Protein AF-A0A6P1T0D5-F1 (afdb_monomer_lite)

Secondary structure (DSSP, 8-state):
--HHHHH----PPPPGGG-STTEESS-SSTT--BTTS-TTEEEEEEETTTEEEEEEE--SSSEEEEE-S-EE--TT-EEEEEEEEEEEESS--EEEEEEEEE-TTS-B--SS---EEEEEE--SBT-EEEEEEEEESS--TT-SEE-TTS-SEEEEEEEEESSTT-EEEEE--EEEE-HHHHGGGT-SEEESGGGT---EEEEE-HHHHHHHHHHHTTSEEEE-SSEEE--S-EEE-S-EEESSEEE--TTS-EEESS--BHHHHHHHHS-HHHHHHHHHHHHHS--S-SEEE-TT-EEEESS-EEHHHHSTT-SEE-S-EEEEEEEEEE-S-GGGPPEEEEEEEEE-TTSTTEEES-TTGGGPPTTPEEESTTPPTT-BEEEEETTTTEEEESS--TT--SEEEEEEEE--EEEE-TT-SEE-SEEEEEEEEE-TTTSEEEE--SB-S--EEES-EEES-SSEEEE-SSSTTTT-EEES-EEE-S-TTS-GGG---EEEEE-SS--EEES-EEES-SEEEEE-SSS-EEES-EEE---SSTT----EEEEE-SSEEEEEEES-EEES-EEEEE-TT-SS-S--S--EEEEEEES-EEEE-S--TT--SEEEE-SEEEE-EEEEEEES-EEEE-TT--BS-SEEE--TTEEE-GGG-EEEEEES-EEESBSS---BSEEEEEEEEEEEEEEEEE-TTTSGGG----EEEEEEESS-EEETTSPEE-PPPEEEEEESTTS-EEEEEEEEEEEEEEEEEEESSPPP-

pLDDT: mean 93.32, std 7.65, range [52.97, 98.94]

Radius of gyration: 45.92 Å; chains: 1; bounding box: 101×70×139 Å

Structure (mmCIF, N/CA/C/O backbone):
data_AF-A0A6P1T0D5-F1
#
_entry.id   AF-A0A6P1T0D5-F1
#
loop_
_atom_site.group_PDB
_atom_site.id
_atom_site.type_symbol
_atom_site.label_atom_id
_atom_site.label_alt_id
_atom_site.label_comp_id
_atom_site.label_asym_id
_atom_site.label_entity_id
_atom_site.label_seq_id
_atom_site.pdbx_PDB_ins_code
_atom_site.Cartn_x
_atom_site.Cartn_y
_atom_site.Cartn_z
_atom_site.occupancy
_atom_site.B_iso_or_equiv
_atom_site.auth_seq_id
_atom_site.auth_comp_id
_atom_site.auth_asym_id
_atom_site.auth_atom_id
_atom_site.pdbx_PDB_model_num
ATOM 1 N N . MET A 1 1 ? -27.368 -17.313 44.054 1.00 53.31 1 MET A N 1
ATOM 2 C CA . MET A 1 1 ? -28.809 -17.516 44.321 1.00 53.31 1 MET A CA 1
ATOM 3 C C . MET A 1 1 ? -28.986 -18.006 45.764 1.00 53.31 1 MET A C 1
ATOM 5 O O . MET A 1 1 ? -27.997 -18.483 46.303 1.00 53.31 1 MET A O 1
ATOM 9 N N . ASN A 1 2 ? -30.169 -17.908 46.386 1.00 63.81 2 ASN A N 1
ATOM 10 C CA . ASN A 1 2 ? -30.419 -18.551 47.690 1.00 63.81 2 ASN A CA 1
ATOM 11 C C . ASN A 1 2 ? -30.360 -20.086 47.516 1.00 63.81 2 ASN A C 1
ATOM 13 O O . ASN A 1 2 ? -31.096 -20.653 46.703 1.00 63.81 2 ASN A O 1
ATOM 17 N N . LYS A 1 3 ? -29.437 -20.734 48.220 1.00 66.69 3 LYS A N 1
ATOM 18 C CA . LYS A 1 3 ? -29.120 -22.164 48.188 1.00 66.69 3 LYS A CA 1
ATOM 19 C C . LYS A 1 3 ? -30.249 -23.029 48.738 1.00 66.69 3 LYS A C 1
ATOM 21 O O . LYS A 1 3 ? -30.496 -24.090 48.176 1.00 66.69 3 LYS A O 1
ATOM 26 N N . ALA A 1 4 ? -31.004 -22.550 49.727 1.00 62.78 4 ALA A N 1
ATOM 27 C CA . ALA A 1 4 ? -32.185 -23.265 50.221 1.00 62.78 4 ALA A CA 1
ATOM 28 C C . ALA A 1 4 ? -33.231 -23.447 49.105 1.00 62.78 4 ALA A C 1
ATOM 30 O O . ALA A 1 4 ? -33.787 -24.525 48.923 1.00 62.78 4 ALA A O 1
ATOM 31 N N . ILE A 1 5 ? -33.434 -22.405 48.291 1.00 59.78 5 ILE A N 1
ATOM 32 C CA . ILE A 1 5 ? -34.401 -22.420 47.180 1.00 59.78 5 ILE A CA 1
ATOM 33 C C . ILE A 1 5 ? -33.863 -23.192 45.970 1.00 59.78 5 ILE A C 1
ATOM 35 O O . ILE A 1 5 ? -34.603 -23.922 45.318 1.00 59.78 5 ILE A O 1
ATOM 39 N N . THR A 1 6 ? -32.585 -23.014 45.640 1.00 53.12 6 THR A N 1
ATOM 40 C CA . THR A 1 6 ? -32.014 -23.571 44.402 1.00 53.12 6 THR A CA 1
ATOM 41 C C . THR A 1 6 ? -31.606 -25.028 44.486 1.00 53.12 6 THR A C 1
ATOM 43 O O . THR A 1 6 ? -31.612 -25.706 43.463 1.00 53.12 6 THR A O 1
ATOM 46 N N . GLU A 1 7 ? -31.258 -25.507 45.677 1.00 63.12 7 GLU A N 1
ATOM 47 C CA . GLU A 1 7 ? -30.756 -26.868 45.888 1.00 63.12 7 GLU A CA 1
ATOM 48 C C . GLU A 1 7 ? -31.688 -27.693 46.791 1.00 63.12 7 GLU A C 1
ATOM 50 O O . GLU A 1 7 ? -31.385 -28.840 47.107 1.00 63.12 7 GLU A O 1
ATOM 55 N N . GLY A 1 8 ? -32.849 -27.136 47.167 1.00 66.56 8 GLY A N 1
ATOM 56 C CA . GLY A 1 8 ? -33.886 -27.827 47.941 1.00 66.56 8 GLY A CA 1
ATOM 57 C C . GLY A 1 8 ? -33.462 -28.187 49.366 1.00 66.56 8 GLY A C 1
ATOM 58 O O . GLY A 1 8 ? -33.944 -29.176 49.913 1.00 66.56 8 GLY A O 1
ATOM 59 N N . LEU A 1 9 ? -32.532 -27.423 49.944 1.00 76.88 9 LEU A N 1
ATOM 60 C CA . LEU A 1 9 ? -31.959 -27.687 51.261 1.00 76.88 9 LEU A CA 1
ATOM 61 C C . LEU A 1 9 ? -32.784 -27.009 52.358 1.00 76.88 9 LEU A C 1
ATOM 63 O O . LEU A 1 9 ? -33.039 -25.806 52.293 1.00 76.88 9 LEU A O 1
ATOM 67 N N . ASP A 1 10 ? -33.150 -27.771 53.387 1.00 80.94 10 ASP A N 1
ATOM 68 C CA . ASP A 1 10 ? -33.751 -27.229 54.604 1.00 80.94 10 ASP A CA 1
ATOM 69 C C . ASP A 1 10 ? -32.665 -26.985 55.656 1.00 80.94 10 ASP A C 1
ATOM 71 O O . ASP A 1 10 ? -32.074 -27.918 56.205 1.00 80.94 10 ASP A O 1
ATOM 75 N N . PHE A 1 11 ? -32.370 -25.710 55.902 1.00 87.50 11 PHE A N 1
ATOM 76 C CA . PHE A 1 11 ? -31.402 -25.307 56.917 1.00 87.50 11 PHE A CA 1
ATOM 77 C C . PHE A 1 11 ? -32.047 -25.075 58.287 1.00 87.50 11 PHE A C 1
ATOM 79 O O . PHE A 1 11 ? -31.320 -25.012 59.278 1.00 87.50 11 PHE A O 1
ATOM 86 N N . MET A 1 12 ? -33.375 -24.936 58.362 1.00 90.56 12 MET A N 1
ATOM 87 C CA . MET A 1 12 ? -34.060 -24.475 59.565 1.00 90.56 12 MET A CA 1
ATOM 88 C C . MET A 1 12 ? -34.196 -25.608 60.598 1.00 90.56 12 MET A C 1
ATOM 90 O O . MET A 1 12 ? -34.760 -26.657 60.291 1.00 90.56 12 MET A O 1
ATOM 94 N N . PRO A 1 13 ? -33.720 -25.431 61.844 1.00 92.31 13 PRO A N 1
ATOM 95 C CA . PRO A 1 13 ? -33.982 -26.397 62.907 1.00 92.31 13 PRO A CA 1
ATOM 96 C C . PRO A 1 13 ? -35.478 -26.460 63.288 1.00 92.31 13 PRO A C 1
ATOM 98 O O . PRO A 1 13 ? -36.163 -25.436 63.216 1.00 92.31 13 PRO A O 1
ATOM 101 N N . PRO A 1 14 ? -35.987 -27.611 63.773 1.00 91.56 14 PRO A N 1
ATOM 102 C CA . PRO A 1 14 ? -37.337 -27.714 64.335 1.00 91.56 14 PRO A CA 1
ATOM 103 C C . PRO A 1 14 ? -37.545 -26.762 65.517 1.00 91.56 14 PRO A C 1
ATOM 105 O O . PRO A 1 14 ? -36.633 -26.564 66.321 1.00 91.56 14 PRO A O 1
ATOM 108 N N . ALA A 1 15 ? -38.745 -26.205 65.678 1.00 92.38 15 ALA A N 1
ATOM 109 C CA . ALA A 1 15 ? -39.022 -25.289 66.780 1.00 92.38 15 ALA A CA 1
ATOM 110 C C . ALA A 1 15 ? -39.015 -26.027 68.131 1.00 92.38 15 ALA A C 1
ATOM 112 O O . ALA A 1 15 ? -39.341 -27.210 68.214 1.00 92.38 15 ALA A O 1
ATOM 113 N N . PHE A 1 16 ? -38.700 -25.336 69.234 1.00 93.38 16 PHE A N 1
ATOM 114 C CA . PHE A 1 16 ? -38.669 -25.980 70.558 1.00 93.38 16 PHE A CA 1
ATOM 115 C C . PHE A 1 16 ? -40.023 -26.570 70.986 1.00 93.38 16 PHE A C 1
ATOM 117 O O . PHE A 1 16 ? -40.047 -27.542 71.741 1.00 93.38 16 PHE A O 1
ATOM 124 N N . ILE A 1 17 ? -41.140 -26.023 70.487 1.00 92.56 17 ILE A N 1
ATOM 125 C CA . ILE A 1 17 ? -42.492 -26.547 70.746 1.00 92.56 17 ILE A CA 1
ATOM 126 C C . ILE A 1 17 ? -42.689 -27.977 70.223 1.00 92.56 17 ILE A C 1
ATOM 128 O O . ILE A 1 17 ? -43.486 -28.721 70.790 1.00 92.56 17 ILE A O 1
ATOM 132 N N . ASP A 1 18 ? -41.915 -28.383 69.212 1.00 90.50 18 ASP A N 1
ATOM 133 C CA . ASP A 1 18 ? -41.948 -29.730 68.632 1.00 90.50 18 ASP A CA 1
ATOM 134 C C . ASP A 1 18 ? -41.186 -30.756 69.497 1.00 90.50 18 ASP A C 1
ATOM 136 O O . ASP A 1 18 ? -41.173 -31.955 69.211 1.00 90.50 18 ASP A O 1
ATOM 140 N N . GLY A 1 19 ? -40.570 -30.295 70.591 1.00 90.94 19 GLY A N 1
ATOM 141 C CA . GLY A 1 19 ? -39.890 -31.108 71.591 1.00 90.94 19 GLY A CA 1
ATOM 142 C C . GLY A 1 19 ? -38.371 -30.926 71.611 1.00 90.94 19 GLY A C 1
ATOM 143 O O . GLY A 1 19 ? -37.729 -30.511 70.649 1.00 90.94 19 GLY A O 1
ATOM 144 N N . LEU A 1 20 ? -37.761 -31.285 72.744 1.00 93.00 20 LEU A N 1
ATOM 145 C CA . LEU A 1 20 ? -36.327 -31.080 72.998 1.00 93.00 20 LEU A CA 1
ATOM 146 C C . LEU A 1 20 ? -35.432 -32.270 72.585 1.00 93.00 20 LEU A C 1
ATOM 148 O O . LEU A 1 20 ? -34.243 -32.290 72.895 1.00 93.00 20 LEU A O 1
ATOM 152 N N . GLY A 1 21 ? -35.974 -33.277 71.887 1.00 91.75 21 GLY A N 1
ATOM 153 C CA . GLY A 1 21 ? -35.251 -34.518 71.549 1.00 91.75 21 GLY A CA 1
ATOM 154 C C . GLY A 1 21 ? -34.101 -34.340 70.546 1.00 91.75 21 GLY A C 1
ATOM 155 O O . GLY A 1 21 ? -33.108 -35.072 70.584 1.00 91.75 21 GLY A O 1
ATOM 156 N N . VAL A 1 22 ? -34.189 -33.329 69.678 1.00 92.69 22 VAL A N 1
ATOM 157 C CA . VAL A 1 22 ? -33.157 -32.979 68.678 1.00 92.69 22 VAL A CA 1
ATOM 158 C C . VAL A 1 22 ? -32.208 -31.870 69.145 1.00 92.69 22 VAL A C 1
ATOM 160 O O . VAL A 1 22 ? -31.380 -31.389 68.372 1.00 92.69 22 VAL A O 1
ATOM 163 N N . TRP A 1 23 ? -32.308 -31.485 70.419 1.00 95.00 23 TRP A N 1
ATOM 164 C CA . TRP A 1 23 ? -31.522 -30.425 71.036 1.00 95.00 23 TRP A CA 1
ATOM 165 C C . TRP A 1 23 ? -30.587 -31.021 72.084 1.00 95.00 23 TRP A C 1
ATOM 167 O O . TRP A 1 23 ? -31.012 -31.756 72.973 1.00 95.00 23 TRP A O 1
ATOM 177 N N . SER A 1 24 ? -29.295 -30.744 71.955 1.00 94.56 24 SER A N 1
ATOM 178 C CA . SER A 1 24 ? -28.229 -31.404 72.707 1.00 94.56 24 SER A CA 1
ATOM 179 C C . SER A 1 24 ? -27.501 -30.437 73.635 1.00 94.56 24 SER A C 1
ATOM 181 O O . SER A 1 24 ? -27.147 -29.337 73.205 1.00 94.56 24 SER A O 1
ATOM 183 N N . SER A 1 25 ? -27.196 -30.895 74.856 1.00 92.69 25 SER A N 1
ATOM 184 C CA . SER A 1 25 ? -26.266 -30.231 75.784 1.00 92.69 25 SER A CA 1
ATOM 185 C C . SER A 1 25 ? -24.784 -30.516 75.466 1.00 92.69 25 SER A C 1
ATOM 187 O O . SER A 1 25 ? -23.884 -29.868 75.999 1.00 92.69 25 SER A O 1
ATOM 189 N N . GLY A 1 26 ? -24.515 -31.443 74.535 1.00 90.62 26 GLY A N 1
ATOM 190 C CA . GLY A 1 26 ? -23.202 -31.737 73.946 1.00 90.62 26 GLY A CA 1
ATOM 191 C C . GLY A 1 26 ? -22.956 -31.094 72.568 1.00 90.62 26 GLY A C 1
ATOM 192 O O . GLY A 1 26 ? -23.583 -30.104 72.194 1.00 90.62 26 GLY A O 1
ATOM 193 N N . ALA A 1 27 ? -22.038 -31.670 71.785 1.00 87.50 27 ALA A N 1
ATOM 194 C CA . ALA A 1 27 ? -21.625 -31.157 70.469 1.00 87.50 27 ALA A CA 1
ATOM 195 C C . ALA A 1 27 ? -22.630 -31.424 69.330 1.00 87.50 27 ALA A C 1
ATOM 197 O O . ALA A 1 27 ? -22.400 -30.991 68.204 1.00 87.50 27 ALA A O 1
ATOM 198 N N . GLY A 1 28 ? -23.752 -32.094 69.614 1.00 89.19 28 GLY A N 1
ATOM 199 C CA . GLY A 1 28 ? -24.804 -32.403 68.636 1.00 89.19 28 GLY A CA 1
ATOM 200 C C . GLY A 1 28 ? -24.546 -33.671 67.824 1.00 89.19 28 GLY A C 1
ATOM 201 O O . GLY A 1 28 ? -25.465 -34.168 67.182 1.00 89.19 28 GLY A O 1
ATOM 202 N N . THR A 1 29 ? -23.342 -34.233 67.935 1.00 91.06 29 THR A N 1
ATOM 203 C CA . THR A 1 29 ? -22.914 -35.477 67.289 1.00 91.06 29 THR A CA 1
ATOM 204 C C . THR A 1 29 ? -23.660 -36.706 67.831 1.00 91.06 29 THR A C 1
ATOM 206 O O . THR A 1 29 ? -24.220 -36.657 68.940 1.00 91.06 29 THR A O 1
ATOM 209 N N . PRO A 1 30 ? -23.659 -37.839 67.098 1.00 88.94 30 PRO A N 1
ATOM 210 C CA . PRO A 1 30 ? -24.220 -39.100 67.581 1.00 88.94 30 PRO A CA 1
ATOM 211 C C . PRO A 1 30 ? -23.720 -39.465 68.989 1.00 88.94 30 PRO A C 1
ATOM 213 O O . PRO A 1 30 ? -22.528 -39.404 69.275 1.00 88.94 30 PRO A O 1
ATOM 216 N N . GLY A 1 31 ? -24.645 -39.818 69.887 1.00 86.56 31 GLY A N 1
ATOM 217 C CA . GLY A 1 31 ? -24.343 -40.118 71.295 1.00 86.56 31 GLY A CA 1
ATOM 218 C C . GLY A 1 31 ? -24.294 -38.908 72.241 1.00 86.56 31 GLY A C 1
ATOM 219 O O . GLY A 1 31 ? -24.187 -39.106 73.448 1.00 86.56 31 GLY A O 1
ATOM 220 N N . SER A 1 32 ? -24.423 -37.670 71.741 1.00 89.88 32 SER A N 1
ATOM 221 C CA . SER A 1 32 ? -24.519 -36.478 72.600 1.00 89.88 32 SER A CA 1
ATOM 222 C C . SER A 1 32 ? -25.791 -36.485 73.476 1.00 89.88 32 SER A C 1
ATOM 224 O O . SER A 1 32 ? -26.856 -36.891 72.987 1.00 89.88 32 SER A O 1
ATOM 226 N N . PRO A 1 33 ? -25.718 -35.999 74.736 1.00 92.12 33 PRO A N 1
ATOM 227 C CA . PRO A 1 33 ? -26.870 -35.901 75.640 1.00 92.12 33 PRO A CA 1
ATOM 228 C C . PRO A 1 33 ? -27.951 -34.969 75.077 1.00 92.12 33 PRO A C 1
ATOM 230 O O . PRO A 1 33 ? -27.635 -33.984 74.407 1.00 92.12 33 PRO A O 1
ATOM 233 N N . ARG A 1 34 ? -29.228 -35.285 75.334 1.00 93.12 34 ARG A N 1
ATOM 234 C CA . ARG A 1 34 ? -30.399 -34.562 74.804 1.00 93.12 34 ARG A CA 1
ATOM 235 C C . ARG A 1 34 ? -31.169 -33.856 75.905 1.00 93.12 34 ARG A C 1
ATOM 237 O O . ARG A 1 34 ? -31.419 -34.451 76.950 1.00 93.12 34 ARG A O 1
ATOM 244 N N . TYR A 1 35 ? -31.647 -32.651 75.611 1.00 93.69 35 TYR A N 1
ATOM 245 C CA . TYR A 1 35 ? -32.443 -31.856 76.542 1.00 93.69 35 TYR A CA 1
ATOM 246 C C . TYR A 1 35 ? -33.816 -32.457 76.861 1.00 93.69 35 TYR A C 1
ATOM 248 O O . TYR A 1 35 ? -34.411 -32.094 77.865 1.00 93.69 35 TYR A O 1
ATOM 256 N N . SER A 1 36 ? -34.307 -33.430 76.085 1.00 89.81 36 SER A N 1
ATOM 257 C CA . SER A 1 36 ? -35.508 -34.193 76.456 1.00 89.81 36 SER A CA 1
ATOM 258 C C . SER A 1 36 ? -35.339 -35.029 77.731 1.00 89.81 36 SER A C 1
ATOM 260 O O . SER A 1 36 ? -36.337 -35.370 78.358 1.00 89.81 36 SER A O 1
ATOM 262 N N . ASN A 1 37 ? -34.096 -35.372 78.095 1.00 87.50 37 ASN A N 1
ATOM 263 C CA . ASN A 1 37 ? -33.762 -36.220 79.243 1.00 87.50 37 ASN A CA 1
ATOM 264 C C . ASN A 1 37 ? -32.776 -35.531 80.211 1.00 87.50 37 ASN A C 1
ATOM 266 O O . ASN A 1 37 ? -32.237 -36.188 81.100 1.00 87.50 37 ASN A O 1
ATOM 270 N N . ASP A 1 38 ? -32.506 -34.237 80.018 1.00 89.31 38 ASP A N 1
ATOM 271 C CA . ASP A 1 38 ? -31.575 -33.449 80.830 1.00 89.31 38 ASP A CA 1
ATOM 272 C C . ASP A 1 38 ? -32.383 -32.566 81.795 1.00 89.31 38 ASP A C 1
ATOM 274 O O . ASP A 1 38 ? -33.154 -31.724 81.331 1.00 89.31 38 ASP A O 1
ATOM 278 N N . PRO A 1 39 ? -32.232 -32.710 83.125 1.00 86.94 39 PRO A N 1
ATOM 279 C CA . PRO A 1 39 ? -32.977 -31.894 84.084 1.00 86.94 39 PRO A CA 1
ATOM 280 C C . PRO A 1 39 ? -32.630 -30.399 84.001 1.00 86.94 39 PRO A C 1
ATOM 282 O O . PRO A 1 39 ? -33.357 -29.576 84.551 1.00 86.94 39 PRO A O 1
ATOM 285 N N . ASN A 1 40 ? -31.538 -30.037 83.321 1.00 89.75 40 ASN A N 1
ATOM 286 C CA . ASN A 1 40 ? -31.092 -28.659 83.165 1.00 89.75 40 ASN A CA 1
ATOM 287 C C . ASN A 1 40 ? -31.721 -27.935 81.966 1.00 89.75 40 ASN A C 1
ATOM 289 O O . ASN A 1 40 ? -31.390 -26.774 81.743 1.00 89.75 40 ASN A O 1
ATOM 293 N N . GLY A 1 41 ? -32.596 -28.578 81.187 1.00 92.50 41 GLY A N 1
ATOM 294 C CA . GLY A 1 41 ? -33.355 -27.922 80.121 1.00 92.50 41 GLY A CA 1
ATOM 295 C C . GLY A 1 41 ? -34.835 -28.257 80.205 1.00 92.50 41 GLY A C 1
ATOM 296 O O . GLY A 1 41 ? -35.214 -29.421 80.228 1.00 92.50 41 GLY A O 1
ATOM 297 N N . THR A 1 42 ? -35.688 -27.239 80.240 1.00 94.19 42 THR A N 1
ATOM 298 C CA . THR A 1 42 ? -37.143 -27.416 80.292 1.00 94.19 42 THR A CA 1
ATOM 299 C C . THR A 1 42 ? -37.813 -26.606 79.194 1.00 94.19 42 THR A C 1
ATOM 301 O O . THR A 1 42 ? -37.458 -25.454 78.945 1.00 94.19 42 THR A O 1
ATOM 304 N N . LEU A 1 43 ? -38.805 -27.203 78.532 1.00 94.00 43 LEU A N 1
ATOM 305 C CA . LEU A 1 43 ? -39.649 -26.488 77.583 1.00 94.00 43 LEU A CA 1
ATOM 306 C C . LEU A 1 43 ? -40.621 -25.583 78.348 1.00 94.00 43 LEU A C 1
ATOM 308 O O . LEU A 1 43 ? -41.430 -26.052 79.148 1.00 94.00 43 LEU A O 1
ATOM 312 N N . VAL A 1 44 ? -40.572 -24.288 78.064 1.00 93.88 44 VAL A N 1
ATOM 313 C CA . VAL A 1 44 ? -41.512 -23.287 78.565 1.00 93.88 44 VAL A CA 1
ATOM 314 C C . VAL A 1 44 ? -42.499 -22.988 77.447 1.00 93.88 44 VAL A C 1
ATOM 316 O O . VAL A 1 44 ? -42.128 -22.421 76.426 1.00 93.88 44 VAL A O 1
ATOM 319 N N . ALA A 1 45 ? -43.760 -23.386 77.620 1.00 88.12 45 ALA A N 1
ATOM 320 C CA . ALA A 1 45 ? -44.758 -23.319 76.549 1.00 88.12 45 ALA A CA 1
ATOM 321 C C . ALA A 1 45 ? -45.274 -21.897 76.247 1.00 88.12 45 ALA A C 1
ATOM 323 O O . ALA A 1 45 ? -45.777 -21.649 75.155 1.00 88.12 45 ALA A O 1
ATOM 324 N N . SER A 1 46 ? -45.190 -20.972 77.207 1.00 89.00 46 SER A N 1
ATOM 325 C CA . SER A 1 46 ? -45.819 -19.649 77.106 1.00 89.00 46 SER A CA 1
ATOM 326 C C . SER A 1 46 ? -45.005 -18.566 77.817 1.00 89.00 46 SER A C 1
ATOM 328 O O . SER A 1 46 ? -45.473 -17.940 78.772 1.00 89.00 46 SER A O 1
ATOM 330 N N . ASP A 1 47 ? -43.762 -18.365 77.389 1.00 94.06 47 ASP A N 1
ATOM 331 C CA . ASP A 1 47 ? -42.990 -17.201 77.808 1.00 94.06 47 ASP A CA 1
ATOM 332 C C . ASP A 1 47 ? -43.585 -15.911 77.198 1.00 94.06 47 ASP A C 1
ATOM 334 O O . ASP A 1 47 ? -43.922 -15.913 76.013 1.00 94.06 47 ASP A O 1
ATOM 338 N N . PRO A 1 48 ? -43.714 -14.806 77.958 1.00 88.38 48 PRO A N 1
ATOM 339 C CA . PRO A 1 48 ? -44.301 -13.565 77.447 1.00 88.38 48 PRO A CA 1
ATOM 340 C C . PRO A 1 48 ? -43.587 -12.948 76.234 1.00 88.38 48 PRO A C 1
ATOM 342 O O . PRO A 1 48 ? -44.232 -12.251 75.456 1.00 88.38 48 PRO A O 1
ATOM 345 N N . ASP A 1 49 ? -42.285 -13.196 76.067 1.00 93.06 49 ASP A N 1
ATOM 346 C CA . ASP A 1 49 ? -41.466 -12.592 75.010 1.00 93.06 49 ASP A CA 1
ATOM 347 C C . ASP A 1 49 ? -41.221 -13.543 73.829 1.00 93.06 49 ASP A C 1
ATOM 349 O O . ASP A 1 49 ? -41.130 -13.107 72.675 1.00 93.06 49 ASP A O 1
ATOM 353 N N . PHE A 1 50 ? -41.075 -14.840 74.117 1.00 94.62 50 PHE A N 1
ATOM 354 C CA . PHE A 1 50 ? -40.679 -15.859 73.136 1.00 94.62 50 PHE A CA 1
ATOM 355 C C . PHE A 1 50 ? -41.796 -16.842 72.768 1.00 94.62 50 PHE A C 1
ATOM 357 O O . PHE A 1 50 ? -41.640 -17.605 71.819 1.00 94.62 50 PHE A O 1
ATOM 364 N N . GLY A 1 51 ? -42.915 -16.867 73.500 1.00 92.19 51 GLY A N 1
ATOM 365 C CA . GLY A 1 51 ? -43.878 -17.961 73.390 1.00 92.19 51 GLY A CA 1
ATOM 366 C C . GLY A 1 51 ? -43.222 -19.286 73.812 1.00 92.19 51 GLY A C 1
ATOM 367 O O . GLY A 1 51 ? -42.648 -19.344 74.902 1.00 92.19 51 GLY A O 1
ATOM 368 N N . PRO A 1 52 ? -43.283 -20.353 72.994 1.00 92.94 52 PRO A N 1
ATOM 369 C CA . PRO A 1 52 ? -42.532 -21.577 73.250 1.00 92.94 52 PRO A CA 1
ATOM 370 C C . PRO A 1 52 ? -41.010 -21.370 73.183 1.00 92.94 52 PRO A C 1
ATOM 372 O O . PRO A 1 52 ? -40.449 -21.095 72.122 1.00 92.94 52 PRO A O 1
ATOM 375 N N . CYS A 1 53 ? -40.319 -21.559 74.305 1.00 95.88 53 CYS A N 1
ATOM 376 C CA . CYS A 1 53 ? -38.866 -21.417 74.403 1.00 95.88 53 CYS A CA 1
ATOM 377 C C . CYS A 1 53 ? -38.253 -22.489 75.310 1.00 95.88 53 CYS A C 1
ATOM 379 O O . CYS A 1 53 ? -38.954 -23.090 76.122 1.00 95.88 53 CYS A O 1
ATOM 381 N N . ILE A 1 54 ? -36.942 -22.712 75.229 1.00 96.44 54 ILE A N 1
ATOM 382 C CA . ILE A 1 54 ? -36.238 -23.548 76.211 1.00 96.44 54 ILE A CA 1
ATOM 383 C C . ILE A 1 54 ? -35.697 -22.670 77.344 1.00 96.44 54 ILE A C 1
ATOM 385 O O . ILE A 1 54 ? -35.105 -21.623 77.093 1.00 96.44 54 ILE A O 1
ATOM 389 N N . GLU A 1 55 ? -35.896 -23.091 78.590 1.00 96.69 55 GLU A N 1
ATOM 390 C CA . GLU A 1 55 ? -35.197 -22.564 79.762 1.00 96.69 55 GLU A CA 1
ATOM 391 C C . GLU A 1 55 ? -34.062 -23.518 80.129 1.00 96.69 55 GLU A C 1
ATOM 393 O O . GLU A 1 55 ? -34.292 -24.710 80.326 1.00 96.69 55 GLU A O 1
ATOM 398 N N . ILE A 1 56 ? -32.840 -22.995 80.198 1.00 96.44 56 ILE A N 1
ATOM 399 C CA . ILE A 1 56 ? -31.627 -23.751 80.497 1.00 96.44 56 ILE A CA 1
ATOM 400 C C . ILE A 1 56 ? -31.040 -23.256 81.812 1.00 96.44 56 ILE A C 1
ATOM 402 O O . ILE A 1 56 ? -30.738 -22.070 81.956 1.00 96.44 56 ILE A O 1
ATOM 406 N N . VAL A 1 57 ? -30.810 -24.179 82.742 1.00 96.12 57 VAL A N 1
ATOM 407 C CA . VAL A 1 57 ? -29.999 -23.951 83.938 1.00 96.12 57 VAL A CA 1
ATOM 408 C C . VAL A 1 57 ? -28.559 -24.326 83.606 1.00 96.12 57 VAL A C 1
ATOM 410 O O . VAL A 1 57 ? -28.242 -25.480 83.344 1.00 96.12 57 VAL A O 1
ATOM 413 N N . LYS A 1 58 ? -27.657 -23.350 83.593 1.00 94.19 58 LYS A N 1
ATOM 414 C CA . LYS A 1 58 ? -26.253 -23.571 83.248 1.00 94.19 58 LYS A CA 1
ATOM 415 C C . LYS A 1 58 ? -25.559 -24.432 84.310 1.00 94.19 58 LYS A C 1
ATOM 417 O O . LYS A 1 58 ? -25.322 -23.955 85.424 1.00 94.19 58 LYS A O 1
ATOM 422 N N . ALA A 1 59 ? -25.170 -25.650 83.942 1.00 92.56 59 ALA A N 1
ATOM 423 C CA . ALA A 1 59 ? -24.462 -26.600 84.803 1.00 92.56 59 ALA A CA 1
ATOM 424 C C . ALA A 1 59 ? -23.037 -26.922 84.311 1.00 92.56 59 ALA A C 1
ATOM 426 O O . ALA A 1 59 ? -22.184 -27.286 85.120 1.00 92.56 59 ALA A O 1
ATOM 427 N N . ASP A 1 60 ? -22.752 -26.699 83.026 1.00 89.25 60 ASP A N 1
ATOM 428 C CA . ASP A 1 60 ? -21.451 -26.965 82.399 1.00 89.25 60 ASP A CA 1
ATOM 429 C C . ASP A 1 60 ? -20.794 -25.696 81.847 1.00 89.25 60 ASP A C 1
ATOM 431 O O . ASP A 1 60 ? -21.452 -24.675 81.640 1.00 89.25 60 ASP A O 1
ATOM 435 N N . SER A 1 61 ? -19.484 -25.735 81.585 1.00 86.38 61 SER A N 1
ATOM 436 C CA . SER A 1 61 ? -18.739 -24.612 80.998 1.00 86.38 61 SER A CA 1
ATOM 437 C C . SER A 1 61 ? -17.914 -25.053 79.775 1.00 86.38 61 SER A C 1
ATOM 439 O O . SER A 1 61 ? -16.878 -25.692 79.965 1.00 86.38 61 SER A O 1
ATOM 441 N N . PRO A 1 62 ? -18.309 -24.695 78.534 1.00 91.00 62 PRO A N 1
ATOM 442 C CA . PRO A 1 62 ? -19.558 -24.018 78.170 1.00 91.00 62 PRO A CA 1
ATOM 443 C C . PRO A 1 62 ? -20.776 -24.943 78.300 1.00 91.00 62 PRO A C 1
ATOM 445 O O . PRO A 1 62 ? -20.683 -26.142 78.042 1.00 91.00 62 PRO A O 1
ATOM 448 N N . GLN A 1 63 ? -21.935 -24.364 78.615 1.00 94.88 63 GLN A N 1
ATOM 449 C CA . GLN A 1 63 ? -23.222 -25.033 78.441 1.00 94.88 63 GLN A CA 1
ATOM 450 C C . GLN A 1 63 ? -23.642 -24.860 76.984 1.00 94.88 63 GLN A C 1
ATOM 452 O O . GLN A 1 63 ? -23.772 -23.730 76.514 1.00 94.88 63 GLN A O 1
ATOM 457 N N . ARG A 1 64 ? -23.833 -25.960 76.257 1.00 95.19 64 ARG A N 1
ATOM 458 C CA . ARG A 1 64 ? -24.165 -25.914 74.828 1.00 95.19 64 ARG A CA 1
ATOM 459 C C . ARG A 1 64 ? -25.655 -26.117 74.618 1.00 95.19 64 ARG A C 1
ATOM 461 O O . ARG A 1 64 ? -26.258 -26.929 75.302 1.00 95.19 64 ARG A O 1
ATOM 468 N N . LEU A 1 65 ? -26.220 -25.433 73.634 1.00 95.81 65 LEU A N 1
ATOM 469 C CA . LEU A 1 65 ? -27.534 -25.729 73.077 1.00 95.81 65 LEU A CA 1
ATOM 470 C C . LEU A 1 65 ? -27.365 -25.942 71.584 1.00 95.81 65 LEU A C 1
ATOM 472 O O . LEU A 1 65 ? -27.139 -24.990 70.841 1.00 95.81 65 LEU A O 1
ATOM 476 N N . ARG A 1 66 ? -27.423 -27.203 71.163 1.00 94.75 66 ARG A N 1
ATOM 477 C CA . ARG A 1 66 ? -26.988 -27.628 69.836 1.00 94.75 66 ARG A CA 1
ATOM 478 C C . ARG A 1 66 ? -28.085 -28.369 69.090 1.00 94.75 66 ARG A C 1
ATOM 480 O O . ARG A 1 66 ? -28.592 -29.362 69.610 1.00 94.75 66 ARG A O 1
ATOM 487 N N . TYR A 1 67 ? -28.400 -27.948 67.869 1.00 95.44 67 TYR A N 1
ATOM 488 C CA . TYR A 1 67 ? -29.225 -28.753 66.976 1.00 95.44 67 TYR A CA 1
ATOM 489 C C . TYR A 1 67 ? -28.420 -29.956 66.489 1.00 95.44 67 TYR A C 1
ATOM 491 O O . TYR A 1 67 ? -27.283 -29.805 66.051 1.00 95.44 67 TYR A O 1
ATOM 499 N N . THR A 1 68 ? -28.987 -31.155 66.583 1.00 93.31 68 THR A N 1
ATOM 500 C CA . THR A 1 68 ? -28.255 -32.385 66.244 1.00 93.31 68 THR A CA 1
ATOM 501 C C . THR A 1 68 ? -28.415 -32.825 64.800 1.00 93.31 68 THR A C 1
ATOM 503 O O . THR A 1 68 ? -27.833 -33.833 64.413 1.00 93.31 68 THR A O 1
ATOM 506 N N . GLY A 1 69 ? -29.250 -32.137 64.020 1.00 90.94 69 GLY A N 1
ATOM 507 C CA . GLY A 1 69 ? -29.287 -32.358 62.581 1.00 90.94 69 GLY A CA 1
ATOM 508 C C . GLY A 1 69 ? -27.972 -31.922 61.943 1.00 90.94 69 GLY A C 1
ATOM 509 O O . GLY A 1 69 ? -27.295 -31.017 62.437 1.00 90.94 69 GLY A O 1
ATOM 510 N N . GLU A 1 70 ? -27.600 -32.592 60.862 1.00 92.38 70 GLU A N 1
ATOM 511 C CA . GLU A 1 70 ? -26.470 -32.204 60.025 1.00 92.38 70 GLU A CA 1
ATOM 512 C C . GLU A 1 70 ? -26.947 -31.111 59.068 1.00 92.38 70 GLU A C 1
ATOM 514 O O . GLU A 1 70 ? -27.572 -31.398 58.051 1.00 92.38 70 GLU A O 1
ATOM 519 N N . THR A 1 71 ? -26.716 -29.843 59.414 1.00 92.62 71 THR A N 1
ATOM 520 C CA . THR A 1 71 ? -27.044 -28.723 58.526 1.00 92.62 71 THR A CA 1
ATOM 521 C C . THR A 1 71 ? -25.999 -28.675 57.405 1.00 92.62 71 THR A C 1
ATOM 523 O O . THR A 1 71 ? -24.830 -28.423 57.713 1.00 92.62 71 THR A O 1
ATOM 526 N N . PRO A 1 72 ? -26.358 -28.905 56.127 1.00 90.50 72 PRO A N 1
ATOM 527 C CA . PRO A 1 72 ? -25.376 -29.001 55.047 1.00 90.50 72 PRO A CA 1
ATOM 528 C C . PRO A 1 72 ? -24.585 -27.702 54.859 1.00 90.50 72 PRO A C 1
ATOM 530 O O . PRO A 1 72 ? -25.156 -26.612 54.896 1.00 90.50 72 PRO A O 1
ATOM 533 N N . LEU A 1 73 ? -23.277 -27.812 54.610 1.00 87.25 73 LEU A N 1
ATOM 534 C CA . LEU A 1 73 ? -22.402 -26.677 54.318 1.00 87.25 73 LEU A CA 1
ATOM 535 C C . LEU A 1 73 ? -21.653 -26.926 53.006 1.00 87.25 73 LEU A C 1
ATOM 537 O O . LEU A 1 73 ? -20.625 -27.593 52.962 1.00 87.25 73 LEU A O 1
ATOM 541 N N . LEU A 1 74 ? -22.190 -26.387 51.914 1.00 83.62 74 LEU A N 1
ATOM 542 C CA . LEU A 1 74 ? -21.607 -26.539 50.583 1.00 83.62 74 LEU A CA 1
ATOM 543 C C . LEU A 1 74 ? -20.585 -25.430 50.284 1.00 83.62 74 LEU A C 1
ATOM 545 O O . LEU A 1 74 ? -20.708 -24.319 50.812 1.00 83.62 74 LEU A O 1
ATOM 549 N N . PRO A 1 75 ? -19.605 -25.667 49.390 1.00 78.62 75 PRO A N 1
ATOM 550 C CA . PRO A 1 75 ? -18.709 -24.615 48.926 1.00 78.62 75 PRO A CA 1
ATOM 551 C C . PRO A 1 75 ? -19.477 -23.385 48.419 1.00 78.62 75 PRO A C 1
ATOM 553 O O . PRO A 1 75 ? -20.357 -23.482 47.561 1.00 78.62 75 PRO A O 1
ATOM 556 N N . GLY A 1 76 ? -19.138 -22.212 48.959 1.00 75.88 76 GLY A N 1
ATOM 557 C CA . GLY A 1 76 ? -19.801 -20.950 48.633 1.00 75.88 76 GLY A CA 1
ATOM 558 C C . GLY A 1 76 ? -21.089 -20.669 49.412 1.00 75.88 76 GLY A C 1
ATOM 559 O O . GLY A 1 76 ? -21.701 -19.640 49.143 1.00 75.88 76 GLY A O 1
ATOM 560 N N . CYS A 1 77 ? -21.482 -21.524 50.363 1.00 85.50 77 CYS A N 1
ATOM 561 C CA . CYS A 1 77 ? -22.617 -21.308 51.263 1.00 85.50 77 CYS A CA 1
ATOM 562 C C . CYS A 1 77 ? -22.228 -20.429 52.465 1.00 85.50 77 CYS A C 1
ATOM 564 O O . CYS A 1 77 ? -21.158 -20.606 53.056 1.00 85.50 77 CYS A O 1
ATOM 566 N N . TYR A 1 78 ? -23.112 -19.501 52.838 1.00 89.94 78 TYR A N 1
ATOM 567 C CA . TYR A 1 78 ? -22.981 -18.650 54.022 1.00 89.94 78 TYR A CA 1
ATOM 568 C C . TYR A 1 78 ? -24.270 -18.711 54.837 1.00 89.94 78 TYR A C 1
ATOM 570 O O . TYR A 1 78 ? -25.318 -18.311 54.340 1.00 89.94 78 TYR A O 1
ATOM 578 N N . LEU A 1 79 ? -24.201 -19.196 56.076 1.00 92.94 79 LEU A N 1
ATOM 579 C CA . LEU A 1 79 ? -25.366 -19.389 56.942 1.00 92.94 79 LEU A CA 1
ATOM 580 C C . LEU A 1 79 ? -25.297 -18.442 58.145 1.00 92.94 79 LEU A C 1
ATOM 582 O O . LEU A 1 79 ? -24.261 -18.347 58.798 1.00 92.94 79 LEU A O 1
ATOM 586 N N . GLU A 1 80 ? -26.390 -17.752 58.455 1.00 94.69 80 GLU A N 1
ATOM 587 C CA . GLU A 1 80 ? -26.553 -16.966 59.682 1.00 94.69 80 GLU A CA 1
ATOM 588 C C . GLU A 1 80 ? -27.260 -17.814 60.736 1.00 94.69 80 GLU A C 1
ATOM 590 O O . GLU A 1 80 ? -28.431 -18.152 60.578 1.00 94.69 80 GLU A O 1
ATOM 595 N N . ILE A 1 81 ? -26.551 -18.131 61.818 1.00 96.19 81 ILE A N 1
ATOM 596 C CA . ILE A 1 81 ? -27.109 -18.754 63.017 1.00 96.19 81 ILE A CA 1
ATOM 597 C C . ILE A 1 81 ? -27.583 -17.623 63.921 1.00 96.19 81 ILE A C 1
ATOM 599 O O . ILE A 1 81 ? -26.787 -16.735 64.225 1.00 96.19 81 ILE A O 1
ATOM 603 N N . SER A 1 82 ? -28.835 -17.648 64.379 1.00 95.75 82 SER A N 1
ATOM 604 C CA . SER A 1 82 ? -29.374 -16.615 65.269 1.00 95.75 82 SER A CA 1
ATOM 605 C C . SER A 1 82 ? -30.371 -17.144 66.299 1.00 95.75 82 SER A C 1
ATOM 607 O O . SER A 1 82 ? -31.072 -18.122 66.054 1.00 95.75 82 SER A O 1
ATOM 609 N N . ALA A 1 83 ? -30.427 -16.496 67.463 1.00 96.12 83 ALA A N 1
ATOM 610 C CA . ALA A 1 83 ? -31.414 -16.766 68.506 1.00 96.12 83 ALA A CA 1
ATOM 611 C C . ALA A 1 83 ? -31.645 -15.523 69.377 1.00 96.12 83 ALA A C 1
ATOM 613 O O . ALA A 1 83 ? -30.711 -14.752 69.632 1.00 96.12 83 ALA A O 1
ATOM 614 N N . ARG A 1 84 ? -32.872 -15.347 69.881 1.00 97.06 84 ARG A N 1
ATOM 615 C CA . ARG A 1 84 ? -33.162 -14.387 70.955 1.00 97.06 84 ARG A CA 1
ATOM 616 C C . ARG A 1 84 ? -33.027 -15.078 72.308 1.00 97.06 84 ARG A C 1
ATOM 618 O O . ARG A 1 84 ? -33.549 -16.172 72.505 1.00 97.06 84 ARG A O 1
ATOM 625 N N . VAL A 1 85 ? -32.315 -14.450 73.237 1.00 97.19 85 VAL A N 1
ATOM 626 C CA . VAL A 1 85 ? -32.032 -15.002 74.569 1.00 97.19 85 VAL A CA 1
ATOM 627 C C . VAL A 1 85 ? -32.290 -13.967 75.655 1.00 97.19 85 VAL A C 1
ATOM 629 O O . VAL A 1 85 ? -32.140 -12.769 75.415 1.00 97.19 85 VAL A O 1
ATOM 632 N N . LYS A 1 86 ? -32.656 -14.410 76.858 1.00 96.88 86 LYS A N 1
ATOM 633 C CA . LYS A 1 86 ? -32.742 -13.547 78.044 1.00 96.88 86 LYS A CA 1
ATOM 634 C C . LYS A 1 86 ? -32.285 -14.273 79.299 1.00 96.88 86 LYS A C 1
ATOM 636 O O . LYS A 1 86 ? -32.528 -15.471 79.458 1.00 96.88 86 LYS A O 1
ATOM 641 N N . LEU A 1 87 ? -31.650 -13.537 80.205 1.00 96.88 87 LEU A N 1
ATOM 642 C CA . LEU A 1 87 ? -31.292 -14.037 81.528 1.00 96.88 87 LEU A CA 1
ATOM 643 C C . LEU A 1 87 ? -32.505 -13.921 82.457 1.00 96.88 87 LEU A C 1
ATOM 645 O O . LEU A 1 87 ? -33.087 -12.849 82.585 1.00 96.88 87 LEU A O 1
ATOM 649 N N . VAL A 1 88 ? -32.887 -15.013 83.110 1.00 96.56 88 VAL A N 1
ATOM 650 C CA . VAL A 1 88 ? -34.028 -15.055 84.037 1.00 96.56 88 VAL A CA 1
ATOM 651 C C . VAL A 1 88 ? -33.561 -14.850 85.477 1.00 96.56 88 VAL A C 1
ATOM 653 O O . VAL A 1 88 ? -34.149 -14.060 86.210 1.00 96.56 88 VAL A O 1
ATOM 656 N N . SER A 1 89 ? -32.488 -15.535 85.880 1.00 95.12 89 SER A N 1
ATOM 657 C CA . SER A 1 89 ? -31.915 -15.462 87.231 1.00 95.12 89 SER A CA 1
ATOM 658 C C . SER A 1 89 ? -30.485 -16.018 87.271 1.00 95.12 89 SER A C 1
ATOM 660 O O . SER A 1 89 ? -30.075 -16.724 86.353 1.00 95.12 89 SER A O 1
ATOM 662 N N . GLY A 1 90 ? -29.743 -15.767 88.353 1.00 94.38 90 GLY A N 1
ATOM 663 C CA . GLY A 1 90 ? -28.396 -16.317 88.567 1.00 94.38 90 GLY A CA 1
ATOM 664 C C . GLY A 1 90 ? -27.262 -15.455 87.986 1.00 94.38 90 GLY A C 1
ATOM 665 O O . GLY A 1 90 ? -27.509 -14.339 87.542 1.00 94.38 90 GLY A O 1
ATOM 666 N N . PRO A 1 91 ? -26.002 -15.928 88.016 1.00 94.12 91 PRO A N 1
ATOM 667 C CA . PRO A 1 91 ? -24.847 -15.154 87.550 1.00 94.12 91 PRO A CA 1
ATOM 668 C C . PRO A 1 91 ? -24.972 -14.728 86.080 1.00 94.12 91 PRO A C 1
ATOM 670 O O . PRO A 1 91 ? -25.446 -15.513 85.269 1.00 94.12 91 PRO A O 1
ATOM 673 N N . PHE A 1 92 ? -24.497 -13.529 85.731 1.00 95.69 92 PHE A N 1
ATOM 674 C CA . PHE A 1 92 ? -24.530 -12.980 84.367 1.00 95.69 92 PHE A CA 1
ATOM 675 C C . PHE A 1 92 ? -23.586 -13.747 83.413 1.00 95.69 92 PHE A C 1
ATOM 677 O O . PHE A 1 92 ? -22.364 -13.673 83.593 1.00 95.69 92 PHE A O 1
ATOM 684 N N . PRO A 1 93 ? -24.103 -14.497 82.417 1.00 96.06 93 PRO A N 1
ATOM 685 C CA . PRO A 1 93 ? -23.286 -15.245 81.471 1.00 96.06 93 PRO A CA 1
ATOM 686 C C . PRO A 1 93 ? -22.973 -14.430 80.204 1.00 96.06 93 PRO A C 1
ATOM 688 O O . PRO A 1 93 ? -23.563 -13.383 79.934 1.00 96.06 93 PRO A O 1
ATOM 691 N N . THR A 1 94 ? -22.084 -14.970 79.372 1.00 96.56 94 THR A N 1
ATOM 692 C CA . THR A 1 94 ? -21.954 -14.572 77.963 1.00 96.56 94 THR A CA 1
ATOM 693 C C . THR A 1 94 ? -22.566 -15.640 77.067 1.00 96.56 94 THR A C 1
ATOM 695 O O . THR A 1 94 ? -22.494 -16.830 77.377 1.00 96.56 94 THR A O 1
ATOM 698 N N . VAL A 1 95 ? -23.183 -15.225 75.963 1.00 96.56 95 VAL A N 1
ATOM 699 C CA . VAL A 1 95 ? -23.799 -16.124 74.983 1.00 96.56 95 VAL A CA 1
ATOM 700 C C . VAL A 1 95 ? -23.273 -15.805 73.593 1.00 96.56 95 VAL A C 1
ATOM 702 O O . VAL A 1 95 ? -23.164 -14.639 73.216 1.00 96.56 95 VAL A O 1
ATOM 705 N N . ARG A 1 96 ? -22.954 -16.840 72.819 1.00 96.69 96 ARG A N 1
ATOM 706 C CA . ARG A 1 96 ? -22.471 -16.724 71.438 1.00 96.69 96 ARG A CA 1
ATOM 707 C C . ARG A 1 96 ? -23.119 -17.777 70.552 1.00 96.69 96 ARG A C 1
ATOM 709 O O . ARG A 1 96 ? -23.405 -18.874 71.023 1.00 96.69 96 ARG A O 1
ATOM 716 N N . ALA A 1 97 ? -23.297 -17.473 69.271 1.00 96.12 97 ALA A N 1
ATOM 717 C CA . ALA A 1 97 ? -23.579 -18.503 68.280 1.00 96.12 97 ALA A CA 1
ATOM 718 C C . ALA A 1 97 ? -22.303 -19.320 68.052 1.00 96.12 97 ALA A C 1
ATOM 720 O O . ALA A 1 97 ? -21.196 -18.783 68.066 1.00 96.12 97 ALA A O 1
ATOM 721 N N . SER A 1 98 ? -22.441 -20.624 67.884 1.00 94.06 98 SER A N 1
ATOM 722 C CA . SER A 1 98 ? -21.305 -21.538 67.767 1.00 94.06 98 SER A CA 1
ATOM 723 C C . SER A 1 98 ? -21.671 -22.712 66.865 1.00 94.06 98 SER A C 1
ATOM 725 O O . SER A 1 98 ? -22.841 -22.905 66.518 1.00 94.06 98 SER A O 1
ATOM 727 N N . GLY A 1 99 ? -20.695 -23.545 66.507 1.00 92.56 99 GLY A N 1
ATOM 728 C CA . GLY A 1 99 ? -20.849 -24.650 65.558 1.00 92.56 99 GLY A CA 1
ATOM 729 C C . GLY A 1 99 ? -19.918 -25.832 65.841 1.00 92.56 99 GLY A C 1
ATOM 730 O O . GLY A 1 99 ? -18.770 -25.625 66.225 1.00 92.56 99 GLY A O 1
ATOM 731 N N . PHE A 1 100 ? -20.395 -27.059 65.606 1.00 92.75 100 PHE A N 1
ATOM 732 C CA . PHE A 1 100 ? -19.545 -28.221 65.323 1.00 92.75 100 PHE A CA 1
ATOM 733 C C . PHE A 1 100 ? -19.394 -28.346 63.799 1.00 92.75 100 PHE A C 1
ATOM 735 O O . PHE A 1 100 ? -20.412 -28.343 63.118 1.00 92.75 100 PHE A O 1
ATOM 742 N N . ALA A 1 101 ? -18.178 -28.465 63.277 1.00 92.75 101 ALA A N 1
ATOM 743 C CA . ALA A 1 101 ? -17.834 -28.556 61.867 1.00 92.75 101 ALA A CA 1
ATOM 744 C C . ALA A 1 101 ? -17.451 -30.008 61.563 1.00 92.75 101 ALA A C 1
ATOM 746 O O . ALA A 1 101 ? -16.411 -30.476 62.033 1.00 92.75 101 ALA A O 1
ATOM 747 N N . GLY A 1 102 ? -18.322 -30.721 60.847 1.00 91.12 102 GLY A N 1
ATOM 748 C CA . GLY A 1 102 ? -18.147 -32.139 60.543 1.00 91.12 102 GLY A CA 1
ATOM 749 C C . GLY A 1 102 ? -17.519 -32.369 59.172 1.00 91.12 102 GLY A C 1
ATOM 750 O O . GLY A 1 102 ? -17.929 -31.749 58.187 1.00 91.12 102 GLY A O 1
ATOM 751 N N . ASP A 1 103 ? -16.537 -33.268 59.104 1.00 88.50 103 ASP A N 1
ATOM 752 C CA . ASP A 1 103 ? -16.067 -33.835 57.837 1.00 88.50 103 ASP A CA 1
ATOM 753 C C . ASP A 1 103 ? -17.011 -34.934 57.316 1.00 88.50 103 ASP A C 1
ATOM 755 O O . ASP A 1 103 ? -17.990 -35.319 57.956 1.00 88.50 103 ASP A O 1
ATOM 759 N N . VAL A 1 104 ? -16.688 -35.485 56.145 1.00 86.12 104 VAL A N 1
ATOM 760 C CA . VAL A 1 104 ? -17.432 -36.599 55.524 1.00 86.12 104 VAL A CA 1
ATOM 761 C C . VAL A 1 104 ? -17.477 -37.879 56.370 1.00 86.12 104 VAL A C 1
ATOM 763 O O . VAL A 1 104 ? -18.299 -38.751 56.104 1.00 86.12 104 VAL A O 1
ATOM 766 N N . ASN A 1 105 ? -16.594 -38.015 57.364 1.00 86.06 105 ASN A N 1
ATOM 767 C CA . ASN A 1 105 ? -16.516 -39.167 58.262 1.00 86.06 105 ASN A CA 1
ATOM 768 C C . ASN A 1 105 ? -17.187 -38.895 59.620 1.00 86.06 105 ASN A C 1
ATOM 770 O O . ASN A 1 105 ? -17.139 -39.747 60.508 1.00 86.06 105 ASN A O 1
ATOM 774 N N . GLY A 1 106 ? -17.789 -37.718 59.797 1.00 82.19 106 GLY A N 1
ATOM 775 C CA . GLY A 1 106 ? -18.440 -37.290 61.027 1.00 82.19 106 GLY A CA 1
ATOM 776 C C . GLY A 1 106 ? -17.495 -36.810 62.134 1.00 82.19 106 GLY A C 1
ATOM 777 O O . GLY A 1 106 ? -17.919 -36.633 63.279 1.00 82.19 106 GLY A O 1
ATOM 778 N N . ASN A 1 107 ? -16.213 -36.601 61.824 1.00 86.81 107 ASN A N 1
ATOM 779 C CA . ASN A 1 107 ? -15.228 -36.100 62.775 1.00 86.81 107 ASN A CA 1
ATOM 780 C C . ASN A 1 107 ? -15.231 -34.571 62.814 1.00 86.81 107 ASN A C 1
ATOM 782 O O . ASN A 1 107 ? -15.449 -33.903 61.803 1.00 86.81 107 ASN A O 1
ATOM 786 N N . TRP A 1 108 ? -14.925 -34.011 63.989 1.00 86.19 108 TRP A N 1
ATOM 787 C CA . TRP A 1 108 ? -14.632 -32.583 64.105 1.00 86.19 108 TRP A CA 1
ATOM 788 C C . TRP A 1 108 ? -13.369 -32.265 63.315 1.00 86.19 108 TRP A C 1
ATOM 790 O O . TRP A 1 108 ? -12.314 -32.860 63.560 1.00 86.19 108 TRP A O 1
ATOM 800 N N . ILE A 1 109 ? -13.456 -31.273 62.437 1.00 82.75 109 ILE A N 1
ATOM 801 C CA . ILE A 1 109 ? -12.285 -30.751 61.739 1.00 82.75 109 ILE A CA 1
ATOM 802 C C . ILE A 1 109 ? -11.488 -29.877 62.716 1.00 82.75 109 ILE A C 1
ATOM 804 O O . ILE A 1 109 ? -11.796 -28.710 62.956 1.00 82.75 109 ILE A O 1
ATOM 808 N N . GLY A 1 110 ? -10.495 -30.491 63.367 1.00 64.62 110 GLY A N 1
ATOM 809 C CA . GLY A 1 110 ? -9.618 -29.844 64.342 1.00 64.62 110 GLY A CA 1
ATOM 810 C C . GLY A 1 110 ? -8.629 -28.850 63.728 1.00 64.62 110 GLY A C 1
ATOM 811 O O . GLY A 1 110 ? -8.119 -29.067 62.639 1.00 64.62 110 GLY A O 1
ATOM 812 N N . GLY A 1 111 ? -8.288 -27.799 64.488 1.00 56.66 111 GLY A N 1
ATOM 813 C CA . GLY A 1 111 ? -7.231 -26.836 64.153 1.00 56.66 111 GLY A CA 1
ATOM 814 C C . GLY A 1 111 ? -7.722 -25.586 63.413 1.00 56.66 111 GLY A C 1
ATOM 815 O O . GLY A 1 111 ? -8.382 -25.672 62.391 1.00 56.66 111 GLY A O 1
ATOM 816 N N . SER A 1 112 ? -7.357 -24.401 63.918 1.00 57.16 112 SER A N 1
ATOM 817 C CA . SER A 1 112 ? -7.535 -23.054 63.322 1.00 57.16 112 SER A CA 1
ATOM 818 C C . SER A 1 112 ? -8.945 -22.580 62.921 1.00 57.16 112 SER A C 1
ATOM 820 O O . SER A 1 112 ? -9.132 -21.372 62.788 1.00 57.16 112 SER A O 1
ATOM 822 N N . LEU A 1 113 ? -9.939 -23.463 62.785 1.00 76.31 113 LEU A N 1
ATOM 823 C CA . LEU A 1 113 ? -11.317 -23.087 62.487 1.00 76.31 113 LEU A CA 1
ATOM 824 C C . LEU A 1 113 ? -11.993 -22.507 63.729 1.00 76.31 113 LEU A C 1
ATOM 826 O O . LEU A 1 113 ? -12.070 -23.129 64.793 1.00 76.31 113 LEU A O 1
ATOM 830 N N . THR A 1 114 ? -12.513 -21.295 63.588 1.00 78.62 114 THR A N 1
ATOM 831 C CA . THR A 1 114 ? -13.275 -20.627 64.637 1.00 78.62 114 THR A CA 1
ATOM 832 C C . THR A 1 114 ? -14.692 -21.203 64.677 1.00 78.62 114 THR A C 1
ATOM 834 O O . THR A 1 114 ? -15.554 -20.822 63.890 1.00 78.62 114 THR A O 1
ATOM 837 N N . GLY A 1 115 ? -14.948 -22.132 65.601 1.00 82.12 115 GLY A N 1
ATOM 838 C CA . GLY A 1 115 ? -16.285 -22.696 65.859 1.00 82.12 115 GLY A CA 1
ATOM 839 C C . GLY A 1 115 ? -17.201 -21.805 66.709 1.00 82.12 115 GLY A C 1
ATOM 840 O O . GLY A 1 115 ? -18.251 -22.258 67.158 1.00 82.12 115 GLY A O 1
ATOM 841 N N . GLN A 1 116 ? -16.793 -20.568 66.993 1.00 90.88 116 GLN A N 1
ATOM 842 C CA . GLN A 1 116 ? -17.462 -19.661 67.923 1.00 90.88 116 GLN A CA 1
ATOM 843 C C . GLN A 1 116 ? -17.550 -18.252 67.335 1.00 90.88 116 GLN A C 1
ATOM 845 O O . GLN A 1 116 ? -16.528 -17.635 67.056 1.00 90.88 116 GLN A O 1
ATOM 850 N N . GLY A 1 117 ? -18.761 -17.723 67.196 1.00 91.62 117 GLY A N 1
ATOM 851 C CA . GLY A 1 117 ? -18.990 -16.336 66.811 1.00 91.62 117 GLY A CA 1
ATOM 852 C C . GLY A 1 117 ? -18.757 -15.339 67.956 1.00 91.62 117 GLY A C 1
ATOM 853 O O . GLY A 1 117 ? -18.317 -15.722 69.050 1.00 91.62 117 GLY A O 1
ATOM 854 N N . PRO A 1 118 ? -19.078 -14.051 67.730 1.00 93.56 118 PRO A N 1
ATOM 855 C CA . PRO A 1 118 ? -18.976 -13.007 68.741 1.00 93.56 118 PRO A CA 1
ATOM 856 C C . PRO A 1 118 ? -19.830 -13.328 69.974 1.00 93.56 118 PRO A C 1
ATOM 858 O O . PRO A 1 118 ? -20.976 -13.766 69.855 1.00 93.56 118 PRO A O 1
ATOM 861 N N . ALA A 1 119 ? -19.275 -13.092 71.163 1.00 94.06 119 ALA A N 1
ATOM 862 C CA . ALA A 1 119 ? -19.981 -13.277 72.427 1.00 94.06 119 ALA A CA 1
ATOM 863 C C . ALA A 1 119 ? -20.669 -11.984 72.883 1.00 94.06 119 ALA A C 1
ATOM 865 O O . ALA A 1 119 ? -20.106 -10.895 72.772 1.00 94.06 119 ALA A O 1
ATOM 866 N N . ILE A 1 120 ? -21.877 -12.121 73.427 1.00 96.00 120 ILE A N 1
ATOM 867 C CA . ILE A 1 120 ? -22.686 -11.040 73.996 1.00 96.00 120 ILE A CA 1
ATOM 868 C C . ILE A 1 120 ? -22.872 -11.312 75.489 1.00 96.00 120 ILE A C 1
ATOM 870 O O . ILE A 1 120 ? -23.295 -12.402 75.871 1.00 96.00 120 ILE A O 1
ATOM 874 N N . SER A 1 121 ? -22.577 -10.328 76.337 1.00 95.88 121 SER A N 1
ATOM 875 C CA . SER A 1 121 ? -22.863 -10.404 77.774 1.00 95.88 121 SER A CA 1
ATOM 876 C C . SER A 1 121 ? -24.350 -10.175 78.031 1.00 95.88 121 SER A C 1
ATOM 878 O O . SER A 1 121 ? -24.894 -9.165 77.586 1.00 95.88 121 SER A O 1
ATOM 880 N N . LEU A 1 122 ? -24.998 -11.082 78.766 1.00 96.00 122 LEU A N 1
ATOM 881 C CA . LEU A 1 122 ? -26.331 -10.822 79.309 1.00 96.00 122 LEU A CA 1
ATOM 882 C C . LEU A 1 122 ? -26.124 -10.120 80.647 1.00 96.00 122 LEU A C 1
ATOM 884 O O . LEU A 1 122 ? -25.759 -10.776 81.614 1.00 96.00 122 LEU A O 1
ATOM 888 N N . ASP A 1 123 ? -26.273 -8.800 80.683 1.00 94.94 123 ASP A N 1
ATOM 889 C CA . ASP A 1 123 ? -25.954 -7.939 81.833 1.00 94.94 123 ASP A CA 1
ATOM 890 C C . ASP A 1 123 ? -27.187 -7.460 82.620 1.00 94.94 123 ASP A C 1
ATOM 892 O O . ASP A 1 123 ? -27.055 -6.786 83.640 1.00 94.94 123 ASP A O 1
ATOM 896 N N . GLU A 1 124 ? -28.386 -7.851 82.188 1.00 94.88 124 GLU A N 1
ATOM 897 C CA . GLU A 1 124 ? -29.651 -7.462 82.805 1.00 94.88 124 GLU A CA 1
ATOM 898 C C . GLU A 1 124 ? -30.669 -8.613 82.759 1.00 94.88 124 GLU A C 1
ATOM 900 O O . GLU A 1 124 ? -30.800 -9.319 81.754 1.00 94.88 124 GLU A O 1
ATOM 905 N N . TYR A 1 125 ? -31.409 -8.811 83.854 1.00 95.50 125 TYR A N 1
ATOM 906 C CA . TYR A 1 125 ? -32.477 -9.811 83.912 1.00 95.50 125 TYR A CA 1
ATOM 907 C C . TYR A 1 125 ? -33.685 -9.377 83.078 1.00 95.50 125 TYR A C 1
ATOM 909 O O . TYR A 1 125 ? -34.096 -8.222 83.111 1.00 95.50 125 TYR A O 1
ATOM 917 N N . GLY A 1 126 ? -34.285 -10.313 82.345 1.00 92.19 126 GLY A N 1
ATOM 918 C CA . GLY A 1 126 ? -35.479 -10.081 81.529 1.00 92.19 126 GLY A CA 1
ATOM 919 C C . GLY A 1 126 ? -35.233 -9.328 80.217 1.00 92.19 126 GLY A C 1
ATOM 920 O O . GLY A 1 126 ? -36.094 -9.370 79.342 1.00 92.19 126 GLY A O 1
ATOM 921 N N . ARG A 1 127 ? -34.065 -8.700 80.021 1.00 96.25 127 ARG A N 1
ATOM 922 C CA . ARG A 1 127 ? -33.708 -8.058 78.751 1.00 96.25 127 ARG A CA 1
ATOM 923 C C . ARG A 1 127 ? -33.477 -9.103 77.657 1.00 96.25 127 ARG A C 1
ATOM 925 O O . ARG A 1 127 ? -32.788 -10.100 77.866 1.00 96.25 127 ARG A O 1
ATOM 932 N N . ILE A 1 128 ? -34.037 -8.849 76.476 1.00 97.12 128 ILE A N 1
ATOM 933 C CA . ILE A 1 128 ? -33.873 -9.697 75.291 1.00 97.12 128 ILE A CA 1
ATOM 934 C C . ILE A 1 128 ? -32.616 -9.270 74.528 1.00 97.12 128 ILE A C 1
ATOM 936 O O . ILE A 1 128 ? -32.483 -8.113 74.125 1.00 97.12 128 ILE A O 1
ATOM 940 N N . TYR A 1 129 ? -31.731 -10.225 74.268 1.00 96.69 129 TYR A N 1
ATOM 941 C CA . TYR A 1 129 ? -30.538 -10.066 73.442 1.00 96.69 129 TYR A CA 1
ATOM 942 C C . TYR A 1 129 ? -30.679 -10.924 72.188 1.00 96.69 129 TYR A C 1
ATOM 944 O O . TYR A 1 129 ? -31.213 -12.029 72.243 1.00 96.69 129 TYR A O 1
ATOM 952 N N . THR A 1 130 ? -30.193 -10.429 71.050 1.00 96.25 130 THR A N 1
ATOM 953 C CA . THR A 1 130 ? -30.103 -11.221 69.815 1.00 96.25 130 THR A CA 1
ATOM 954 C C . THR A 1 130 ? -28.665 -11.658 69.620 1.00 96.25 130 THR A C 1
ATOM 956 O O . THR A 1 130 ? -27.785 -10.821 69.433 1.00 96.25 130 THR A O 1
ATOM 959 N N . VAL A 1 131 ? -28.437 -12.963 69.649 1.00 95.94 131 VAL A N 1
ATOM 960 C CA . VAL A 1 131 ? -27.141 -13.575 69.369 1.00 95.94 131 VAL A CA 1
ATOM 961 C C . VAL A 1 131 ? -27.152 -14.025 67.918 1.00 95.94 131 VAL A C 1
ATOM 963 O O . VAL A 1 131 ? -28.106 -14.676 67.496 1.00 95.94 131 VAL A O 1
ATOM 966 N N . ARG A 1 132 ? -26.115 -13.678 67.151 1.00 95.25 132 ARG A N 1
ATOM 967 C CA . ARG A 1 132 ? -25.967 -14.133 65.766 1.00 95.25 132 ARG A CA 1
ATOM 968 C C . ARG A 1 132 ? -24.511 -14.308 65.354 1.00 95.25 132 ARG A C 1
ATOM 970 O O . ARG A 1 132 ? -23.649 -13.608 65.881 1.00 95.25 132 ARG A O 1
ATOM 977 N N . ALA A 1 133 ? -24.266 -15.202 64.403 1.00 95.19 133 ALA A N 1
ATOM 978 C CA . ALA A 1 133 ? -22.990 -15.318 63.705 1.00 95.19 133 ALA A CA 1
ATOM 979 C C . ALA A 1 133 ? -23.189 -15.862 62.287 1.00 95.19 133 ALA A C 1
ATOM 981 O O . ALA A 1 133 ? -24.040 -16.728 62.073 1.00 95.19 133 ALA A O 1
ATOM 982 N N . ILE A 1 134 ? -22.378 -15.396 61.340 1.00 94.12 134 ILE A N 1
ATOM 983 C CA . ILE A 1 134 ? -22.326 -15.938 59.981 1.00 94.12 134 ILE A CA 1
ATOM 984 C C . ILE A 1 134 ? -21.169 -16.931 59.867 1.00 94.12 134 ILE A C 1
ATOM 986 O O . ILE A 1 134 ? -20.006 -16.573 60.059 1.00 94.12 134 ILE A O 1
ATOM 990 N N . VAL A 1 135 ? -21.488 -18.171 59.502 1.00 93.31 135 VAL A N 1
ATOM 991 C CA . VAL A 1 135 ? -20.518 -19.200 59.112 1.00 93.31 135 VAL A CA 1
ATOM 992 C C . VAL A 1 135 ? -20.428 -19.284 57.595 1.00 93.31 135 VAL A C 1
ATOM 994 O O . VAL A 1 135 ? -21.437 -19.148 56.904 1.00 93.31 135 VAL A O 1
ATOM 997 N N . GLY A 1 136 ? -19.237 -19.519 57.053 1.00 90.12 136 GLY A N 1
ATOM 998 C CA . GLY A 1 136 ? -19.102 -19.753 55.619 1.00 90.12 136 GLY A CA 1
ATOM 999 C C . GLY A 1 136 ? -17.714 -20.187 55.179 1.00 90.12 136 GLY A C 1
ATOM 1000 O O . GLY A 1 136 ? -16.747 -20.146 55.942 1.00 90.12 136 GLY A O 1
ATOM 1001 N N . SER A 1 137 ? -17.613 -20.589 53.913 1.00 84.81 137 SER A N 1
ATOM 1002 C CA . SER A 1 137 ? -16.405 -21.233 53.388 1.00 84.81 137 SER A CA 1
ATOM 1003 C C . SER A 1 137 ? -15.239 -20.283 53.092 1.00 84.81 137 SER A C 1
ATOM 1005 O O . SER A 1 137 ? -14.104 -20.726 52.961 1.00 84.81 137 SER A O 1
ATOM 1007 N N . GLY A 1 138 ? -15.482 -18.976 52.952 1.00 80.25 138 GLY A N 1
ATOM 1008 C CA . GLY A 1 138 ? -14.455 -17.996 52.572 1.00 80.25 138 GLY A CA 1
ATOM 1009 C C . GLY A 1 138 ? -14.320 -16.847 53.566 1.00 80.25 138 GLY A C 1
ATOM 1010 O O . GLY A 1 138 ? -15.331 -16.351 54.062 1.00 80.25 138 GLY A O 1
ATOM 1011 N N . ASN A 1 139 ? -13.086 -16.386 53.795 1.00 84.31 139 ASN A N 1
ATOM 1012 C CA . ASN A 1 139 ? -12.792 -15.215 54.623 1.00 84.31 139 ASN A CA 1
ATOM 1013 C C . ASN A 1 139 ? -13.301 -13.936 53.937 1.00 84.31 139 ASN A C 1
ATOM 1015 O O . ASN A 1 139 ? -12.688 -13.441 52.990 1.00 84.31 139 ASN A O 1
ATOM 1019 N N . ARG A 1 140 ? -14.452 -13.426 54.382 1.00 81.75 140 ARG A N 1
ATOM 1020 C CA . ARG A 1 140 ? -15.067 -12.198 53.863 1.00 81.75 140 ARG A CA 1
ATOM 1021 C C . ARG A 1 140 ? -15.461 -11.287 55.009 1.00 81.75 140 ARG A C 1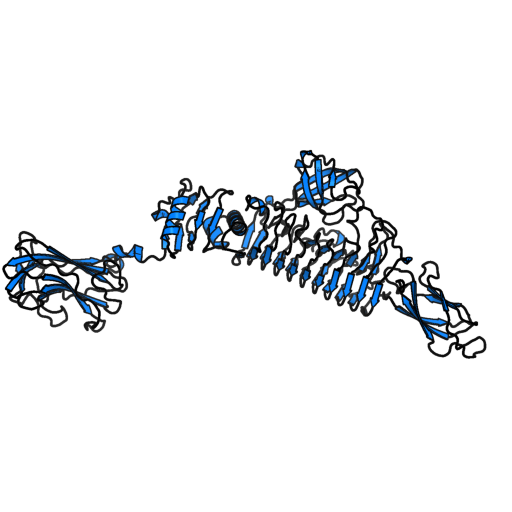
ATOM 1023 O O . ARG A 1 140 ? -15.858 -11.747 56.073 1.00 81.75 140 ARG A O 1
ATOM 1030 N N . THR A 1 141 ? -15.432 -9.981 54.759 1.00 81.12 141 THR A N 1
ATOM 1031 C CA . THR A 1 141 ? -15.961 -8.987 55.699 1.00 81.12 141 THR A CA 1
ATOM 1032 C C . THR A 1 141 ? -17.415 -9.314 56.047 1.00 81.12 141 THR A C 1
ATOM 1034 O O . THR A 1 141 ? -18.261 -9.319 55.150 1.00 81.12 141 THR A O 1
ATOM 1037 N N . GLY A 1 142 ? -17.685 -9.554 57.332 1.00 83.50 142 GLY A N 1
ATOM 1038 C CA . GLY A 1 142 ? -19.001 -9.939 57.852 1.00 83.50 142 GLY A CA 1
ATOM 1039 C C . GLY A 1 142 ? -19.193 -11.442 58.085 1.00 83.50 142 GLY A C 1
ATOM 1040 O O . GLY A 1 142 ? -20.268 -11.829 58.517 1.00 83.50 142 GLY A O 1
ATOM 1041 N N . VAL A 1 143 ? -18.192 -12.283 57.804 1.00 89.81 143 VAL A N 1
ATOM 1042 C CA . VAL A 1 143 ? -18.202 -13.710 58.164 1.00 89.81 143 VAL A CA 1
ATOM 1043 C C . VAL A 1 143 ? -17.478 -13.874 59.492 1.00 89.81 143 VAL A C 1
ATOM 1045 O O . VAL A 1 143 ? -16.297 -13.552 59.596 1.00 89.81 143 VAL A O 1
ATOM 1048 N N . ASP A 1 144 ? -18.190 -14.373 60.495 1.00 92.25 144 ASP A N 1
ATOM 1049 C CA . ASP A 1 144 ? -17.683 -14.527 61.858 1.00 92.25 144 ASP A CA 1
ATOM 1050 C C . ASP A 1 144 ? -16.912 -15.840 62.044 1.00 92.25 144 ASP A C 1
ATOM 1052 O O . ASP A 1 144 ? -15.903 -15.893 62.744 1.00 92.25 144 ASP A O 1
ATOM 1056 N N . MET A 1 145 ? -17.394 -16.910 61.408 1.00 92.19 145 MET A N 1
ATOM 1057 C CA . MET A 1 145 ? -16.860 -18.266 61.521 1.00 92.19 145 MET A CA 1
ATOM 1058 C C . MET A 1 145 ? -16.406 -18.750 60.138 1.00 92.19 145 MET A C 1
ATOM 1060 O O . MET A 1 145 ? -17.190 -19.282 59.352 1.00 92.19 145 MET A O 1
ATOM 1064 N N . VAL A 1 146 ? -15.130 -18.522 59.808 1.00 90.44 146 VAL A N 1
ATOM 1065 C CA . VAL A 1 146 ? -14.547 -18.913 58.512 1.00 90.44 146 VAL A CA 1
ATOM 1066 C C . VAL A 1 146 ? -14.124 -20.377 58.566 1.00 90.44 146 VAL A C 1
ATOM 1068 O O . VAL A 1 146 ? -13.180 -20.722 59.274 1.00 90.44 146 VAL A O 1
ATOM 1071 N N . TRP A 1 147 ? -14.839 -21.233 57.840 1.00 89.88 147 TRP A N 1
ATOM 1072 C CA . TRP A 1 147 ? -14.733 -22.693 57.958 1.00 89.88 147 TRP A CA 1
ATOM 1073 C C . TRP A 1 147 ? -14.051 -23.388 56.773 1.00 89.88 147 TRP A C 1
ATOM 1075 O O . TRP A 1 147 ? -13.735 -24.569 56.862 1.00 89.88 147 TRP A O 1
ATOM 1085 N N . GLY A 1 148 ? -13.764 -22.676 55.679 1.00 85.12 148 GLY A N 1
ATOM 1086 C CA . GLY A 1 148 ? -13.158 -23.297 54.498 1.00 85.12 148 GLY A CA 1
ATOM 1087 C C . GLY A 1 148 ? -14.125 -24.225 53.755 1.00 85.12 148 GLY A C 1
ATOM 1088 O O . GLY A 1 148 ? -15.341 -24.139 53.909 1.00 85.12 148 GLY A O 1
ATOM 1089 N N . THR A 1 149 ? -13.586 -25.104 52.914 1.00 85.44 149 THR A N 1
ATOM 1090 C CA . THR A 1 149 ? -14.371 -26.085 52.139 1.00 85.44 149 THR A CA 1
ATOM 1091 C C . THR A 1 149 ? -14.288 -27.503 52.696 1.00 85.44 149 THR A C 1
ATOM 1093 O O . THR A 1 149 ? -14.815 -28.417 52.072 1.00 85.44 149 THR A O 1
ATOM 1096 N N . GLU A 1 150 ? -13.584 -27.709 53.811 1.00 86.19 150 GLU A N 1
ATOM 1097 C CA . GLU A 1 150 ? -13.408 -29.041 54.400 1.00 86.19 150 GLU A CA 1
ATOM 1098 C C . GLU A 1 150 ? -14.656 -29.531 55.156 1.00 86.19 150 GLU A C 1
ATOM 1100 O O . GLU A 1 150 ? -15.021 -30.692 54.961 1.00 86.19 150 GLU A O 1
ATOM 1105 N N . PRO A 1 151 ? -15.354 -28.708 55.972 1.00 89.69 151 PRO A N 1
ATOM 1106 C CA . PRO A 1 151 ? -16.591 -29.148 56.610 1.00 89.69 151 PRO A CA 1
ATOM 1107 C C . PRO A 1 151 ? -17.712 -29.281 55.583 1.00 89.69 151 PRO A C 1
ATOM 1109 O O . PRO A 1 151 ? -17.968 -28.347 54.824 1.00 89.69 151 PRO A O 1
ATOM 1112 N N . VAL A 1 152 ? -18.407 -30.418 55.592 1.00 90.69 152 VAL A N 1
ATOM 1113 C CA . VAL A 1 152 ? -19.530 -30.692 54.673 1.00 90.69 152 VAL A CA 1
ATOM 1114 C C . VAL A 1 152 ? -20.893 -30.495 55.337 1.00 90.69 152 VAL A C 1
ATOM 1116 O O . VAL A 1 152 ? -21.912 -30.370 54.656 1.00 90.69 152 VAL A O 1
ATOM 1119 N N . TYR A 1 153 ? -20.918 -30.409 56.668 1.00 92.06 153 TYR A N 1
ATOM 1120 C CA . TYR A 1 153 ? -22.084 -30.032 57.458 1.00 92.06 153 TYR A CA 1
ATOM 1121 C C . TYR A 1 153 ? -21.661 -29.361 58.770 1.00 92.06 153 TYR A C 1
ATOM 1123 O O . TYR A 1 153 ? -20.495 -29.412 59.181 1.00 92.06 153 TYR A O 1
ATOM 1131 N N . GLY A 1 154 ? -22.626 -28.755 59.461 1.00 92.69 154 GLY A N 1
ATOM 1132 C CA . GLY A 1 154 ? -22.442 -28.310 60.831 1.00 92.69 154 GLY A CA 1
ATOM 1133 C C . GLY A 1 154 ? -23.602 -28.655 61.754 1.00 92.69 154 GLY A C 1
ATOM 1134 O O . GLY A 1 154 ? -24.759 -28.690 61.342 1.00 92.69 154 GLY A O 1
ATOM 1135 N N . HIS A 1 155 ? -23.284 -28.876 63.028 1.00 94.38 155 HIS A N 1
ATOM 1136 C CA . HIS A 1 155 ? -24.276 -28.824 64.099 1.00 94.38 155 HIS A CA 1
ATOM 1137 C C . HIS A 1 155 ? -24.237 -27.423 64.701 1.00 94.38 155 HIS A C 1
ATOM 1139 O O . HIS A 1 155 ? -23.249 -27.023 65.328 1.00 94.38 155 HIS A O 1
ATOM 1145 N N . PHE A 1 156 ? -25.298 -26.649 64.518 1.00 95.56 156 PHE A N 1
ATOM 1146 C CA . PHE A 1 156 ? -25.328 -25.236 64.894 1.00 95.56 156 PHE A CA 1
ATOM 1147 C C . PHE A 1 156 ? -26.169 -24.986 66.139 1.00 95.56 156 PHE A C 1
ATOM 1149 O O . PHE A 1 156 ? -27.033 -25.781 66.512 1.00 95.56 156 PHE A O 1
ATOM 1156 N N . GLY A 1 157 ? -25.851 -23.906 66.842 1.00 95.19 157 GLY A N 1
ATOM 1157 C CA . GLY A 1 157 ? -26.434 -23.640 68.140 1.00 95.19 157 GLY A CA 1
ATOM 1158 C C . GLY A 1 157 ? -25.826 -22.429 68.828 1.00 95.19 157 GLY A C 1
ATOM 1159 O O . GLY A 1 157 ? -25.223 -21.572 68.180 1.00 95.19 157 GLY A O 1
ATOM 1160 N N . ILE A 1 158 ? -25.954 -22.394 70.150 1.00 96.19 158 ILE A N 1
ATOM 1161 C CA . ILE A 1 158 ? -25.311 -21.390 70.997 1.00 96.19 158 ILE A CA 1
ATOM 1162 C C . ILE A 1 158 ? -24.494 -22.046 72.112 1.00 96.19 158 ILE A C 1
ATOM 1164 O O . ILE A 1 158 ? -24.818 -23.140 72.579 1.00 96.19 158 ILE A O 1
ATOM 1168 N N . ASP A 1 159 ? -23.463 -21.339 72.565 1.00 95.75 159 ASP A N 1
ATOM 1169 C CA . ASP A 1 159 ? -22.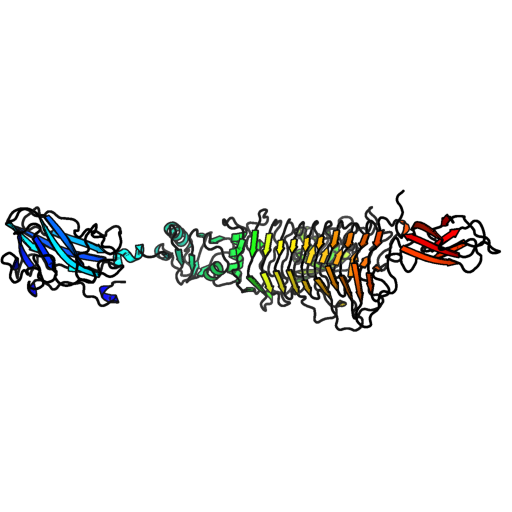729 -21.650 73.791 1.00 95.75 159 ASP A CA 1
ATOM 1170 C C . ASP A 1 159 ? -23.030 -20.568 74.837 1.00 95.75 159 ASP A C 1
ATOM 1172 O O . ASP A 1 159 ? -23.006 -19.373 74.529 1.00 95.75 159 ASP A O 1
ATOM 1176 N N . ILE A 1 160 ? -23.294 -20.993 76.074 1.00 95.75 160 ILE A N 1
ATOM 1177 C CA . ILE A 1 160 ? -23.475 -20.140 77.252 1.00 95.75 160 ILE A CA 1
ATOM 1178 C C . ILE A 1 160 ? -22.267 -20.347 78.173 1.00 95.75 160 ILE A C 1
ATOM 1180 O O . ILE A 1 160 ? -22.012 -21.448 78.671 1.00 95.75 160 ILE A O 1
ATOM 1184 N N . GLU A 1 161 ? -21.522 -19.278 78.429 1.00 94.19 161 GLU A N 1
ATOM 1185 C CA . GLU A 1 161 ? -20.286 -19.278 79.212 1.00 94.19 161 GLU A CA 1
ATOM 1186 C C . GLU A 1 161 ? -20.377 -18.365 80.437 1.00 94.19 161 GLU A C 1
ATOM 1188 O O . GLU A 1 161 ? -21.177 -17.436 80.485 1.00 94.19 161 GLU A O 1
ATOM 1193 N N . GLY A 1 162 ? -19.550 -18.636 81.449 1.00 90.75 162 GLY A N 1
ATOM 1194 C CA . GLY A 1 162 ? -19.570 -17.948 82.745 1.00 90.75 162 GLY A CA 1
ATOM 1195 C C . GLY A 1 162 ? -19.791 -18.911 83.913 1.00 90.75 162 GLY A C 1
ATOM 1196 O O . GLY A 1 162 ? -19.704 -20.131 83.751 1.00 90.75 162 GLY A O 1
ATOM 1197 N N . SER A 1 163 ? -20.072 -18.375 85.099 1.00 92.19 163 SER A N 1
ATOM 1198 C CA . SER A 1 163 ? -20.328 -19.176 86.303 1.00 92.19 163 SER A CA 1
ATOM 1199 C C . SER A 1 163 ? -21.608 -20.009 86.178 1.00 92.19 163 SER A C 1
ATOM 1201 O O . SER A 1 163 ? -22.596 -19.562 85.601 1.00 92.19 163 SER A O 1
ATOM 1203 N N . ASN A 1 164 ? -21.603 -21.218 86.740 1.00 93.31 164 ASN A N 1
ATOM 1204 C CA . ASN A 1 164 ? -22.787 -22.082 86.788 1.00 93.31 164 ASN A CA 1
ATOM 1205 C C . ASN A 1 164 ? -23.901 -21.490 87.668 1.00 93.31 164 ASN A C 1
ATOM 1207 O O . ASN A 1 164 ? -23.639 -20.681 88.557 1.00 93.31 164 ASN A O 1
ATOM 1211 N N . GLY A 1 165 ? -25.140 -21.919 87.421 1.00 91.56 165 GLY A N 1
ATOM 1212 C CA . GLY A 1 165 ? -26.342 -21.448 88.118 1.00 91.56 165 GLY A CA 1
ATOM 1213 C C . GLY A 1 165 ? -27.097 -20.318 87.409 1.00 91.56 165 GLY A C 1
ATOM 1214 O O . GLY A 1 165 ? -28.099 -19.844 87.936 1.00 91.56 165 GLY A O 1
ATOM 1215 N N . ALA A 1 166 ? -26.639 -19.880 86.231 1.00 94.88 166 ALA A N 1
ATOM 1216 C CA . ALA A 1 166 ? -27.380 -18.949 85.381 1.00 94.88 166 ALA A CA 1
ATOM 1217 C C . ALA A 1 166 ? -28.590 -19.656 84.751 1.00 94.88 166 ALA A C 1
ATOM 1219 O O . ALA A 1 166 ? -28.441 -20.750 84.213 1.00 94.88 166 ALA A O 1
ATOM 1220 N N . VAL A 1 167 ? -29.764 -19.031 84.783 1.00 96.50 167 VAL A N 1
ATOM 1221 C CA . VAL A 1 167 ? -30.988 -19.535 84.147 1.00 96.50 167 VAL A CA 1
ATOM 1222 C C . VAL A 1 167 ? -31.289 -18.669 82.933 1.00 96.50 167 VAL A C 1
ATOM 1224 O O . VAL A 1 167 ? -31.590 -17.485 83.081 1.00 96.50 167 VAL A O 1
ATOM 1227 N N . VAL A 1 168 ? -31.187 -19.236 81.734 1.00 96.69 168 VAL A N 1
ATOM 1228 C CA . VAL A 1 168 ? -31.317 -18.514 80.460 1.00 96.69 168 VAL A CA 1
ATOM 1229 C C . VAL A 1 168 ? -32.482 -19.088 79.669 1.00 96.69 168 VAL A C 1
ATOM 1231 O O . VAL A 1 168 ? -32.560 -20.298 79.475 1.00 96.69 168 VAL A O 1
ATOM 1234 N N . ARG A 1 169 ? -33.369 -18.224 79.170 1.00 97.62 169 ARG A N 1
ATOM 1235 C CA . ARG A 1 169 ? -34.384 -18.608 78.183 1.00 97.62 169 ARG A CA 1
ATOM 1236 C C . ARG A 1 169 ? -33.898 -18.292 76.781 1.00 97.62 169 ARG A C 1
ATOM 1238 O O . ARG A 1 169 ? -33.337 -17.220 76.558 1.00 97.62 169 ARG A O 1
ATOM 1245 N N . VAL A 1 170 ? -34.133 -19.213 75.856 1.00 97.25 170 VAL A N 1
ATOM 1246 C CA . VAL A 1 170 ? -33.699 -19.130 74.459 1.00 97.25 170 VAL A CA 1
ATOM 1247 C C . VAL A 1 170 ? -34.900 -19.412 73.566 1.00 97.25 170 VAL A C 1
ATOM 1249 O O . VAL A 1 170 ? -35.548 -20.451 73.700 1.00 97.25 170 VAL A O 1
ATOM 1252 N N . GLU A 1 171 ? -35.203 -18.494 72.658 1.00 96.31 171 GLU A N 1
ATOM 1253 C CA . GLU A 1 171 ? -36.123 -18.737 71.549 1.00 96.31 171 GLU A CA 1
ATOM 1254 C C . GLU A 1 171 ? -35.524 -19.736 70.546 1.00 96.31 171 GLU A C 1
ATOM 1256 O O . GLU A 1 171 ? -34.301 -19.860 70.443 1.00 96.31 171 GLU A O 1
ATOM 1261 N N . SER A 1 172 ? -36.385 -20.456 69.818 1.00 94.75 172 SER A N 1
ATOM 1262 C CA . SER A 1 172 ? -35.988 -21.408 68.769 1.00 94.75 172 SER A CA 1
ATOM 1263 C C . SER A 1 172 ? -34.897 -20.830 67.863 1.00 94.75 172 SER A C 1
ATOM 1265 O O . SER A 1 172 ? -35.042 -19.735 67.319 1.00 94.75 172 SER A O 1
ATOM 1267 N N . ILE A 1 173 ? -33.799 -21.574 67.717 1.00 95.69 173 ILE A N 1
ATOM 1268 C CA . ILE A 1 173 ? -32.644 -21.141 66.924 1.00 95.69 173 ILE A CA 1
ATOM 1269 C C . ILE A 1 173 ? -33.019 -21.156 65.446 1.00 95.69 173 ILE A C 1
ATOM 1271 O O . ILE A 1 173 ? -33.552 -22.144 64.946 1.00 95.69 173 ILE A O 1
ATOM 1275 N N . GLN A 1 174 ? -32.686 -20.076 64.751 1.00 94.94 174 GLN A N 1
ATOM 1276 C CA . GLN A 1 174 ? -32.914 -19.919 63.323 1.00 94.94 174 GLN A CA 1
ATOM 1277 C C . GLN A 1 174 ? -31.593 -19.995 62.564 1.00 94.94 174 GLN A C 1
ATOM 1279 O O . GLN A 1 174 ? -30.606 -19.373 62.968 1.00 94.94 174 GLN A O 1
ATOM 1284 N N . ILE A 1 175 ? -31.586 -20.729 61.451 1.00 94.19 175 ILE A N 1
ATOM 1285 C CA . ILE A 1 175 ? -30.457 -20.790 60.519 1.00 94.19 175 ILE A CA 1
ATOM 1286 C C . ILE A 1 175 ? -30.955 -20.337 59.151 1.00 94.19 175 ILE A C 1
ATOM 1288 O O . ILE A 1 175 ? -31.788 -20.997 58.531 1.00 94.19 175 ILE A O 1
ATOM 1292 N N . HIS A 1 176 ? -30.450 -19.198 58.687 1.00 90.44 176 HIS A N 1
ATOM 1293 C CA . HIS A 1 176 ? -30.833 -18.613 57.406 1.00 90.44 176 HIS A CA 1
ATOM 1294 C C . HIS A 1 176 ? -29.681 -18.659 56.411 1.00 90.44 176 HIS A C 1
ATOM 1296 O O . HIS A 1 176 ? -28.543 -18.350 56.758 1.00 90.44 176 HIS A O 1
ATOM 1302 N N . ASP A 1 177 ? -29.983 -18.950 55.149 1.00 87.88 177 ASP A N 1
ATOM 1303 C CA . ASP A 1 177 ? -29.029 -18.735 54.066 1.00 87.88 177 ASP A CA 1
ATOM 1304 C C . ASP A 1 177 ? -28.841 -17.230 53.803 1.00 87.88 177 ASP A C 1
ATOM 1306 O O . ASP A 1 177 ? -29.797 -16.514 53.499 1.00 87.88 177 ASP A O 1
ATOM 1310 N N . ARG A 1 178 ? -27.597 -16.762 53.936 1.00 86.94 178 ARG A N 1
ATOM 1311 C CA . ARG A 1 178 ? -27.126 -15.392 53.666 1.00 86.94 178 ARG A CA 1
ATOM 1312 C C . ARG A 1 178 ? -26.119 -15.333 52.522 1.00 86.94 178 ARG A C 1
ATOM 1314 O O . ARG A 1 178 ? -25.403 -14.342 52.367 1.00 86.94 178 ARG A O 1
ATOM 1321 N N . THR A 1 179 ? -26.039 -16.381 51.706 1.00 80.00 179 THR A N 1
ATOM 1322 C CA . THR A 1 179 ? -25.157 -16.426 50.531 1.00 80.00 179 THR A CA 1
ATOM 1323 C C . THR A 1 179 ? -25.440 -15.265 49.570 1.00 80.00 179 THR A C 1
ATOM 1325 O O . THR A 1 179 ? -24.521 -14.712 48.959 1.00 80.00 179 THR A O 1
ATOM 1328 N N . ASP A 1 180 ? -26.695 -14.817 49.512 1.00 75.25 180 ASP A N 1
ATOM 1329 C CA . ASP A 1 180 ? -27.159 -13.676 48.728 1.00 75.25 180 ASP A CA 1
ATOM 1330 C C . ASP A 1 180 ? -26.490 -12.345 49.049 1.00 75.25 180 ASP A C 1
ATOM 1332 O O . ASP A 1 180 ? -26.155 -11.594 48.128 1.00 75.25 180 ASP A O 1
ATOM 1336 N N . VAL A 1 181 ? -26.175 -12.115 50.319 1.00 73.75 181 VAL A N 1
ATOM 1337 C CA . VAL A 1 181 ? -25.482 -10.911 50.787 1.00 73.75 181 VAL A CA 1
ATOM 1338 C C . VAL A 1 181 ? -24.062 -10.808 50.212 1.00 73.75 181 VAL A C 1
ATOM 1340 O O . VAL A 1 181 ? -23.518 -9.711 50.065 1.00 73.75 181 VAL A O 1
ATOM 1343 N N . PHE A 1 182 ? -23.452 -11.934 49.830 1.00 71.69 182 PHE A N 1
ATOM 1344 C CA . PHE A 1 182 ? -22.080 -11.971 49.325 1.00 71.69 182 PHE A CA 1
ATOM 1345 C C . PHE A 1 182 ? -21.961 -12.095 47.798 1.00 71.69 182 PHE A C 1
ATOM 1347 O O . PHE A 1 182 ? -20.847 -11.974 47.285 1.00 71.69 182 PHE A O 1
ATOM 1354 N N . HIS A 1 183 ? -23.058 -12.282 47.050 1.00 68.94 183 HIS A N 1
ATOM 1355 C CA . HIS A 1 183 ? -23.002 -12.492 45.593 1.00 68.94 183 HIS A CA 1
ATOM 1356 C C . HIS A 1 183 ? -22.317 -11.353 44.831 1.00 68.94 183 HIS A C 1
ATOM 1358 O O . HIS A 1 183 ? -21.546 -11.605 43.914 1.00 68.94 183 HIS A O 1
ATOM 1364 N N . ARG A 1 184 ? -22.546 -10.093 45.211 1.00 58.97 184 ARG A N 1
ATOM 1365 C CA . ARG A 1 184 ? -21.978 -8.949 44.478 1.00 58.97 184 ARG A CA 1
ATOM 1366 C C . ARG A 1 184 ? -20.462 -8.808 44.656 1.00 58.97 184 ARG A C 1
ATOM 1368 O O . ARG A 1 184 ? -19.790 -8.275 43.786 1.00 58.97 184 ARG A O 1
ATOM 1375 N N . LYS A 1 185 ? -19.915 -9.323 45.763 1.00 60.47 185 LYS A N 1
ATOM 1376 C CA . LYS A 1 185 ? -18.461 -9.397 46.015 1.00 60.47 185 LYS A CA 1
ATOM 1377 C C . LYS A 1 185 ? -17.813 -10.639 45.392 1.00 60.47 185 LYS A C 1
ATOM 1379 O O . LYS A 1 185 ? -16.601 -10.794 45.471 1.00 60.47 185 LYS A O 1
ATOM 1384 N N . LEU A 1 186 ? -18.631 -11.533 44.843 1.00 62.88 186 LEU A N 1
ATOM 1385 C CA . LEU A 1 186 ? -18.220 -12.770 44.189 1.00 62.88 186 LEU A CA 1
ATOM 1386 C C . LEU A 1 186 ? -18.101 -12.632 42.671 1.00 62.88 186 LEU A C 1
ATOM 1388 O O . LEU A 1 186 ? -17.462 -13.476 42.054 1.00 62.88 186 LEU A O 1
ATOM 1392 N N . MET A 1 187 ? -18.721 -11.605 42.090 1.00 72.19 187 MET A N 1
ATOM 1393 C CA . MET A 1 187 ? -18.675 -11.361 40.654 1.00 72.19 187 MET A CA 1
ATOM 1394 C C . MET A 1 187 ? -17.378 -10.643 40.284 1.00 72.19 187 MET A C 1
ATOM 1396 O O . MET A 1 187 ? -17.018 -9.617 40.868 1.00 72.19 187 MET A O 1
ATOM 1400 N N . ASP A 1 188 ? -16.695 -11.185 39.288 1.00 82.94 188 ASP A N 1
ATOM 1401 C CA . ASP A 1 188 ? -15.478 -10.657 38.675 1.00 82.94 188 ASP A CA 1
ATOM 1402 C C . ASP A 1 188 ? -15.762 -9.566 37.631 1.00 82.94 188 ASP A C 1
ATOM 1404 O O . ASP A 1 188 ? -14.878 -9.202 36.858 1.00 82.94 188 ASP A O 1
ATOM 1408 N N . TRP A 1 189 ? -16.975 -9.004 37.647 1.00 87.31 189 TRP A N 1
ATOM 1409 C CA . TRP A 1 189 ? -17.428 -7.990 36.708 1.00 87.31 189 TRP A CA 1
ATOM 1410 C C . TRP A 1 189 ? -18.196 -6.835 37.366 1.00 87.31 189 TRP A C 1
ATOM 1412 O O . TRP A 1 189 ? -18.636 -6.918 38.518 1.00 87.31 189 TRP A O 1
ATOM 1422 N N . VAL A 1 190 ? -18.332 -5.737 36.622 1.00 91.00 190 VAL A N 1
ATOM 1423 C CA . VAL A 1 190 ? -19.069 -4.522 36.988 1.00 91.00 190 VAL A CA 1
ATOM 1424 C C . VAL A 1 190 ? -20.045 -4.152 35.875 1.00 91.00 190 VAL A C 1
ATOM 1426 O O . VAL A 1 190 ? -19.639 -4.021 34.727 1.00 91.00 190 VAL A O 1
ATOM 1429 N N . ASP A 1 191 ? -21.323 -3.978 36.212 1.00 92.56 191 ASP A N 1
ATOM 1430 C CA . ASP A 1 191 ? -22.365 -3.546 35.272 1.00 92.56 191 ASP A CA 1
ATOM 1431 C C . ASP A 1 191 ? -22.369 -2.023 35.111 1.00 92.56 191 ASP A C 1
ATOM 1433 O O . ASP A 1 191 ? -22.408 -1.311 36.111 1.00 92.56 191 ASP A O 1
ATOM 1437 N N . VAL A 1 192 ? -22.426 -1.490 33.890 1.00 94.81 192 VAL A N 1
ATOM 1438 C CA . VAL A 1 192 ? -22.622 -0.040 33.685 1.00 94.81 192 VAL A CA 1
ATOM 1439 C C . VAL A 1 192 ? -23.974 0.473 34.212 1.00 94.81 192 VAL A C 1
ATOM 1441 O O . VAL A 1 192 ? -24.071 1.625 34.641 1.00 94.81 192 VAL A O 1
ATOM 1444 N N . ARG A 1 193 ? -25.021 -0.364 34.249 1.00 91.56 193 ARG A N 1
ATOM 1445 C CA . ARG A 1 193 ? -26.357 0.002 34.766 1.00 91.56 193 ARG A CA 1
ATOM 1446 C C . ARG A 1 193 ? -26.367 0.236 36.265 1.00 91.56 193 ARG A C 1
ATOM 1448 O O . ARG A 1 193 ? -27.109 1.085 36.751 1.00 91.56 193 ARG A O 1
ATOM 1455 N N . ASP A 1 194 ? -25.500 -0.462 36.994 1.00 89.19 194 ASP A N 1
ATOM 1456 C CA . ASP A 1 194 ? -25.311 -0.242 38.428 1.00 89.19 194 ASP A CA 1
ATOM 1457 C C . ASP A 1 194 ? -24.814 1.180 38.746 1.00 89.19 194 ASP A C 1
ATOM 1459 O O . ASP A 1 194 ? -24.942 1.640 39.881 1.00 89.19 194 ASP A O 1
ATOM 1463 N N . TYR A 1 195 ? -24.273 1.875 37.740 1.00 93.00 195 TYR A N 1
ATOM 1464 C CA . TYR A 1 195 ? -23.751 3.238 37.821 1.00 93.00 195 TYR A CA 1
ATOM 1465 C C . TYR A 1 195 ? -24.632 4.250 37.078 1.00 93.00 195 TYR A C 1
ATOM 1467 O O . TYR A 1 195 ? -24.208 5.380 36.842 1.00 93.00 195 TYR A O 1
ATOM 1475 N N . GLY A 1 196 ? -25.871 3.868 36.753 1.00 89.25 196 GLY A N 1
ATOM 1476 C CA . GLY A 1 196 ? -26.885 4.768 36.210 1.00 89.25 196 GLY A CA 1
ATOM 1477 C C . GLY A 1 196 ? -27.011 4.772 34.690 1.00 89.25 196 GLY A C 1
ATOM 1478 O O . GLY A 1 196 ? -27.758 5.600 34.178 1.00 89.25 196 GLY A O 1
ATOM 1479 N N . ALA A 1 197 ? -26.330 3.868 33.975 1.00 94.69 197 ALA A N 1
ATOM 1480 C CA . ALA A 1 197 ? -26.548 3.721 32.539 1.00 94.69 197 ALA A CA 1
ATOM 1481 C C . ALA A 1 197 ? -27.963 3.181 32.261 1.00 94.69 197 ALA A C 1
ATOM 1483 O O . ALA A 1 197 ? -28.388 2.199 32.877 1.00 94.69 197 ALA A O 1
ATOM 1484 N N . ILE A 1 198 ? -28.679 3.794 31.322 1.00 94.88 198 ILE A N 1
ATOM 1485 C CA . ILE A 1 198 ? -30.053 3.437 30.956 1.00 94.88 198 ILE A CA 1
ATOM 1486 C C . ILE A 1 198 ? -30.043 2.468 29.771 1.00 94.88 198 ILE A C 1
ATOM 1488 O O . ILE A 1 198 ? -30.642 1.389 29.850 1.00 94.88 198 ILE A O 1
ATOM 1492 N N . GLY A 1 199 ? -29.312 2.801 28.703 1.00 95.19 199 GLY A N 1
ATOM 1493 C CA . GLY A 1 199 ? -29.252 1.982 27.492 1.00 95.19 199 GLY A CA 1
ATOM 1494 C C . GLY A 1 199 ? -30.501 2.080 26.605 1.00 95.19 199 GLY A C 1
ATOM 1495 O O . GLY A 1 199 ? -30.881 1.082 25.986 1.00 95.19 199 GLY A O 1
ATOM 1496 N N . ASP A 1 200 ? -31.150 3.250 26.557 1.00 95.81 200 ASP A N 1
ATOM 1497 C CA . ASP A 1 200 ? -32.324 3.548 25.715 1.00 95.81 200 ASP A CA 1
ATOM 1498 C C . ASP A 1 200 ? -31.987 4.233 24.372 1.00 95.81 200 ASP A C 1
ATOM 1500 O O . ASP A 1 200 ? -32.875 4.494 23.561 1.00 95.81 200 ASP A O 1
ATOM 1504 N N . GLY A 1 201 ? -30.707 4.520 24.132 1.00 95.12 201 GLY A N 1
ATOM 1505 C CA . GLY A 1 201 ? -30.175 5.188 22.945 1.00 95.12 201 GLY A CA 1
ATOM 1506 C C . GLY A 1 201 ? -30.371 6.704 22.932 1.00 95.12 201 GLY A C 1
ATOM 1507 O O . GLY A 1 201 ? -30.037 7.337 21.932 1.00 95.12 201 GLY A O 1
ATOM 1508 N N . ILE A 1 202 ? -30.917 7.289 24.003 1.00 95.44 202 ILE A N 1
ATOM 1509 C CA . ILE A 1 202 ? -31.272 8.711 24.091 1.00 95.44 202 ILE A CA 1
ATOM 1510 C C . ILE A 1 202 ? -30.539 9.378 25.256 1.00 95.44 202 ILE A C 1
ATOM 1512 O O . ILE A 1 202 ? -29.956 10.450 25.082 1.00 95.44 202 ILE A O 1
ATOM 1516 N N . ALA A 1 203 ? -30.578 8.775 26.443 1.00 94.62 203 ALA A N 1
ATOM 1517 C CA . ALA A 1 203 ? -29.873 9.289 27.606 1.00 94.62 203 ALA A CA 1
ATOM 1518 C C . ALA A 1 203 ? -28.352 9.169 27.424 1.00 94.62 203 ALA A C 1
ATOM 1520 O O . ALA A 1 203 ? -27.855 8.176 26.896 1.00 94.62 203 ALA A O 1
ATOM 1521 N N . ASP A 1 204 ? -27.605 10.190 27.857 1.00 97.38 204 ASP A N 1
ATOM 1522 C CA . ASP A 1 204 ? -26.142 10.148 27.810 1.00 97.38 204 ASP A CA 1
ATOM 1523 C C . ASP A 1 204 ? -25.593 9.268 28.940 1.00 97.38 204 ASP A C 1
ATOM 1525 O O . ASP A 1 204 ? -25.561 9.658 30.110 1.00 97.38 204 ASP A O 1
ATOM 1529 N N . ASP A 1 205 ? -25.135 8.079 28.562 1.00 97.81 205 ASP A N 1
ATOM 1530 C CA . ASP A 1 205 ? -24.622 7.045 29.454 1.00 97.81 205 ASP A CA 1
ATOM 1531 C C . ASP A 1 205 ? -23.103 7.170 29.696 1.00 97.81 205 ASP A C 1
ATOM 1533 O O . ASP A 1 205 ? -22.519 6.394 30.460 1.00 97.81 205 ASP A O 1
ATOM 1537 N N . ALA A 1 206 ? -22.428 8.161 29.096 1.00 97.50 206 ALA A N 1
ATOM 1538 C CA . ALA A 1 206 ? -20.969 8.274 29.143 1.00 97.50 206 ALA A CA 1
ATOM 1539 C C . ALA A 1 206 ? -20.399 8.411 30.563 1.00 97.50 206 ALA A C 1
ATOM 1541 O O . ALA A 1 206 ? -19.363 7.824 30.876 1.00 97.50 206 ALA A O 1
ATOM 1542 N N . ALA A 1 207 ? -21.067 9.166 31.440 1.00 96.00 207 ALA A N 1
ATOM 1543 C CA . ALA A 1 207 ? -20.629 9.318 32.829 1.00 96.00 207 ALA A CA 1
ATOM 1544 C C . ALA A 1 207 ? -20.772 8.014 33.635 1.00 96.00 207 ALA A C 1
ATOM 1546 O O . ALA A 1 207 ? -19.926 7.714 34.483 1.00 96.00 207 ALA A O 1
ATOM 1547 N N . ALA A 1 208 ? -21.812 7.222 33.354 1.00 94.88 208 ALA A N 1
ATOM 1548 C CA . ALA A 1 208 ? -22.019 5.931 33.999 1.00 94.88 208 ALA A CA 1
ATOM 1549 C C . ALA A 1 208 ? -20.928 4.930 33.592 1.00 94.88 208 ALA A C 1
ATOM 1551 O O . ALA A 1 208 ? -20.382 4.244 34.453 1.00 94.88 208 ALA A O 1
ATOM 1552 N N . PHE A 1 209 ? -20.538 4.919 32.313 1.00 97.81 209 PHE A N 1
ATOM 1553 C CA . PHE A 1 209 ? -19.436 4.096 31.802 1.00 97.81 209 PHE A CA 1
ATOM 1554 C C . PHE A 1 209 ? -18.104 4.410 32.494 1.00 97.81 209 PHE A C 1
ATOM 1556 O O . PHE A 1 209 ? -17.442 3.500 32.986 1.00 97.81 209 PHE A O 1
ATOM 1563 N N . GLU A 1 210 ? -17.723 5.687 32.581 1.00 95.75 210 GLU A N 1
ATOM 1564 C CA . GLU A 1 210 ? -16.472 6.098 33.240 1.00 95.75 210 GLU A CA 1
ATOM 1565 C C . GLU A 1 210 ? -16.472 5.772 34.741 1.00 95.75 210 GLU A C 1
ATOM 1567 O O . GLU A 1 210 ? -15.455 5.351 35.292 1.00 95.75 210 GLU A O 1
ATOM 1572 N N . THR A 1 211 ? -17.618 5.931 35.411 1.00 94.94 211 THR A N 1
ATOM 1573 C CA . THR A 1 211 ? -17.734 5.625 36.844 1.00 94.94 211 THR A CA 1
ATOM 1574 C C . THR A 1 211 ? -17.669 4.117 37.097 1.00 94.94 211 THR A C 1
ATOM 1576 O O . THR A 1 211 ? -17.004 3.679 38.039 1.00 94.94 211 THR A O 1
ATOM 1579 N N . ALA A 1 212 ? -18.313 3.316 36.244 1.00 94.38 212 ALA A N 1
ATOM 1580 C CA . ALA A 1 212 ? -18.258 1.862 36.310 1.00 94.38 212 ALA A CA 1
ATOM 1581 C C . ALA A 1 212 ? -16.840 1.335 36.026 1.00 94.38 212 ALA A C 1
ATOM 1583 O O . ALA A 1 212 ? -16.353 0.479 36.763 1.00 94.38 212 ALA A O 1
ATOM 1584 N N . ASP A 1 213 ? -16.138 1.895 35.035 1.00 96.00 213 ASP A N 1
ATOM 1585 C CA . ASP A 1 213 ? -14.741 1.558 34.736 1.00 96.00 213 ASP A CA 1
ATOM 1586 C C . ASP A 1 213 ? -13.803 1.893 35.904 1.00 96.00 213 ASP A C 1
ATOM 1588 O O . ASP A 1 213 ? -13.006 1.055 36.329 1.00 96.00 213 ASP A O 1
ATOM 1592 N N . ALA A 1 214 ? -13.952 3.078 36.505 1.00 93.81 214 ALA A N 1
ATOM 1593 C CA . ALA A 1 214 ? -13.188 3.454 37.693 1.00 93.81 214 ALA A CA 1
ATOM 1594 C C . ALA A 1 214 ? -13.441 2.494 38.871 1.00 93.81 214 ALA A C 1
ATOM 1596 O O . ALA A 1 214 ? -12.531 2.195 39.648 1.00 93.81 214 ALA A O 1
ATOM 1597 N N . ALA A 1 215 ? -14.668 1.983 39.000 1.00 91.00 215 ALA A N 1
ATOM 1598 C CA . ALA A 1 215 ? -15.037 1.041 40.047 1.00 91.00 215 ALA A CA 1
ATOM 1599 C C . ALA A 1 215 ? -14.662 -0.418 39.741 1.00 91.00 215 ALA A C 1
ATOM 1601 O O . ALA A 1 215 ? -14.594 -1.234 40.669 1.00 91.00 215 ALA A O 1
ATOM 1602 N N . ALA A 1 216 ? -14.404 -0.769 38.480 1.00 91.31 216 ALA A N 1
ATOM 1603 C CA . ALA A 1 216 ? -14.012 -2.115 38.083 1.00 91.31 216 ALA A CA 1
ATOM 1604 C C . ALA A 1 216 ? -12.744 -2.567 38.816 1.00 91.31 216 ALA A C 1
ATOM 1606 O O . ALA A 1 216 ? -12.711 -3.687 39.330 1.00 91.31 216 ALA A O 1
ATOM 1607 N N . ASN A 1 217 ? -11.760 -1.677 38.991 1.00 86.69 217 ASN A N 1
ATOM 1608 C CA . ASN A 1 217 ? -10.549 -1.922 39.788 1.00 86.69 217 ASN A CA 1
ATOM 1609 C C . ASN A 1 217 ? -9.873 -3.272 39.449 1.00 86.69 217 ASN A C 1
ATOM 1611 O O . ASN A 1 217 ? -9.530 -4.055 40.335 1.00 86.69 217 ASN A O 1
ATOM 1615 N N . GLY A 1 218 ? -9.744 -3.567 38.150 1.00 82.88 218 GLY A N 1
ATOM 1616 C CA . GLY A 1 218 ? -9.163 -4.811 37.626 1.00 82.88 218 GLY A CA 1
ATOM 1617 C C . GLY A 1 218 ? -10.165 -5.918 37.279 1.00 82.88 218 GLY A C 1
ATOM 1618 O O . GLY A 1 218 ? -9.748 -6.949 36.760 1.00 82.88 218 GLY A O 1
ATOM 1619 N N . ARG A 1 219 ? -11.459 -5.712 37.542 1.00 91.00 219 ARG A N 1
ATOM 1620 C CA . ARG A 1 219 ? -12.564 -6.565 37.071 1.00 91.00 219 ARG A CA 1
ATOM 1621 C C . ARG A 1 219 ? -12.965 -6.224 35.638 1.00 91.00 219 ARG A C 1
ATOM 1623 O O . ARG A 1 219 ? -12.609 -5.160 35.133 1.00 91.00 219 ARG A O 1
ATOM 1630 N N . ASP A 1 220 ? -13.738 -7.104 35.016 1.00 94.38 220 ASP A N 1
ATOM 1631 C CA . ASP A 1 220 ? -14.289 -6.856 33.686 1.00 94.38 220 ASP A CA 1
ATOM 1632 C C . ASP A 1 220 ? -15.497 -5.905 33.772 1.00 94.38 220 ASP A C 1
ATOM 1634 O O . ASP A 1 220 ? -16.302 -5.954 34.700 1.00 94.38 220 ASP A O 1
ATOM 1638 N N . LEU A 1 221 ? -15.645 -5.021 32.796 1.00 96.12 221 LEU A N 1
ATOM 1639 C CA . LEU A 1 221 ? -16.819 -4.180 32.619 1.00 96.12 221 LEU A CA 1
ATOM 1640 C C . LEU A 1 221 ? -17.832 -4.910 31.731 1.00 96.12 221 LEU A C 1
ATOM 1642 O O . LEU A 1 221 ? -17.485 -5.420 30.667 1.00 96.12 221 LEU A O 1
ATOM 1646 N N . ILE A 1 222 ? -19.091 -4.940 32.143 1.00 95.69 222 ILE A N 1
ATOM 1647 C CA . ILE A 1 222 ? -20.197 -5.513 31.377 1.00 95.69 222 ILE A CA 1
ATOM 1648 C C . ILE A 1 222 ? -21.081 -4.371 30.896 1.00 95.69 222 ILE A C 1
ATOM 1650 O O . ILE A 1 222 ? -21.500 -3.522 31.686 1.00 95.69 222 ILE A O 1
ATOM 1654 N N . VAL A 1 223 ? -21.390 -4.387 29.602 1.00 97.31 223 VAL A N 1
ATOM 1655 C CA . VAL A 1 223 ? -22.391 -3.520 28.977 1.00 97.31 223 VAL A CA 1
ATOM 1656 C C . VAL A 1 223 ? -23.581 -4.395 28.583 1.00 97.31 223 VAL A C 1
ATOM 1658 O O . VAL A 1 223 ? -23.510 -5.062 27.548 1.00 97.31 223 VAL A O 1
ATOM 1661 N N . PRO A 1 224 ? -24.646 -4.464 29.404 1.00 95.88 224 PRO A N 1
ATOM 1662 C CA . PRO A 1 224 ? -25.793 -5.336 29.147 1.00 95.88 224 PRO A CA 1
ATOM 1663 C C . PRO A 1 224 ? -26.538 -4.999 27.853 1.00 95.88 224 PRO A C 1
ATOM 1665 O O . PRO A 1 224 ? -26.326 -3.950 27.258 1.00 95.88 224 PRO A O 1
ATOM 1668 N N . ALA A 1 225 ? -27.478 -5.856 27.448 1.00 95.94 225 ALA A N 1
ATOM 1669 C CA . ALA A 1 225 ? -28.330 -5.612 26.281 1.00 95.94 225 ALA A CA 1
ATOM 1670 C C . ALA A 1 225 ? -29.059 -4.253 26.351 1.00 95.94 225 ALA A C 1
ATOM 1672 O O . ALA A 1 225 ? -29.801 -3.999 27.300 1.00 95.94 225 ALA A O 1
ATOM 1673 N N . GLY A 1 226 ? -28.889 -3.411 25.331 1.00 95.75 226 GLY A N 1
ATOM 1674 C CA . GLY A 1 226 ? -29.422 -2.048 25.226 1.00 95.75 226 GLY A CA 1
ATOM 1675 C C . GLY A 1 226 ? -28.668 -1.251 24.157 1.00 95.75 226 GLY A C 1
ATOM 1676 O O . GLY A 1 226 ? -27.758 -1.790 23.525 1.00 95.75 226 GLY A O 1
ATOM 1677 N N . THR A 1 227 ? -29.019 0.019 23.962 1.00 97.94 227 THR A N 1
ATOM 1678 C CA . THR A 1 227 ? -28.255 0.953 23.118 1.00 97.94 227 THR A CA 1
ATOM 1679 C C . THR A 1 227 ? -27.815 2.136 23.966 1.00 97.94 227 THR A C 1
ATOM 1681 O O . THR A 1 227 ? -28.648 2.822 24.534 1.00 97.94 227 THR A O 1
ATOM 1684 N N . TYR A 1 228 ? -26.518 2.384 24.079 1.00 98.25 228 TYR A N 1
ATOM 1685 C CA . TYR A 1 228 ? -25.958 3.372 24.998 1.00 98.25 228 TYR A CA 1
ATOM 1686 C C . TYR A 1 228 ? -25.427 4.563 24.206 1.00 98.25 228 TYR A C 1
ATOM 1688 O O . TYR A 1 228 ? -24.465 4.438 23.441 1.00 98.25 228 TYR A O 1
ATOM 1696 N N . TYR A 1 229 ? -26.063 5.723 24.356 1.00 98.25 229 TYR A N 1
ATOM 1697 C CA . TYR A 1 229 ? -25.575 6.951 23.737 1.00 98.25 229 TYR A CA 1
ATOM 1698 C C . TYR A 1 229 ? -24.443 7.536 24.581 1.00 98.25 229 TYR A C 1
ATOM 1700 O O . TYR A 1 229 ? -24.595 7.734 25.782 1.00 98.25 229 TYR A O 1
ATOM 1708 N N . LEU A 1 230 ? -23.294 7.802 23.955 1.00 98.12 230 LEU A N 1
ATOM 1709 C CA . LEU A 1 230 ? -22.143 8.419 24.614 1.00 98.12 230 LEU A CA 1
ATOM 1710 C C . LEU A 1 230 ? -21.921 9.816 24.027 1.00 98.12 230 LEU A C 1
ATOM 1712 O O . LEU A 1 230 ? -21.352 9.964 22.945 1.00 98.12 230 LEU A O 1
ATOM 1716 N N . GLY A 1 231 ? -22.341 10.853 24.749 1.00 97.25 231 GLY A N 1
ATOM 1717 C CA . GLY A 1 231 ? -22.311 12.248 24.290 1.00 97.25 231 GLY A CA 1
ATOM 1718 C C . GLY A 1 231 ? -20.949 12.942 24.392 1.00 97.25 231 GLY A C 1
ATOM 1719 O O . GLY A 1 231 ? -20.861 14.161 24.261 1.00 97.25 231 GLY A O 1
ATOM 1720 N N . LYS A 1 232 ? -19.879 12.193 24.680 1.00 96.50 232 LYS A N 1
ATOM 1721 C CA . LYS A 1 232 ? -18.512 12.707 24.846 1.00 96.50 232 LYS A CA 1
ATOM 1722 C C . LYS A 1 232 ? -17.464 11.630 24.566 1.00 96.50 232 LYS A C 1
ATOM 1724 O O . LYS A 1 232 ? -17.790 10.466 24.339 1.00 96.50 232 LYS A O 1
ATOM 1729 N N . ASN A 1 233 ? -16.186 12.019 24.609 1.00 95.44 233 ASN A N 1
ATOM 1730 C CA . ASN A 1 233 ? -15.069 11.069 24.628 1.00 95.44 233 ASN A CA 1
ATOM 1731 C C . ASN A 1 233 ? -15.212 10.114 25.823 1.00 95.44 233 ASN A C 1
ATOM 1733 O O . ASN A 1 233 ? -15.437 10.587 26.932 1.00 95.44 233 ASN A O 1
ATOM 1737 N N . VAL A 1 234 ? -15.000 8.817 25.609 1.00 96.31 234 VAL A N 1
ATOM 1738 C CA . VAL A 1 234 ? -14.985 7.797 26.667 1.00 96.31 234 VAL A CA 1
ATOM 1739 C C . VAL A 1 234 ? -13.726 6.951 26.516 1.00 96.31 234 VAL A C 1
ATOM 1741 O O . VAL A 1 234 ? -13.365 6.533 25.415 1.00 96.31 234 VAL A O 1
ATOM 1744 N N . THR A 1 235 ? -13.031 6.730 27.629 1.00 95.38 235 THR A N 1
ATOM 1745 C CA . THR A 1 235 ? -11.867 5.842 27.717 1.00 95.38 235 THR A CA 1
ATOM 1746 C C . THR A 1 235 ? -12.138 4.807 28.792 1.00 95.38 235 THR A C 1
ATOM 1748 O O . THR A 1 235 ? -12.375 5.179 29.935 1.00 95.38 235 THR A O 1
ATOM 1751 N N . LEU A 1 236 ? -12.093 3.531 28.419 1.00 95.31 236 LEU A N 1
ATOM 1752 C CA . LEU A 1 236 ? -12.257 2.406 29.330 1.00 95.31 236 LEU A CA 1
ATOM 1753 C C . LEU A 1 236 ? -10.894 1.759 29.561 1.00 95.31 236 LEU A C 1
ATOM 1755 O O . LEU A 1 236 ? -10.210 1.346 28.617 1.00 95.31 236 LEU A O 1
ATOM 1759 N N . LEU A 1 237 ? -10.474 1.718 30.820 1.00 94.75 237 LEU A N 1
ATOM 1760 C CA . LEU A 1 237 ? -9.195 1.160 31.238 1.00 94.75 237 LEU A CA 1
ATOM 1761 C C . LEU A 1 237 ? -9.280 -0.345 31.483 1.00 94.75 237 LEU A C 1
ATOM 1763 O O . LEU A 1 237 ? -8.266 -1.030 31.335 1.00 94.75 237 LEU A O 1
ATOM 1767 N N . SER A 1 238 ? -10.459 -0.826 31.863 1.00 95.00 238 SER A N 1
ATOM 1768 C CA . SER A 1 238 ? -10.759 -2.221 32.172 1.00 95.00 238 SER A CA 1
ATOM 1769 C C . SER A 1 238 ? -11.110 -3.002 30.910 1.00 95.00 238 SER A C 1
ATOM 1771 O O . SER A 1 238 ? -11.444 -2.428 29.870 1.00 95.00 238 SER A O 1
ATOM 1773 N N . ARG A 1 239 ? -11.014 -4.334 30.980 1.00 95.56 239 ARG A N 1
ATOM 1774 C CA . ARG A 1 239 ? -11.547 -5.189 29.911 1.00 95.56 239 ARG A CA 1
ATOM 1775 C C . ARG A 1 239 ? -13.052 -5.006 29.867 1.00 95.56 239 ARG A C 1
ATOM 1777 O O . ARG A 1 239 ? -13.663 -4.840 30.915 1.00 95.56 239 ARG A O 1
ATOM 1784 N N . VAL A 1 240 ? -13.640 -5.036 28.682 1.00 96.44 240 VAL A N 1
ATOM 1785 C CA . VAL A 1 240 ? -15.078 -4.828 28.513 1.00 96.44 240 VAL A CA 1
ATOM 1786 C C . VAL A 1 240 ? -15.695 -5.945 27.684 1.00 96.44 240 VAL A C 1
ATOM 1788 O O . VAL A 1 240 ? -15.078 -6.433 26.737 1.00 96.44 240 VAL A O 1
ATOM 1791 N N . ARG A 1 241 ? -16.917 -6.337 28.044 1.00 96.19 241 ARG A N 1
ATOM 1792 C CA . ARG A 1 241 ? -17.766 -7.255 27.289 1.00 96.19 241 ARG A CA 1
ATOM 1793 C C . ARG A 1 241 ? -19.099 -6.581 26.987 1.00 96.19 241 ARG A C 1
ATOM 1795 O O . ARG A 1 241 ? -19.789 -6.125 27.900 1.00 96.19 241 ARG A O 1
ATOM 1802 N N . PHE A 1 242 ? -19.460 -6.562 25.711 1.00 97.75 242 PHE A N 1
ATOM 1803 C CA . PHE A 1 242 ? -20.697 -5.971 25.219 1.00 97.75 242 PHE A CA 1
ATOM 1804 C C . PHE A 1 242 ? -21.743 -7.058 24.944 1.00 97.75 242 PHE A C 1
ATOM 1806 O O . PHE A 1 242 ? -21.496 -7.999 24.198 1.00 97.75 242 PHE A O 1
ATOM 1813 N N . GLU A 1 243 ? -22.910 -6.931 25.571 1.00 96.94 243 GLU A N 1
ATOM 1814 C CA . GLU A 1 243 ? -24.165 -7.576 25.158 1.00 96.94 243 GLU A CA 1
ATOM 1815 C C . GLU A 1 243 ? -25.102 -6.567 24.465 1.00 96.94 243 GLU A C 1
ATOM 1817 O O . GLU A 1 243 ? -25.955 -6.962 23.671 1.00 96.94 243 GLU A O 1
ATOM 1822 N N . GLY A 1 244 ? -24.960 -5.271 24.767 1.00 96.31 244 GLY A N 1
ATOM 1823 C CA . GLY A 1 244 ? -25.602 -4.156 24.064 1.00 96.31 244 GLY A CA 1
ATOM 1824 C C . GLY A 1 244 ? -24.642 -3.388 23.156 1.00 96.31 244 GLY A C 1
ATOM 1825 O O . GLY A 1 244 ? -23.459 -3.704 23.086 1.00 96.31 244 GLY A O 1
ATOM 1826 N N . THR A 1 245 ? -25.144 -2.350 22.488 1.00 98.12 245 THR A N 1
ATOM 1827 C CA . THR A 1 245 ? -24.367 -1.520 21.557 1.00 98.12 245 THR A CA 1
ATOM 1828 C C . THR A 1 245 ? -24.229 -0.078 22.029 1.00 98.12 245 THR A C 1
ATOM 1830 O O . THR A 1 245 ? -24.975 0.404 22.874 1.00 98.12 245 THR A O 1
ATOM 1833 N N . VAL A 1 246 ? -23.271 0.638 21.460 1.00 97.88 246 VAL A N 1
ATOM 1834 C CA . VAL A 1 246 ? -22.942 2.031 21.725 1.00 97.88 246 VAL A CA 1
ATOM 1835 C C . VAL A 1 246 ? -23.206 2.857 20.472 1.00 97.88 246 VAL A C 1
ATOM 1837 O O . VAL A 1 246 ? -22.848 2.469 19.361 1.00 97.88 246 VAL A O 1
ATOM 1840 N N . THR A 1 247 ? -23.759 4.051 20.660 1.00 97.38 247 THR A N 1
ATOM 1841 C CA . THR A 1 247 ? -23.833 5.086 19.624 1.00 97.38 247 THR A CA 1
ATOM 1842 C C . THR A 1 247 ? -23.054 6.309 20.075 1.00 97.38 247 THR A C 1
ATOM 1844 O O . THR A 1 247 ? -23.252 6.808 21.181 1.00 97.38 247 THR A O 1
ATOM 1847 N N . GLN A 1 248 ? -22.165 6.804 19.221 1.00 95.69 248 GLN A N 1
ATOM 1848 C CA . GLN A 1 248 ? -21.309 7.939 19.544 1.00 95.69 248 GLN A CA 1
ATOM 1849 C C . GLN A 1 248 ? -20.984 8.719 18.266 1.00 95.69 248 GLN A C 1
ATOM 1851 O O . GLN A 1 248 ? -20.624 8.121 17.251 1.00 95.69 248 GLN A O 1
ATOM 1856 N N . ALA A 1 249 ? -21.059 10.049 18.330 1.00 93.00 249 ALA A N 1
ATOM 1857 C CA . ALA A 1 249 ? -20.728 10.931 17.211 1.00 93.00 249 ALA A CA 1
ATOM 1858 C C . ALA A 1 249 ? -19.260 10.772 16.756 1.00 93.00 249 ALA A C 1
ATOM 1860 O O . ALA A 1 249 ? -18.401 10.321 17.524 1.00 93.00 249 ALA A O 1
ATOM 1861 N N . ALA A 1 250 ? -18.960 11.094 15.494 1.00 89.56 250 ALA A N 1
ATOM 1862 C CA . ALA A 1 250 ? -17.654 10.825 14.882 1.00 89.56 250 ALA A CA 1
ATOM 1863 C C . ALA A 1 250 ? -16.511 11.615 15.545 1.00 89.56 250 ALA A C 1
ATOM 1865 O O . ALA A 1 250 ? -15.400 11.110 15.662 1.00 89.56 250 ALA A O 1
ATOM 1866 N N . GLU A 1 251 ? -16.792 12.819 16.037 1.00 89.62 251 GLU A N 1
ATOM 1867 C CA . GLU A 1 251 ? -15.863 13.711 16.731 1.00 89.62 251 GLU A CA 1
ATOM 1868 C C . GLU A 1 251 ? -15.460 13.224 18.131 1.00 89.62 251 GLU A C 1
ATOM 1870 O O . GLU A 1 251 ? -14.436 13.652 18.670 1.00 89.62 251 GLU A O 1
ATOM 1875 N N . HIS A 1 252 ? -16.248 12.334 18.736 1.00 93.50 252 HIS A N 1
ATOM 1876 C CA . HIS A 1 252 ? -15.951 11.768 20.045 1.00 93.50 252 HIS A CA 1
ATOM 1877 C C . HIS A 1 252 ? -15.164 10.469 19.906 1.00 93.50 252 HIS A C 1
ATOM 1879 O O . HIS A 1 252 ? -15.428 9.649 19.034 1.00 93.50 252 HIS A O 1
ATOM 1885 N N . ARG A 1 253 ? -14.196 10.274 20.794 1.00 93.62 253 ARG A N 1
ATOM 1886 C CA . ARG A 1 253 ? -13.298 9.119 20.816 1.00 93.62 253 ARG A CA 1
ATOM 1887 C C . ARG A 1 253 ? -13.847 8.029 21.729 1.00 93.62 253 ARG A C 1
ATOM 1889 O O . ARG A 1 253 ? -14.369 8.329 22.805 1.00 93.62 253 ARG A O 1
ATOM 1896 N N . PHE A 1 254 ? -13.657 6.777 21.326 1.00 95.62 254 PHE A N 1
ATOM 1897 C CA . PHE A 1 254 ? -13.983 5.601 22.130 1.00 95.62 254 PHE A CA 1
ATOM 1898 C C . PHE A 1 254 ? -12.759 4.702 22.269 1.00 95.62 254 PHE A C 1
ATOM 1900 O O . PHE A 1 254 ? -12.424 3.954 21.352 1.00 95.62 254 PHE A O 1
ATOM 1907 N N . ILE A 1 255 ? -12.061 4.820 23.397 1.00 95.62 255 ILE A N 1
ATOM 1908 C CA . ILE A 1 255 ? -10.767 4.170 23.618 1.00 95.62 255 ILE A CA 1
ATOM 1909 C C . ILE A 1 255 ? -10.956 2.971 24.548 1.00 95.62 255 ILE A C 1
ATOM 1911 O O . ILE A 1 255 ? -11.284 3.146 25.720 1.00 95.62 255 ILE A O 1
ATOM 1915 N N . LEU A 1 256 ? -10.707 1.763 24.041 1.00 95.69 256 LEU A N 1
ATOM 1916 C CA . LEU A 1 256 ? -10.756 0.514 24.807 1.00 95.69 256 LEU A CA 1
ATOM 1917 C C . LEU A 1 256 ? -9.339 0.055 25.160 1.00 95.69 256 LEU A C 1
ATOM 1919 O O . LEU A 1 256 ? -8.732 -0.715 24.421 1.00 95.69 256 LEU A O 1
ATOM 1923 N N . ARG A 1 257 ? -8.766 0.529 26.271 1.00 93.62 257 ARG A N 1
ATOM 1924 C CA . ARG A 1 257 ? -7.336 0.314 26.547 1.00 93.62 257 ARG A CA 1
ATOM 1925 C C . ARG A 1 257 ? -6.993 -1.150 26.829 1.00 93.62 257 ARG A C 1
ATOM 1927 O O . ARG A 1 257 ? -5.980 -1.628 26.336 1.00 93.62 257 ARG A O 1
ATOM 1934 N N . ALA A 1 258 ? -7.787 -1.886 27.601 1.00 93.31 258 ALA A N 1
ATOM 1935 C CA . ALA A 1 258 ? -7.486 -3.298 27.880 1.00 93.31 258 ALA A CA 1
ATOM 1936 C C . ALA A 1 258 ? -8.037 -4.280 26.827 1.00 93.31 258 ALA A C 1
ATOM 1938 O O . ALA A 1 258 ? -7.653 -5.449 26.849 1.00 93.31 258 ALA A O 1
ATOM 1939 N N . SER A 1 259 ? -8.881 -3.800 25.905 1.00 94.00 259 SER A N 1
ATOM 1940 C CA . SER A 1 259 ? -9.549 -4.589 24.857 1.00 94.00 259 SER A CA 1
ATOM 1941 C C . SER A 1 259 ? -9.416 -3.922 23.478 1.00 94.00 259 SER A C 1
ATOM 1943 O O . SER A 1 259 ? -10.398 -3.743 22.757 1.00 94.00 259 SER A O 1
ATOM 1945 N N . PHE A 1 260 ? -8.206 -3.472 23.123 1.00 96.56 260 PHE A N 1
ATOM 1946 C CA . PHE A 1 260 ? -7.957 -2.829 21.830 1.00 96.56 260 PHE A CA 1
ATOM 1947 C C . PHE A 1 260 ? -7.776 -3.871 20.716 1.00 96.56 260 PHE A C 1
ATOM 1949 O O . PHE A 1 260 ? -6.661 -4.219 20.324 1.00 96.56 260 PHE A O 1
ATOM 1956 N N . ASP A 1 261 ? -8.895 -4.377 20.207 1.00 97.06 261 ASP A N 1
ATOM 1957 C CA . ASP A 1 261 ? -8.968 -5.278 19.058 1.00 97.06 261 ASP A CA 1
ATOM 1958 C C . ASP A 1 261 ? -10.267 -5.068 18.276 1.00 97.06 261 ASP A C 1
ATOM 1960 O O . ASP A 1 261 ? -11.261 -4.579 18.809 1.00 97.06 261 ASP A O 1
ATOM 1964 N N . PHE A 1 262 ? -10.258 -5.413 16.987 1.00 98.12 262 PHE A N 1
ATOM 1965 C CA . PHE A 1 262 ? -11.417 -5.174 16.127 1.00 98.12 262 PHE A CA 1
ATOM 1966 C C . PHE A 1 262 ? -12.707 -5.883 16.589 1.00 98.12 262 PHE A C 1
ATOM 1968 O O . PHE A 1 262 ? -13.734 -5.203 16.605 1.00 98.12 262 PHE A O 1
ATOM 1975 N N . PRO A 1 263 ? -12.708 -7.176 16.991 1.00 98.25 263 PRO A N 1
ATOM 1976 C CA . PRO A 1 263 ? -13.917 -7.833 17.494 1.00 98.25 263 PRO A CA 1
ATOM 1977 C C . PRO A 1 263 ? -14.609 -7.062 18.618 1.00 98.25 263 PRO A C 1
ATOM 1979 O O . PRO A 1 263 ? -15.813 -6.852 18.537 1.00 98.25 263 PRO A O 1
ATOM 1982 N N . THR A 1 264 ? -13.859 -6.544 19.596 1.00 97.94 264 THR A N 1
ATOM 1983 C CA . THR A 1 264 ? -14.460 -5.785 20.702 1.00 97.94 264 THR A CA 1
ATOM 1984 C C . THR A 1 264 ? -15.141 -4.497 20.214 1.00 97.94 264 THR A C 1
ATOM 1986 O O . THR A 1 264 ? -16.200 -4.126 20.716 1.00 97.94 264 THR A O 1
ATOM 1989 N N . TYR A 1 265 ? -14.586 -3.816 19.202 1.00 98.12 265 TYR A N 1
ATOM 1990 C CA . TYR A 1 265 ? -15.257 -2.663 18.582 1.00 98.12 265 TYR A CA 1
ATOM 1991 C C . TYR A 1 265 ? -16.510 -3.071 17.797 1.00 98.12 265 TYR A C 1
ATOM 1993 O O . TYR A 1 265 ? -17.479 -2.314 17.777 1.00 98.12 265 TYR A O 1
ATOM 2001 N N . VAL A 1 266 ? -16.517 -4.241 17.153 1.00 98.06 266 VAL A N 1
ATOM 2002 C CA . VAL A 1 266 ? -17.720 -4.762 16.482 1.00 98.06 266 VAL A CA 1
ATOM 2003 C C . VAL A 1 266 ? -18.805 -5.068 17.502 1.00 98.06 266 VAL A C 1
ATOM 2005 O O . VAL A 1 266 ? -19.935 -4.636 17.300 1.00 98.06 266 VAL A O 1
ATOM 2008 N N . ASP A 1 267 ? -18.467 -5.725 18.610 1.00 98.06 267 ASP A N 1
ATOM 2009 C CA . ASP A 1 267 ? -19.422 -6.001 19.686 1.00 98.06 267 ASP A CA 1
ATOM 2010 C C . ASP A 1 267 ? -19.968 -4.692 20.283 1.00 98.06 267 ASP A C 1
ATOM 2012 O O . ASP A 1 267 ? -21.158 -4.584 20.566 1.00 98.06 267 ASP A O 1
ATOM 2016 N N . ALA A 1 268 ? -19.122 -3.661 20.396 1.00 98.12 268 ALA A N 1
ATOM 2017 C CA . ALA A 1 268 ? -19.531 -2.348 20.880 1.00 98.12 268 ALA A CA 1
ATOM 2018 C C . ALA A 1 268 ? -20.485 -1.616 19.925 1.00 98.12 268 ALA A C 1
ATOM 2020 O O . ALA A 1 268 ? -21.433 -1.002 20.392 1.00 98.12 268 ALA A O 1
ATOM 2021 N N . PHE A 1 269 ? -20.253 -1.617 18.610 1.00 97.88 269 PHE A N 1
ATOM 2022 C CA . PHE A 1 269 ? -21.017 -0.769 17.677 1.00 97.88 269 PHE A CA 1
ATOM 2023 C C . PHE A 1 269 ? -22.074 -1.519 16.856 1.00 97.88 269 PHE A C 1
ATOM 2025 O O . PHE A 1 269 ? -22.980 -0.890 16.317 1.00 97.88 269 PHE A O 1
ATOM 2032 N N . GLY A 1 270 ? -21.965 -2.840 16.714 1.00 96.19 270 GLY A N 1
ATOM 2033 C CA . GLY A 1 270 ? -22.843 -3.671 15.882 1.00 96.19 270 GLY A CA 1
ATOM 2034 C C . GLY A 1 270 ? -22.685 -3.487 14.363 1.00 96.19 270 GLY A C 1
ATOM 2035 O O . GLY A 1 270 ? -23.253 -4.265 13.601 1.00 96.19 270 GLY A O 1
ATOM 2036 N N . ASP A 1 271 ? -21.907 -2.498 13.912 1.00 95.69 271 ASP A N 1
ATOM 2037 C CA . ASP A 1 271 ? -21.620 -2.211 12.502 1.00 95.69 271 ASP A CA 1
ATOM 2038 C C . ASP A 1 271 ? -20.108 -2.249 12.235 1.00 95.69 271 ASP A C 1
ATOM 2040 O O . ASP A 1 271 ? -19.333 -1.511 12.846 1.00 95.69 271 ASP A O 1
ATOM 2044 N N . GLU A 1 272 ? -19.678 -3.096 11.296 1.00 96.19 272 GLU A N 1
ATOM 2045 C CA . GLU A 1 272 ? -18.256 -3.354 11.031 1.00 96.19 272 GLU A CA 1
ATOM 2046 C C . GLU A 1 272 ? -17.511 -2.117 10.509 1.00 96.19 272 GLU A C 1
ATOM 2048 O O . GLU A 1 272 ? -16.356 -1.881 10.878 1.00 96.19 272 GLU A O 1
ATOM 2053 N N . ARG A 1 273 ? -18.169 -1.291 9.686 1.00 95.69 273 ARG A N 1
ATOM 2054 C CA . ARG A 1 273 ? -17.576 -0.061 9.146 1.00 95.69 273 ARG A CA 1
ATOM 2055 C C . ARG A 1 273 ? -17.350 0.967 10.253 1.00 95.69 273 ARG A C 1
ATOM 2057 O O . ARG A 1 273 ? -16.264 1.546 10.343 1.00 95.69 273 ARG A O 1
ATOM 2064 N N . THR A 1 274 ? -18.353 1.193 11.094 1.00 96.12 274 THR A N 1
ATOM 2065 C CA . THR A 1 274 ? -18.280 2.109 12.238 1.00 96.12 274 THR A CA 1
ATOM 2066 C C . THR A 1 274 ? -17.246 1.623 13.249 1.00 96.12 274 THR A C 1
ATOM 2068 O O . THR A 1 274 ? -16.396 2.406 13.675 1.00 96.12 274 THR A O 1
ATOM 2071 N N . ALA A 1 275 ? -17.241 0.323 13.555 1.00 97.12 275 ALA A N 1
ATOM 2072 C CA . ALA A 1 275 ? -16.262 -0.314 14.429 1.00 97.12 275 ALA A CA 1
ATOM 2073 C C . ALA A 1 275 ? -14.824 -0.107 13.933 1.00 97.12 275 ALA A C 1
ATOM 2075 O O . ALA A 1 275 ? -13.977 0.372 14.689 1.00 97.12 275 ALA A O 1
ATOM 2076 N N . LEU A 1 276 ? -14.546 -0.386 12.653 1.00 97.88 276 LEU A N 1
ATOM 2077 C CA . LEU A 1 276 ? -13.215 -0.179 12.075 1.00 97.88 276 LEU A CA 1
ATOM 2078 C C . LEU A 1 276 ? -12.819 1.304 12.094 1.00 97.88 276 LEU A C 1
ATOM 2080 O O . LEU A 1 276 ? -11.686 1.634 12.439 1.00 97.88 276 LEU A O 1
ATOM 2084 N N . THR A 1 277 ? -13.758 2.202 11.786 1.00 96.88 277 THR A N 1
ATOM 2085 C CA . THR A 1 277 ? -13.538 3.657 11.829 1.00 96.88 277 THR A CA 1
ATOM 2086 C C . THR A 1 277 ? -13.147 4.114 13.240 1.00 96.88 277 THR A C 1
ATOM 2088 O O . THR A 1 277 ? -12.158 4.825 13.408 1.00 96.88 277 THR A O 1
ATOM 2091 N N . LYS A 1 278 ? -13.859 3.654 14.276 1.00 96.44 278 LYS A N 1
ATOM 2092 C CA . LYS A 1 278 ? -13.584 3.983 15.687 1.00 96.44 278 LYS A CA 1
ATOM 2093 C C . LYS A 1 278 ? -12.299 3.336 16.216 1.00 96.44 278 LYS A C 1
ATOM 2095 O O . LYS A 1 278 ? -11.559 3.963 16.981 1.00 96.44 278 LYS A O 1
ATOM 2100 N N . ALA A 1 279 ? -11.981 2.123 15.771 1.00 96.94 279 ALA A N 1
ATOM 2101 C CA . ALA A 1 279 ? -10.720 1.464 16.095 1.00 96.94 279 ALA A CA 1
ATOM 2102 C C . ALA A 1 279 ? -9.523 2.213 15.476 1.00 96.94 279 ALA A C 1
ATOM 2104 O O . ALA A 1 279 ? -8.522 2.453 16.153 1.00 96.94 279 ALA A O 1
ATOM 2105 N N . LEU A 1 280 ? -9.639 2.666 14.222 1.00 96.00 280 LEU A N 1
ATOM 2106 C CA . LEU A 1 280 ? -8.623 3.496 13.564 1.00 96.00 280 LEU A CA 1
ATOM 2107 C C . LEU A 1 280 ? -8.495 4.875 14.216 1.00 96.00 280 LEU A C 1
ATOM 2109 O O . LEU A 1 280 ? -7.377 5.329 14.458 1.00 96.00 280 LEU A O 1
ATOM 2113 N N . GLN A 1 281 ? -9.613 5.510 14.576 1.00 95.31 281 GLN A N 1
ATOM 2114 C CA . GLN A 1 281 ? -9.602 6.751 15.352 1.00 95.31 281 GLN A CA 1
ATOM 2115 C C . GLN A 1 281 ? -8.759 6.598 16.624 1.00 95.31 281 GLN A C 1
ATOM 2117 O O . GLN A 1 281 ? -7.934 7.459 16.938 1.00 95.31 281 GLN A O 1
ATOM 2122 N N . THR A 1 282 ? -8.929 5.480 17.329 1.00 94.81 282 THR A N 1
ATOM 2123 C CA . THR A 1 282 ? -8.175 5.147 18.542 1.00 94.81 282 THR A CA 1
ATOM 2124 C C . THR A 1 282 ? -6.703 4.849 18.257 1.00 94.81 282 THR A C 1
ATOM 2126 O O . THR A 1 282 ? -5.849 5.256 19.039 1.00 94.81 282 THR A O 1
ATOM 2129 N N . LEU A 1 283 ? -6.378 4.205 17.131 1.00 94.88 283 LEU A N 1
ATOM 2130 C CA . LEU A 1 283 ? -4.995 3.928 16.723 1.00 94.88 283 LEU A CA 1
ATOM 2131 C C . LEU A 1 283 ? -4.176 5.215 16.516 1.00 94.88 283 LEU A C 1
ATOM 2133 O O . LEU A 1 283 ? -3.015 5.285 16.926 1.00 94.88 283 LEU A O 1
ATOM 2137 N N . PHE A 1 284 ? -4.766 6.227 15.872 1.00 91.38 284 PHE A N 1
ATOM 2138 C CA . PHE A 1 284 ? -4.093 7.505 15.595 1.00 91.38 284 PHE A CA 1
ATOM 2139 C C . PHE A 1 284 ? -4.102 8.469 16.781 1.00 91.38 284 PHE A C 1
ATOM 2141 O O . PHE A 1 284 ? -3.224 9.325 16.887 1.00 91.38 284 PHE A O 1
ATOM 2148 N N . ASN A 1 285 ? -5.059 8.316 17.692 1.00 87.06 285 ASN A N 1
ATOM 2149 C CA . ASN A 1 285 ? -5.060 9.025 18.963 1.00 87.06 285 ASN A CA 1
ATOM 2150 C C . ASN A 1 285 ? -4.209 8.287 20.015 1.00 87.06 285 ASN A C 1
ATOM 2152 O O . ASN A 1 285 ? -3.783 7.148 19.836 1.00 87.06 285 ASN A O 1
ATOM 2156 N N . PHE A 1 286 ? -3.898 8.959 21.123 1.00 77.56 286 PHE A N 1
ATOM 2157 C CA . PHE A 1 286 ? -3.128 8.350 22.207 1.00 77.56 286 PHE A CA 1
ATOM 2158 C C . PHE A 1 286 ? -3.971 7.277 22.921 1.00 77.56 286 PHE A C 1
ATOM 2160 O O . PHE A 1 286 ? -4.923 7.616 23.619 1.00 77.56 286 PHE A O 1
ATOM 2167 N N . SER A 1 287 ? -3.636 5.999 22.723 1.00 74.19 287 SER A N 1
ATOM 2168 C CA . SER A 1 287 ? -4.391 4.838 23.226 1.00 74.19 287 SER A CA 1
ATOM 2169 C C . SER A 1 287 ? -3.533 3.804 23.968 1.00 74.19 287 SER A C 1
ATOM 2171 O O . SER A 1 287 ? -3.991 2.693 24.199 1.00 74.19 287 SER A O 1
ATOM 2173 N N . ASP A 1 288 ? -2.287 4.145 24.327 1.00 84.69 288 ASP A N 1
ATOM 2174 C CA . ASP A 1 288 ? -1.241 3.230 24.838 1.00 84.69 288 ASP A CA 1
ATOM 2175 C C . ASP A 1 288 ? -0.901 2.038 23.909 1.00 84.69 288 ASP A C 1
ATOM 2177 O O . ASP A 1 288 ? -0.004 1.251 24.212 1.00 84.69 288 ASP A O 1
ATOM 2181 N N . HIS A 1 289 ? -1.538 1.942 22.735 1.00 92.06 289 HIS A N 1
ATOM 2182 C CA . HIS A 1 289 ? -1.313 0.896 21.738 1.00 92.06 289 HIS A CA 1
ATOM 2183 C C . HIS A 1 289 ? -0.599 1.419 20.498 1.00 92.06 289 HIS A C 1
ATOM 2185 O O . HIS A 1 289 ? -0.831 2.531 20.020 1.00 92.06 289 HIS A O 1
ATOM 2191 N N . GLU A 1 290 ? 0.273 0.581 19.940 1.00 93.56 290 GLU A N 1
ATOM 2192 C CA . GLU A 1 290 ? 0.917 0.847 18.652 1.00 93.56 290 GLU A CA 1
ATOM 2193 C C . GLU A 1 290 ? 0.218 0.147 17.481 1.00 93.56 290 GLU A C 1
ATOM 2195 O O . GLU A 1 290 ? 0.304 0.634 16.354 1.00 93.56 290 GLU A O 1
ATOM 2200 N N . SER A 1 291 ? -0.483 -0.968 17.723 1.00 96.31 291 SER A N 1
ATOM 2201 C CA . SER A 1 291 ? -1.097 -1.767 16.663 1.00 96.31 291 SER A CA 1
ATOM 2202 C C . SER A 1 291 ? -2.547 -2.132 16.929 1.00 96.31 291 SER A C 1
ATOM 2204 O O . SER A 1 291 ? -2.909 -2.505 18.039 1.00 96.31 291 SER A O 1
ATOM 2206 N N . LEU A 1 292 ? -3.348 -2.075 15.865 1.00 97.81 292 LEU A N 1
ATOM 2207 C CA . LEU A 1 292 ? -4.692 -2.629 15.787 1.00 97.81 292 LEU A CA 1
ATOM 2208 C C . LEU A 1 292 ? -4.620 -4.051 15.214 1.00 97.81 292 LEU A C 1
ATOM 2210 O O . LEU A 1 292 ? -4.144 -4.261 14.096 1.00 97.81 292 LEU A O 1
ATOM 2214 N N . ASP A 1 293 ? -5.098 -5.028 15.981 1.00 98.25 293 ASP A N 1
ATOM 2215 C CA . ASP A 1 293 ? -5.219 -6.428 15.565 1.00 98.25 293 ASP A CA 1
ATOM 2216 C C . ASP A 1 293 ? -6.661 -6.713 15.124 1.00 98.25 293 ASP A C 1
ATOM 2218 O O . ASP A 1 293 ? -7.601 -6.529 15.902 1.00 98.25 293 ASP A O 1
ATOM 2222 N N . LEU A 1 294 ? -6.836 -7.166 13.880 1.00 98.69 294 LEU A N 1
ATOM 2223 C CA . LEU A 1 294 ? -8.143 -7.531 13.335 1.00 98.69 294 LEU A CA 1
ATOM 2224 C C . LEU A 1 294 ? -8.582 -8.952 13.744 1.00 98.69 294 LEU A C 1
ATOM 2226 O O . LEU A 1 294 ? -9.711 -9.347 13.461 1.00 98.69 294 LEU A O 1
ATOM 2230 N N . LYS A 1 295 ? -7.724 -9.719 14.438 1.00 98.06 295 LYS A N 1
ATOM 2231 C CA . LYS A 1 295 ? -8.020 -11.049 15.013 1.00 98.06 295 LYS A CA 1
ATOM 2232 C C . LYS A 1 295 ? -8.557 -12.076 14.006 1.00 98.06 295 LYS A C 1
ATOM 2234 O O . LYS A 1 295 ? -9.380 -12.920 14.350 1.00 98.06 295 LYS A O 1
ATOM 2239 N N . GLY A 1 296 ? -8.090 -12.019 12.763 1.00 97.81 296 GLY A N 1
ATOM 2240 C CA . GLY A 1 296 ? -8.501 -12.916 11.682 1.00 97.81 296 GLY A CA 1
ATOM 2241 C C . GLY A 1 296 ? -9.914 -12.651 11.155 1.00 97.81 296 GLY A C 1
ATOM 2242 O O . GLY A 1 296 ? -10.443 -13.467 10.402 1.00 97.81 296 GLY A O 1
ATOM 2243 N N . ARG A 1 297 ? -10.549 -11.537 11.543 1.00 98.12 297 ARG A N 1
ATOM 2244 C CA . ARG A 1 297 ? -11.888 -11.179 11.068 1.00 98.12 297 ARG A CA 1
ATOM 2245 C C . ARG A 1 297 ? -11.868 -10.820 9.586 1.00 98.12 297 ARG A C 1
ATOM 2247 O O . ARG A 1 297 ? -10.972 -10.121 9.111 1.00 98.12 297 ARG A O 1
ATOM 2254 N N . ARG A 1 298 ? -12.919 -11.253 8.893 1.00 98.12 298 ARG A N 1
ATOM 2255 C CA . ARG A 1 298 ? -13.346 -10.713 7.601 1.00 98.12 298 ARG A CA 1
ATOM 2256 C C . ARG A 1 298 ? -14.273 -9.533 7.862 1.00 98.12 298 ARG A C 1
ATOM 2258 O O . ARG A 1 298 ? -15.214 -9.686 8.632 1.00 98.12 298 ARG A O 1
ATOM 2265 N N . ILE A 1 299 ? -13.973 -8.398 7.242 1.00 98.44 299 ILE A N 1
ATOM 2266 C CA . ILE A 1 299 ? -14.647 -7.114 7.440 1.00 98.44 299 ILE A CA 1
ATOM 2267 C C . ILE A 1 299 ? -15.273 -6.698 6.118 1.00 98.44 299 ILE A C 1
ATOM 2269 O O . ILE A 1 299 ? -14.559 -6.485 5.135 1.00 98.44 299 ILE A O 1
ATOM 2273 N N . GLN A 1 300 ? -16.593 -6.576 6.092 1.00 97.88 300 GLN A N 1
ATOM 2274 C CA . GLN A 1 300 ? -17.354 -6.251 4.896 1.00 97.88 300 GLN A CA 1
ATOM 2275 C C . GLN A 1 300 ? -17.588 -4.747 4.791 1.00 97.88 300 GLN A C 1
ATOM 2277 O O . GLN A 1 300 ? -18.243 -4.130 5.627 1.00 97.88 300 GLN A O 1
ATOM 2282 N N . LEU A 1 301 ? -17.056 -4.143 3.732 1.00 98.44 301 LEU A N 1
ATOM 2283 C CA . LEU A 1 301 ? -17.130 -2.709 3.489 1.00 98.44 301 LEU A CA 1
ATOM 2284 C C . LEU A 1 301 ? -17.941 -2.433 2.222 1.00 98.44 301 LEU A C 1
ATOM 2286 O O . LEU A 1 301 ? -17.684 -3.004 1.163 1.00 98.44 301 LEU A O 1
ATOM 2290 N N . SER A 1 302 ? -18.894 -1.510 2.319 1.00 97.88 302 SER A N 1
ATOM 2291 C CA . SER A 1 302 ? -19.711 -1.029 1.194 1.00 97.88 302 SER A CA 1
ATOM 2292 C C . SER A 1 302 ? -19.173 0.257 0.550 1.00 97.88 302 SER A C 1
ATOM 2294 O O . SER A 1 302 ? -19.727 0.726 -0.442 1.00 97.88 302 SER A O 1
ATOM 2296 N N . ALA A 1 303 ? -18.121 0.850 1.118 1.00 97.75 303 ALA A N 1
ATOM 2297 C CA . ALA A 1 303 ? -17.468 2.073 0.652 1.00 97.75 303 ALA A CA 1
ATOM 2298 C C . ALA A 1 303 ? -16.068 2.208 1.297 1.00 97.75 303 ALA A C 1
ATOM 2300 O O . ALA A 1 303 ? -15.787 1.515 2.283 1.00 97.75 303 ALA A O 1
ATOM 2301 N N . PRO A 1 304 ? -15.199 3.124 0.824 1.00 98.12 304 PRO A N 1
ATOM 2302 C CA . PRO A 1 304 ? -13.878 3.380 1.410 1.00 98.12 304 PRO A CA 1
ATOM 2303 C C . PRO A 1 304 ? -13.880 3.712 2.897 1.00 98.12 304 PRO A C 1
ATOM 2305 O O . PRO A 1 304 ? -14.794 4.391 3.369 1.00 98.12 304 PRO A O 1
ATOM 2308 N N . ILE A 1 305 ? -12.832 3.318 3.623 1.00 98.00 305 ILE A N 1
ATOM 2309 C CA . ILE A 1 305 ? -12.506 3.918 4.922 1.00 98.00 305 ILE A CA 1
ATOM 2310 C C . ILE A 1 305 ? -11.603 5.127 4.676 1.00 98.00 305 ILE A C 1
ATOM 2312 O O . ILE A 1 305 ? -10.429 4.969 4.345 1.00 98.00 305 ILE A O 1
ATOM 2316 N N . ASP A 1 306 ? -12.157 6.327 4.847 1.00 96.88 306 ASP A N 1
ATOM 2317 C CA . ASP A 1 306 ? -11.383 7.568 4.885 1.00 96.88 306 ASP A CA 1
ATOM 2318 C C . ASP A 1 306 ? -10.722 7.697 6.263 1.00 96.88 306 ASP A C 1
ATOM 2320 O O . ASP A 1 306 ? -11.385 7.910 7.282 1.00 96.88 306 ASP A O 1
ATOM 2324 N N . VAL A 1 307 ? -9.401 7.528 6.298 1.00 95.69 307 VAL A N 1
ATOM 2325 C CA . VAL A 1 307 ? -8.628 7.535 7.545 1.00 95.69 307 VAL A CA 1
ATOM 2326 C C . VAL A 1 307 ? -8.548 8.938 8.152 1.00 95.69 307 VAL A C 1
ATOM 2328 O O . VAL A 1 307 ? -8.544 9.067 9.377 1.00 95.69 307 VAL A O 1
ATOM 2331 N N . ALA A 1 308 ? -8.543 9.989 7.327 1.00 93.69 308 ALA A N 1
ATOM 2332 C CA . ALA A 1 308 ? -8.554 11.365 7.817 1.00 93.69 308 ALA A CA 1
ATOM 2333 C C . ALA A 1 308 ? -9.905 11.701 8.459 1.00 93.69 308 ALA A C 1
ATOM 2335 O O . ALA A 1 308 ? -9.945 12.299 9.533 1.00 93.69 308 ALA A O 1
ATOM 2336 N N . ALA A 1 309 ? -11.010 11.240 7.866 1.00 93.38 309 ALA A N 1
ATOM 2337 C CA . ALA A 1 309 ? -12.338 11.370 8.465 1.00 93.38 309 ALA A CA 1
ATOM 2338 C C . ALA A 1 309 ? -12.503 10.518 9.737 1.00 93.38 309 ALA A C 1
ATOM 2340 O O . ALA A 1 309 ? -13.227 10.915 10.649 1.00 93.38 309 ALA A O 1
ATOM 2341 N N . ALA A 1 310 ? -11.821 9.370 9.832 1.00 92.62 310 ALA A N 1
ATOM 2342 C CA . ALA A 1 310 ? -11.801 8.558 11.048 1.00 92.62 310 ALA A CA 1
ATOM 2343 C C . ALA A 1 310 ? -11.081 9.272 12.210 1.00 92.62 310 ALA A C 1
ATOM 2345 O O . ALA A 1 310 ? -11.508 9.180 13.361 1.00 92.62 310 ALA A O 1
ATOM 2346 N N . ALA A 1 311 ? -10.006 10.013 11.925 1.00 89.19 311 ALA A N 1
ATOM 2347 C CA . ALA A 1 311 ? -9.207 10.732 12.918 1.00 89.19 311 ALA A CA 1
ATOM 2348 C C . ALA A 1 311 ? -9.090 12.238 12.594 1.00 89.19 311 ALA A C 1
ATOM 2350 O O . ALA A 1 311 ? -7.983 12.733 12.389 1.00 89.19 311 ALA A O 1
ATOM 2351 N N . PRO A 1 312 ? -10.196 13.009 12.621 1.00 87.25 312 PRO A N 1
ATOM 2352 C CA . PRO A 1 312 ? -10.231 14.379 12.091 1.00 87.25 312 PRO A CA 1
ATOM 2353 C C . PRO A 1 312 ? -9.330 15.365 12.850 1.00 87.25 312 PRO A C 1
ATOM 2355 O O . PRO A 1 312 ? -8.976 16.418 12.331 1.00 87.25 312 PRO A O 1
ATOM 2358 N N . SER A 1 313 ? -8.933 15.034 14.082 1.00 84.94 313 SER A N 1
ATOM 2359 C CA . SER A 1 313 ? -8.006 15.832 14.888 1.00 84.94 313 SER A CA 1
ATOM 2360 C C . SER A 1 313 ? -6.526 15.595 14.562 1.00 84.94 313 SER A C 1
ATOM 2362 O O . SER A 1 313 ? -5.674 16.248 15.161 1.00 84.94 313 SER A O 1
ATOM 2364 N N . ILE A 1 314 ? -6.198 14.640 13.682 1.00 88.75 314 ILE A N 1
ATOM 2365 C CA . ILE A 1 314 ? -4.829 14.210 13.380 1.00 88.75 314 ILE A CA 1
ATOM 2366 C C . ILE A 1 314 ? -4.651 14.114 11.863 1.00 88.75 314 ILE A C 1
ATOM 2368 O O . ILE A 1 314 ? -5.091 13.158 11.239 1.00 88.75 314 ILE A O 1
ATOM 2372 N N . THR A 1 315 ? -3.931 15.064 11.271 1.00 89.88 315 THR A N 1
ATOM 2373 C CA . THR A 1 315 ? -3.522 15.007 9.853 1.00 89.88 315 THR A CA 1
ATOM 2374 C C . THR A 1 315 ? -2.064 14.581 9.678 1.00 89.88 315 THR A C 1
ATOM 2376 O O . THR A 1 315 ? -1.651 14.213 8.577 1.00 89.88 315 THR A O 1
ATOM 2379 N N . THR A 1 316 ? -1.288 14.605 10.768 1.00 93.69 316 THR A N 1
ATOM 2380 C CA . THR A 1 316 ? 0.134 14.257 10.799 1.00 93.69 316 THR A CA 1
ATOM 2381 C C . THR A 1 316 ? 0.449 13.266 11.919 1.00 93.69 316 THR A C 1
ATOM 2383 O O . THR A 1 316 ? 0.042 13.465 13.062 1.00 93.69 316 THR A O 1
ATOM 2386 N N . PHE A 1 317 ? 1.230 12.224 11.619 1.00 90.31 317 PHE A N 1
ATOM 2387 C CA . PHE A 1 317 ? 1.683 11.231 12.592 1.00 90.31 317 PHE A CA 1
ATOM 2388 C C . PHE A 1 317 ? 3.128 10.778 12.331 1.00 90.31 317 PHE A C 1
ATOM 2390 O O . PHE A 1 317 ? 3.493 10.449 11.203 1.00 90.31 317 PHE A O 1
ATOM 2397 N N . GLY A 1 318 ? 3.963 10.763 13.377 1.00 91.12 318 GLY A N 1
ATOM 2398 C CA . GLY A 1 318 ? 5.402 10.476 13.261 1.00 91.12 318 GLY A CA 1
ATOM 2399 C C . GLY A 1 318 ? 5.859 9.121 13.811 1.00 91.12 318 GLY A C 1
ATOM 2400 O O . GLY A 1 318 ? 6.855 8.578 13.339 1.00 91.12 318 GLY A O 1
ATOM 2401 N N . ASN A 1 319 ? 5.156 8.582 14.810 1.00 91.19 319 ASN A N 1
ATOM 2402 C CA . ASN A 1 319 ? 5.540 7.334 15.469 1.00 91.19 319 ASN A CA 1
ATOM 2403 C C . ASN A 1 319 ? 5.070 6.112 14.673 1.00 91.19 319 ASN A C 1
ATOM 2405 O O . ASN A 1 319 ? 4.176 6.194 13.835 1.00 91.19 319 ASN A O 1
ATOM 2409 N N . ARG A 1 320 ? 5.629 4.942 14.982 1.00 94.00 320 ARG A N 1
ATOM 2410 C CA . ARG A 1 320 ? 5.177 3.691 14.372 1.00 94.00 320 ARG A CA 1
ATOM 2411 C C . ARG A 1 320 ? 3.726 3.374 14.772 1.00 94.00 320 ARG A C 1
ATOM 2413 O O . ARG A 1 320 ? 3.386 3.419 15.961 1.00 94.00 320 ARG A O 1
ATOM 2420 N N . ARG A 1 321 ? 2.905 3.006 13.784 1.00 95.25 321 ARG A N 1
ATOM 2421 C CA . ARG A 1 321 ? 1.588 2.371 13.969 1.00 95.25 321 ARG A CA 1
ATOM 2422 C C . ARG A 1 321 ? 1.438 1.149 13.079 1.00 95.25 321 ARG A C 1
ATOM 2424 O O . ARG A 1 321 ? 2.158 1.026 12.085 1.00 95.25 321 ARG A O 1
ATOM 2431 N N . ALA A 1 322 ? 0.532 0.242 13.429 1.00 97.50 322 ALA A N 1
ATOM 2432 C CA . ALA A 1 322 ? 0.217 -0.889 12.568 1.00 97.50 322 ALA A CA 1
ATOM 2433 C C . ALA A 1 322 ? -1.260 -1.296 12.576 1.00 97.50 322 ALA A C 1
ATOM 2435 O O . ALA A 1 322 ? -1.944 -1.168 13.587 1.00 97.50 322 ALA A O 1
ATOM 2436 N N . ILE A 1 323 ? -1.711 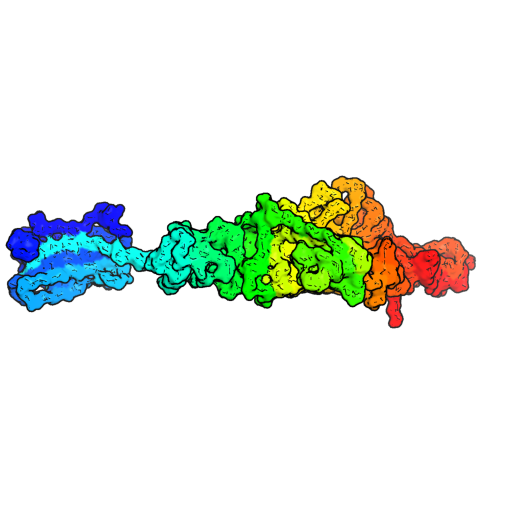-1.858 11.460 1.00 98.50 323 ILE A N 1
ATOM 2437 C CA . ILE A 1 323 ? -2.938 -2.653 11.346 1.00 98.50 323 ILE A CA 1
ATOM 2438 C C . ILE A 1 323 ? -2.555 -4.045 10.836 1.00 98.50 323 ILE A C 1
ATOM 2440 O O . ILE A 1 323 ? -1.697 -4.160 9.953 1.00 98.50 323 ILE A O 1
ATOM 2444 N N . ARG A 1 324 ? -3.127 -5.107 11.417 1.00 98.62 324 ARG A N 1
ATOM 2445 C CA . ARG A 1 324 ? -2.714 -6.476 11.080 1.00 98.62 324 ARG A CA 1
ATOM 2446 C C . ARG A 1 324 ? -3.781 -7.553 11.227 1.00 98.62 324 ARG A C 1
ATOM 2448 O O . ARG A 1 324 ? -4.735 -7.363 11.974 1.00 98.62 324 ARG A O 1
ATOM 2455 N N . ASN A 1 325 ? -3.523 -8.709 10.610 1.00 98.44 325 ASN A N 1
ATOM 2456 C CA . ASN A 1 325 ? -4.181 -9.995 10.877 1.00 98.44 325 ASN A CA 1
ATOM 2457 C C . ASN A 1 325 ? -5.696 -10.002 10.598 1.00 98.44 325 ASN A C 1
ATOM 2459 O O . ASN A 1 325 ? -6.494 -10.123 11.525 1.00 98.44 325 ASN A O 1
ATOM 2463 N N . GLY A 1 326 ? -6.107 -9.874 9.335 1.00 98.38 326 GLY A N 1
ATOM 2464 C CA . GLY A 1 326 ? -7.526 -9.904 8.954 1.00 98.38 326 GLY A CA 1
ATOM 2465 C C . GLY A 1 326 ? -7.775 -9.844 7.448 1.00 98.38 326 GLY A C 1
ATOM 2466 O O . GLY A 1 326 ? -6.857 -9.976 6.645 1.00 98.38 326 GLY A O 1
ATOM 2467 N N . GLN A 1 327 ? -9.026 -9.632 7.055 1.00 98.75 327 GLN A N 1
ATOM 2468 C CA . GLN A 1 327 ? -9.422 -9.464 5.657 1.00 98.75 327 GLN A CA 1
ATOM 2469 C C . GLN A 1 327 ? -10.371 -8.270 5.530 1.00 98.75 327 GLN A C 1
ATOM 2471 O O . GLN A 1 327 ? -11.352 -8.179 6.263 1.00 98.75 327 GLN A O 1
ATOM 2476 N N . LEU A 1 328 ? -10.093 -7.371 4.588 1.00 98.81 328 LEU A N 1
ATOM 2477 C CA . LEU A 1 328 ? -10.971 -6.268 4.203 1.00 98.81 328 LEU A CA 1
ATOM 2478 C C . LEU A 1 328 ? -11.617 -6.611 2.862 1.00 98.81 328 LEU A C 1
ATOM 2480 O O . LEU A 1 328 ? -10.918 -6.753 1.861 1.00 98.81 328 LEU A O 1
ATOM 2484 N N . GLU A 1 329 ? -12.937 -6.743 2.835 1.00 98.69 329 GLU A N 1
ATOM 2485 C CA . GLU A 1 329 ? -13.696 -7.122 1.648 1.00 98.69 329 GLU A CA 1
ATOM 2486 C C . GLU A 1 329 ? -14.531 -5.958 1.114 1.00 98.69 329 GLU A C 1
ATOM 2488 O O . GLU A 1 329 ? -15.324 -5.361 1.839 1.00 98.69 329 GLU A O 1
ATOM 2493 N N . ALA A 1 330 ? -14.433 -5.709 -0.192 1.00 98.69 330 ALA A N 1
ATOM 2494 C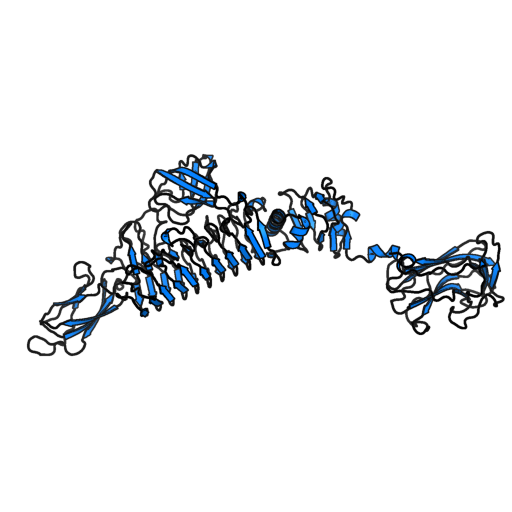 CA . ALA A 1 330 ? -15.359 -4.832 -0.900 1.00 98.69 330 ALA A CA 1
ATOM 2495 C C . ALA A 1 330 ? -16.644 -5.587 -1.289 1.00 98.69 330 ALA A C 1
ATOM 2497 O O . ALA A 1 330 ? -16.637 -6.433 -2.199 1.00 98.69 330 ALA A O 1
ATOM 2498 N N . THR A 1 331 ? -17.753 -5.261 -0.624 1.00 98.25 331 THR A N 1
ATOM 2499 C CA . THR A 1 331 ? -19.089 -5.769 -0.966 1.00 98.25 331 THR A CA 1
ATOM 2500 C C . THR A 1 331 ? -19.664 -5.066 -2.193 1.00 98.25 331 THR A C 1
ATOM 2502 O O . THR A 1 331 ? -19.112 -4.082 -2.687 1.00 98.25 331 THR A O 1
ATOM 2505 N N . ASP A 1 332 ? -20.757 -5.600 -2.731 1.00 97.75 332 ASP A N 1
ATOM 2506 C CA . ASP A 1 332 ? -21.438 -5.000 -3.873 1.00 97.75 332 ASP A CA 1
ATOM 2507 C C . ASP A 1 332 ? -22.194 -3.733 -3.456 1.00 97.75 332 ASP A C 1
ATOM 2509 O O . ASP A 1 332 ? -23.113 -3.787 -2.642 1.00 97.75 332 ASP A O 1
ATOM 2513 N N . SER A 1 333 ? -21.749 -2.579 -3.954 1.00 97.69 333 SER A N 1
ATOM 2514 C CA . SER A 1 333 ? -22.253 -1.265 -3.551 1.00 97.69 333 SER A CA 1
ATOM 2515 C C . SER A 1 333 ? -21.790 -0.185 -4.529 1.00 97.69 333 SER A C 1
ATOM 2517 O O . SER A 1 333 ? -20.634 -0.190 -4.954 1.00 97.69 333 SER A O 1
ATOM 2519 N N . ALA A 1 334 ? -22.660 0.792 -4.803 1.00 97.56 334 ALA A N 1
ATOM 2520 C CA . ALA A 1 334 ? -22.326 1.989 -5.583 1.00 97.56 334 ALA A CA 1
ATOM 2521 C C . ALA A 1 334 ? -21.286 2.892 -4.885 1.00 97.56 334 ALA A C 1
ATOM 2523 O O . ALA A 1 334 ? -20.648 3.721 -5.524 1.00 97.56 334 ALA A O 1
ATOM 2524 N N . GLY A 1 335 ? -21.047 2.707 -3.579 1.00 97.75 335 GLY A N 1
ATOM 2525 C CA . GLY A 1 335 ? -19.992 3.418 -2.841 1.00 97.75 335 GLY A CA 1
ATOM 2526 C C . GLY A 1 335 ? -18.565 3.133 -3.340 1.00 97.75 335 GLY A C 1
ATOM 2527 O O . GLY A 1 335 ? -17.624 3.811 -2.924 1.00 97.75 335 GLY A O 1
ATOM 2528 N N . TRP A 1 336 ? -18.397 2.144 -4.222 1.00 98.44 336 TRP A N 1
ATOM 2529 C CA . TRP A 1 336 ? -17.131 1.805 -4.872 1.00 98.44 336 TRP A CA 1
ATOM 2530 C C . TRP A 1 336 ? -16.950 2.423 -6.261 1.00 98.44 336 TRP A C 1
ATOM 2532 O O . TRP A 1 336 ? -15.853 2.319 -6.821 1.00 98.44 336 TRP A O 1
ATOM 2542 N N . ASP A 1 337 ? -17.982 3.062 -6.814 1.00 98.12 337 ASP A N 1
ATOM 2543 C CA . ASP A 1 337 ? -17.900 3.674 -8.135 1.00 98.12 337 ASP A CA 1
ATOM 2544 C C . ASP A 1 337 ? -16.894 4.840 -8.127 1.00 98.12 337 ASP A C 1
ATOM 2546 O O . ASP A 1 337 ? -16.852 5.631 -7.178 1.00 98.12 337 ASP A O 1
ATOM 2550 N N . PRO A 1 338 ? -16.017 4.935 -9.144 1.00 97.94 338 PRO A N 1
ATOM 2551 C CA . PRO A 1 338 ? -15.071 6.033 -9.236 1.00 97.94 338 PRO A CA 1
ATOM 2552 C C . PRO A 1 338 ? -15.775 7.322 -9.664 1.00 97.94 338 PRO A C 1
ATOM 2554 O O . PRO A 1 338 ? -16.585 7.310 -10.591 1.00 97.94 338 PRO A O 1
ATOM 2557 N N . ASP A 1 339 ? -15.380 8.449 -9.075 1.00 98.12 339 ASP A N 1
ATOM 2558 C CA . ASP A 1 339 ? -15.817 9.760 -9.560 1.00 98.12 339 ASP A CA 1
ATOM 2559 C C . ASP A 1 339 ? -14.930 10.201 -10.720 1.00 98.12 339 ASP A C 1
ATOM 2561 O O . ASP A 1 339 ? -13.705 10.053 -10.671 1.00 98.12 339 ASP A O 1
ATOM 2565 N N . MET A 1 340 ? -15.535 10.749 -11.771 1.00 98.25 340 MET A N 1
ATOM 2566 C CA . MET A 1 340 ? -14.820 11.170 -12.971 1.00 98.25 340 MET A CA 1
ATOM 2567 C C . MET A 1 340 ? -15.192 12.597 -13.354 1.00 98.25 340 MET A C 1
ATOM 2569 O O . MET A 1 340 ? -16.367 12.934 -13.484 1.00 98.25 340 MET A O 1
ATOM 2573 N N . VAL A 1 341 ? -14.174 13.424 -13.583 1.00 98.50 341 VAL A N 1
ATOM 2574 C CA . VAL A 1 341 ? -14.329 14.795 -14.073 1.00 98.50 341 VAL A CA 1
ATOM 2575 C C . VAL A 1 341 ? -13.422 14.995 -15.274 1.00 98.50 341 VAL A C 1
ATOM 2577 O O . VAL A 1 341 ? -12.221 14.751 -15.195 1.00 98.50 341 VAL A O 1
ATOM 2580 N N . THR A 1 342 ? -13.980 15.490 -16.374 1.00 98.50 342 THR A N 1
ATOM 2581 C CA . THR A 1 342 ? -13.213 15.911 -17.550 1.00 98.50 342 THR A CA 1
ATOM 2582 C C . THR A 1 342 ? -13.335 17.419 -17.699 1.00 98.50 342 THR A C 1
ATOM 2584 O O . THR A 1 342 ? -14.439 17.958 -17.760 1.00 98.50 342 THR A O 1
ATOM 2587 N N . THR A 1 343 ? -12.206 18.122 -17.725 1.00 98.00 343 THR A N 1
ATOM 2588 C CA . THR A 1 343 ? -12.193 19.588 -17.806 1.00 98.00 343 THR A CA 1
ATOM 2589 C C . THR A 1 343 ? -10.932 20.103 -18.494 1.00 98.00 343 THR A C 1
ATOM 2591 O O . THR A 1 343 ? -9.963 19.361 -18.660 1.00 98.00 343 THR A O 1
ATOM 2594 N N . GLN A 1 344 ? -10.949 21.360 -18.940 1.00 97.75 344 GLN A N 1
ATOM 2595 C CA . GLN A 1 344 ? -9.754 22.019 -19.462 1.00 97.75 344 GLN A CA 1
ATOM 2596 C C . GLN A 1 344 ? -8.828 22.466 -18.330 1.00 97.75 344 GLN A C 1
ATOM 2598 O O . GLN A 1 344 ? -9.294 22.866 -17.262 1.00 97.75 344 GLN A O 1
ATOM 2603 N N . GLY A 1 345 ? -7.527 22.434 -18.604 1.00 97.56 345 GLY A N 1
ATOM 2604 C CA . GLY A 1 345 ? -6.485 23.019 -17.768 1.00 97.56 345 GLY A CA 1
ATOM 2605 C C . GLY A 1 345 ? -5.290 23.460 -18.608 1.00 97.56 345 GLY A C 1
ATOM 2606 O O . GLY A 1 345 ? -5.125 23.034 -19.757 1.00 97.56 345 GLY A O 1
ATOM 2607 N N . SER A 1 346 ? -4.457 24.309 -18.020 1.00 97.88 346 SER A N 1
ATOM 2608 C CA . SER A 1 346 ? -3.221 24.816 -18.605 1.00 97.88 346 SER A CA 1
ATOM 2609 C C . SER A 1 346 ? -2.000 24.221 -17.912 1.00 97.88 346 SER A C 1
ATOM 2611 O O . SER A 1 346 ? -1.979 24.108 -16.687 1.00 97.88 346 SER A O 1
ATOM 2613 N N . TYR A 1 347 ? -0.985 23.866 -18.697 1.00 97.12 347 TYR A N 1
ATOM 2614 C CA . TYR A 1 347 ? 0.287 23.317 -18.227 1.00 97.12 347 TYR A CA 1
ATOM 2615 C C . TYR A 1 347 ? 1.459 24.176 -18.708 1.00 97.12 347 TYR A C 1
ATOM 2617 O O . TYR A 1 347 ? 1.395 24.771 -19.784 1.00 97.12 347 TYR A O 1
ATOM 2625 N N . SER A 1 348 ? 2.521 24.249 -17.908 1.00 94.50 348 SER A N 1
ATOM 2626 C CA . SER A 1 348 ? 3.760 24.942 -18.257 1.00 94.50 348 SER A CA 1
ATOM 2627 C C . SER A 1 348 ? 4.952 24.234 -17.628 1.00 94.50 348 SER A C 1
ATOM 2629 O O . SER A 1 348 ? 4.976 24.039 -16.413 1.00 94.50 348 SER A O 1
ATOM 2631 N N . ASP A 1 349 ? 5.977 23.946 -18.429 1.00 90.88 349 ASP A N 1
ATOM 2632 C CA . ASP A 1 349 ? 7.218 23.311 -17.962 1.00 90.88 349 ASP A CA 1
ATOM 2633 C C . ASP A 1 349 ? 7.973 24.190 -16.946 1.00 90.88 349 ASP A C 1
ATOM 2635 O O . ASP A 1 349 ? 8.752 23.692 -16.137 1.00 90.88 349 ASP A O 1
ATOM 2639 N N . ALA A 1 350 ? 7.695 25.503 -16.923 1.00 91.62 350 ALA A N 1
ATOM 2640 C CA . ALA A 1 350 ? 8.241 26.437 -15.937 1.00 91.62 350 ALA A CA 1
ATOM 2641 C C . ALA A 1 350 ? 7.649 26.255 -14.525 1.00 91.62 350 ALA A C 1
ATOM 2643 O O . ALA A 1 350 ? 8.284 26.647 -13.545 1.00 91.62 350 ALA A O 1
ATOM 2644 N N . ASN A 1 351 ? 6.451 25.670 -14.410 1.00 93.81 351 ASN A N 1
ATOM 2645 C CA . ASN A 1 351 ? 5.868 25.228 -13.141 1.00 93.81 351 ASN A CA 1
ATOM 2646 C C . ASN A 1 351 ? 5.357 23.784 -13.290 1.00 93.81 351 ASN A C 1
ATOM 2648 O O . ASN A 1 351 ? 4.150 23.536 -13.349 1.00 93.81 351 ASN A O 1
ATOM 2652 N N . PRO A 1 352 ? 6.276 22.811 -13.383 1.00 94.88 352 PRO A N 1
ATOM 2653 C CA . PRO A 1 352 ? 5.977 21.508 -13.960 1.00 94.88 352 PRO A CA 1
ATOM 2654 C C . PRO A 1 352 ? 5.101 20.619 -13.071 1.00 94.88 352 PRO A C 1
ATOM 2656 O O . PRO A 1 352 ? 4.656 19.573 -13.530 1.00 94.88 352 PRO A O 1
ATOM 2659 N N . LEU A 1 353 ? 4.852 21.006 -11.817 1.00 97.12 353 LEU A N 1
ATOM 2660 C CA . LEU A 1 353 ? 4.006 20.283 -10.862 1.00 97.12 353 LEU A CA 1
ATOM 2661 C C . LEU A 1 353 ? 2.636 20.941 -10.657 1.00 97.12 353 LEU A C 1
ATOM 2663 O O . LEU A 1 353 ? 1.938 20.582 -9.712 1.00 97.12 353 LEU A O 1
ATOM 2667 N N . GLU A 1 354 ? 2.242 21.891 -11.503 1.00 98.00 354 GLU A N 1
ATOM 2668 C CA . GLU A 1 354 ? 0.972 22.600 -11.366 1.00 98.00 354 GLU A CA 1
ATOM 2669 C C . GLU A 1 354 ? 0.169 22.582 -12.672 1.00 98.00 354 GLU A C 1
ATOM 2671 O O . GLU A 1 354 ? 0.698 22.821 -13.758 1.00 98.00 354 GLU A O 1
ATOM 2676 N N . LEU A 1 355 ? -1.138 22.336 -12.558 1.00 98.31 355 LEU A N 1
ATOM 2677 C CA . LEU A 1 355 ? -2.107 22.725 -13.580 1.00 98.31 355 LEU A CA 1
ATOM 2678 C C . LEU A 1 355 ? -2.811 24.003 -13.134 1.00 98.31 355 LEU A C 1
ATOM 2680 O O . LEU A 1 355 ? -3.270 24.097 -11.998 1.00 98.31 355 LEU A O 1
ATOM 2684 N N . THR A 1 356 ? -2.943 24.958 -14.048 1.00 98.44 356 THR A N 1
ATOM 2685 C CA . THR A 1 356 ? -3.608 26.251 -13.825 1.00 98.44 356 THR A CA 1
ATOM 2686 C C . THR A 1 356 ? -4.842 26.389 -14.711 1.00 98.44 356 THR A C 1
ATOM 2688 O O . THR A 1 356 ? -5.059 25.571 -15.607 1.00 98.44 356 THR A O 1
ATOM 2691 N N . ASN A 1 357 ? -5.669 27.412 -14.473 1.00 97.62 357 ASN A N 1
ATOM 2692 C CA . ASN A 1 357 ? -6.899 27.666 -15.238 1.00 97.62 357 ASN A CA 1
ATOM 2693 C C . ASN A 1 357 ? -7.808 26.429 -15.339 1.00 97.62 357 ASN A C 1
ATOM 2695 O O . ASN A 1 357 ? -8.445 26.183 -16.366 1.00 97.62 357 ASN A O 1
ATOM 2699 N N . VAL A 1 358 ? -7.840 25.612 -14.284 1.00 97.81 358 VAL A N 1
ATOM 2700 C CA . VAL A 1 358 ? -8.630 24.385 -14.262 1.00 97.81 358 VAL A CA 1
ATOM 2701 C C . VAL A 1 358 ? -10.080 24.760 -13.956 1.00 97.81 358 VAL A C 1
ATOM 2703 O O . VAL A 1 358 ? -10.441 25.099 -12.831 1.00 97.81 358 VAL A O 1
ATOM 2706 N N . SER A 1 359 ? -10.938 24.734 -14.975 1.00 91.06 359 SER A N 1
ATOM 2707 C CA . SER A 1 359 ? -12.266 25.363 -14.868 1.00 91.06 359 SER A CA 1
ATOM 2708 C C . SER A 1 359 ? -13.201 24.710 -13.835 1.00 91.06 359 SER A C 1
ATOM 2710 O O . SER A 1 359 ? -14.051 25.390 -13.265 1.00 91.06 359 SER A O 1
ATOM 2712 N N . ALA A 1 360 ? -13.015 23.417 -13.540 1.00 94.31 360 ALA A N 1
ATOM 2713 C CA . ALA A 1 360 ? -13.853 22.640 -12.621 1.00 94.31 360 ALA A CA 1
ATOM 2714 C C . ALA A 1 360 ? -13.105 22.128 -11.368 1.00 94.31 360 ALA A C 1
ATOM 2716 O O . ALA A 1 360 ? -13.417 21.044 -10.876 1.00 94.31 360 ALA A O 1
ATOM 2717 N N . VAL A 1 361 ? -12.128 22.881 -10.829 1.00 96.88 361 VAL A N 1
ATOM 2718 C CA . VAL A 1 361 ? -11.325 22.448 -9.654 1.00 96.88 361 VAL A CA 1
ATOM 2719 C C . VAL A 1 361 ? -12.168 21.947 -8.480 1.00 96.88 361 VAL A C 1
ATOM 2721 O O . VAL A 1 361 ? -11.807 20.952 -7.856 1.00 96.88 361 VAL A O 1
ATOM 2724 N N . ALA A 1 362 ? -13.292 22.601 -8.171 1.00 96.94 362 ALA A N 1
ATOM 2725 C CA . ALA A 1 362 ? -14.128 22.233 -7.025 1.00 96.94 362 ALA A CA 1
ATOM 2726 C C . ALA A 1 362 ? -14.668 20.789 -7.101 1.00 96.94 362 ALA A C 1
ATOM 2728 O O . ALA A 1 362 ? -14.853 20.150 -6.064 1.00 96.94 362 ALA A O 1
ATOM 2729 N N . SER A 1 363 ? -14.870 20.266 -8.314 1.00 97.38 363 SER A N 1
ATOM 2730 C CA . SER A 1 363 ? -15.367 18.908 -8.564 1.00 97.38 363 SER A CA 1
ATOM 2731 C C . SER A 1 363 ? -14.259 17.850 -8.598 1.00 97.38 363 SER A C 1
ATOM 2733 O O . SER A 1 363 ? -14.563 16.664 -8.602 1.00 97.38 363 SER A O 1
ATOM 2735 N N . ILE A 1 364 ? -12.983 18.246 -8.629 1.00 98.25 364 ILE A N 1
ATOM 2736 C CA . ILE A 1 364 ? -11.847 17.320 -8.730 1.00 98.25 364 ILE A CA 1
ATOM 2737 C C . ILE A 1 364 ? -11.339 16.986 -7.332 1.00 98.25 364 ILE A C 1
ATOM 2739 O O . ILE A 1 364 ? -10.885 17.870 -6.606 1.00 98.25 364 ILE A O 1
ATOM 2743 N N . GLU A 1 365 ? -11.387 15.714 -6.949 1.00 97.56 365 GLU A N 1
ATOM 2744 C CA . GLU A 1 365 ? -10.930 15.263 -5.633 1.00 97.56 365 GLU A CA 1
ATOM 2745 C C . GLU A 1 365 ? -9.408 15.062 -5.572 1.00 97.56 365 GLU A C 1
ATOM 2747 O O . GLU A 1 365 ? -8.773 14.622 -6.536 1.00 97.56 365 GLU A O 1
ATOM 2752 N N . VAL A 1 366 ? -8.817 15.326 -4.403 1.00 97.94 366 VAL A N 1
ATOM 2753 C CA . VAL A 1 366 ? -7.427 14.949 -4.108 1.00 97.94 366 VAL A CA 1
ATOM 2754 C C . VAL A 1 366 ? -7.285 13.425 -4.177 1.00 97.94 366 VAL A C 1
ATOM 2756 O O . VAL A 1 366 ? -8.158 12.680 -3.731 1.00 97.94 366 VAL A O 1
ATOM 2759 N N . GLY A 1 367 ? -6.178 12.954 -4.754 1.00 98.12 367 GLY A N 1
ATOM 2760 C CA . GLY A 1 367 ? -5.942 11.538 -5.031 1.00 98.12 367 GLY A CA 1
ATOM 2761 C C . GLY A 1 367 ? -6.536 11.048 -6.355 1.00 98.12 367 GLY A C 1
ATOM 2762 O O . GLY A 1 367 ? -6.426 9.862 -6.661 1.00 98.12 367 GLY A O 1
ATOM 2763 N N . SER A 1 368 ? -7.147 11.927 -7.158 1.00 98.69 368 SER A N 1
ATOM 2764 C CA . SER A 1 368 ? -7.598 11.570 -8.509 1.00 98.69 368 SER A CA 1
ATOM 2765 C C . SER A 1 368 ? -6.411 11.257 -9.421 1.00 98.69 368 SER A C 1
ATOM 2767 O O . SER A 1 368 ? -5.462 12.039 -9.478 1.00 98.69 368 SER A O 1
ATOM 2769 N N . LEU A 1 369 ? -6.482 10.144 -10.155 1.00 98.69 369 LEU A N 1
ATOM 2770 C CA . LEU A 1 369 ? -5.562 9.828 -11.249 1.00 98.69 369 LEU A CA 1
ATOM 2771 C C . LEU A 1 369 ? -5.833 10.774 -12.422 1.00 98.69 369 LEU A C 1
ATOM 2773 O O . LEU A 1 369 ? -6.991 10.989 -12.781 1.00 98.69 369 LEU A O 1
ATOM 2777 N N . ILE A 1 370 ? -4.777 11.294 -13.036 1.00 98.56 370 ILE A N 1
ATOM 2778 C CA . ILE A 1 370 ? -4.841 12.204 -14.176 1.00 98.56 370 ILE A CA 1
ATOM 2779 C C . ILE A 1 370 ? -4.522 11.426 -15.449 1.00 98.56 370 ILE A C 1
ATOM 2781 O O . ILE A 1 370 ? -3.553 10.674 -15.509 1.00 98.56 370 ILE A O 1
ATOM 2785 N N . THR A 1 371 ? -5.329 11.626 -16.486 1.00 98.19 371 THR A N 1
ATOM 2786 C CA . THR A 1 371 ? -5.084 11.094 -17.830 1.00 98.19 371 THR A CA 1
ATOM 2787 C C . THR A 1 371 ? -5.300 12.184 -18.876 1.00 98.19 371 THR A C 1
ATOM 2789 O O . THR A 1 371 ? -6.121 13.088 -18.700 1.00 98.19 371 THR A O 1
ATOM 2792 N N . GLY A 1 372 ? -4.532 12.122 -19.960 1.00 96.88 372 GLY A N 1
ATOM 2793 C CA . GLY A 1 372 ? -4.532 13.114 -21.031 1.00 96.88 372 GLY A CA 1
ATOM 2794 C C . GLY A 1 372 ? -3.280 12.985 -21.891 1.00 96.88 372 GLY A C 1
ATOM 2795 O O . GLY A 1 372 ? -2.358 12.238 -21.555 1.00 96.88 372 GLY A O 1
ATOM 2796 N N . PHE A 1 373 ? -3.230 13.710 -23.007 1.00 95.56 373 PHE A N 1
ATOM 2797 C CA . PHE A 1 373 ? -2.040 13.709 -23.852 1.00 95.56 373 PHE A CA 1
ATOM 2798 C C . PHE A 1 373 ? -0.838 14.290 -23.088 1.00 95.56 373 PHE A C 1
ATOM 2800 O O . PHE A 1 373 ? -0.947 15.299 -22.391 1.00 95.56 373 PHE A O 1
ATOM 2807 N N . GLY A 1 374 ? 0.313 13.623 -23.184 1.00 92.81 374 GLY A N 1
ATOM 2808 C CA . GLY A 1 374 ? 1.538 14.032 -22.491 1.00 92.81 374 GLY A CA 1
ATOM 2809 C C . GLY A 1 374 ? 1.589 13.724 -20.990 1.00 92.81 374 GLY A C 1
ATOM 2810 O O . GLY A 1 374 ? 2.633 13.951 -20.381 1.00 92.81 374 GLY A O 1
ATOM 2811 N N . VAL A 1 375 ? 0.522 13.176 -20.399 1.00 96.69 375 VAL A N 1
ATOM 2812 C CA . VAL A 1 375 ? 0.512 12.720 -19.001 1.00 96.69 375 VAL A CA 1
ATOM 2813 C C . VAL A 1 375 ? 1.228 11.369 -18.906 1.00 96.69 375 VAL A C 1
ATOM 2815 O O . VAL A 1 375 ? 0.920 10.446 -19.660 1.00 96.69 375 VAL A O 1
ATOM 2818 N N . GLY A 1 376 ? 2.222 11.263 -18.019 1.00 95.44 376 GLY A N 1
ATOM 2819 C CA . GLY A 1 376 ? 2.901 9.995 -17.721 1.00 95.44 376 GLY A CA 1
ATOM 2820 C C . GLY A 1 376 ? 1.994 9.013 -16.971 1.00 95.44 376 GLY A C 1
ATOM 2821 O O . GLY A 1 376 ? 0.878 9.357 -16.579 1.00 95.44 376 GLY A O 1
ATOM 2822 N N . ARG A 1 377 ? 2.452 7.779 -16.755 1.00 96.75 377 ARG A N 1
ATOM 2823 C CA . ARG A 1 377 ? 1.675 6.806 -15.981 1.00 96.75 377 ARG A CA 1
ATOM 2824 C C . ARG A 1 377 ? 1.615 7.234 -14.510 1.00 96.75 377 ARG A C 1
ATOM 2826 O O . ARG A 1 377 ? 2.558 7.811 -13.988 1.00 96.75 377 ARG A O 1
ATOM 2833 N N . ASP A 1 378 ? 0.497 6.943 -13.846 1.00 96.88 378 ASP A N 1
ATOM 2834 C CA . ASP A 1 378 ? 0.306 7.137 -12.400 1.00 96.88 378 ASP A CA 1
ATOM 2835 C C . ASP A 1 378 ? 0.673 8.544 -11.869 1.00 96.88 378 ASP A C 1
ATOM 2837 O O . ASP A 1 378 ? 1.309 8.707 -10.824 1.00 96.88 378 ASP A O 1
ATOM 2841 N N . VAL A 1 379 ? 0.197 9.577 -12.580 1.00 98.50 379 VAL A N 1
ATOM 2842 C CA . VAL A 1 379 ? 0.190 10.974 -12.114 1.00 98.50 379 VAL A CA 1
ATOM 2843 C C . VAL A 1 379 ? -1.120 11.279 -11.388 1.00 98.50 379 VAL A C 1
ATOM 2845 O O . VAL A 1 379 ? -2.202 11.030 -11.916 1.00 98.50 379 VAL A O 1
ATOM 2848 N N . TYR A 1 380 ? -1.038 11.854 -10.191 1.00 98.69 380 TYR A N 1
ATOM 2849 C CA . TYR A 1 380 ? -2.182 12.105 -9.316 1.00 98.69 380 TYR A CA 1
ATOM 2850 C C . TYR A 1 380 ? -2.306 13.576 -8.921 1.00 98.69 380 TYR A C 1
ATOM 2852 O O . TYR A 1 380 ? -1.317 14.306 -8.847 1.00 98.69 380 TYR A O 1
ATOM 2860 N N . VAL A 1 381 ? -3.529 13.986 -8.585 1.00 98.62 381 VAL A N 1
ATOM 2861 C CA . VAL A 1 381 ? -3.804 15.255 -7.899 1.00 98.62 381 VAL A CA 1
ATOM 2862 C C . VAL A 1 381 ? -3.357 15.139 -6.443 1.00 98.62 381 VAL A C 1
ATOM 2864 O O . VAL A 1 381 ? -3.905 14.345 -5.674 1.00 98.62 381 VAL A O 1
ATOM 2867 N N . ARG A 1 382 ? -2.371 15.941 -6.046 1.00 98.12 382 ARG A N 1
ATOM 2868 C CA . ARG A 1 382 ? -1.865 16.007 -4.670 1.00 98.12 382 ARG A CA 1
ATOM 2869 C C . ARG A 1 382 ? -2.632 16.977 -3.797 1.00 98.12 382 ARG A C 1
ATOM 2871 O O . ARG A 1 382 ? -2.895 16.639 -2.645 1.00 98.12 382 ARG A O 1
ATOM 2878 N N . ASP A 1 383 ? -2.977 18.127 -4.361 1.00 97.50 383 ASP A N 1
ATOM 2879 C CA . ASP A 1 383 ? -3.677 19.217 -3.688 1.00 97.50 383 ASP A CA 1
ATOM 2880 C C . ASP A 1 383 ? -4.458 20.067 -4.706 1.00 97.50 383 ASP A C 1
ATOM 2882 O O . ASP A 1 383 ? -4.227 19.960 -5.916 1.00 97.50 383 ASP A O 1
ATOM 2886 N N . ARG A 1 384 ? -5.392 20.895 -4.230 1.00 97.19 384 ARG A N 1
ATOM 2887 C CA . ARG A 1 384 ? -6.232 21.762 -5.064 1.00 97.19 384 ARG A CA 1
ATOM 2888 C C . ARG A 1 384 ? -6.475 23.124 -4.420 1.00 97.19 384 ARG A C 1
ATOM 2890 O O . ARG A 1 384 ? -6.793 23.213 -3.238 1.00 97.19 384 ARG A O 1
ATOM 2897 N N . ASN A 1 385 ? -6.460 24.180 -5.228 1.00 97.94 385 ASN A N 1
ATOM 2898 C CA . ASN A 1 385 ? -6.855 25.520 -4.808 1.00 97.94 385 ASN A CA 1
ATOM 2899 C C . ASN A 1 385 ? -8.051 26.005 -5.634 1.00 97.94 385 ASN A C 1
ATOM 2901 O O . ASN A 1 385 ? -7.921 26.361 -6.805 1.00 97.94 385 ASN A O 1
ATOM 2905 N N . ILE A 1 386 ? -9.228 26.036 -5.001 1.00 97.75 386 ILE A N 1
ATOM 2906 C CA . ILE A 1 386 ? -10.485 26.415 -5.661 1.00 97.75 386 ILE A CA 1
ATOM 2907 C C . ILE A 1 386 ? -10.459 27.886 -6.097 1.00 97.75 386 ILE A C 1
ATOM 2909 O O . ILE A 1 386 ? -10.873 28.194 -7.211 1.00 97.75 386 ILE A O 1
ATOM 2913 N N . GLY A 1 387 ? -9.952 28.786 -5.248 1.00 97.25 387 GLY A N 1
ATOM 2914 C CA . GLY A 1 387 ? -9.924 30.224 -5.534 1.00 97.25 387 GLY A CA 1
ATOM 2915 C C . GLY A 1 387 ? -8.947 30.597 -6.649 1.00 97.25 387 GLY A C 1
ATOM 2916 O O . GLY A 1 387 ? -9.237 31.490 -7.438 1.00 97.25 387 GLY A O 1
ATOM 2917 N N . ALA A 1 388 ? -7.817 29.891 -6.736 1.00 97.44 388 ALA A N 1
ATOM 2918 C CA . ALA A 1 388 ? -6.802 30.107 -7.768 1.00 97.44 388 ALA A CA 1
ATOM 2919 C C . ALA A 1 388 ? -7.024 29.271 -9.043 1.00 97.44 388 ALA A C 1
ATOM 2921 O O . ALA A 1 388 ? -6.311 29.467 -10.023 1.00 97.44 388 ALA A O 1
ATOM 2922 N N . GLN A 1 389 ? -7.990 28.344 -9.042 1.00 98.19 389 GLN A N 1
ATOM 2923 C CA . GLN A 1 389 ? -8.212 27.374 -10.123 1.00 98.19 389 GLN A CA 1
ATOM 2924 C C . GLN A 1 389 ? -6.955 26.555 -10.468 1.00 98.19 389 GLN A C 1
ATOM 2926 O O . GLN A 1 389 ? -6.657 26.321 -11.644 1.00 98.19 389 GLN A O 1
ATOM 2931 N N . THR A 1 390 ? -6.222 26.110 -9.441 1.00 98.56 390 THR A N 1
ATOM 2932 C CA . THR A 1 390 ? -4.996 25.316 -9.611 1.00 98.56 390 THR A CA 1
ATOM 2933 C C . THR A 1 390 ? -5.077 23.932 -8.970 1.00 98.56 390 THR A C 1
ATOM 2935 O O . THR A 1 390 ? -5.818 23.708 -8.006 1.00 98.56 390 THR A O 1
ATOM 2938 N N . LEU A 1 391 ? -4.303 22.995 -9.522 1.00 98.62 391 LEU A N 1
ATOM 2939 C CA . LEU A 1 391 ? -4.066 21.658 -8.978 1.00 98.62 391 LEU A CA 1
ATOM 2940 C C . LEU A 1 391 ? -2.564 21.407 -8.858 1.00 98.62 391 LEU A C 1
ATOM 2942 O O . LEU A 1 391 ? -1.826 21.648 -9.811 1.00 98.62 391 LEU A O 1
ATOM 2946 N N . THR A 1 392 ? -2.144 20.829 -7.737 1.00 98.56 392 THR A N 1
ATOM 2947 C CA . THR A 1 392 ? -0.776 20.332 -7.539 1.00 98.56 392 THR A CA 1
ATOM 2948 C C . THR A 1 392 ? -0.693 18.874 -7.986 1.00 98.56 392 THR A C 1
ATOM 2950 O O . THR A 1 392 ? -1.556 18.066 -7.633 1.00 98.56 392 THR A O 1
ATOM 2953 N N . LEU A 1 393 ? 0.350 18.512 -8.731 1.00 98.56 393 LEU A N 1
ATOM 2954 C CA . LEU A 1 393 ? 0.544 17.196 -9.346 1.00 98.56 393 LEU A CA 1
ATOM 2955 C C . LEU A 1 393 ? 1.581 16.353 -8.598 1.00 98.56 393 LEU A C 1
ATOM 2957 O O . LEU A 1 393 ? 2.488 16.871 -7.944 1.00 98.56 393 LEU A O 1
ATOM 2961 N N . SER A 1 394 ? 1.473 15.031 -8.724 1.00 97.81 394 SER A N 1
ATOM 2962 C CA . SER A 1 394 ? 2.448 14.090 -8.163 1.00 97.81 394 SER A CA 1
ATOM 2963 C C . SER A 1 394 ? 3.765 14.034 -8.922 1.00 97.81 394 SER A C 1
ATOM 2965 O O . SER A 1 394 ? 4.793 13.747 -8.312 1.00 97.81 394 SER A O 1
ATOM 2967 N N . GLN A 1 395 ? 3.721 14.298 -10.227 1.00 96.88 395 GLN A N 1
ATOM 2968 C CA . GLN A 1 395 ? 4.855 14.281 -11.140 1.00 96.88 395 GLN A CA 1
ATOM 2969 C C . GLN A 1 395 ? 4.636 15.286 -12.276 1.00 96.88 395 GLN A C 1
ATOM 2971 O O . GLN A 1 395 ? 3.480 15.605 -12.582 1.00 96.88 395 GLN A O 1
ATOM 2976 N N . PRO A 1 396 ? 5.714 15.744 -12.935 1.00 95.69 396 PRO A N 1
ATOM 2977 C CA . PRO A 1 396 ? 5.607 16.503 -14.170 1.00 95.69 396 PRO A CA 1
ATOM 2978 C C . PRO A 1 396 ? 4.977 15.733 -15.332 1.00 95.69 396 PRO A C 1
ATOM 2980 O O . PRO A 1 396 ? 4.923 14.498 -15.341 1.00 95.69 396 PRO A O 1
ATOM 2983 N N . LEU A 1 397 ? 4.524 16.481 -16.340 1.00 94.31 397 LEU A N 1
ATOM 2984 C CA . LEU A 1 397 ? 3.932 15.956 -17.566 1.00 94.31 397 LEU A CA 1
ATOM 2985 C C . LEU A 1 397 ? 4.945 16.111 -18.701 1.00 94.31 397 LEU A C 1
ATOM 2987 O O . LEU A 1 397 ? 5.331 17.225 -19.026 1.00 94.31 397 LEU A O 1
ATOM 2991 N N . GLY A 1 398 ? 5.374 15.014 -19.324 1.00 86.38 398 GLY A N 1
ATOM 2992 C CA . GLY A 1 398 ? 6.524 15.088 -20.230 1.00 86.38 398 GLY A CA 1
ATOM 2993 C C . GLY A 1 398 ? 6.275 15.716 -21.605 1.00 86.38 398 GLY A C 1
ATOM 2994 O O . GLY A 1 398 ? 7.232 16.043 -22.293 1.00 86.38 398 GLY A O 1
ATOM 2995 N N . ARG A 1 399 ? 5.020 15.821 -22.071 1.00 85.50 399 ARG A N 1
ATOM 2996 C CA . ARG A 1 399 ? 4.679 16.401 -23.396 1.00 85.50 399 ARG A CA 1
ATOM 2997 C C . ARG A 1 399 ? 3.289 17.044 -23.432 1.00 85.50 399 ARG A C 1
ATOM 2999 O O . ARG A 1 399 ? 2.588 16.952 -24.438 1.00 85.50 399 ARG A O 1
ATOM 3006 N N . ALA A 1 400 ? 2.818 17.573 -22.310 1.00 91.38 400 ALA A N 1
ATOM 3007 C CA . ALA A 1 400 ? 1.474 18.135 -22.257 1.00 91.38 400 ALA A CA 1
ATOM 3008 C C . ALA A 1 400 ? 1.378 19.414 -23.105 1.00 91.38 400 ALA A C 1
ATOM 3010 O O . ALA A 1 400 ? 2.295 20.229 -23.133 1.00 91.38 400 ALA A O 1
ATOM 3011 N N . ASN A 1 401 ? 0.249 19.601 -23.792 1.00 93.31 401 ASN A N 1
ATOM 3012 C CA . ASN A 1 401 ? -0.016 20.866 -24.474 1.00 93.31 401 ASN A CA 1
ATOM 3013 C C . ASN A 1 401 ? -0.222 21.973 -23.432 1.00 93.31 401 ASN A C 1
ATOM 3015 O O . ASN A 1 401 ? -0.766 21.720 -22.354 1.00 93.31 401 ASN A O 1
ATOM 3019 N N . SER A 1 402 ? 0.127 23.213 -23.789 1.00 94.25 402 SER A N 1
ATOM 3020 C CA . SER A 1 402 ? -0.038 24.378 -22.906 1.00 94.25 402 SER A CA 1
ATOM 3021 C C . SER A 1 402 ? -1.476 24.564 -22.413 1.00 94.25 402 SER A C 1
ATOM 3023 O O . SER A 1 402 ? -1.697 25.075 -21.318 1.00 94.25 402 SER A O 1
ATOM 3025 N N . GLN A 1 403 ? -2.458 24.112 -23.196 1.00 96.62 403 GLN A N 1
ATOM 3026 C CA . GLN A 1 403 ? -3.853 23.983 -22.801 1.00 96.62 403 GLN A CA 1
ATOM 3027 C C . GLN A 1 403 ? -4.464 22.741 -23.454 1.00 96.62 403 GLN A C 1
ATOM 3029 O O . GLN A 1 403 ? -4.307 22.522 -24.656 1.00 96.62 403 GLN A O 1
ATOM 3034 N N . GLN A 1 404 ? -5.173 21.928 -22.672 1.00 97.31 404 GLN A N 1
ATOM 3035 C CA . GLN A 1 404 ? -5.898 20.756 -23.170 1.00 97.31 404 GLN A CA 1
ATOM 3036 C C . GLN A 1 404 ? -6.956 20.278 -22.173 1.00 97.31 404 GLN A C 1
ATOM 3038 O O . GLN A 1 404 ? -7.069 20.796 -21.061 1.00 97.31 404 GLN A O 1
ATOM 3043 N N . SER A 1 405 ? -7.739 19.280 -22.582 1.00 97.75 405 SER A N 1
ATOM 3044 C CA . SER A 1 405 ? -8.647 18.574 -21.685 1.00 97.75 405 SER A CA 1
ATOM 3045 C C . SER A 1 405 ? -7.924 17.436 -20.965 1.00 97.75 405 SER A C 1
ATOM 3047 O O . SER A 1 405 ? -7.209 16.654 -21.590 1.00 97.75 405 SER A O 1
ATOM 3049 N N . TYR A 1 406 ? -8.153 17.340 -19.659 1.00 98.44 406 TYR A N 1
ATOM 3050 C CA . TYR A 1 406 ? -7.687 16.257 -18.802 1.00 98.44 406 TYR A CA 1
ATOM 3051 C C . TYR A 1 406 ? -8.885 15.528 -18.203 1.00 98.44 406 TYR A C 1
ATOM 3053 O O . TYR A 1 406 ? -9.920 16.144 -17.936 1.00 98.44 406 TYR A O 1
ATOM 3061 N N . THR A 1 407 ? -8.723 14.230 -17.959 1.00 98.69 407 THR A N 1
ATOM 3062 C CA . THR A 1 407 ? -9.689 13.427 -17.204 1.00 98.69 407 THR A CA 1
ATOM 3063 C C . THR A 1 407 ? -9.090 13.037 -15.862 1.00 98.69 407 THR A C 1
ATOM 3065 O O . THR A 1 407 ? -8.005 12.457 -15.796 1.00 98.69 407 THR A O 1
ATOM 3068 N N . PHE A 1 408 ? -9.822 13.354 -14.800 1.00 98.75 408 PHE A N 1
ATOM 3069 C CA . PHE A 1 408 ? -9.487 13.104 -13.406 1.00 98.75 408 PHE A CA 1
ATOM 3070 C C . PHE A 1 408 ? -10.399 11.997 -12.890 1.00 98.75 408 PHE A C 1
ATOM 3072 O O . PHE A 1 408 ? -11.616 12.150 -12.922 1.00 98.75 408 PHE A O 1
ATOM 3079 N N . THR A 1 409 ? -9.826 10.879 -12.446 1.00 98.75 409 THR A N 1
ATOM 3080 C CA . THR A 1 409 ? -10.590 9.730 -11.938 1.00 98.75 409 THR A CA 1
ATOM 3081 C C . THR A 1 409 ? -10.238 9.455 -10.483 1.00 98.75 409 THR A C 1
ATOM 3083 O O . THR A 1 409 ? -9.114 9.041 -10.180 1.00 98.75 409 THR A O 1
ATOM 3086 N N . ARG A 1 410 ? -11.196 9.637 -9.572 1.00 98.44 410 ARG A N 1
ATOM 3087 C CA . ARG A 1 410 ? -11.045 9.284 -8.164 1.00 98.44 410 ARG A CA 1
ATOM 3088 C C . ARG A 1 410 ? -11.485 7.854 -7.915 1.00 98.44 410 ARG A C 1
ATOM 3090 O O . ARG A 1 410 ? -12.639 7.555 -7.621 1.00 98.44 410 ARG A O 1
ATOM 3097 N N . TYR A 1 411 ? -10.513 6.960 -7.982 1.00 98.44 411 TYR A N 1
ATOM 3098 C CA . TYR A 1 411 ? -10.690 5.582 -7.552 1.00 98.44 411 TYR A CA 1
ATOM 3099 C C . TYR A 1 411 ? -10.940 5.477 -6.044 1.00 98.44 411 TYR A C 1
ATOM 3101 O O . TYR A 1 411 ? -10.420 6.275 -5.264 1.00 98.44 411 TYR A O 1
ATOM 3109 N N . LYS A 1 412 ? -11.711 4.466 -5.639 1.00 98.62 412 LYS A N 1
ATOM 3110 C CA . LYS A 1 412 ? -12.105 4.193 -4.250 1.00 98.62 412 LYS A CA 1
ATOM 3111 C C . LYS A 1 412 ? -11.227 3.081 -3.657 1.00 98.62 412 LYS A C 1
ATOM 3113 O O . LYS A 1 412 ? -10.980 2.087 -4.341 1.00 98.62 412 LYS A O 1
ATOM 3118 N N . TYR A 1 413 ? -10.732 3.250 -2.427 1.00 98.75 413 TYR A N 1
ATOM 3119 C CA . TYR A 1 413 ? -9.764 2.349 -1.773 1.00 98.75 413 TYR A CA 1
ATOM 3120 C C . TYR A 1 413 ? -10.340 1.767 -0.480 1.00 98.75 413 TYR A C 1
ATOM 3122 O O . TYR A 1 413 ? -11.077 2.457 0.214 1.00 98.75 413 TYR A O 1
ATOM 3130 N N . LEU A 1 414 ? -10.004 0.521 -0.136 1.00 98.81 414 LEU A N 1
ATOM 3131 C CA . LEU A 1 414 ? -10.418 -0.087 1.137 1.00 98.81 414 LEU A CA 1
ATOM 3132 C C . LEU A 1 414 ? -9.876 0.717 2.326 1.00 98.81 414 LEU A C 1
ATOM 3134 O O . LEU A 1 414 ? -10.630 1.006 3.253 1.00 98.81 414 LEU A O 1
ATOM 3138 N N . LEU A 1 415 ? -8.605 1.132 2.257 1.00 98.69 415 LEU A N 1
ATOM 3139 C CA . LEU A 1 415 ? -8.004 2.100 3.177 1.00 98.69 415 LEU A CA 1
ATOM 3140 C C . LEU A 1 415 ? -7.527 3.331 2.405 1.00 98.69 415 LEU A C 1
ATOM 3142 O O . LEU A 1 415 ? -6.622 3.241 1.571 1.00 98.69 415 LEU A O 1
ATOM 3146 N N . ASP A 1 416 ? -8.119 4.484 2.699 1.00 98.50 416 ASP A N 1
ATOM 3147 C CA . ASP A 1 416 ? -7.820 5.736 2.019 1.00 98.50 416 ASP A CA 1
ATOM 3148 C C . ASP A 1 416 ? -7.168 6.742 2.971 1.00 98.50 416 ASP A C 1
ATOM 3150 O O . ASP A 1 416 ? -7.824 7.346 3.820 1.00 98.50 416 ASP A O 1
ATOM 3154 N N . PHE A 1 417 ? -5.853 6.920 2.832 1.00 98.12 417 PHE A N 1
ATOM 3155 C CA . PHE A 1 417 ? -5.097 7.935 3.565 1.00 98.12 417 PHE A CA 1
ATOM 3156 C C . PHE A 1 417 ? -4.968 9.243 2.779 1.00 98.12 417 PHE A C 1
ATOM 3158 O O . PHE A 1 417 ? -4.235 10.130 3.207 1.00 98.12 417 PHE A O 1
ATOM 3165 N N . GLY A 1 418 ? -5.647 9.399 1.636 1.00 96.31 418 GLY A N 1
ATOM 3166 C CA . GLY A 1 418 ? -5.460 10.539 0.738 1.00 96.31 418 GLY A CA 1
ATOM 3167 C C . GLY A 1 418 ? -5.743 11.905 1.376 1.00 96.31 418 GLY A C 1
ATOM 3168 O O . GLY A 1 418 ? -5.170 12.899 0.935 1.00 96.31 418 GLY A O 1
ATOM 3169 N N . GLY A 1 419 ? -6.573 11.958 2.424 1.00 95.00 419 GLY A N 1
ATOM 3170 C CA . GLY A 1 419 ? -6.839 13.172 3.207 1.00 95.00 419 GLY A CA 1
ATOM 3171 C C . GLY A 1 419 ? -5.792 13.501 4.282 1.00 95.00 419 GLY A C 1
ATOM 3172 O O . GLY A 1 419 ? -5.855 14.569 4.883 1.00 95.00 419 GLY A O 1
ATOM 3173 N N . MET A 1 420 ? -4.833 12.608 4.544 1.00 95.81 420 MET A N 1
ATOM 3174 C CA . MET A 1 420 ? -3.785 12.805 5.550 1.00 95.81 420 MET A CA 1
ATOM 3175 C C . MET A 1 420 ? -2.586 13.550 4.945 1.00 95.81 420 MET A C 1
ATOM 3177 O O . MET A 1 420 ? -2.109 13.220 3.854 1.00 95.81 420 MET A O 1
ATOM 3181 N N . GLU A 1 421 ? -2.054 14.522 5.685 1.00 96.25 421 GLU A N 1
ATOM 3182 C CA . GLU A 1 421 ? -0.922 15.346 5.252 1.00 96.25 421 GLU A CA 1
ATOM 3183 C C . GLU A 1 421 ? 0.396 14.569 5.336 1.00 96.25 421 GLU A C 1
ATOM 3185 O O . GLU A 1 421 ? 1.135 14.491 4.354 1.00 96.25 421 GLU A O 1
ATOM 3190 N N . ASN A 1 422 ? 0.691 13.967 6.494 1.00 97.00 422 ASN A N 1
ATOM 3191 C CA . ASN A 1 422 ? 1.948 13.252 6.699 1.00 97.00 422 ASN A CA 1
ATOM 3192 C C . ASN A 1 422 ? 1.817 12.056 7.649 1.00 97.00 422 ASN A C 1
ATOM 3194 O O . ASN A 1 422 ? 1.602 12.242 8.842 1.00 97.00 422 ASN A O 1
ATOM 3198 N N . VAL A 1 423 ? 2.071 10.830 7.188 1.00 97.12 423 VAL A N 1
ATOM 3199 C CA . VAL A 1 423 ? 2.138 9.655 8.082 1.00 97.12 423 VAL A CA 1
ATOM 3200 C C . VAL A 1 423 ? 3.451 8.916 7.881 1.00 97.12 423 VAL A C 1
ATOM 3202 O O . VAL A 1 423 ? 3.743 8.437 6.786 1.00 97.12 423 VAL A O 1
ATOM 3205 N N . ASN A 1 424 ? 4.228 8.788 8.952 1.00 96.94 424 ASN A N 1
ATOM 3206 C CA . ASN A 1 424 ? 5.480 8.039 8.969 1.00 96.94 424 ASN A CA 1
ATOM 3207 C C . ASN A 1 424 ? 5.278 6.656 9.599 1.00 96.94 424 ASN A C 1
ATOM 3209 O O . ASN A 1 424 ? 4.413 6.477 10.454 1.00 96.94 424 ASN A O 1
ATOM 3213 N N . ALA A 1 425 ? 6.125 5.695 9.226 1.00 96.06 425 ALA A N 1
ATOM 3214 C CA . ALA A 1 425 ? 6.275 4.407 9.906 1.00 96.06 425 ALA A CA 1
ATOM 3215 C C . ALA A 1 425 ? 4.966 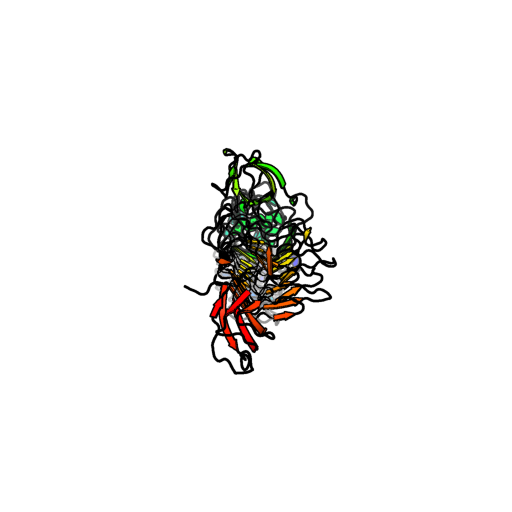3.609 10.105 1.00 96.06 425 ALA A C 1
ATOM 3217 O O . ALA A 1 425 ? 4.817 2.887 11.098 1.00 96.06 425 ALA A O 1
ATOM 3218 N N . PHE A 1 426 ? 4.012 3.717 9.173 1.00 98.06 426 PHE A N 1
ATOM 3219 C CA . PHE A 1 426 ? 2.785 2.924 9.214 1.00 98.06 426 PHE A CA 1
ATOM 3220 C C . PHE A 1 426 ? 3.024 1.528 8.636 1.00 98.06 426 PHE A C 1
ATOM 3222 O O . PHE A 1 426 ? 3.649 1.380 7.582 1.00 98.06 426 PHE A O 1
ATOM 3229 N N . ASN A 1 427 ? 2.534 0.501 9.331 1.00 98.44 427 ASN A N 1
ATOM 3230 C CA . ASN A 1 427 ? 2.693 -0.888 8.918 1.00 98.44 427 ASN A CA 1
ATOM 3231 C C . ASN A 1 427 ? 1.346 -1.548 8.643 1.00 98.44 427 ASN A C 1
ATOM 3233 O O . ASN A 1 427 ? 0.424 -1.465 9.451 1.00 98.44 427 ASN A O 1
ATOM 3237 N N . ILE A 1 428 ? 1.278 -2.271 7.537 1.00 98.81 428 ILE A N 1
ATOM 3238 C CA . ILE A 1 428 ? 0.163 -3.138 7.178 1.00 98.81 428 ILE A CA 1
ATOM 3239 C C . ILE A 1 428 ? 0.743 -4.541 7.064 1.00 98.81 428 ILE A C 1
ATOM 3241 O O . ILE A 1 428 ? 1.684 -4.750 6.292 1.00 98.81 428 ILE A O 1
ATOM 3245 N N . SER A 1 429 ? 0.242 -5.484 7.864 1.00 98.81 429 SER A N 1
ATOM 3246 C CA . SER A 1 429 ? 0.730 -6.861 7.790 1.00 98.81 429 SER A CA 1
ATOM 3247 C C . SER A 1 429 ? -0.336 -7.923 7.935 1.00 98.81 429 SER A C 1
ATOM 3249 O O . SER A 1 429 ? -1.260 -7.766 8.722 1.00 98.81 429 SER A O 1
ATOM 3251 N N . ASP A 1 430 ? -0.172 -9.044 7.235 1.00 98.75 430 ASP A N 1
ATOM 3252 C CA . ASP A 1 430 ? -1.046 -10.207 7.409 1.00 98.75 430 ASP A CA 1
ATOM 3253 C C . ASP A 1 430 ? -2.525 -9.856 7.117 1.00 98.75 430 ASP A C 1
ATOM 3255 O O . ASP A 1 430 ? -3.437 -10.285 7.825 1.00 98.75 430 ASP A O 1
ATOM 3259 N N . ILE A 1 431 ? -2.756 -8.996 6.112 1.00 98.88 431 ILE A N 1
ATOM 3260 C CA . ILE A 1 431 ? -4.092 -8.577 5.669 1.00 98.88 431 ILE A CA 1
ATOM 3261 C C . ILE A 1 431 ? -4.343 -9.023 4.233 1.00 98.88 431 ILE A C 1
ATOM 3263 O O . ILE A 1 431 ? -3.524 -8.782 3.345 1.00 98.88 431 ILE A O 1
ATOM 3267 N N . GLU A 1 432 ? -5.514 -9.602 3.982 1.00 98.88 432 GLU A N 1
ATOM 3268 C CA . GLU A 1 432 ? -6.053 -9.700 2.629 1.00 98.88 432 GLU A CA 1
ATOM 3269 C C . GLU A 1 432 ? -6.969 -8.510 2.316 1.00 98.88 432 GLU A C 1
ATOM 3271 O O . GLU A 1 432 ? -7.991 -8.290 2.960 1.00 98.88 432 GLU A O 1
ATOM 3276 N N . PHE A 1 433 ? -6.616 -7.760 1.281 1.00 98.88 433 PHE A N 1
ATOM 3277 C CA . PHE A 1 433 ? -7.465 -6.791 0.606 1.00 98.88 433 PHE A CA 1
ATOM 3278 C C . PHE A 1 433 ? -8.242 -7.521 -0.494 1.00 98.88 433 PHE A C 1
ATOM 3280 O O . PHE A 1 433 ? -7.769 -7.660 -1.626 1.00 98.88 433 PHE A O 1
ATOM 3287 N N . LEU A 1 434 ? -9.435 -8.011 -0.153 1.00 98.75 434 LEU A N 1
ATOM 3288 C CA . LEU A 1 434 ? -10.346 -8.687 -1.071 1.00 98.75 434 LEU A CA 1
ATOM 3289 C C . LEU A 1 434 ? -11.188 -7.645 -1.818 1.00 98.75 434 LEU A C 1
ATOM 3291 O O . LEU A 1 434 ? -12.315 -7.308 -1.453 1.00 98.75 434 LEU A O 1
ATOM 3295 N N . CYS A 1 435 ? -10.602 -7.088 -2.872 1.00 98.69 435 CYS A N 1
ATOM 3296 C CA . CYS A 1 435 ? -11.146 -5.933 -3.574 1.00 98.69 435 CYS A CA 1
ATOM 3297 C C . CYS A 1 435 ? -12.256 -6.261 -4.588 1.00 98.69 435 CYS A C 1
ATOM 3299 O O . CYS A 1 435 ? -12.970 -5.351 -5.016 1.00 98.69 435 CYS A O 1
ATOM 3301 N N . ASN A 1 436 ? -12.398 -7.530 -4.992 1.00 97.94 436 ASN A N 1
ATOM 3302 C CA . ASN A 1 436 ? -13.478 -8.038 -5.852 1.00 97.94 436 ASN A CA 1
ATOM 3303 C C . ASN A 1 436 ? -13.679 -7.286 -7.187 1.00 97.94 436 ASN A C 1
ATOM 3305 O O . ASN A 1 436 ? -14.797 -7.192 -7.683 1.00 97.94 436 ASN A O 1
ATOM 3309 N N . ARG A 1 437 ? -12.619 -6.717 -7.771 1.00 97.62 437 ARG A N 1
ATOM 3310 C CA . ARG A 1 437 ? -12.650 -5.818 -8.944 1.00 97.62 437 ARG A CA 1
ATOM 3311 C C . ARG A 1 437 ? -13.512 -4.552 -8.736 1.00 97.62 437 ARG A C 1
ATOM 3313 O O . ARG A 1 437 ? -13.800 -3.842 -9.695 1.00 97.62 437 ARG A O 1
ATOM 3320 N N . ARG A 1 438 ? -13.908 -4.241 -7.495 1.00 97.81 438 ARG A N 1
ATOM 3321 C CA . ARG A 1 438 ? -14.746 -3.085 -7.121 1.00 97.81 438 ARG A CA 1
ATOM 3322 C C . ARG A 1 438 ? -13.912 -1.959 -6.526 1.00 97.81 438 ARG A C 1
ATOM 3324 O O . ARG A 1 438 ? -13.904 -0.854 -7.058 1.00 97.81 438 ARG A O 1
ATOM 3331 N N . ALA A 1 439 ? -13.170 -2.268 -5.465 1.00 98.50 439 ALA A N 1
ATOM 3332 C CA . ALA A 1 439 ? -12.322 -1.326 -4.743 1.00 98.50 439 ALA A CA 1
ATOM 3333 C C . ALA A 1 439 ? -10.851 -1.445 -5.156 1.00 98.50 439 ALA A C 1
ATOM 3335 O O . ALA A 1 439 ? -10.447 -2.386 -5.828 1.00 98.50 439 ALA A O 1
ATOM 3336 N N . ASN A 1 440 ? -10.026 -0.513 -4.707 1.00 98.81 440 ASN A N 1
ATOM 3337 C CA . ASN A 1 440 ? -8.567 -0.596 -4.739 1.00 98.81 440 ASN A CA 1
ATOM 3338 C C . ASN A 1 440 ? -8.054 -0.889 -3.320 1.00 98.81 440 ASN A C 1
ATOM 3340 O O . ASN A 1 440 ? -8.827 -0.826 -2.363 1.00 98.81 440 ASN A O 1
ATOM 3344 N N . GLY A 1 441 ? -6.780 -1.246 -3.162 1.00 98.75 441 GLY A N 1
ATOM 3345 C CA . GLY A 1 441 ? -6.251 -1.647 -1.851 1.00 98.75 441 GLY A CA 1
ATOM 3346 C C . GLY A 1 441 ? -6.036 -0.454 -0.916 1.00 98.75 441 GLY A C 1
ATOM 3347 O O . GLY A 1 441 ? -6.877 -0.160 -0.065 1.00 98.75 441 GLY A O 1
ATOM 3348 N N . VAL A 1 442 ? -4.908 0.238 -1.086 1.00 98.88 442 VAL A N 1
ATOM 3349 C CA . VAL A 1 442 ? -4.466 1.329 -0.203 1.00 98.88 442 VAL A CA 1
ATOM 3350 C C . VAL A 1 442 ? -4.087 2.575 -1.004 1.00 98.88 442 VAL A C 1
ATOM 3352 O O . VAL A 1 442 ? -3.276 2.497 -1.922 1.00 98.88 442 VAL A O 1
ATOM 3355 N N . MET A 1 443 ? -4.627 3.734 -0.627 1.00 98.75 443 MET A N 1
ATOM 3356 C CA . MET A 1 443 ? -4.093 5.042 -1.031 1.00 98.75 443 MET A CA 1
ATOM 3357 C C . MET A 1 443 ? -3.188 5.553 0.089 1.00 98.75 443 MET A C 1
ATOM 3359 O O . MET A 1 443 ? -3.639 5.648 1.227 1.00 98.75 443 MET A O 1
ATOM 3363 N N . LEU A 1 444 ? -1.935 5.887 -0.222 1.00 98.75 444 LEU A N 1
ATOM 3364 C CA . LEU A 1 444 ? -0.984 6.479 0.722 1.00 98.75 444 LEU A CA 1
ATOM 3365 C C . LEU A 1 444 ? -1.282 7.978 0.970 1.00 98.75 444 LEU A C 1
ATOM 3367 O O . LEU A 1 444 ? -1.894 8.629 0.117 1.00 98.75 444 LEU A O 1
ATOM 3371 N N . PRO A 1 445 ? -0.834 8.550 2.106 1.00 97.88 445 PRO A N 1
ATOM 3372 C CA . PRO A 1 445 ? -0.973 9.983 2.391 1.00 97.88 445 PRO A CA 1
ATOM 3373 C C . PRO A 1 445 ? -0.138 10.858 1.446 1.00 97.88 445 PRO A C 1
ATOM 3375 O O . PRO A 1 445 ? 0.630 10.351 0.623 1.00 97.88 445 PRO A O 1
ATOM 3378 N N . ASP A 1 446 ? -0.260 12.188 1.551 1.00 97.88 446 ASP A N 1
ATOM 3379 C CA . ASP A 1 446 ? 0.545 13.082 0.704 1.00 97.88 446 ASP A CA 1
ATOM 3380 C C . ASP A 1 446 ? 2.048 12.934 0.969 1.00 97.88 446 ASP A C 1
ATOM 3382 O O . ASP A 1 446 ? 2.848 12.794 0.039 1.00 97.88 446 ASP A O 1
ATOM 3386 N N . ARG A 1 447 ? 2.432 12.927 2.246 1.00 98.06 447 ARG A N 1
ATOM 3387 C CA . ARG A 1 447 ? 3.817 12.797 2.700 1.00 98.06 447 ARG A CA 1
ATOM 3388 C C . ARG A 1 447 ? 3.941 11.704 3.753 1.00 98.06 447 ARG A C 1
ATOM 3390 O O . ARG A 1 447 ? 2.965 11.236 4.338 1.00 98.06 447 ARG A O 1
ATOM 3397 N N . GLY A 1 448 ? 5.167 11.259 3.963 1.00 96.56 448 GLY A N 1
ATOM 3398 C CA . GLY A 1 448 ? 5.462 10.158 4.860 1.00 96.56 448 GLY A CA 1
ATOM 3399 C C . GLY A 1 448 ? 6.828 9.567 4.575 1.00 96.56 448 GLY A C 1
ATOM 3400 O O . GLY A 1 448 ? 7.447 9.868 3.554 1.00 96.56 448 GLY A O 1
ATOM 3401 N N . ILE A 1 449 ? 7.289 8.714 5.479 1.00 97.31 449 ILE A N 1
ATOM 3402 C CA . ILE A 1 449 ? 8.516 7.942 5.299 1.00 97.31 449 ILE A CA 1
ATOM 3403 C C . ILE A 1 449 ? 8.402 6.584 5.988 1.00 97.31 449 ILE A C 1
ATOM 3405 O O . ILE A 1 449 ? 7.725 6.455 7.011 1.00 97.31 449 ILE A O 1
ATOM 3409 N N . ALA A 1 450 ? 9.105 5.586 5.455 1.00 96.19 450 ALA A N 1
ATOM 3410 C CA . ALA A 1 450 ? 9.309 4.277 6.078 1.00 96.19 450 ALA A CA 1
ATOM 3411 C C . ALA A 1 450 ? 8.017 3.471 6.317 1.00 96.19 450 ALA A C 1
ATOM 3413 O O . ALA A 1 450 ? 7.880 2.783 7.329 1.00 96.19 450 ALA A O 1
ATOM 3414 N N . TRP A 1 451 ? 7.069 3.540 5.382 1.00 98.44 451 TRP A N 1
ATOM 3415 C CA . TRP A 1 451 ? 5.927 2.624 5.357 1.00 98.44 451 TRP A CA 1
ATOM 3416 C C . TRP A 1 451 ? 6.390 1.170 5.176 1.00 98.44 451 TRP A C 1
ATOM 3418 O O . TRP A 1 451 ? 7.369 0.903 4.478 1.00 98.44 451 TRP A O 1
ATOM 3428 N N . SER A 1 452 ? 5.675 0.213 5.766 1.00 98.56 452 SER A N 1
ATOM 3429 C CA . SER A 1 452 ? 5.906 -1.216 5.526 1.00 98.56 452 SER A CA 1
ATOM 3430 C C . SER A 1 452 ? 4.598 -1.923 5.210 1.00 98.56 452 SER A C 1
ATOM 3432 O O . SER A 1 452 ? 3.664 -1.904 6.006 1.00 98.56 452 SER A O 1
ATOM 3434 N N . ILE A 1 453 ? 4.537 -2.569 4.054 1.00 98.88 453 ILE A N 1
ATOM 3435 C CA . ILE A 1 453 ? 3.411 -3.400 3.637 1.00 98.88 453 ILE A CA 1
ATOM 3436 C C . ILE A 1 453 ? 3.973 -4.791 3.393 1.00 98.88 453 ILE A C 1
ATOM 3438 O O . ILE A 1 453 ? 4.778 -4.988 2.475 1.00 98.88 453 ILE A O 1
ATOM 3442 N N . ARG A 1 454 ? 3.610 -5.741 4.254 1.00 98.81 454 ARG A N 1
ATOM 3443 C CA . ARG A 1 454 ? 4.214 -7.072 4.230 1.00 98.81 454 ARG A CA 1
ATOM 3444 C C . ARG A 1 454 ? 3.228 -8.196 4.452 1.00 98.81 454 ARG A C 1
ATOM 3446 O O . ARG A 1 454 ? 2.273 -8.031 5.198 1.00 98.81 454 ARG A O 1
ATOM 3453 N N . ASP A 1 455 ? 3.508 -9.356 3.872 1.00 98.88 455 ASP A N 1
ATOM 3454 C CA . ASP A 1 455 ? 2.722 -10.573 4.110 1.00 98.88 455 ASP A CA 1
ATOM 3455 C C . ASP A 1 455 ? 1.213 -10.371 3.812 1.00 98.88 455 ASP A C 1
ATOM 3457 O O . ASP A 1 455 ? 0.352 -11.000 4.421 1.00 98.88 455 ASP A O 1
ATOM 3461 N N . CYS A 1 456 ? 0.878 -9.447 2.901 1.00 98.94 456 CYS A N 1
ATOM 3462 C CA . CYS A 1 456 ? -0.495 -9.108 2.528 1.00 98.94 456 CYS A CA 1
ATOM 3463 C C . CYS A 1 456 ? -0.892 -9.727 1.184 1.00 98.94 456 CYS A C 1
ATOM 3465 O O . CYS A 1 456 ? -0.050 -10.035 0.336 1.00 98.94 456 CYS A O 1
ATOM 3467 N N . TRP A 1 457 ? -2.198 -9.847 0.967 1.00 98.88 457 TRP A N 1
ATOM 3468 C CA . TRP A 1 457 ? -2.789 -10.241 -0.310 1.00 98.88 457 TRP A CA 1
ATOM 3469 C C . TRP A 1 457 ? -3.594 -9.081 -0.879 1.00 98.88 457 TRP A C 1
ATOM 3471 O O . TRP A 1 457 ? -4.450 -8.530 -0.201 1.00 98.88 457 TRP A O 1
ATOM 3481 N N . PHE A 1 458 ? -3.339 -8.714 -2.127 1.00 98.88 458 PHE A N 1
ATOM 3482 C CA . PHE A 1 458 ? -4.132 -7.752 -2.882 1.00 98.88 458 PHE A CA 1
ATOM 3483 C C . PHE A 1 458 ? -4.874 -8.508 -3.977 1.00 98.88 458 PHE A C 1
ATOM 3485 O O . PHE A 1 458 ? -4.366 -8.709 -5.086 1.00 98.88 458 PHE A O 1
ATOM 3492 N N . SER A 1 459 ? -6.067 -8.974 -3.624 1.00 98.56 459 SER A N 1
ATOM 3493 C CA . SER A 1 459 ? -6.873 -9.879 -4.432 1.00 98.56 459 SER A CA 1
ATOM 3494 C C . SER A 1 459 ? -7.823 -9.078 -5.316 1.00 98.56 459 SER A C 1
ATOM 3496 O O . SER A 1 459 ? -8.809 -8.514 -4.837 1.00 98.56 459 SER A O 1
ATOM 3498 N N . ARG A 1 460 ? -7.548 -9.059 -6.627 1.00 98.25 460 ARG A N 1
ATOM 3499 C CA . ARG A 1 460 ? -8.417 -8.459 -7.650 1.00 98.25 460 ARG A CA 1
ATOM 3500 C C . ARG A 1 460 ? -8.751 -6.977 -7.364 1.00 98.25 460 ARG A C 1
ATOM 3502 O O . ARG A 1 460 ? -9.935 -6.646 -7.310 1.00 98.25 460 ARG A O 1
ATOM 3509 N N . PRO A 1 461 ? -7.783 -6.064 -7.144 1.00 98.62 461 PRO A N 1
ATOM 3510 C CA . PRO A 1 461 ? -8.094 -4.632 -7.053 1.00 98.62 461 PRO A CA 1
ATOM 3511 C C . PRO A 1 461 ? -8.744 -4.157 -8.346 1.00 98.62 461 PRO A C 1
ATOM 3513 O O . PRO A 1 461 ? -8.358 -4.642 -9.390 1.00 98.62 461 PRO A O 1
ATOM 3516 N N . ARG A 1 462 ? -9.667 -3.191 -8.322 1.00 97.69 462 ARG A N 1
ATOM 3517 C CA . ARG A 1 462 ? -10.304 -2.643 -9.533 1.00 97.69 462 ARG A CA 1
ATOM 3518 C C . ARG A 1 462 ? -9.263 -2.230 -10.563 1.00 97.69 462 ARG A C 1
ATOM 3520 O O . ARG A 1 462 ? -9.403 -2.543 -11.735 1.00 97.69 462 ARG A O 1
ATOM 3527 N N . THR A 1 463 ? -8.241 -1.511 -10.103 1.00 97.06 463 THR A N 1
ATOM 3528 C CA . THR A 1 463 ? -7.217 -0.940 -10.977 1.00 97.06 463 THR A CA 1
ATOM 3529 C C . THR A 1 463 ? -5.836 -0.837 -10.311 1.00 97.06 463 THR A C 1
ATOM 3531 O O . THR A 1 463 ? -4.832 -0.930 -11.013 1.00 97.06 463 THR A O 1
ATOM 3534 N N . ARG A 1 464 ? -5.745 -0.610 -8.990 1.00 97.75 464 ARG A N 1
ATOM 3535 C CA . ARG A 1 464 ? -4.490 -0.433 -8.240 1.00 97.75 464 ARG A CA 1
ATOM 3536 C C . ARG A 1 464 ? -4.509 -1.145 -6.892 1.00 97.75 464 ARG A C 1
ATOM 3538 O O . ARG A 1 464 ? -5.504 -1.081 -6.168 1.00 97.75 464 ARG A O 1
ATOM 3545 N N . ALA A 1 465 ? -3.408 -1.803 -6.530 1.00 98.69 465 ALA A N 1
ATOM 3546 C CA . ALA A 1 465 ? -3.269 -2.381 -5.195 1.00 98.69 465 ALA A CA 1
ATOM 3547 C C . ALA A 1 465 ? -2.815 -1.320 -4.182 1.00 98.69 465 ALA A C 1
ATOM 3549 O O . ALA A 1 465 ? -3.484 -1.127 -3.170 1.00 98.69 465 ALA A O 1
ATOM 3550 N N . ILE A 1 466 ? -1.729 -0.596 -4.470 1.00 98.88 466 ILE A N 1
ATOM 3551 C CA . ILE A 1 466 ? -1.221 0.491 -3.621 1.00 98.88 466 ILE A CA 1
ATOM 3552 C C . ILE A 1 466 ? -0.945 1.715 -4.492 1.00 98.88 466 ILE A C 1
ATOM 3554 O O . ILE A 1 466 ? -0.192 1.624 -5.456 1.00 98.88 466 ILE A O 1
ATOM 3558 N N . SER A 1 467 ? -1.501 2.866 -4.129 1.00 98.81 467 SER A N 1
ATOM 3559 C CA . SER A 1 467 ? -1.291 4.115 -4.862 1.00 98.81 467 SER A CA 1
ATOM 3560 C C . SER A 1 467 ? -0.575 5.141 -3.998 1.00 98.81 467 SER A C 1
ATOM 3562 O O . SER A 1 467 ? -1.022 5.474 -2.901 1.00 98.81 467 SER A O 1
ATOM 3564 N N . SER A 1 468 ? 0.523 5.682 -4.516 1.00 98.38 468 SER A N 1
ATOM 3565 C CA . SER A 1 468 ? 1.211 6.839 -3.956 1.00 98.38 468 SER A CA 1
ATOM 3566 C C . SER A 1 468 ? 0.812 8.085 -4.739 1.00 98.38 468 SER A C 1
ATOM 3568 O O . SER A 1 468 ? 1.308 8.310 -5.843 1.00 98.38 468 SER A O 1
ATOM 3570 N N . LYS A 1 469 ? -0.064 8.928 -4.175 1.00 97.81 469 LYS A N 1
ATOM 3571 C CA . LYS A 1 469 ? -0.383 10.229 -4.793 1.00 97.81 469 LYS A CA 1
ATOM 3572 C C . LYS A 1 469 ? 0.725 11.261 -4.590 1.00 97.81 469 LYS A C 1
ATOM 3574 O O . LYS A 1 469 ? 0.831 12.203 -5.356 1.00 97.81 469 LYS A O 1
ATOM 3579 N N . GLY A 1 470 ? 1.532 11.099 -3.546 1.00 97.38 470 GLY A N 1
ATOM 3580 C CA . GLY A 1 470 ? 2.599 12.020 -3.164 1.00 97.38 470 GLY A CA 1
ATOM 3581 C C . GLY A 1 470 ? 3.884 11.261 -2.864 1.00 97.38 470 GLY A C 1
ATOM 3582 O O . GLY A 1 470 ? 4.183 10.277 -3.540 1.00 97.38 470 GLY A O 1
ATOM 3583 N N . THR A 1 471 ? 4.642 11.698 -1.862 1.00 97.38 471 THR A N 1
ATOM 3584 C CA . THR A 1 471 ? 5.973 11.158 -1.534 1.00 97.38 471 THR A CA 1
ATOM 3585 C C . THR A 1 471 ? 5.981 10.241 -0.313 1.00 97.38 471 THR A C 1
ATOM 3587 O O . THR A 1 471 ? 7.051 9.845 0.135 1.00 97.38 471 THR A O 1
ATOM 3590 N N . ALA A 1 472 ? 4.817 9.864 0.224 1.00 97.69 472 ALA A N 1
ATOM 3591 C CA . ALA A 1 472 ? 4.719 8.976 1.385 1.00 97.69 472 ALA A CA 1
ATOM 3592 C C . ALA A 1 472 ? 5.361 7.592 1.200 1.00 97.69 472 ALA A C 1
ATOM 3594 O O . ALA A 1 472 ? 5.729 6.940 2.176 1.00 97.69 472 ALA A O 1
ATOM 3595 N N . CYS A 1 473 ? 5.538 7.158 -0.049 1.00 98.25 473 CYS A N 1
ATOM 3596 C CA . CYS A 1 473 ? 6.273 5.946 -0.388 1.00 98.25 473 CYS A CA 1
ATOM 3597 C C . CYS A 1 473 ? 7.802 6.072 -0.218 1.00 98.25 473 CYS A C 1
ATOM 3599 O O . CYS A 1 473 ? 8.519 5.126 -0.530 1.00 98.25 473 CYS A O 1
ATOM 3601 N N . GLN A 1 474 ? 8.335 7.207 0.244 1.00 98.00 474 GLN A N 1
ATOM 3602 C CA . GLN A 1 474 ? 9.766 7.349 0.505 1.00 98.00 474 GLN A CA 1
ATOM 3603 C C . GLN A 1 474 ? 10.231 6.334 1.562 1.00 98.00 474 GLN A C 1
ATOM 3605 O O . GLN A 1 474 ? 9.665 6.230 2.654 1.00 98.00 474 GLN A O 1
ATOM 3610 N N . GLY A 1 475 ? 11.264 5.556 1.241 1.00 97.94 475 GLY A N 1
ATOM 3611 C CA . GLY A 1 475 ? 11.777 4.494 2.104 1.00 97.94 475 GLY A CA 1
ATOM 3612 C C . GLY A 1 475 ? 10.796 3.339 2.346 1.00 97.94 475 GLY A C 1
ATOM 3613 O O . GLY A 1 475 ? 10.980 2.591 3.311 1.00 97.94 475 GLY A O 1
ATOM 3614 N N . ILE A 1 476 ? 9.730 3.204 1.541 1.00 98.75 476 ILE A N 1
ATOM 3615 C CA . ILE A 1 476 ? 8.717 2.157 1.731 1.00 98.75 476 ILE A CA 1
ATOM 3616 C C . ILE A 1 476 ? 9.314 0.761 1.545 1.00 98.75 476 ILE A C 1
ATOM 3618 O O . ILE A 1 476 ? 10.152 0.540 0.674 1.00 98.75 476 ILE A O 1
ATOM 3622 N N . SER A 1 477 ? 8.857 -0.203 2.341 1.00 98.81 477 SER A N 1
ATOM 3623 C CA . SER A 1 477 ? 9.137 -1.627 2.141 1.00 98.81 477 SER A CA 1
ATOM 3624 C C . SER A 1 477 ? 7.862 -2.369 1.741 1.00 98.81 477 SER A C 1
ATOM 3626 O O . SER A 1 477 ? 6.904 -2.397 2.510 1.00 98.81 477 SER A O 1
ATOM 3628 N N . ILE A 1 478 ? 7.860 -2.971 0.554 1.00 98.88 478 ILE A N 1
ATOM 3629 C CA . ILE A 1 478 ? 6.798 -3.824 0.012 1.00 98.88 478 ILE A CA 1
ATOM 3630 C C . ILE A 1 478 ? 7.369 -5.241 -0.058 1.00 98.88 478 ILE A C 1
ATOM 3632 O O . ILE A 1 478 ? 8.114 -5.567 -0.985 1.00 98.88 478 ILE A O 1
ATOM 3636 N N . ASP A 1 479 ? 7.061 -6.064 0.946 1.00 98.75 479 ASP A N 1
ATOM 3637 C CA . ASP A 1 479 ? 7.739 -7.344 1.171 1.00 98.75 479 ASP A CA 1
ATOM 3638 C C . ASP A 1 479 ? 6.792 -8.547 1.250 1.00 98.75 479 ASP A C 1
ATOM 3640 O O . ASP A 1 479 ? 5.873 -8.559 2.061 1.00 98.75 479 ASP A O 1
ATOM 3644 N N . ARG A 1 480 ? 7.084 -9.633 0.526 1.00 98.81 480 ARG A N 1
ATOM 3645 C CA . ARG A 1 480 ? 6.365 -10.923 0.665 1.00 98.81 480 ARG A CA 1
ATOM 3646 C C . ARG A 1 480 ? 4.849 -10.833 0.437 1.00 98.81 480 ARG A C 1
ATOM 3648 O O . ARG A 1 480 ? 4.087 -11.609 1.006 1.00 98.81 480 ARG A O 1
ATOM 3655 N N . ASN A 1 481 ? 4.403 -9.899 -0.397 1.00 98.94 481 ASN A N 1
ATOM 3656 C CA . ASN A 1 481 ? 2.990 -9.745 -0.724 1.00 98.94 481 ASN A CA 1
ATOM 3657 C C . ASN A 1 481 ? 2.595 -10.580 -1.949 1.00 98.94 481 ASN A C 1
ATOM 3659 O O . ASN A 1 481 ? 3.425 -10.892 -2.810 1.00 98.94 481 ASN A O 1
ATOM 3663 N N . GLN A 1 482 ? 1.304 -10.891 -2.042 1.00 98.81 482 GLN A N 1
ATOM 3664 C CA . GLN A 1 482 ? 0.664 -11.445 -3.232 1.00 98.81 482 GLN A CA 1
ATOM 3665 C C . GLN A 1 482 ? -0.161 -10.357 -3.917 1.00 98.81 482 GLN A C 1
ATOM 3667 O O . GLN A 1 482 ? -1.021 -9.744 -3.290 1.00 98.81 482 GLN A O 1
ATOM 3672 N N . PHE A 1 483 ? 0.064 -10.142 -5.208 1.00 98.88 483 PHE A N 1
ATOM 3673 C CA . PHE A 1 483 ? -0.737 -9.248 -6.042 1.00 98.88 483 PHE A CA 1
ATOM 3674 C C . PHE A 1 483 ? -1.429 -10.072 -7.125 1.00 98.88 483 PHE A C 1
ATOM 3676 O O . PHE A 1 483 ? -0.754 -10.752 -7.896 1.00 98.88 483 PHE A O 1
ATOM 3683 N N . ILE A 1 484 ? -2.760 -10.011 -7.200 1.00 98.50 484 ILE A N 1
ATOM 3684 C CA . ILE A 1 484 ? -3.556 -10.753 -8.189 1.00 98.50 484 ILE A CA 1
ATOM 3685 C C . ILE A 1 484 ? -4.361 -9.771 -9.037 1.00 98.50 484 ILE A C 1
ATOM 3687 O O . ILE A 1 484 ? -5.243 -9.093 -8.507 1.00 98.50 484 ILE A O 1
ATOM 3691 N N . ALA A 1 485 ? -4.064 -9.694 -10.336 1.00 97.50 485 ALA A N 1
ATOM 3692 C CA . ALA A 1 485 ? -4.670 -8.715 -11.232 1.00 97.50 485 ALA A CA 1
ATOM 3693 C C . ALA A 1 485 ? -6.197 -8.871 -11.361 1.00 97.50 485 ALA A C 1
ATOM 3695 O O . ALA A 1 485 ? -6.726 -9.990 -11.330 1.00 97.50 485 ALA A O 1
ATOM 3696 N N . PRO A 1 486 ? -6.941 -7.762 -11.519 1.00 96.94 486 PRO A N 1
ATOM 3697 C CA . PRO A 1 486 ? -8.356 -7.830 -11.860 1.00 96.94 486 PRO A CA 1
ATOM 3698 C C . PRO A 1 486 ? -8.595 -8.345 -13.271 1.00 96.94 486 PRO A C 1
ATOM 3700 O O . PRO A 1 486 ? -9.569 -9.045 -13.468 1.00 96.94 486 PRO A O 1
ATOM 3703 N N . ASP A 1 487 ? -7.733 -8.000 -14.214 1.00 93.94 487 ASP A N 1
ATOM 3704 C CA . ASP A 1 487 ? -7.963 -8.000 -15.657 1.00 93.94 487 ASP A CA 1
ATOM 3705 C C . ASP A 1 487 ? -7.121 -9.075 -16.367 1.00 93.94 487 ASP A C 1
ATOM 3707 O O . ASP A 1 487 ? -6.664 -8.897 -17.492 1.00 93.94 487 ASP A O 1
ATOM 3711 N N . ASP A 1 488 ? -6.908 -10.210 -15.695 1.00 90.75 488 ASP A N 1
ATOM 3712 C CA . ASP A 1 488 ? -6.244 -11.403 -16.249 1.00 90.75 488 ASP A CA 1
ATOM 3713 C C . ASP A 1 488 ? -7.084 -12.133 -17.314 1.00 90.75 488 ASP A C 1
ATOM 3715 O O . ASP A 1 488 ? -6.602 -13.068 -17.942 1.00 90.75 488 ASP A O 1
ATOM 3719 N N . ASP A 1 489 ? -8.327 -11.700 -17.515 1.00 91.75 489 ASP A N 1
ATOM 3720 C CA . ASP A 1 489 ? -9.288 -12.205 -18.493 1.00 91.75 489 ASP A CA 1
ATOM 3721 C C . ASP A 1 489 ? -9.309 -11.405 -19.804 1.00 91.75 489 ASP A C 1
ATOM 3723 O O . ASP A 1 489 ? -10.065 -11.750 -20.713 1.00 91.75 489 ASP A O 1
ATOM 3727 N N . VAL A 1 490 ? -8.486 -10.357 -19.925 1.00 91.38 490 VAL A N 1
ATOM 3728 C CA . VAL A 1 490 ? -8.303 -9.598 -21.171 1.00 91.38 490 VAL A CA 1
ATOM 3729 C C . VAL A 1 490 ? -6.836 -9.595 -21.623 1.00 91.38 490 VAL A C 1
ATOM 3731 O O . VAL A 1 490 ? -5.935 -9.731 -20.778 1.00 91.38 490 VAL A O 1
ATOM 3734 N N . PRO A 1 491 ? -6.579 -9.389 -22.932 1.00 90.62 491 PRO A N 1
ATOM 3735 C CA . PRO A 1 491 ? -5.225 -9.280 -23.461 1.00 90.62 491 PRO A CA 1
ATOM 3736 C C . PRO A 1 491 ? -4.427 -8.155 -22.805 1.00 90.62 491 PRO A C 1
ATOM 3738 O O . PRO A 1 491 ? -4.970 -7.099 -22.453 1.00 90.62 491 PRO A O 1
ATOM 3741 N N . VAL A 1 492 ? -3.116 -8.351 -22.685 1.00 92.06 492 VAL A N 1
ATOM 3742 C CA . VAL A 1 492 ? -2.204 -7.444 -21.971 1.00 92.06 492 VAL A CA 1
ATOM 3743 C C . VAL A 1 492 ? -2.323 -5.972 -22.413 1.00 92.06 492 VAL A C 1
ATOM 3745 O O . VAL A 1 492 ? -2.387 -5.105 -21.531 1.00 92.06 492 VAL A O 1
ATOM 3748 N N . PRO A 1 493 ? -2.426 -5.626 -23.714 1.00 89.19 493 PRO A N 1
ATOM 3749 C CA . PRO A 1 493 ? -2.564 -4.229 -24.138 1.00 89.19 493 PRO A CA 1
ATOM 3750 C C . PRO A 1 493 ? -3.813 -3.535 -23.583 1.00 89.19 493 PRO A C 1
ATOM 3752 O O . PRO A 1 493 ? -3.777 -2.332 -23.295 1.00 89.19 493 PRO A O 1
ATOM 3755 N N . GLN A 1 494 ? -4.898 -4.296 -23.400 1.00 92.00 494 GLN A N 1
ATOM 3756 C CA . GLN A 1 494 ? -6.205 -3.812 -22.945 1.00 92.00 494 GLN A CA 1
ATOM 3757 C C . GLN A 1 494 ? -6.307 -3.712 -21.421 1.00 92.00 494 GLN A C 1
ATOM 3759 O O . GLN A 1 494 ? -7.178 -3.001 -20.915 1.00 92.00 494 GLN A O 1
ATOM 3764 N N . ARG A 1 495 ? -5.404 -4.372 -20.683 1.00 94.12 495 ARG A N 1
ATOM 3765 C CA . ARG A 1 495 ? -5.316 -4.240 -19.225 1.00 94.12 495 ARG A CA 1
ATOM 3766 C C . ARG A 1 495 ? -5.100 -2.785 -18.839 1.00 94.12 495 ARG A C 1
ATOM 3768 O O . ARG A 1 495 ? -4.488 -2.005 -19.575 1.00 94.12 495 ARG A O 1
ATOM 3775 N N . ASN A 1 496 ? -5.573 -2.407 -17.664 1.00 95.19 496 ASN A N 1
ATOM 3776 C CA . ASN A 1 496 ? -5.336 -1.086 -17.090 1.00 95.19 496 ASN A CA 1
ATOM 3777 C C . ASN A 1 496 ? -4.735 -1.163 -15.684 1.00 95.19 496 ASN A C 1
ATOM 3779 O O . ASN A 1 496 ? -4.470 -0.112 -15.099 1.00 95.19 496 ASN A O 1
ATOM 3783 N N . SER A 1 497 ? -4.509 -2.368 -15.155 1.00 97.19 497 SER A N 1
ATOM 3784 C CA . SER A 1 497 ? -4.078 -2.594 -13.781 1.00 97.19 497 SER A CA 1
ATOM 3785 C C . SER A 1 497 ? -2.593 -2.309 -13.523 1.00 97.19 497 SER A C 1
ATOM 3787 O O . SER A 1 497 ? -1.703 -2.756 -14.245 1.00 97.19 497 SER A O 1
ATOM 3789 N N . THR A 1 498 ? -2.310 -1.634 -12.412 1.00 98.31 498 THR A N 1
ATOM 3790 C CA . THR A 1 498 ? -0.951 -1.447 -11.879 1.00 98.31 498 THR A CA 1
ATOM 3791 C C . THR A 1 498 ? -0.923 -1.983 -10.455 1.00 98.31 498 THR A C 1
ATOM 3793 O O . THR A 1 498 ? -1.819 -1.653 -9.683 1.00 98.31 498 THR A O 1
ATOM 3796 N N . ALA A 1 499 ? 0.066 -2.788 -10.058 1.00 98.69 499 ALA A N 1
ATOM 3797 C CA . ALA A 1 499 ? 0.118 -3.223 -8.663 1.00 98.69 499 ALA A CA 1
ATOM 3798 C C . ALA A 1 499 ? 0.403 -2.011 -7.762 1.00 98.69 499 ALA A C 1
ATOM 3800 O O . ALA A 1 499 ? -0.409 -1.704 -6.887 1.00 98.69 499 ALA A O 1
ATOM 3801 N N . PHE A 1 500 ? 1.482 -1.265 -8.019 1.00 98.81 500 PHE A N 1
ATOM 3802 C CA . PHE A 1 500 ? 1.749 -0.019 -7.295 1.00 98.81 500 PHE A CA 1
ATOM 3803 C C . PHE A 1 500 ? 2.657 0.980 -8.020 1.00 98.81 500 PHE A C 1
ATOM 3805 O O . PHE A 1 500 ? 3.402 0.620 -8.931 1.00 98.81 500 PHE A O 1
ATOM 3812 N N . ASN A 1 501 ? 2.641 2.237 -7.563 1.00 98.75 501 ASN A N 1
ATOM 3813 C CA . ASN A 1 501 ? 3.584 3.274 -7.986 1.00 98.75 501 ASN A CA 1
ATOM 3814 C C . ASN A 1 501 ? 4.418 3.836 -6.822 1.00 98.75 501 ASN A C 1
ATOM 3816 O O . ASN A 1 501 ? 3.982 3.859 -5.670 1.00 98.75 501 ASN A O 1
ATOM 3820 N N . ILE A 1 502 ? 5.619 4.321 -7.145 1.00 98.38 502 ILE A N 1
ATOM 3821 C CA . ILE A 1 502 ? 6.614 4.857 -6.210 1.00 98.38 502 ILE A CA 1
ATOM 3822 C C . ILE A 1 502 ? 7.117 6.211 -6.723 1.00 98.38 502 ILE A C 1
ATOM 3824 O O . ILE A 1 502 ? 7.879 6.278 -7.685 1.00 98.38 502 ILE A O 1
ATOM 3828 N N . ASN A 1 503 ? 6.738 7.300 -6.056 1.00 97.12 503 ASN A N 1
ATOM 3829 C CA . ASN A 1 503 ? 7.197 8.653 -6.401 1.00 97.12 503 ASN A CA 1
ATOM 3830 C C . ASN A 1 503 ? 8.467 9.086 -5.652 1.00 97.12 503 ASN A C 1
ATOM 3832 O O . ASN A 1 503 ? 9.261 9.847 -6.200 1.00 97.12 503 ASN A O 1
ATOM 3836 N N . GLY A 1 504 ? 8.612 8.652 -4.397 1.00 95.50 504 GLY A N 1
ATOM 3837 C CA . GLY A 1 504 ? 9.707 8.994 -3.486 1.00 95.50 504 GLY A CA 1
ATOM 3838 C C . GLY A 1 504 ? 10.827 7.954 -3.471 1.00 95.50 504 GLY A C 1
ATOM 3839 O O . GLY A 1 504 ? 10.622 6.810 -3.868 1.00 95.50 504 GLY A O 1
ATOM 3840 N N . ASP A 1 505 ? 12.002 8.365 -3.001 1.00 96.69 505 ASP A N 1
ATOM 3841 C CA . ASP A 1 505 ? 13.244 7.590 -3.084 1.00 96.69 505 ASP A CA 1
ATOM 3842 C C . ASP A 1 505 ? 13.304 6.387 -2.118 1.00 96.69 505 ASP A C 1
ATOM 3844 O O . ASP A 1 505 ? 12.554 6.290 -1.145 1.00 96.69 505 ASP A O 1
ATOM 3848 N N . ASP A 1 506 ? 14.267 5.497 -2.366 1.00 97.06 506 ASP A N 1
ATOM 3849 C CA . ASP A 1 506 ? 14.735 4.431 -1.471 1.00 97.06 506 ASP A CA 1
ATOM 3850 C C . ASP A 1 506 ? 13.708 3.319 -1.158 1.00 97.06 506 ASP A C 1
ATOM 3852 O O . ASP A 1 506 ? 13.720 2.719 -0.076 1.00 97.06 506 ASP A O 1
ATOM 3856 N N . ALA A 1 507 ? 12.823 3.003 -2.108 1.00 98.31 507 ALA A N 1
ATOM 3857 C CA . ALA A 1 507 ? 11.871 1.904 -1.960 1.00 98.31 507 ALA A CA 1
ATOM 3858 C C . ALA A 1 507 ? 12.559 0.525 -1.958 1.00 98.31 507 ALA A C 1
ATOM 3860 O O . ALA A 1 507 ? 13.497 0.257 -2.710 1.00 98.31 507 ALA A O 1
ATOM 3861 N N . LYS A 1 508 ? 12.048 -0.397 -1.140 1.00 98.81 508 LYS A N 1
ATOM 3862 C CA . LYS A 1 508 ? 12.456 -1.806 -1.087 1.00 98.81 508 LYS A CA 1
ATOM 3863 C C . LYS A 1 508 ? 11.283 -2.675 -1.515 1.00 98.81 508 LYS A C 1
ATOM 3865 O O . LYS A 1 508 ? 10.284 -2.750 -0.812 1.00 98.81 508 LYS A O 1
ATOM 3870 N N . ILE A 1 509 ? 11.413 -3.344 -2.651 1.00 98.88 509 ILE A N 1
ATOM 3871 C CA . ILE A 1 509 ? 10.380 -4.186 -3.259 1.00 98.88 509 ILE A CA 1
ATOM 3872 C C . ILE A 1 509 ? 10.925 -5.611 -3.296 1.00 98.88 509 ILE A C 1
ATOM 3874 O O . ILE A 1 509 ? 11.768 -5.926 -4.142 1.00 98.88 509 ILE A O 1
ATOM 3878 N N . ARG A 1 510 ? 10.523 -6.463 -2.343 1.00 98.81 510 ARG A N 1
ATOM 3879 C CA . ARG A 1 510 ? 11.213 -7.742 -2.118 1.00 98.81 510 ARG A CA 1
ATOM 3880 C C . ARG A 1 510 ? 10.297 -8.944 -1.968 1.00 98.81 510 ARG A C 1
ATOM 3882 O O . ARG A 1 510 ? 9.331 -8.914 -1.213 1.00 98.81 510 ARG A O 1
ATOM 3889 N N . ASN A 1 511 ? 10.688 -10.058 -2.580 1.00 98.81 511 ASN A N 1
ATOM 3890 C CA . ASN A 1 511 ? 10.067 -11.370 -2.375 1.00 98.81 511 ASN A CA 1
ATOM 3891 C C . ASN A 1 511 ? 8.547 -11.392 -2.623 1.00 98.81 511 ASN A C 1
ATOM 3893 O O . ASN A 1 511 ? 7.840 -12.204 -2.032 1.00 98.81 511 ASN A O 1
ATOM 3897 N N . ASN A 1 512 ? 8.027 -10.482 -3.448 1.00 98.94 512 ASN A N 1
ATOM 3898 C CA . ASN A 1 512 ? 6.609 -10.439 -3.787 1.00 98.94 512 ASN A CA 1
ATOM 3899 C C . ASN A 1 512 ? 6.312 -11.378 -4.955 1.00 98.94 512 ASN A C 1
ATOM 3901 O O . ASN A 1 512 ? 7.181 -11.643 -5.789 1.00 98.94 512 ASN A O 1
ATOM 3905 N N . ARG A 1 513 ? 5.055 -11.807 -5.061 1.00 98.75 513 ARG A N 1
ATOM 3906 C CA . ARG A 1 513 ? 4.534 -12.476 -6.253 1.00 98.75 513 ARG A CA 1
ATOM 3907 C C . ARG A 1 513 ? 3.439 -11.623 -6.884 1.00 98.75 513 ARG A C 1
ATOM 3909 O O . ARG A 1 513 ? 2.477 -11.271 -6.207 1.00 98.75 513 ARG A O 1
ATOM 3916 N N . CYS A 1 514 ? 3.582 -11.291 -8.163 1.00 98.50 514 CYS A N 1
ATOM 3917 C CA . CYS A 1 514 ? 2.628 -10.466 -8.900 1.00 98.50 514 CYS A CA 1
ATOM 3918 C C . CYS A 1 514 ? 2.106 -11.206 -10.129 1.00 98.50 514 CYS A C 1
ATOM 3920 O O . CYS A 1 514 ? 2.860 -11.544 -11.039 1.00 98.50 514 CYS A O 1
ATOM 3922 N N . VAL A 1 515 ? 0.803 -11.460 -10.130 1.00 97.12 515 VAL A N 1
ATOM 3923 C CA . VAL A 1 515 ? 0.114 -12.278 -11.119 1.00 97.12 515 VAL A CA 1
ATOM 3924 C C . VAL A 1 515 ? -0.581 -11.366 -12.117 1.00 97.12 515 VAL A C 1
ATOM 3926 O O . VAL A 1 515 ? -1.599 -10.761 -11.782 1.00 97.12 515 VAL A O 1
ATOM 3929 N N . GLN A 1 516 ? -0.060 -11.315 -13.342 1.00 95.00 516 GLN A N 1
ATOM 3930 C CA . GLN A 1 516 ? -0.767 -10.840 -14.534 1.00 95.00 516 GLN A CA 1
ATOM 3931 C C . GLN A 1 516 ? -1.202 -9.362 -14.558 1.00 95.00 516 GLN A C 1
ATOM 3933 O O . GLN A 1 516 ? -2.034 -8.982 -15.379 1.00 95.00 516 GLN A O 1
ATOM 3938 N N . PHE A 1 517 ? -0.624 -8.493 -13.729 1.00 97.12 517 PHE A N 1
ATOM 3939 C CA . PHE A 1 517 ? -0.872 -7.049 -13.845 1.00 97.12 517 PHE A CA 1
ATOM 3940 C C . PHE A 1 517 ? -0.311 -6.481 -15.159 1.00 97.12 517 PHE A C 1
ATOM 3942 O O . PHE A 1 517 ? 0.704 -6.973 -15.663 1.00 97.12 517 PHE A O 1
ATOM 3949 N N . LYS A 1 518 ? -0.900 -5.389 -15.678 1.00 96.56 518 LYS A N 1
ATOM 3950 C CA . LYS A 1 518 ? -0.272 -4.634 -16.784 1.00 96.56 518 LYS A CA 1
ATOM 3951 C C . LYS A 1 518 ? 1.098 -4.111 -16.369 1.00 96.56 518 LYS A C 1
ATOM 3953 O O . LYS A 1 518 ? 2.063 -4.222 -17.117 1.00 96.56 518 LYS A O 1
ATOM 3958 N N . HIS A 1 519 ? 1.183 -3.566 -15.161 1.00 98.12 519 HIS A N 1
ATOM 3959 C CA . HIS A 1 519 ? 2.428 -3.094 -14.572 1.00 98.12 519 HIS A CA 1
ATOM 3960 C C . HIS A 1 519 ? 2.558 -3.645 -13.153 1.00 98.12 519 HIS A C 1
ATOM 3962 O O . HIS A 1 519 ? 1.662 -3.474 -12.327 1.00 98.12 519 HIS A O 1
ATOM 3968 N N . PHE A 1 520 ? 3.681 -4.291 -12.842 1.00 98.56 520 PHE A N 1
ATOM 3969 C CA . PHE A 1 520 ? 4.008 -4.622 -11.459 1.00 98.56 520 PHE A CA 1
ATOM 3970 C C . PHE A 1 520 ? 4.361 -3.348 -10.686 1.00 98.56 520 PHE A C 1
ATOM 3972 O O . PHE A 1 520 ? 3.784 -3.106 -9.631 1.00 98.56 520 PHE A O 1
ATOM 3979 N N . ALA A 1 521 ? 5.246 -2.505 -11.223 1.00 98.56 521 ALA A N 1
ATOM 3980 C CA . ALA A 1 521 ? 5.602 -1.253 -10.568 1.00 98.56 521 ALA A CA 1
ATOM 3981 C C . ALA A 1 521 ? 5.939 -0.129 -11.551 1.00 98.56 521 ALA A C 1
ATOM 3983 O O . ALA A 1 521 ? 6.630 -0.353 -12.547 1.00 98.56 521 ALA A O 1
ATOM 3984 N N . ILE A 1 522 ? 5.516 1.090 -11.206 1.00 98.62 522 ILE A N 1
ATOM 3985 C CA . ILE A 1 522 ? 5.980 2.340 -11.824 1.00 98.62 522 ILE A CA 1
ATOM 3986 C C . ILE A 1 522 ? 6.812 3.102 -10.789 1.00 98.62 522 ILE A C 1
ATOM 3988 O O . ILE A 1 522 ? 6.321 3.430 -9.710 1.00 98.62 522 ILE A O 1
ATOM 3992 N N . ILE A 1 523 ? 8.086 3.345 -11.085 1.00 98.38 523 ILE A N 1
ATOM 3993 C CA . ILE A 1 523 ? 9.097 3.800 -10.131 1.00 98.38 523 ILE A CA 1
ATOM 3994 C C . ILE A 1 523 ? 9.758 5.075 -10.656 1.00 98.38 523 ILE A C 1
ATOM 3996 O O . ILE A 1 523 ? 10.562 5.050 -11.585 1.00 98.38 523 ILE A O 1
ATOM 4000 N N . ASN A 1 524 ? 9.453 6.192 -10.008 1.00 95.25 524 ASN A N 1
ATOM 4001 C CA . ASN A 1 524 ? 10.117 7.471 -10.234 1.00 95.25 524 ASN A CA 1
ATOM 4002 C C . ASN A 1 524 ? 11.217 7.750 -9.202 1.00 95.25 524 ASN A C 1
ATOM 4004 O O . ASN A 1 524 ? 12.246 8.344 -9.522 1.00 95.25 524 ASN A O 1
ATOM 4008 N N . GLY A 1 525 ? 10.997 7.338 -7.952 1.00 90.94 525 GLY A N 1
ATOM 4009 C CA . GLY A 1 525 ? 11.975 7.503 -6.881 1.00 90.94 525 GLY A CA 1
ATOM 4010 C C . GLY A 1 525 ? 13.295 6.793 -7.184 1.00 90.94 525 GLY A C 1
ATOM 4011 O O . GLY A 1 525 ? 13.309 5.623 -7.575 1.00 90.94 525 GLY A O 1
ATOM 4012 N N . GLY A 1 526 ? 14.414 7.486 -6.983 1.00 92.88 526 GLY A N 1
ATOM 4013 C CA . GLY A 1 526 ? 15.743 6.897 -7.119 1.00 92.88 526 GLY A CA 1
ATOM 4014 C C . GLY A 1 526 ? 16.113 6.045 -5.902 1.00 92.88 526 GLY A C 1
ATOM 4015 O O . GLY A 1 526 ? 15.492 6.151 -4.851 1.00 92.88 526 GLY A O 1
ATOM 4016 N N . GLY A 1 527 ? 17.150 5.210 -5.996 1.00 95.44 527 GLY A N 1
ATOM 4017 C CA . GLY A 1 527 ? 17.596 4.412 -4.839 1.00 95.44 527 GLY A CA 1
ATOM 4018 C C . GLY A 1 527 ? 16.814 3.119 -4.597 1.00 95.44 527 GLY A C 1
ATOM 4019 O O . GLY A 1 527 ? 16.962 2.516 -3.536 1.00 95.44 527 GLY A O 1
ATOM 4020 N N . SER A 1 528 ? 15.970 2.691 -5.537 1.00 96.88 528 SER A N 1
ATOM 4021 C CA . SER A 1 528 ? 15.058 1.567 -5.320 1.00 96.88 528 SER A CA 1
ATOM 4022 C C . SER A 1 528 ? 15.754 0.205 -5.449 1.00 96.88 528 SER A C 1
ATOM 4024 O O . SER A 1 528 ? 16.598 -0.016 -6.323 1.00 96.88 528 SER A O 1
ATOM 4026 N N . LEU A 1 529 ? 15.366 -0.744 -4.595 1.00 98.50 529 LEU A N 1
ATOM 4027 C CA . LEU A 1 529 ? 15.822 -2.135 -4.618 1.00 98.50 529 LEU A CA 1
ATOM 4028 C C . LEU A 1 529 ? 14.664 -3.066 -4.989 1.00 98.50 529 LEU A C 1
ATOM 4030 O O . LEU A 1 529 ? 13.722 -3.212 -4.212 1.00 98.50 529 LEU A O 1
ATOM 4034 N N . VAL A 1 530 ? 14.764 -3.742 -6.132 1.00 98.81 530 VAL A N 1
ATOM 4035 C CA . VAL A 1 530 ? 13.805 -4.748 -6.612 1.00 98.81 530 VAL A CA 1
ATOM 4036 C C . VAL A 1 530 ? 14.458 -6.127 -6.528 1.00 98.81 530 VAL A C 1
ATOM 4038 O O . VAL A 1 530 ? 15.295 -6.472 -7.361 1.00 98.81 530 VAL A O 1
ATOM 4041 N N . LEU A 1 531 ? 14.127 -6.903 -5.492 1.00 98.69 531 LEU A N 1
ATOM 4042 C CA . LEU A 1 531 ? 14.886 -8.101 -5.108 1.00 98.69 531 LEU A CA 1
ATOM 4043 C C . LEU A 1 531 ? 14.005 -9.349 -4.965 1.00 98.69 531 LEU A C 1
ATOM 4045 O O . LEU A 1 531 ? 13.052 -9.341 -4.189 1.00 98.69 531 LEU A O 1
ATOM 4049 N N . GLY A 1 532 ? 14.356 -10.456 -5.621 1.00 98.75 532 GLY A N 1
ATOM 4050 C CA . GLY A 1 532 ? 13.743 -11.763 -5.332 1.00 98.75 532 GLY A CA 1
ATOM 4051 C C . GLY A 1 532 ? 12.243 -11.875 -5.635 1.00 98.75 532 GLY A C 1
ATOM 4052 O O . GLY A 1 532 ? 11.575 -12.748 -5.087 1.00 98.75 532 GLY A O 1
ATOM 4053 N N . ASN A 1 533 ? 11.679 -10.977 -6.445 1.00 98.94 533 ASN A N 1
ATOM 4054 C CA . ASN A 1 533 ? 10.260 -11.000 -6.798 1.00 98.94 533 ASN A CA 1
ATOM 4055 C C . ASN A 1 533 ? 9.990 -12.001 -7.928 1.00 98.94 533 ASN A C 1
ATOM 4057 O O . ASN A 1 533 ? 10.870 -12.288 -8.736 1.00 98.94 533 ASN A O 1
ATOM 4061 N N . HIS A 1 534 ? 8.751 -12.474 -8.019 1.00 98.75 534 HIS A N 1
ATOM 4062 C CA . HIS A 1 534 ? 8.250 -13.281 -9.129 1.00 98.75 534 HIS A CA 1
ATOM 4063 C C . HIS A 1 534 ? 7.043 -12.577 -9.742 1.00 98.75 534 HIS A C 1
ATOM 4065 O O . HIS A 1 534 ? 5.973 -12.531 -9.136 1.00 98.75 534 HIS A O 1
ATOM 4071 N N . PHE A 1 535 ? 7.202 -12.016 -10.934 1.00 98.19 535 PHE A N 1
ATOM 4072 C CA . PHE A 1 535 ? 6.149 -11.240 -11.571 1.00 98.19 535 PHE A CA 1
ATOM 4073 C C . PHE A 1 535 ? 6.090 -11.514 -13.070 1.00 98.19 535 PHE A C 1
ATOM 4075 O O . PHE A 1 535 ? 7.121 -11.673 -13.722 1.00 98.19 535 PHE A O 1
ATOM 4082 N N . TRP A 1 536 ? 4.868 -11.632 -13.590 1.00 96.38 536 TRP A N 1
ATOM 4083 C CA . TRP A 1 536 ? 4.659 -12.036 -14.973 1.00 96.38 536 TRP A CA 1
ATOM 4084 C C . TRP A 1 536 ? 3.360 -11.515 -15.563 1.00 96.38 536 TRP A C 1
ATOM 4086 O O . TRP A 1 536 ? 2.408 -11.178 -14.854 1.00 96.38 536 TRP A O 1
ATOM 4096 N N . GLN A 1 537 ? 3.348 -11.486 -16.886 1.00 92.88 537 GLN A N 1
ATOM 4097 C CA . GLN A 1 537 ? 2.171 -11.363 -17.718 1.00 92.88 537 GLN A CA 1
ATOM 4098 C C . GLN A 1 537 ? 1.970 -12.702 -18.396 1.00 92.88 537 GLN A C 1
ATOM 4100 O O . GLN A 1 537 ? 2.896 -13.487 -18.561 1.00 92.88 537 GLN A O 1
ATOM 4105 N N . LEU A 1 538 ? 0.739 -12.984 -18.774 1.00 83.19 538 LEU A N 1
ATOM 4106 C CA . LEU A 1 538 ? 0.462 -14.096 -19.651 1.00 83.19 538 LEU A CA 1
ATOM 4107 C C . LEU A 1 538 ? -0.697 -13.678 -20.528 1.00 83.19 538 LEU A C 1
ATOM 4109 O O . LEU A 1 538 ? -1.631 -13.035 -20.041 1.00 83.19 538 LEU A O 1
ATOM 4113 N N . ASP A 1 539 ? -0.586 -14.032 -21.797 1.00 73.25 539 ASP A N 1
ATOM 4114 C CA . ASP A 1 539 ? -1.654 -13.873 -22.760 1.00 73.25 539 ASP A CA 1
ATOM 4115 C C . ASP A 1 539 ? -1.966 -15.228 -23.398 1.00 73.25 539 ASP A C 1
ATOM 4117 O O . ASP A 1 539 ? -1.099 -16.110 -23.525 1.00 73.25 539 ASP A O 1
ATOM 4121 N N . ASP A 1 540 ? -3.228 -15.406 -23.763 1.00 72.75 540 ASP A N 1
ATOM 4122 C CA . ASP A 1 540 ? -3.661 -16.596 -24.484 1.00 72.75 540 ASP A CA 1
ATOM 4123 C C . ASP A 1 540 ? -3.389 -16.470 -25.986 1.00 72.75 540 ASP A C 1
ATOM 4125 O O . ASP A 1 540 ? -3.185 -17.503 -26.640 1.00 72.75 540 ASP A O 1
ATOM 4129 N N . ASP A 1 541 ? -3.264 -15.233 -26.479 1.00 69.69 541 ASP A N 1
ATOM 4130 C CA . ASP A 1 541 ? -2.968 -14.891 -27.867 1.00 69.69 541 ASP A CA 1
ATOM 4131 C C . ASP A 1 541 ? -1.620 -15.453 -28.351 1.00 69.69 541 ASP A C 1
ATOM 4133 O O . ASP A 1 541 ? -0.628 -15.560 -27.621 1.00 69.69 541 ASP A O 1
ATOM 4137 N N . ILE A 1 542 ? -1.597 -15.848 -29.625 1.00 61.25 542 ILE A N 1
ATOM 4138 C CA . ILE A 1 542 ? -0.381 -16.250 -30.333 1.00 61.25 542 ILE A CA 1
ATOM 4139 C C . ILE A 1 542 ? 0.318 -14.949 -30.741 1.00 61.25 542 ILE A C 1
ATOM 4141 O O . ILE A 1 542 ? -0.211 -14.223 -31.574 1.00 61.25 542 ILE A O 1
ATOM 4145 N N . ASP A 1 543 ? 1.472 -14.672 -30.129 1.00 64.88 543 ASP A N 1
ATOM 4146 C CA . ASP A 1 543 ? 2.263 -13.436 -30.264 1.00 64.88 543 ASP A CA 1
ATOM 4147 C C . ASP A 1 543 ? 1.656 -12.216 -29.551 1.00 64.88 543 ASP A C 1
ATOM 4149 O O . ASP A 1 543 ? 1.539 -11.129 -30.116 1.00 64.88 543 ASP A O 1
ATOM 4153 N N . GLY A 1 544 ? 1.287 -12.394 -28.279 1.00 64.00 544 GLY A N 1
ATOM 4154 C CA . GLY A 1 544 ? 0.731 -11.326 -27.448 1.00 64.00 544 GLY A CA 1
ATOM 4155 C C . GLY A 1 544 ? 1.657 -10.106 -27.334 1.00 64.00 544 GLY A C 1
ATOM 4156 O O . GLY A 1 544 ? 2.863 -10.224 -27.100 1.00 64.00 544 GLY A O 1
ATOM 4157 N N . GLU A 1 545 ? 1.085 -8.908 -27.465 1.00 79.31 545 GLU A N 1
ATOM 4158 C CA . GLU A 1 545 ? 1.790 -7.645 -27.235 1.00 79.31 545 GLU A CA 1
ATOM 4159 C C . GLU A 1 545 ? 1.971 -7.406 -25.726 1.00 79.31 545 GLU A C 1
ATOM 4161 O O . GLU A 1 545 ? 1.107 -6.860 -25.035 1.00 79.31 545 GLU A O 1
ATOM 4166 N N . ASN A 1 546 ? 3.115 -7.829 -25.191 1.00 84.94 546 ASN A N 1
ATOM 4167 C CA . ASN A 1 546 ? 3.457 -7.606 -23.789 1.00 84.94 546 ASN A CA 1
ATOM 4168 C C . ASN A 1 546 ? 3.851 -6.150 -23.498 1.00 84.94 546 ASN A C 1
ATOM 4170 O O . ASN A 1 546 ? 4.372 -5.430 -24.351 1.00 84.94 546 ASN A O 1
ATOM 4174 N N . THR A 1 547 ? 3.650 -5.723 -22.249 1.00 92.69 547 THR A N 1
ATOM 4175 C CA . THR A 1 547 ? 4.036 -4.384 -21.779 1.00 92.69 547 THR A CA 1
ATOM 4176 C C . THR A 1 547 ? 5.166 -4.458 -20.757 1.00 92.69 547 THR A C 1
ATOM 4178 O O . THR A 1 547 ? 5.605 -5.527 -20.331 1.00 92.69 547 THR A O 1
ATOM 4181 N N . ALA A 1 548 ? 5.664 -3.296 -20.337 1.00 95.62 548 ALA A N 1
ATOM 4182 C CA . ALA A 1 548 ? 6.640 -3.225 -19.261 1.00 95.62 548 ALA A CA 1
ATOM 4183 C C . ALA A 1 548 ? 6.026 -3.683 -17.929 1.00 95.62 548 ALA A C 1
ATOM 4185 O O . ALA A 1 548 ? 5.016 -3.139 -17.495 1.00 95.62 548 ALA A O 1
ATOM 4186 N N . GLY A 1 549 ? 6.642 -4.644 -17.247 1.00 96.62 549 GLY A N 1
ATOM 4187 C CA . GLY A 1 549 ? 6.270 -5.012 -15.881 1.00 96.62 549 GLY A CA 1
ATOM 4188 C C . GLY A 1 549 ? 6.860 -4.051 -14.853 1.00 96.62 549 GLY A C 1
ATOM 4189 O O . GLY A 1 549 ? 6.186 -3.676 -13.894 1.00 96.62 549 GLY A O 1
ATOM 4190 N N . LEU A 1 550 ? 8.103 -3.620 -15.077 1.00 98.19 550 LEU A N 1
ATOM 4191 C CA . LEU A 1 550 ? 8.781 -2.595 -14.288 1.00 98.19 550 LEU A CA 1
ATOM 4192 C C . LEU A 1 550 ? 9.040 -1.380 -15.163 1.00 98.19 550 LEU A C 1
ATOM 4194 O O . LEU A 1 550 ? 9.648 -1.503 -16.224 1.00 98.19 550 LEU A O 1
ATOM 4198 N N . VAL A 1 551 ? 8.621 -0.216 -14.691 1.00 98.31 551 VAL A N 1
ATOM 4199 C CA . VAL A 1 551 ? 8.836 1.056 -15.373 1.00 98.31 551 VAL A CA 1
ATOM 4200 C C . VAL A 1 551 ? 9.645 1.952 -14.458 1.00 98.31 551 VAL A C 1
ATOM 4202 O O . VAL A 1 551 ? 9.185 2.304 -13.378 1.00 98.31 551 VAL A O 1
ATOM 4205 N N . PHE A 1 552 ? 10.827 2.350 -14.901 1.00 97.94 552 PHE A N 1
ATOM 4206 C CA . PHE A 1 552 ? 11.613 3.401 -14.279 1.00 97.94 552 PHE A CA 1
ATOM 4207 C C . PHE A 1 552 ? 11.403 4.687 -15.066 1.00 97.94 552 PHE A C 1
ATOM 4209 O O . PHE A 1 552 ? 11.673 4.720 -16.261 1.00 97.94 552 PHE A O 1
ATOM 4216 N N . THR A 1 553 ? 10.906 5.738 -14.422 1.00 94.81 553 THR A N 1
ATOM 4217 C CA . THR A 1 553 ? 10.552 7.001 -15.097 1.00 94.81 553 THR A CA 1
ATOM 4218 C C . THR A 1 553 ? 11.567 8.117 -14.861 1.00 94.81 553 THR A C 1
ATOM 4220 O O . THR A 1 553 ? 11.398 9.222 -15.374 1.00 94.81 553 THR A O 1
ATOM 4223 N N . ARG A 1 554 ? 12.613 7.843 -14.074 1.00 90.56 554 ARG A N 1
ATOM 4224 C CA . ARG A 1 554 ? 13.744 8.739 -13.829 1.00 90.56 554 ARG A CA 1
ATOM 4225 C C . ARG A 1 554 ? 14.951 8.243 -14.619 1.00 90.56 554 ARG A C 1
ATOM 4227 O O . ARG A 1 554 ? 15.227 7.049 -14.654 1.00 90.56 554 ARG A O 1
ATOM 4234 N N . THR A 1 555 ? 15.708 9.145 -15.237 1.00 89.38 555 THR A N 1
ATOM 4235 C CA . THR A 1 555 ? 16.857 8.759 -16.077 1.00 89.38 555 THR A CA 1
ATOM 4236 C C . THR A 1 555 ? 18.026 8.233 -15.242 1.00 89.38 555 THR A C 1
ATOM 4238 O O . THR A 1 555 ? 18.515 7.132 -15.486 1.00 89.38 555 THR A O 1
ATOM 4241 N N . SER A 1 556 ? 18.420 8.959 -14.192 1.00 89.00 556 SER A N 1
ATOM 4242 C CA . SER A 1 556 ? 19.421 8.517 -13.210 1.00 89.00 556 SER A CA 1
ATOM 4243 C C . SER A 1 556 ? 18.742 7.823 -12.026 1.00 89.00 556 SER A C 1
ATOM 4245 O O . SER A 1 556 ? 18.242 8.472 -11.105 1.00 89.00 556 SER A O 1
ATOM 4247 N N . ASN A 1 557 ? 18.696 6.491 -12.069 1.00 87.31 557 ASN A N 1
ATOM 4248 C CA . ASN A 1 557 ? 17.866 5.686 -11.172 1.00 87.31 557 ASN A CA 1
ATOM 4249 C C . ASN A 1 557 ? 18.517 5.373 -9.829 1.00 87.31 557 ASN A C 1
ATOM 4251 O O . ASN A 1 557 ? 17.813 5.232 -8.829 1.00 87.31 557 ASN A O 1
ATOM 4255 N N . LYS A 1 558 ? 19.842 5.193 -9.790 1.00 91.94 558 LYS A N 1
ATOM 4256 C CA . LYS A 1 558 ? 20.563 4.693 -8.602 1.00 91.94 558 LYS A CA 1
ATOM 4257 C C . LYS A 1 558 ? 19.878 3.434 -8.025 1.00 91.94 558 LYS A C 1
ATOM 4259 O O . LYS A 1 558 ? 19.657 3.355 -6.826 1.00 91.94 558 LYS A O 1
ATOM 4264 N N . SER A 1 559 ? 19.449 2.501 -8.877 1.00 96.81 559 SER A N 1
ATOM 4265 C CA . SER A 1 559 ? 18.557 1.389 -8.495 1.00 96.81 559 SER A CA 1
ATOM 4266 C C . SER A 1 559 ? 19.132 0.018 -8.859 1.00 96.81 559 SER A C 1
ATOM 4268 O O . SER A 1 559 ? 20.019 -0.092 -9.707 1.00 96.81 559 SER A O 1
ATOM 4270 N N . ALA A 1 560 ? 18.629 -1.041 -8.225 1.00 98.31 560 ALA A N 1
ATOM 4271 C CA . ALA A 1 560 ? 19.063 -2.412 -8.490 1.00 98.31 560 ALA A CA 1
ATOM 4272 C C . ALA A 1 560 ? 17.877 -3.369 -8.671 1.00 98.31 560 ALA A C 1
ATOM 4274 O O . ALA A 1 560 ? 16.952 -3.378 -7.861 1.00 98.31 560 ALA A O 1
ATOM 4275 N N . VAL A 1 561 ? 17.944 -4.205 -9.707 1.00 98.81 561 VAL A N 1
ATOM 4276 C CA . VAL A 1 561 ? 17.003 -5.285 -10.022 1.00 98.81 561 VAL A CA 1
ATOM 4277 C C . VAL A 1 561 ? 17.766 -6.604 -9.929 1.00 98.81 561 VAL A C 1
ATOM 4279 O O . VAL A 1 561 ? 18.559 -6.934 -10.815 1.00 98.81 561 VAL A O 1
ATOM 4282 N N . VAL A 1 562 ? 17.586 -7.330 -8.825 1.00 98.81 562 VAL A N 1
ATOM 4283 C CA . VAL A 1 562 ? 18.443 -8.469 -8.465 1.00 98.81 562 VAL A CA 1
ATOM 4284 C C . VAL A 1 562 ? 17.647 -9.732 -8.157 1.00 98.81 562 VAL A C 1
ATOM 4286 O O . VAL A 1 562 ? 16.774 -9.724 -7.290 1.00 98.81 562 VAL A O 1
ATOM 4289 N N . GLY A 1 563 ? 18.004 -10.847 -8.795 1.00 98.69 563 GLY A N 1
ATOM 4290 C CA . GLY A 1 563 ? 17.498 -12.164 -8.395 1.00 98.69 563 GLY A CA 1
ATOM 4291 C C . GLY A 1 563 ? 15.997 -12.374 -8.606 1.00 98.69 563 GLY A C 1
ATOM 4292 O O . GLY A 1 563 ? 15.399 -13.161 -7.880 1.00 98.69 563 GLY A O 1
ATOM 4293 N N . ASN A 1 564 ? 15.364 -11.644 -9.525 1.00 98.88 564 ASN A N 1
ATOM 4294 C CA . ASN A 1 564 ? 13.929 -11.749 -9.789 1.00 98.88 564 ASN A CA 1
ATOM 4295 C C . ASN A 1 564 ? 13.624 -12.805 -10.863 1.00 98.88 564 ASN A C 1
ATOM 4297 O O . ASN A 1 564 ? 14.464 -13.090 -11.714 1.00 98.88 564 ASN A O 1
ATOM 4301 N N . TYR A 1 565 ? 12.398 -13.327 -10.851 1.00 98.69 565 TYR A N 1
ATOM 4302 C CA . TYR A 1 565 ? 11.799 -14.087 -11.947 1.00 98.69 565 TYR A CA 1
ATOM 4303 C C . TYR A 1 565 ? 10.839 -13.172 -12.716 1.00 98.69 565 TYR A C 1
ATOM 4305 O O . TYR A 1 565 ? 9.849 -12.702 -12.147 1.00 98.69 565 TYR A O 1
ATOM 4313 N N . ILE A 1 566 ? 11.167 -12.899 -13.978 1.00 98.50 566 ILE A N 1
ATOM 4314 C CA . ILE A 1 566 ? 10.509 -11.915 -14.844 1.00 98.50 566 ILE A CA 1
ATOM 4315 C C . ILE A 1 566 ? 10.026 -12.642 -16.091 1.00 98.50 566 ILE A C 1
ATOM 4317 O O . ILE A 1 566 ? 10.847 -13.144 -16.861 1.00 98.50 566 ILE A O 1
ATOM 4321 N N . ASP A 1 567 ? 8.713 -12.711 -16.281 1.00 95.69 567 ASP A N 1
ATOM 4322 C CA . ASP A 1 567 ? 8.126 -13.534 -17.338 1.00 95.69 567 ASP A CA 1
ATOM 4323 C C . ASP A 1 567 ? 7.135 -12.759 -18.217 1.00 95.69 567 ASP A C 1
ATOM 4325 O O . ASP A 1 567 ? 6.223 -12.091 -17.721 1.00 95.69 567 ASP A O 1
ATOM 4329 N N . ASN A 1 568 ? 7.355 -12.832 -19.534 1.00 94.75 568 ASN A N 1
ATOM 4330 C CA . ASN A 1 568 ? 6.512 -12.227 -20.564 1.00 94.75 568 ASN A CA 1
ATOM 4331 C C . ASN A 1 568 ? 6.333 -10.706 -20.391 1.00 94.75 568 ASN A C 1
ATOM 4333 O O . ASN A 1 568 ? 5.257 -10.164 -20.591 1.00 94.75 568 ASN A O 1
ATOM 4337 N N . MET A 1 569 ? 7.377 -9.981 -19.993 1.00 95.06 569 MET A N 1
ATOM 4338 C CA . MET A 1 569 ? 7.306 -8.528 -19.798 1.00 95.06 569 MET A CA 1
ATOM 4339 C C . MET A 1 569 ? 8.683 -7.878 -19.830 1.00 95.06 569 MET A C 1
ATOM 4341 O O . MET A 1 569 ? 9.698 -8.527 -19.566 1.00 95.06 569 MET A O 1
ATOM 4345 N N . SER A 1 570 ? 8.703 -6.575 -20.095 1.00 96.94 570 SER A N 1
ATOM 4346 C CA . SER A 1 570 ? 9.940 -5.794 -20.149 1.00 96.94 570 SER A CA 1
ATOM 4347 C C . SER A 1 570 ? 10.219 -5.032 -18.847 1.00 96.94 570 SER A C 1
ATOM 4349 O O . SER A 1 570 ? 9.312 -4.686 -18.087 1.00 96.94 570 SER A O 1
ATOM 4351 N N . ILE A 1 571 ? 11.489 -4.712 -18.619 1.00 98.38 571 ILE A N 1
ATOM 4352 C CA . ILE A 1 571 ? 11.932 -3.593 -17.787 1.00 98.38 571 ILE A CA 1
ATOM 4353 C C . ILE A 1 571 ? 12.089 -2.391 -18.716 1.00 98.38 571 ILE A C 1
ATOM 4355 O O . ILE A 1 571 ? 12.852 -2.454 -19.674 1.00 98.38 571 ILE A O 1
ATOM 4359 N N . GLU A 1 572 ? 11.393 -1.297 -18.440 1.00 97.88 572 GLU A N 1
ATOM 4360 C CA . GLU A 1 572 ? 11.440 -0.081 -19.250 1.00 97.88 572 GLU A CA 1
ATOM 4361 C C . GLU A 1 572 ? 12.131 1.050 -18.488 1.00 97.88 572 GLU A C 1
ATOM 4363 O O . GLU A 1 572 ? 11.749 1.380 -17.366 1.00 97.88 572 GLU A O 1
ATOM 4368 N N . LEU A 1 573 ? 13.144 1.649 -19.110 1.00 97.12 573 LEU A N 1
ATOM 4369 C CA . LEU A 1 573 ? 13.785 2.886 -18.684 1.00 97.12 573 LEU A CA 1
ATOM 4370 C C . LEU A 1 573 ? 13.229 4.022 -19.547 1.00 97.12 573 LEU A C 1
ATOM 4372 O O . LEU A 1 573 ? 13.558 4.144 -20.726 1.00 97.12 573 LEU A O 1
ATOM 4376 N N . ALA A 1 574 ? 12.376 4.846 -18.957 1.00 93.94 574 ALA A N 1
ATOM 4377 C CA . ALA A 1 574 ? 11.715 5.978 -19.588 1.00 93.94 574 ALA A CA 1
ATOM 4378 C C . ALA A 1 574 ? 11.988 7.272 -18.806 1.00 93.94 574 ALA A C 1
ATOM 4380 O O . ALA A 1 574 ? 12.553 7.269 -17.713 1.00 93.94 574 ALA A O 1
ATOM 4381 N N . ASN A 1 575 ? 11.581 8.397 -19.378 1.00 92.81 575 ASN A N 1
ATOM 4382 C CA . ASN A 1 575 ? 11.647 9.724 -18.763 1.00 92.81 575 ASN A CA 1
ATOM 4383 C C . ASN A 1 575 ? 10.311 10.462 -18.927 1.00 92.81 575 ASN A C 1
ATOM 4385 O O . ASN A 1 575 ? 10.251 11.653 -19.205 1.00 92.81 575 ASN A O 1
ATOM 4389 N N . GLU A 1 576 ? 9.198 9.740 -18.799 1.00 92.69 576 GLU A N 1
ATOM 4390 C CA . GLU A 1 576 ? 7.864 10.293 -19.066 1.00 92.69 576 GLU A CA 1
ATOM 4391 C C . GLU A 1 576 ? 7.387 11.373 -18.087 1.00 92.69 576 GLU A C 1
ATOM 4393 O O . GLU A 1 576 ? 6.384 12.035 -18.366 1.00 92.69 576 GLU A O 1
ATOM 4398 N N . HIS A 1 577 ? 8.115 11.553 -16.984 1.00 93.44 577 HIS A N 1
ATOM 4399 C CA . HIS A 1 577 ? 7.933 12.613 -15.993 1.00 93.44 577 HIS A CA 1
ATOM 4400 C C . HIS A 1 577 ? 9.018 13.698 -16.077 1.00 93.44 577 HIS A C 1
ATOM 4402 O O . HIS A 1 577 ? 9.160 14.490 -15.149 1.00 93.44 577 HIS A O 1
ATOM 4408 N N . ASP A 1 578 ? 9.804 13.734 -17.155 1.00 89.12 578 ASP A N 1
ATOM 4409 C CA . ASP A 1 578 ? 10.717 14.840 -17.436 1.00 89.12 578 ASP A CA 1
ATOM 4410 C C . ASP A 1 578 ? 9.980 15.920 -18.248 1.00 89.12 578 ASP A C 1
ATOM 4412 O O . ASP A 1 578 ? 9.594 15.635 -19.384 1.00 89.12 578 ASP A O 1
ATOM 4416 N N . PRO A 1 579 ? 9.751 17.128 -17.696 1.00 84.50 579 PRO A N 1
ATOM 4417 C CA . PRO A 1 579 ? 9.011 18.185 -18.385 1.00 84.50 579 PRO A CA 1
ATOM 4418 C C . PRO A 1 579 ? 9.812 18.852 -19.506 1.00 84.50 579 PRO A C 1
ATOM 4420 O O . PRO A 1 579 ? 9.225 19.411 -20.422 1.00 84.50 579 PRO A O 1
ATOM 4423 N N . ASN A 1 580 ? 11.146 18.814 -19.450 1.00 73.81 580 ASN A N 1
ATOM 4424 C CA . ASN A 1 580 ? 11.974 19.608 -20.353 1.00 73.81 580 ASN A CA 1
ATOM 4425 C C . ASN A 1 580 ? 12.379 18.829 -21.605 1.00 73.81 580 ASN A C 1
ATOM 4427 O O . ASN A 1 580 ? 12.782 19.442 -22.587 1.00 73.81 580 ASN A O 1
ATOM 4431 N N . GLY A 1 581 ? 12.340 17.491 -21.572 1.00 62.09 581 GLY A N 1
ATOM 4432 C CA . GLY A 1 581 ? 12.760 16.628 -22.687 1.00 62.09 581 GLY A CA 1
ATOM 4433 C C . GLY A 1 581 ? 14.241 16.756 -23.091 1.00 62.09 581 GLY A C 1
ATOM 4434 O O . GLY A 1 581 ? 14.713 15.973 -23.914 1.00 62.09 581 GLY A O 1
ATOM 4435 N N . ASP A 1 582 ? 14.969 17.701 -22.497 1.00 58.16 582 ASP A N 1
ATOM 4436 C CA . ASP A 1 582 ? 16.339 18.083 -22.809 1.00 58.16 582 ASP A CA 1
ATOM 4437 C C . ASP A 1 582 ? 17.329 17.596 -21.741 1.00 58.16 582 ASP A C 1
ATOM 4439 O O . ASP A 1 582 ? 17.024 17.432 -20.556 1.00 58.16 582 ASP A O 1
ATOM 4443 N N . VAL A 1 583 ? 18.569 17.389 -22.179 1.00 57.09 583 VAL A N 1
ATOM 4444 C CA . VAL A 1 583 ? 19.650 16.808 -21.382 1.00 57.09 583 VAL A CA 1
ATOM 4445 C C . VAL A 1 583 ? 20.119 17.761 -20.276 1.00 57.09 583 VAL A C 1
ATOM 4447 O O . VAL A 1 583 ? 20.890 18.687 -20.522 1.00 57.09 583 VAL A O 1
ATOM 4450 N N . TYR A 1 584 ? 19.783 17.461 -19.019 1.00 54.50 584 TYR A N 1
ATOM 4451 C CA . TYR A 1 584 ? 20.444 18.052 -17.846 1.00 54.50 584 TYR A CA 1
ATOM 4452 C C . TYR A 1 584 ? 21.382 17.044 -17.176 1.00 54.50 584 TYR A C 1
ATOM 4454 O O . TYR A 1 584 ? 21.044 16.452 -16.152 1.00 54.50 584 TYR A O 1
ATOM 4462 N N . GLY A 1 585 ? 22.561 16.819 -17.770 1.00 62.09 585 GLY A N 1
ATOM 4463 C CA . GLY A 1 585 ? 23.718 16.131 -17.160 1.00 62.09 585 GLY A CA 1
ATOM 4464 C C . GLY A 1 585 ? 23.534 14.668 -16.711 1.00 62.09 585 GLY A C 1
ATOM 4465 O O . GLY A 1 585 ? 24.512 14.009 -16.362 1.00 62.09 585 GLY A O 1
ATOM 4466 N N . ASN A 1 586 ? 22.315 14.130 -16.749 1.00 77.50 586 ASN A N 1
ATOM 4467 C CA . ASN A 1 586 ? 21.938 12.826 -16.220 1.00 77.50 586 ASN A CA 1
ATOM 4468 C C . ASN A 1 586 ? 21.439 11.932 -17.354 1.00 77.50 586 ASN A C 1
ATOM 4470 O O . ASN A 1 586 ? 20.326 12.092 -17.838 1.00 77.50 586 ASN A O 1
ATOM 4474 N N . GLY A 1 587 ? 22.271 10.985 -17.778 1.00 88.31 587 GLY A N 1
ATOM 4475 C CA . GLY A 1 587 ? 21.871 9.973 -18.752 1.00 88.31 587 GLY A CA 1
ATOM 4476 C C . GLY A 1 587 ? 20.978 8.885 -18.154 1.00 88.31 587 GLY A C 1
ATOM 4477 O O . GLY A 1 587 ? 20.899 8.738 -16.933 1.00 88.31 587 GLY A O 1
ATOM 4478 N N . PHE A 1 588 ? 20.360 8.082 -19.020 1.00 94.12 588 PHE A N 1
ATOM 4479 C CA . PHE A 1 588 ? 19.689 6.846 -18.625 1.00 94.12 588 PHE A CA 1
ATOM 4480 C C . PHE A 1 588 ? 20.686 5.884 -17.979 1.00 94.12 588 PHE A C 1
ATOM 4482 O O . PHE A 1 588 ? 21.666 5.488 -18.607 1.00 94.12 588 PHE A O 1
ATOM 4489 N N . GLY A 1 589 ? 20.433 5.489 -16.736 1.00 93.44 589 GLY A N 1
ATOM 4490 C CA . GLY A 1 589 ? 21.181 4.441 -16.059 1.00 93.44 589 GLY A CA 1
ATOM 4491 C C . GLY A 1 589 ? 21.335 4.676 -14.564 1.00 93.44 589 GLY A C 1
ATOM 4492 O O . GLY A 1 589 ? 20.351 4.909 -13.858 1.00 93.44 589 GLY A O 1
ATOM 4493 N N . LYS A 1 590 ? 22.562 4.499 -14.064 1.00 94.00 590 LYS A N 1
ATOM 4494 C CA . LYS A 1 590 ? 22.865 4.185 -12.658 1.00 94.00 590 LYS A CA 1
ATOM 4495 C C . LYS A 1 590 ? 21.973 3.043 -12.165 1.00 94.00 590 LYS A C 1
ATOM 4497 O O . LYS A 1 590 ? 21.352 3.130 -11.107 1.00 94.00 590 LYS A O 1
ATOM 4502 N N . ILE A 1 591 ? 21.881 1.989 -12.974 1.00 97.25 591 ILE A N 1
ATOM 4503 C CA . ILE A 1 591 ? 21.038 0.824 -12.718 1.00 97.25 591 ILE A CA 1
ATOM 4504 C C . ILE A 1 591 ? 21.830 -0.469 -12.893 1.00 97.25 591 ILE A C 1
ATOM 4506 O O . ILE A 1 591 ? 22.611 -0.621 -13.832 1.00 97.25 591 ILE A O 1
ATOM 4510 N N . THR A 1 592 ? 21.623 -1.406 -11.971 1.00 98.56 592 THR A N 1
ATOM 4511 C CA . THR A 1 592 ? 22.178 -2.763 -12.048 1.00 98.56 592 THR A CA 1
ATOM 4512 C C . THR A 1 592 ? 21.049 -3.776 -12.177 1.00 98.56 592 THR A C 1
ATOM 4514 O O . THR A 1 592 ? 20.190 -3.848 -11.306 1.00 98.56 592 THR A O 1
ATOM 4517 N N . ILE A 1 593 ? 21.066 -4.577 -13.237 1.00 98.81 593 ILE A N 1
ATOM 4518 C CA . ILE A 1 593 ? 20.131 -5.670 -13.512 1.00 98.81 593 ILE A CA 1
ATOM 4519 C C . ILE A 1 593 ? 20.946 -6.963 -13.497 1.00 98.81 593 ILE A C 1
ATOM 4521 O O . ILE A 1 593 ? 21.680 -7.251 -14.446 1.00 98.81 593 ILE A O 1
ATOM 4525 N N . THR A 1 594 ? 20.889 -7.717 -12.396 1.00 98.81 594 THR A N 1
ATOM 4526 C CA . THR A 1 594 ? 21.795 -8.858 -12.196 1.00 98.81 594 THR A CA 1
ATOM 4527 C C . THR A 1 594 ? 21.171 -10.082 -11.544 1.00 98.81 594 THR A C 1
ATOM 4529 O O . THR A 1 594 ? 20.329 -9.973 -10.655 1.00 98.81 594 THR A O 1
ATOM 4532 N N . GLY A 1 595 ? 21.595 -11.271 -11.973 1.00 98.62 595 GLY A N 1
ATOM 4533 C CA . GLY A 1 595 ? 21.153 -12.534 -11.378 1.00 98.62 595 GLY A CA 1
ATOM 4534 C C . GLY A 1 595 ? 19.670 -12.852 -11.584 1.00 98.62 595 GLY A C 1
ATOM 4535 O O . GLY A 1 595 ? 19.132 -13.671 -10.846 1.00 98.62 595 GLY A O 1
ATOM 4536 N N . ASN A 1 596 ? 18.985 -12.189 -12.519 1.00 98.88 596 ASN A N 1
ATOM 4537 C CA . ASN A 1 596 ? 17.564 -12.417 -12.777 1.00 98.88 596 ASN A CA 1
ATOM 4538 C C . ASN A 1 596 ? 17.354 -13.592 -13.741 1.00 98.88 596 ASN A C 1
ATOM 4540 O O . ASN A 1 596 ? 18.201 -13.898 -14.587 1.00 98.88 596 ASN A O 1
ATOM 4544 N N . ILE A 1 597 ? 16.181 -14.208 -13.631 1.00 98.75 597 ILE A N 1
ATOM 4545 C CA . ILE A 1 597 ? 15.647 -15.180 -14.579 1.00 98.75 597 ILE A CA 1
ATOM 4546 C C . ILE A 1 597 ? 14.627 -14.445 -15.443 1.00 98.75 597 ILE A C 1
ATOM 4548 O O . ILE A 1 597 ? 13.603 -13.989 -14.942 1.00 98.75 597 ILE A O 1
ATOM 4552 N N . PHE A 1 598 ? 14.911 -14.350 -16.735 1.00 98.62 598 PHE A N 1
ATOM 4553 C CA . PHE A 1 598 ? 14.018 -13.807 -17.745 1.00 98.62 598 PHE A CA 1
ATOM 4554 C C . PHE A 1 598 ? 13.439 -14.944 -18.575 1.00 98.62 598 PHE A C 1
ATOM 4556 O O . PHE A 1 598 ? 14.172 -15.775 -19.121 1.00 98.62 598 PHE A O 1
ATOM 4563 N N . THR A 1 599 ? 12.117 -14.988 -18.658 1.00 96.50 599 THR A N 1
ATOM 4564 C CA . THR A 1 599 ? 11.374 -15.988 -19.419 1.00 96.50 599 THR A CA 1
ATOM 4565 C C . THR A 1 599 ? 10.373 -15.316 -20.348 1.00 96.50 599 THR A C 1
ATOM 4567 O O . THR A 1 599 ? 9.829 -14.266 -20.031 1.00 96.50 599 THR A O 1
ATOM 4570 N N . ALA A 1 600 ? 10.177 -15.881 -21.534 1.00 94.31 600 ALA A N 1
ATOM 4571 C CA . ALA A 1 600 ? 9.084 -15.478 -22.408 1.00 94.31 600 ALA A CA 1
ATOM 4572 C C . ALA A 1 600 ? 8.560 -16.674 -23.205 1.00 94.31 600 ALA A C 1
ATOM 4574 O O . ALA A 1 600 ? 9.301 -17.610 -23.515 1.00 94.31 600 ALA A O 1
ATOM 4575 N N . GLN A 1 601 ? 7.288 -16.631 -23.571 1.00 91.94 601 GLN A N 1
ATOM 4576 C CA . GLN A 1 601 ? 6.632 -17.579 -24.468 1.00 91.94 601 GLN A CA 1
ATOM 4577 C C . GLN A 1 601 ? 5.486 -16.896 -25.209 1.00 91.94 601 GLN A C 1
ATOM 4579 O O . GLN A 1 601 ? 4.911 -15.946 -24.689 1.00 91.94 601 GLN A O 1
ATOM 4584 N N . LYS A 1 602 ? 5.124 -17.399 -26.396 1.00 90.62 602 LYS A N 1
ATOM 4585 C CA . LYS A 1 602 ? 4.075 -16.795 -27.241 1.00 90.62 602 LYS A CA 1
ATOM 4586 C C . LYS A 1 602 ? 4.304 -15.292 -27.479 1.00 90.62 602 LYS A C 1
ATOM 4588 O O . LYS A 1 602 ? 3.369 -14.502 -27.421 1.00 90.62 602 LYS A O 1
ATOM 4593 N N . VAL A 1 603 ? 5.561 -14.917 -27.691 1.00 91.19 603 VAL A N 1
ATOM 4594 C CA . VAL A 1 603 ? 5.970 -13.543 -27.993 1.00 91.19 603 VAL A CA 1
ATOM 4595 C C . VAL A 1 603 ? 6.454 -13.444 -29.439 1.00 91.19 603 VAL A C 1
ATOM 4597 O O . VAL A 1 603 ? 7.058 -14.417 -29.921 1.00 91.19 603 VAL A O 1
ATOM 4600 N N . PRO A 1 604 ? 6.245 -12.289 -30.100 1.00 91.75 604 PRO A N 1
ATOM 4601 C CA . PRO A 1 604 ? 6.815 -12.030 -31.416 1.00 91.75 604 PRO A CA 1
ATOM 4602 C C . PRO A 1 604 ? 8.345 -11.944 -31.346 1.00 91.75 604 PRO A C 1
ATOM 4604 O O . PRO A 1 604 ? 8.930 -11.790 -30.270 1.00 91.75 604 PRO A O 1
ATOM 4607 N N . ASP A 1 605 ? 9.016 -12.015 -32.496 1.00 93.75 605 ASP A N 1
ATOM 4608 C CA . ASP A 1 605 ? 10.480 -11.989 -32.533 1.00 93.75 605 ASP A CA 1
ATOM 4609 C C . ASP A 1 605 ? 11.087 -10.631 -32.152 1.00 93.75 605 ASP A C 1
ATOM 4611 O O . ASP A 1 605 ? 12.187 -10.594 -31.604 1.00 93.75 605 ASP A O 1
ATOM 4615 N N . TRP A 1 606 ? 10.342 -9.536 -32.305 1.00 92.62 606 TRP A N 1
ATOM 4616 C CA . TRP A 1 606 ? 10.734 -8.205 -31.829 1.00 92.62 606 TRP A CA 1
ATOM 4617 C C . TRP A 1 606 ? 10.504 -7.967 -30.323 1.00 92.62 606 TRP A C 1
ATOM 4619 O O . TRP A 1 606 ? 10.721 -6.856 -29.838 1.00 92.62 606 TRP A O 1
ATOM 4629 N N . PHE A 1 607 ? 10.047 -8.961 -29.550 1.00 94.38 607 PHE A N 1
ATOM 4630 C CA . PHE A 1 607 ? 9.935 -8.811 -28.096 1.00 94.38 607 PHE A CA 1
ATOM 4631 C C . PHE A 1 607 ? 11.312 -8.651 -27.439 1.00 94.38 607 PHE A C 1
ATOM 4633 O O . PHE A 1 607 ? 12.249 -9.391 -27.733 1.00 94.38 607 PHE A O 1
ATOM 4640 N N . THR A 1 608 ? 11.405 -7.738 -26.469 1.00 95.94 608 THR A N 1
ATOM 4641 C CA . THR A 1 608 ? 12.628 -7.461 -25.710 1.00 95.94 608 THR A CA 1
ATOM 4642 C C . THR A 1 608 ? 12.348 -7.365 -24.210 1.00 95.94 608 THR A C 1
ATOM 4644 O O . THR A 1 608 ? 11.289 -6.916 -23.762 1.00 95.94 608 THR A O 1
ATOM 4647 N N . PHE A 1 609 ? 13.317 -7.785 -23.399 1.00 97.69 609 PHE A N 1
ATOM 4648 C CA . PHE A 1 609 ? 13.223 -7.775 -21.938 1.00 97.69 609 PHE A CA 1
ATOM 4649 C C . PHE A 1 609 ? 13.628 -6.442 -21.315 1.00 97.69 609 PHE A C 1
ATOM 4651 O O . PHE A 1 609 ? 13.242 -6.168 -20.181 1.00 97.69 609 PHE A O 1
ATOM 4658 N N . ILE A 1 610 ? 14.420 -5.623 -22.006 1.00 98.12 610 ILE A N 1
ATOM 4659 C CA . ILE A 1 610 ? 14.941 -4.358 -21.482 1.00 98.12 610 ILE A CA 1
ATOM 4660 C C . ILE A 1 610 ? 14.749 -3.274 -22.538 1.00 98.12 610 ILE A C 1
ATOM 4662 O O . ILE A 1 610 ? 15.277 -3.384 -23.635 1.00 98.12 610 ILE A O 1
ATOM 4666 N N . LYS A 1 611 ? 14.030 -2.204 -22.214 1.00 97.44 611 LYS A N 1
ATOM 4667 C CA . LYS A 1 611 ? 13.737 -1.120 -23.157 1.00 97.44 611 LYS A CA 1
ATOM 4668 C C . LYS A 1 611 ? 14.263 0.205 -22.635 1.00 97.44 611 LYS A C 1
ATOM 4670 O O . LYS A 1 611 ? 14.083 0.507 -21.457 1.00 97.44 611 LYS A O 1
ATOM 4675 N N . ILE A 1 612 ? 14.863 1.009 -23.503 1.00 96.62 612 ILE A N 1
ATOM 4676 C CA . ILE A 1 612 ? 15.114 2.431 -23.259 1.00 96.62 612 ILE A CA 1
ATOM 4677 C C . ILE A 1 612 ? 14.191 3.219 -24.179 1.00 96.62 612 ILE A C 1
ATOM 4679 O O . ILE A 1 612 ? 14.231 3.044 -25.395 1.00 96.62 612 ILE A O 1
ATOM 4683 N N . ARG A 1 613 ? 13.364 4.083 -23.591 1.00 94.25 613 ARG A N 1
ATOM 4684 C CA . ARG A 1 613 ? 12.346 4.856 -24.303 1.00 94.25 613 ARG A CA 1
ATOM 4685 C C . ARG A 1 613 ? 12.484 6.347 -23.986 1.00 94.25 613 ARG A C 1
ATOM 4687 O O . ARG A 1 613 ? 11.781 6.849 -23.101 1.00 94.25 613 ARG A O 1
ATOM 4694 N N . PRO A 1 614 ? 13.410 7.060 -24.649 1.00 92.56 614 PRO A N 1
ATOM 4695 C CA . PRO A 1 614 ? 13.579 8.488 -24.449 1.00 92.56 614 PRO A CA 1
ATOM 4696 C C . PRO A 1 614 ? 12.373 9.281 -24.954 1.00 92.56 614 PRO A C 1
ATOM 4698 O O . PRO A 1 614 ? 11.754 8.975 -25.973 1.00 92.56 614 PRO A O 1
ATOM 4701 N N . ARG A 1 615 ? 12.088 10.367 -24.247 1.00 89.56 615 ARG A N 1
ATOM 4702 C CA . ARG A 1 615 ? 11.253 11.478 -24.686 1.00 89.56 615 ARG A CA 1
ATOM 4703 C C . ARG A 1 615 ? 12.122 12.720 -24.772 1.00 89.56 615 ARG A C 1
ATOM 4705 O O . ARG A 1 615 ? 12.743 13.102 -23.782 1.00 89.56 615 ARG A O 1
ATOM 4712 N N . GLY A 1 616 ? 12.155 13.327 -25.951 1.00 87.38 616 GLY A N 1
ATOM 4713 C CA . GLY A 1 616 ? 13.104 14.390 -26.276 1.00 87.38 616 GLY A CA 1
ATOM 4714 C C . GLY A 1 616 ? 14.450 13.850 -26.768 1.00 87.38 616 GLY A C 1
ATOM 4715 O O . GLY A 1 616 ? 14.637 12.640 -26.903 1.00 87.38 616 GLY A O 1
ATOM 4716 N N . ASN A 1 617 ? 15.361 14.743 -27.145 1.00 88.75 617 ASN A N 1
ATOM 4717 C CA . ASN A 1 617 ? 16.489 14.400 -28.014 1.00 88.75 617 ASN A CA 1
ATOM 4718 C C . ASN A 1 617 ? 17.842 14.404 -27.300 1.00 88.75 617 ASN A C 1
ATOM 4720 O O . ASN A 1 617 ? 18.041 15.112 -26.319 1.00 88.75 617 ASN A O 1
ATOM 4724 N N . ASN A 1 618 ? 18.793 13.656 -27.867 1.00 88.75 618 ASN A N 1
ATOM 4725 C CA . ASN A 1 618 ? 20.190 13.573 -27.424 1.00 88.75 618 ASN A CA 1
ATOM 4726 C C . ASN A 1 618 ? 20.389 12.992 -26.011 1.00 88.75 618 ASN A C 1
ATOM 4728 O O . ASN A 1 618 ? 21.399 13.255 -25.360 1.00 88.75 618 ASN A O 1
ATOM 4732 N N . TRP A 1 619 ? 19.456 12.169 -25.527 1.00 92.06 619 TRP A N 1
ATOM 4733 C CA . TRP A 1 619 ? 19.656 11.402 -24.296 1.00 92.06 619 TRP A CA 1
ATOM 4734 C C . TRP A 1 619 ? 20.804 10.406 -24.450 1.00 92.06 619 TRP A C 1
ATOM 4736 O O . TRP A 1 619 ? 21.218 10.073 -25.542 1.00 92.06 619 TRP A O 1
ATOM 4746 N N . PHE A 1 620 ? 21.360 9.898 -23.362 1.00 93.19 620 PHE A N 1
ATOM 4747 C CA . PHE A 1 620 ? 22.626 9.171 -23.424 1.00 93.19 620 PHE A CA 1
ATOM 4748 C C . PHE A 1 620 ? 22.707 8.163 -22.278 1.00 93.19 620 PHE A C 1
ATOM 4750 O O . PHE A 1 620 ? 22.126 8.391 -21.218 1.00 93.19 620 PHE A O 1
ATOM 4757 N N . MET A 1 621 ? 23.404 7.036 -22.453 1.00 94.62 621 MET A N 1
ATOM 4758 C CA . MET A 1 621 ? 23.419 5.941 -21.462 1.00 94.62 621 MET A CA 1
ATOM 4759 C C . MET A 1 621 ? 24.577 6.070 -20.464 1.00 94.62 621 MET A C 1
ATOM 4761 O O . MET A 1 621 ? 25.727 6.100 -20.893 1.00 94.62 621 MET A O 1
ATOM 4765 N N . ASN A 1 622 ? 24.302 6.176 -19.158 1.00 93.50 622 ASN A N 1
ATOM 4766 C CA . ASN A 1 622 ? 25.296 6.308 -18.081 1.00 93.50 622 ASN A CA 1
ATOM 4767 C C . ASN A 1 622 ? 25.163 5.218 -17.016 1.00 93.50 622 ASN A C 1
ATOM 4769 O O . ASN A 1 622 ? 24.278 5.296 -16.163 1.00 93.50 622 ASN A O 1
ATOM 4773 N N . GLY A 1 623 ? 26.084 4.267 -16.938 1.00 93.94 623 GLY A N 1
ATOM 4774 C CA . GLY A 1 623 ? 26.103 3.347 -15.797 1.00 93.94 623 GLY A CA 1
ATOM 4775 C C . GLY A 1 623 ? 24.949 2.350 -15.838 1.00 93.94 623 GLY A C 1
ATOM 4776 O O . GLY A 1 623 ? 24.164 2.276 -14.889 1.00 93.94 623 GLY A O 1
ATOM 4777 N N . ILE A 1 624 ? 24.819 1.621 -16.945 1.00 97.31 624 ILE A N 1
ATOM 4778 C CA . ILE A 1 624 ? 23.874 0.510 -17.086 1.00 97.31 624 ILE A CA 1
ATOM 4779 C C . ILE A 1 624 ? 24.673 -0.783 -16.988 1.00 97.31 624 ILE A C 1
ATOM 4781 O O . ILE A 1 624 ? 25.556 -1.036 -17.801 1.00 97.31 624 ILE A O 1
ATOM 4785 N N . THR A 1 625 ? 24.365 -1.617 -16.000 1.00 98.44 625 THR A N 1
ATOM 4786 C CA . THR A 1 625 ? 24.961 -2.951 -15.870 1.00 98.44 625 THR A CA 1
ATOM 4787 C C . THR A 1 625 ? 23.883 -4.014 -16.011 1.00 98.44 625 THR A C 1
ATOM 4789 O O . THR A 1 625 ? 22.989 -4.088 -15.172 1.00 98.44 625 THR A O 1
ATOM 4792 N N . VAL A 1 626 ? 23.987 -4.859 -17.035 1.00 98.75 626 VAL A N 1
ATOM 4793 C CA . VAL A 1 626 ? 23.150 -6.049 -17.238 1.00 98.75 626 VAL A CA 1
ATOM 4794 C C . VAL A 1 626 ? 24.056 -7.271 -17.181 1.00 98.75 626 VAL A C 1
ATOM 4796 O O . VAL A 1 626 ? 24.751 -7.586 -18.149 1.00 98.75 626 VAL A O 1
ATOM 4799 N N . ALA A 1 627 ? 24.091 -7.946 -16.033 1.00 98.50 627 ALA A N 1
ATOM 4800 C CA . ALA A 1 627 ? 25.081 -8.990 -15.795 1.00 98.50 627 ALA A CA 1
ATOM 4801 C C . ALA A 1 627 ? 24.523 -10.265 -15.166 1.00 98.50 627 ALA A C 1
ATOM 4803 O O . ALA A 1 627 ? 23.638 -10.212 -14.324 1.00 98.50 627 ALA A O 1
ATOM 4804 N N . ASN A 1 628 ? 25.095 -11.419 -15.508 1.00 98.56 628 ASN A N 1
ATOM 4805 C CA . ASN A 1 628 ? 24.788 -12.698 -14.852 1.00 98.56 628 ASN A CA 1
ATOM 4806 C C . ASN A 1 628 ? 23.292 -13.076 -14.862 1.00 98.56 628 ASN A C 1
ATOM 4808 O O . ASN A 1 628 ? 22.810 -13.700 -13.918 1.00 98.56 628 ASN A O 1
ATOM 4812 N N . ASN A 1 629 ? 22.539 -12.675 -15.890 1.00 98.81 629 ASN A N 1
ATOM 4813 C CA . ASN A 1 629 ? 21.130 -13.042 -16.037 1.00 98.81 629 ASN A CA 1
ATOM 4814 C C . ASN A 1 629 ? 20.972 -14.286 -16.928 1.00 98.81 629 ASN A C 1
ATOM 4816 O O . ASN A 1 629 ? 21.813 -14.576 -17.786 1.00 98.81 629 ASN A O 1
ATOM 4820 N N . ALA A 1 630 ? 19.866 -15.005 -16.751 1.00 98.69 630 ALA A N 1
ATOM 4821 C CA . ALA A 1 630 ? 19.468 -16.103 -17.625 1.00 98.69 630 ALA A CA 1
ATOM 4822 C C . ALA A 1 630 ? 18.259 -15.692 -18.470 1.00 98.69 630 ALA A C 1
ATOM 4824 O O . ALA A 1 630 ? 17.196 -15.433 -17.916 1.00 98.69 630 ALA A O 1
ATOM 4825 N N . PHE A 1 631 ? 18.418 -15.652 -19.793 1.00 98.50 631 PHE A N 1
ATOM 4826 C CA . PHE A 1 631 ? 17.351 -15.359 -20.750 1.00 98.50 631 PHE A CA 1
ATOM 4827 C C . PHE A 1 631 ? 16.943 -16.637 -21.476 1.00 98.50 631 PHE A C 1
ATOM 4829 O O . PHE A 1 631 ? 17.749 -17.236 -22.195 1.00 98.50 631 PHE A O 1
ATOM 4836 N N . LYS A 1 632 ? 15.688 -17.052 -21.305 1.00 97.44 632 LYS A N 1
ATOM 4837 C CA . LYS A 1 632 ? 15.159 -18.268 -21.924 1.00 97.44 632 LYS A CA 1
ATOM 4838 C C . LYS A 1 632 ? 13.786 -18.030 -22.534 1.00 97.44 632 LYS A C 1
ATOM 4840 O O . LYS A 1 632 ? 12.831 -17.733 -21.826 1.00 97.44 632 LYS A O 1
ATOM 4845 N N . VAL A 1 633 ? 13.675 -18.241 -23.842 1.00 95.69 633 VAL A N 1
ATOM 4846 C CA . VAL A 1 633 ? 12.384 -18.226 -24.540 1.00 95.69 633 VAL A CA 1
ATOM 4847 C C . VAL A 1 633 ? 11.885 -19.662 -24.750 1.00 95.69 633 VAL A C 1
ATOM 4849 O O . VAL A 1 633 ? 12.643 -20.554 -25.142 1.00 95.69 633 VAL A O 1
ATOM 4852 N N . PHE A 1 634 ? 10.609 -19.917 -24.463 1.00 91.44 634 PHE A N 1
ATOM 4853 C CA . PHE A 1 634 ? 9.963 -21.230 -24.568 1.00 91.44 634 PHE A CA 1
ATOM 4854 C C . PHE A 1 634 ? 9.068 -21.343 -25.812 1.00 91.44 634 PHE A C 1
ATOM 4856 O O . PHE A 1 634 ? 8.804 -20.376 -26.521 1.00 91.44 634 PHE A O 1
ATOM 4863 N N . GLY A 1 635 ? 8.596 -22.563 -26.092 1.00 88.12 635 GLY A N 1
ATOM 4864 C CA . GLY A 1 635 ? 7.674 -22.823 -27.201 1.00 88.12 635 GLY A CA 1
ATOM 4865 C C . GLY A 1 635 ? 8.318 -22.647 -28.580 1.00 88.12 635 GLY A C 1
ATOM 4866 O O . GLY A 1 635 ? 9.489 -22.978 -28.765 1.00 88.12 635 GLY A O 1
ATOM 4867 N N . ALA A 1 636 ? 7.551 -22.165 -29.556 1.00 87.94 636 ALA A N 1
ATOM 4868 C CA . ALA A 1 636 ? 8.046 -21.895 -30.909 1.00 87.94 636 ALA A CA 1
ATOM 4869 C C . ALA A 1 636 ? 8.710 -20.510 -31.055 1.00 87.94 636 ALA A C 1
ATOM 4871 O O . ALA A 1 636 ? 9.419 -20.293 -32.035 1.00 87.94 636 ALA A O 1
ATOM 4872 N N . SER A 1 637 ? 8.517 -19.604 -30.088 1.00 90.88 637 SER A N 1
ATOM 4873 C CA . SER A 1 637 ? 9.052 -18.240 -30.128 1.00 90.88 637 SER A CA 1
ATOM 4874 C C . SER A 1 637 ? 10.584 -18.226 -30.096 1.00 90.88 637 SER A C 1
ATOM 4876 O O . SER A 1 637 ? 11.225 -18.990 -29.367 1.00 90.88 637 SER A O 1
ATOM 4878 N N . ILE A 1 638 ? 11.165 -17.333 -30.894 1.00 95.31 638 ILE A N 1
ATOM 4879 C CA . ILE A 1 638 ? 12.589 -16.992 -30.916 1.00 95.31 638 ILE A CA 1
ATOM 4880 C C . ILE A 1 638 ? 12.646 -15.478 -31.068 1.00 95.31 638 ILE A C 1
ATOM 4882 O O . ILE A 1 638 ? 12.110 -14.969 -32.048 1.00 95.31 638 ILE A O 1
ATOM 4886 N N . ILE A 1 639 ? 13.294 -14.790 -30.132 1.00 95.88 639 ILE A N 1
ATOM 4887 C CA . ILE A 1 639 ? 13.424 -13.331 -30.182 1.00 95.88 639 ILE A CA 1
ATOM 4888 C C . ILE A 1 639 ? 14.727 -12.921 -30.860 1.00 95.88 639 ILE A C 1
ATOM 4890 O O . ILE A 1 639 ? 15.723 -13.655 -30.821 1.00 95.88 639 ILE A O 1
ATOM 4894 N N . ASP A 1 640 ? 14.724 -11.742 -31.468 1.00 95.81 640 ASP A N 1
ATOM 4895 C CA . ASP A 1 640 ? 15.901 -11.163 -32.096 1.00 95.81 640 ASP A CA 1
ATOM 4896 C C . ASP A 1 640 ? 16.958 -10.854 -31.047 1.00 95.81 640 ASP A C 1
ATOM 4898 O O . ASP A 1 640 ? 18.063 -11.380 -31.123 1.00 95.81 640 ASP A O 1
ATOM 4902 N N . ARG A 1 641 ? 16.605 -10.082 -30.021 1.00 96.19 641 ARG A N 1
ATOM 4903 C CA . ARG A 1 641 ? 17.528 -9.584 -28.995 1.00 96.19 641 ARG A CA 1
ATOM 4904 C C . ARG A 1 641 ? 16.813 -9.395 -27.659 1.00 96.19 641 ARG A C 1
ATOM 4906 O O . ARG A 1 641 ? 15.596 -9.493 -27.579 1.00 96.19 641 ARG A O 1
ATOM 4913 N N . ILE A 1 642 ? 17.564 -9.134 -26.591 1.00 97.44 642 ILE A N 1
ATOM 4914 C CA . ILE A 1 642 ? 16.985 -8.933 -25.248 1.00 97.44 642 ILE A CA 1
ATOM 4915 C C . ILE A 1 642 ? 16.652 -7.476 -24.931 1.00 97.44 642 ILE A C 1
ATOM 4917 O O . ILE A 1 642 ? 16.037 -7.201 -23.904 1.00 97.44 642 ILE A O 1
ATOM 4921 N N . ASP A 1 643 ? 17.090 -6.549 -25.767 1.00 97.50 643 ASP A N 1
ATOM 4922 C CA . ASP A 1 643 ? 17.167 -5.135 -25.451 1.00 97.50 643 ASP A CA 1
ATOM 4923 C C . ASP A 1 643 ? 16.716 -4.263 -26.627 1.00 97.50 643 ASP A C 1
ATOM 4925 O O . ASP A 1 643 ? 16.944 -4.611 -27.779 1.00 97.50 643 ASP A O 1
ATOM 4929 N N . GLU A 1 644 ? 16.080 -3.131 -26.353 1.00 95.56 644 GLU A N 1
ATOM 4930 C CA . GLU A 1 644 ? 15.499 -2.255 -27.373 1.00 95.56 644 GLU A CA 1
ATOM 4931 C C . GLU A 1 644 ? 15.726 -0.788 -27.033 1.00 95.56 644 GLU A C 1
ATOM 4933 O O . GLU A 1 644 ? 15.571 -0.366 -25.884 1.00 95.56 644 GLU A O 1
ATOM 4938 N N . TYR A 1 645 ? 16.066 -0.011 -28.053 1.00 94.25 645 TYR A N 1
ATOM 4939 C CA . TYR A 1 645 ? 15.965 1.436 -28.026 1.00 94.25 645 TYR A CA 1
ATOM 4940 C C . TYR A 1 645 ? 14.740 1.832 -28.861 1.00 94.25 645 TYR A C 1
ATOM 4942 O O . TYR A 1 645 ? 14.726 1.627 -30.071 1.00 94.25 645 TYR A O 1
ATOM 4950 N N . ASP A 1 646 ? 13.712 2.353 -28.190 1.00 94.44 646 ASP A N 1
ATOM 4951 C CA . ASP A 1 646 ? 12.475 2.844 -28.806 1.00 94.44 646 ASP A CA 1
ATOM 4952 C C . ASP A 1 646 ? 12.611 4.348 -29.078 1.00 94.44 646 ASP A C 1
ATOM 4954 O O . ASP A 1 646 ? 12.556 5.171 -28.158 1.00 94.44 646 ASP A O 1
ATOM 4958 N N . ASP A 1 647 ? 12.799 4.706 -30.347 1.00 92.81 647 ASP A N 1
ATOM 4959 C CA . ASP A 1 647 ? 13.030 6.073 -30.814 1.00 92.81 647 ASP A CA 1
ATOM 4960 C C . ASP A 1 647 ? 11.746 6.862 -31.121 1.00 92.81 647 ASP A C 1
ATOM 4962 O O . ASP A 1 647 ? 11.811 8.020 -31.544 1.00 92.81 647 ASP A O 1
ATOM 4966 N N . ALA A 1 648 ? 10.563 6.297 -30.843 1.00 92.44 648 ALA A N 1
ATOM 4967 C CA . ALA A 1 648 ? 9.284 6.873 -31.260 1.00 92.44 648 ALA A CA 1
ATOM 4968 C C . ALA A 1 648 ? 9.023 8.287 -30.709 1.00 92.44 648 ALA A C 1
ATOM 4970 O O . ALA A 1 648 ? 8.220 9.042 -31.266 1.00 92.44 648 ALA A O 1
ATOM 4971 N N . PHE A 1 649 ? 9.667 8.654 -29.597 1.00 88.69 649 PHE A N 1
ATOM 4972 C CA . PHE A 1 649 ? 9.465 9.938 -28.922 1.00 88.69 649 PHE A CA 1
ATOM 4973 C C . PHE A 1 649 ? 10.751 10.716 -28.638 1.00 88.69 649 PHE A C 1
ATOM 4975 O O . PHE A 1 649 ? 10.676 11.785 -28.020 1.00 88.69 649 PHE A O 1
ATOM 4982 N N . GLY A 1 650 ? 11.908 10.218 -29.069 1.00 90.50 650 GLY A N 1
ATOM 4983 C CA . GLY A 1 650 ? 13.179 10.805 -28.677 1.00 90.50 650 GLY A CA 1
ATOM 4984 C C . GLY A 1 650 ? 14.408 10.084 -29.209 1.00 90.50 650 GLY A C 1
ATOM 4985 O O . GLY A 1 650 ? 14.334 8.969 -29.723 1.00 90.50 650 GLY A O 1
ATOM 4986 N N . THR A 1 651 ? 15.562 10.732 -29.052 1.00 92.00 651 THR A N 1
ATOM 4987 C CA . THR A 1 651 ? 16.842 10.239 -29.580 1.00 92.00 651 THR A CA 1
ATOM 4988 C C . THR A 1 651 ? 17.873 9.922 -28.509 1.00 92.00 651 THR A C 1
ATOM 4990 O O . THR A 1 651 ? 17.943 10.616 -27.492 1.00 92.00 651 THR A O 1
ATOM 4993 N N . LEU A 1 652 ? 18.686 8.887 -28.757 1.00 92.56 652 LEU A N 1
ATOM 4994 C CA . LEU A 1 652 ? 19.917 8.629 -28.014 1.00 92.56 652 LEU A CA 1
ATOM 4995 C C . LEU A 1 652 ? 21.144 9.161 -28.778 1.00 92.56 652 LEU A C 1
ATOM 4997 O O . LEU A 1 652 ? 21.383 8.788 -29.922 1.00 92.56 652 LEU A O 1
ATOM 5001 N N . ASP A 1 653 ? 21.962 9.980 -28.123 1.00 93.12 653 ASP A N 1
ATOM 5002 C CA . ASP A 1 653 ? 23.346 10.237 -28.498 1.00 93.12 653 ASP A CA 1
ATOM 5003 C C . ASP A 1 653 ? 24.227 9.087 -27.993 1.00 93.12 653 ASP A C 1
ATOM 5005 O O . ASP A 1 653 ? 24.687 9.048 -26.844 1.00 93.12 653 ASP A O 1
ATOM 5009 N N . HIS A 1 654 ? 24.464 8.126 -28.883 1.00 93.56 654 HIS A N 1
ATOM 5010 C CA . HIS A 1 654 ? 25.338 7.001 -28.594 1.00 93.56 654 HIS A CA 1
ATOM 5011 C C . HIS A 1 654 ? 26.787 7.425 -28.362 1.00 93.56 654 HIS A C 1
ATOM 5013 O O . HIS A 1 654 ? 27.457 6.758 -27.579 1.00 93.56 654 HIS A O 1
ATOM 5019 N N . THR A 1 655 ? 27.261 8.523 -28.961 1.00 93.44 655 THR A N 1
ATOM 5020 C CA . THR A 1 655 ? 28.661 8.970 -28.845 1.00 93.44 655 THR A CA 1
ATOM 5021 C C . THR A 1 655 ? 29.026 9.364 -27.421 1.00 93.44 655 THR A C 1
ATOM 5023 O O . THR A 1 655 ? 30.169 9.213 -26.997 1.00 93.44 655 THR A O 1
ATOM 5026 N N . ALA A 1 656 ? 28.027 9.793 -26.654 1.00 92.38 656 ALA A N 1
ATOM 5027 C CA . ALA A 1 656 ? 28.188 10.179 -25.273 1.00 92.38 656 ALA A CA 1
ATOM 5028 C C . ALA A 1 656 ? 28.090 8.994 -24.298 1.00 92.38 656 ALA A C 1
ATOM 5030 O O . ALA A 1 656 ? 28.096 9.237 -23.097 1.00 92.38 656 ALA A O 1
ATOM 5031 N N . THR A 1 657 ? 27.940 7.737 -24.735 1.00 94.25 657 THR A N 1
ATOM 5032 C CA . THR A 1 657 ? 27.722 6.554 -23.868 1.00 94.25 657 THR A CA 1
ATOM 5033 C C . THR A 1 657 ? 28.908 6.250 -22.936 1.00 94.25 657 THR A C 1
ATOM 5035 O O . THR A 1 657 ? 30.050 6.186 -23.378 1.00 94.25 657 THR A O 1
ATOM 5038 N N . ARG A 1 658 ? 28.633 6.008 -21.643 1.00 93.00 658 ARG A N 1
ATOM 5039 C CA . ARG A 1 658 ? 29.623 5.652 -20.598 1.00 93.00 658 ARG A CA 1
ATOM 5040 C C . ARG A 1 658 ? 29.109 4.569 -19.660 1.00 93.00 658 ARG A C 1
ATOM 5042 O O . ARG A 1 658 ? 27.915 4.522 -19.355 1.00 93.00 658 ARG A O 1
ATOM 5049 N N . ASP A 1 659 ? 30.038 3.789 -19.119 1.00 93.69 659 ASP A N 1
ATOM 5050 C CA . ASP A 1 659 ? 29.797 2.810 -18.059 1.00 93.69 659 ASP A CA 1
ATOM 5051 C C . ASP A 1 659 ? 28.677 1.808 -18.421 1.00 93.69 659 ASP A C 1
ATOM 5053 O O . ASP A 1 659 ? 27.783 1.538 -17.613 1.00 93.69 659 ASP A O 1
ATOM 5057 N N . VAL A 1 660 ? 28.672 1.285 -19.653 1.00 96.38 660 VAL A N 1
ATOM 5058 C CA . VAL A 1 660 ? 27.665 0.307 -20.108 1.00 96.38 660 VAL A CA 1
ATOM 5059 C C . VAL A 1 660 ? 28.285 -1.080 -20.187 1.00 96.38 660 VAL A C 1
ATOM 5061 O O . VAL A 1 660 ? 29.127 -1.358 -21.037 1.00 96.38 660 VAL A O 1
ATOM 5064 N N . ILE A 1 661 ? 27.827 -1.967 -19.305 1.00 97.25 661 ILE A N 1
ATOM 5065 C CA . ILE A 1 661 ? 28.360 -3.321 -19.146 1.00 97.25 661 ILE A CA 1
ATOM 5066 C C . ILE A 1 661 ? 27.246 -4.339 -19.375 1.00 97.25 661 ILE A C 1
ATOM 5068 O O . ILE A 1 661 ? 26.268 -4.384 -18.629 1.00 97.25 661 ILE A O 1
ATOM 5072 N N . PHE A 1 662 ? 27.429 -5.197 -20.374 1.00 98.19 662 PHE A N 1
ATOM 5073 C CA . PHE A 1 662 ? 26.584 -6.353 -20.665 1.00 98.19 662 PHE A CA 1
ATOM 5074 C C . PHE A 1 662 ? 27.475 -7.594 -20.683 1.00 98.19 662 PHE A C 1
ATOM 5076 O O . PHE A 1 662 ? 28.244 -7.780 -21.623 1.00 98.19 662 PHE A O 1
ATOM 5083 N N . THR A 1 663 ? 27.429 -8.420 -19.632 1.00 97.69 663 THR A N 1
ATOM 5084 C CA . THR A 1 663 ? 28.386 -9.532 -19.475 1.00 97.69 663 THR A CA 1
ATOM 5085 C C . THR A 1 663 ? 27.850 -10.692 -18.636 1.00 97.69 663 THR A C 1
ATOM 5087 O O . THR A 1 663 ? 26.984 -10.515 -17.786 1.00 97.69 663 THR A O 1
ATOM 5090 N N . GLY A 1 664 ? 28.356 -11.907 -18.855 1.00 97.38 664 GLY A N 1
ATOM 5091 C CA . GLY A 1 664 ? 27.972 -13.086 -18.066 1.00 97.38 664 GLY A CA 1
ATOM 5092 C C . GLY A 1 664 ? 26.508 -13.519 -18.229 1.00 97.38 664 GLY A C 1
ATOM 5093 O O . GLY A 1 664 ? 26.032 -14.352 -17.464 1.00 97.38 664 GLY A O 1
ATOM 5094 N N . ASN A 1 665 ? 25.781 -12.959 -19.199 1.00 98.31 665 ASN A N 1
ATOM 5095 C CA . ASN A 1 665 ? 24.406 -13.351 -19.491 1.00 98.31 665 ASN A CA 1
ATOM 5096 C C . ASN A 1 665 ? 24.381 -14.651 -20.307 1.00 98.31 665 ASN A C 1
ATOM 5098 O O . ASN A 1 665 ? 25.241 -14.886 -21.157 1.00 98.31 665 ASN A O 1
ATOM 5102 N N . SER A 1 666 ? 23.375 -15.488 -20.065 1.00 98.06 666 SER A N 1
ATOM 5103 C CA . SER A 1 666 ? 23.130 -16.715 -20.830 1.00 98.06 666 SER A CA 1
ATOM 5104 C C . SER A 1 666 ? 21.849 -16.588 -21.650 1.00 98.06 666 SER A C 1
ATOM 5106 O O . SER A 1 666 ? 20.893 -15.953 -21.209 1.00 98.06 666 SER A O 1
ATOM 5108 N N . PHE A 1 667 ? 21.842 -17.174 -22.849 1.00 97.69 667 PHE A N 1
ATOM 5109 C CA . PHE A 1 667 ? 20.777 -16.988 -23.834 1.00 97.69 667 PHE A CA 1
ATOM 5110 C C . PHE A 1 667 ? 20.336 -18.322 -24.440 1.00 97.69 667 PHE A C 1
ATOM 5112 O O . PHE A 1 667 ? 21.161 -19.072 -24.967 1.00 97.69 667 PHE A O 1
ATOM 5119 N N . GLU A 1 668 ? 19.029 -18.570 -24.447 1.00 97.69 668 GLU A N 1
ATOM 5120 C CA . GLU A 1 668 ? 18.378 -19.658 -25.177 1.00 97.69 668 GLU A CA 1
ATOM 5121 C C . GLU A 1 668 ? 17.255 -19.077 -26.046 1.00 97.69 668 GLU A C 1
ATOM 5123 O O . GLU A 1 668 ? 16.378 -18.377 -25.540 1.00 97.69 668 GLU A O 1
ATOM 5128 N N . LYS A 1 669 ? 17.294 -19.372 -27.355 1.00 97.19 669 LYS A N 1
ATOM 5129 C CA . LYS A 1 669 ? 16.374 -18.824 -28.375 1.00 97.19 669 LYS A CA 1
ATOM 5130 C C . LYS A 1 669 ? 16.364 -17.288 -28.464 1.00 97.19 669 LYS A C 1
ATOM 5132 O O . LYS A 1 669 ? 15.319 -16.668 -28.636 1.00 97.19 669 LYS A O 1
ATOM 5137 N N . VAL A 1 670 ? 17.563 -16.709 -28.420 1.00 97.31 670 VAL A N 1
ATOM 5138 C CA . VAL A 1 670 ? 17.851 -15.305 -28.754 1.00 97.31 670 VAL A CA 1
ATOM 5139 C C . VAL A 1 670 ? 18.869 -15.297 -29.896 1.00 97.31 670 VAL A C 1
ATOM 5141 O O . VAL A 1 670 ? 19.891 -15.986 -29.786 1.00 97.31 670 VAL A O 1
ATOM 5144 N N . ARG A 1 671 ? 18.580 -14.591 -30.996 1.00 95.81 671 ARG A N 1
ATOM 5145 C CA . ARG A 1 671 ? 19.432 -14.580 -32.204 1.00 95.81 671 ARG A CA 1
ATOM 5146 C C . ARG A 1 671 ? 20.708 -13.764 -31.972 1.00 95.81 671 ARG A C 1
ATOM 5148 O O . ARG A 1 671 ? 21.812 -14.294 -32.108 1.00 95.81 671 ARG A O 1
ATOM 5155 N N . ASP A 1 672 ? 20.529 -12.527 -31.535 1.00 94.94 672 ASP A N 1
ATOM 5156 C CA . ASP A 1 672 ? 21.552 -11.515 -31.318 1.00 94.94 672 ASP A CA 1
ATOM 5157 C C . ASP A 1 672 ? 21.825 -11.367 -29.815 1.00 94.94 672 ASP A C 1
ATOM 5159 O O . ASP A 1 672 ? 20.978 -10.965 -29.012 1.00 94.94 672 ASP A O 1
ATOM 5163 N N . LYS A 1 673 ? 23.029 -11.772 -29.407 1.00 94.69 673 LYS A N 1
ATOM 5164 C CA . LYS A 1 673 ? 23.426 -11.863 -27.998 1.00 94.69 673 LYS A CA 1
ATOM 5165 C C . LYS A 1 673 ? 24.102 -10.565 -27.579 1.00 94.69 673 LYS A C 1
ATOM 5167 O O . LYS A 1 673 ? 25.303 -10.410 -27.784 1.00 94.69 673 LYS A O 1
ATOM 5172 N N . ALA A 1 674 ? 23.320 -9.649 -27.010 1.00 95.69 674 ALA A N 1
ATOM 5173 C CA . ALA A 1 674 ? 23.814 -8.348 -26.577 1.00 95.69 674 ALA A CA 1
ATOM 5174 C C . ALA A 1 674 ? 24.948 -8.477 -25.538 1.00 95.69 674 ALA A C 1
ATOM 5176 O O . ALA A 1 674 ? 24.770 -9.087 -24.478 1.00 95.69 674 ALA A O 1
ATOM 5177 N N . GLU A 1 675 ? 26.106 -7.887 -25.837 1.00 96.88 675 GLU A N 1
ATOM 5178 C CA . GLU A 1 675 ? 27.327 -7.963 -25.033 1.00 96.88 675 GLU A CA 1
ATOM 5179 C C . GLU A 1 675 ? 28.169 -6.685 -25.215 1.00 96.88 675 GLU A C 1
ATOM 5181 O O . GLU A 1 675 ? 28.328 -6.165 -26.319 1.00 96.88 675 GLU A O 1
ATOM 5186 N N . SER A 1 676 ? 28.707 -6.150 -24.118 1.00 96.06 676 SER A N 1
ATOM 5187 C CA . SER A 1 676 ? 29.634 -5.012 -24.127 1.00 96.06 676 SER A CA 1
ATOM 5188 C C . SER A 1 676 ? 30.487 -5.047 -22.853 1.00 96.06 676 SER A C 1
ATOM 5190 O O . SER A 1 676 ? 29.925 -4.973 -21.756 1.00 96.06 676 SER A O 1
ATOM 5192 N N . PRO A 1 677 ? 31.824 -5.170 -22.957 1.00 96.12 677 PRO A N 1
ATOM 5193 C CA . PRO A 1 677 ? 32.586 -5.407 -24.185 1.00 96.12 677 PRO A CA 1
ATOM 5194 C C . PRO A 1 677 ? 32.307 -6.799 -24.773 1.00 96.12 677 PRO A C 1
ATOM 5196 O O . PRO A 1 677 ? 32.271 -7.772 -24.029 1.00 96.12 677 PRO A O 1
ATOM 5199 N N . VAL A 1 678 ? 32.199 -6.899 -26.098 1.00 96.44 678 VAL A N 1
ATOM 5200 C CA . VAL A 1 678 ? 32.034 -8.156 -26.844 1.00 96.44 678 VAL A CA 1
ATOM 5201 C C . VAL A 1 678 ? 33.314 -8.549 -27.565 1.00 96.44 678 VAL A C 1
ATOM 5203 O O . VAL A 1 678 ? 34.096 -7.709 -28.009 1.00 96.44 678 VAL A O 1
ATOM 5206 N N . THR A 1 679 ? 33.514 -9.852 -27.716 1.00 96.00 679 THR A N 1
ATOM 5207 C CA . THR A 1 679 ? 34.630 -1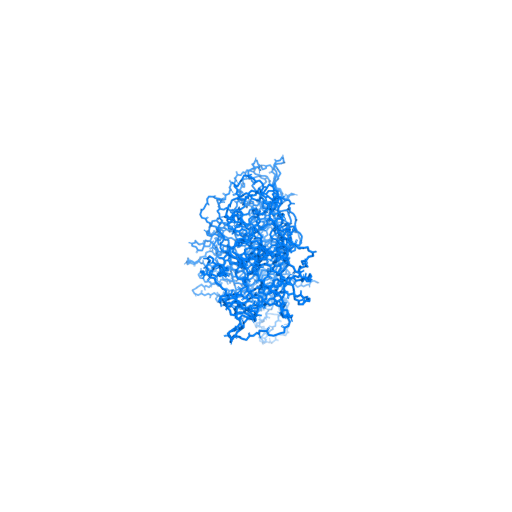0.438 -28.450 1.00 96.00 679 THR A CA 1
ATOM 5208 C C . THR A 1 679 ? 34.167 -11.031 -29.783 1.00 96.00 679 THR A C 1
ATOM 5210 O O . THR A 1 679 ? 33.396 -11.987 -29.802 1.00 96.00 679 THR A O 1
ATOM 5213 N N . VAL A 1 680 ? 34.697 -10.527 -30.902 1.00 96.25 680 VAL A N 1
ATOM 5214 C CA . VAL A 1 680 ? 34.365 -10.985 -32.262 1.00 96.25 680 VAL A CA 1
ATOM 5215 C C . VAL A 1 680 ? 35.585 -11.622 -32.929 1.00 96.25 680 VAL A C 1
ATOM 5217 O O . VAL A 1 680 ? 36.659 -11.021 -32.982 1.00 96.25 680 VAL A O 1
ATOM 5220 N N . ARG A 1 681 ? 35.426 -12.835 -33.476 1.00 96.25 681 ARG A N 1
ATOM 5221 C CA . ARG A 1 681 ? 36.420 -13.468 -34.361 1.00 96.25 681 ARG A CA 1
ATOM 5222 C C . ARG A 1 681 ? 36.218 -12.960 -35.788 1.00 96.25 681 ARG A C 1
ATOM 5224 O O . ARG A 1 681 ? 35.138 -13.125 -36.346 1.00 96.25 681 ARG A O 1
ATOM 5231 N N . HIS A 1 682 ? 37.270 -12.420 -36.392 1.00 96.94 682 HIS A N 1
ATOM 5232 C CA . HIS A 1 682 ? 37.308 -12.010 -37.795 1.00 96.94 682 HIS A CA 1
ATOM 5233 C C . HIS A 1 682 ? 38.324 -12.844 -38.565 1.00 96.94 682 HIS A C 1
ATOM 5235 O O . HIS A 1 682 ? 39.454 -13.025 -38.116 1.00 96.94 682 HIS A O 1
ATOM 5241 N N . GLU A 1 683 ? 37.931 -13.316 -39.741 1.00 97.62 683 GLU A N 1
ATOM 5242 C CA . GLU A 1 683 ? 38.802 -14.036 -40.662 1.00 97.62 683 GLU A CA 1
ATOM 5243 C C . GLU A 1 683 ? 38.917 -13.259 -41.966 1.00 97.62 683 GLU A C 1
ATOM 5245 O O . GLU A 1 683 ? 37.934 -13.021 -42.666 1.00 97.62 683 GLU A O 1
ATOM 5250 N N . GLN A 1 684 ? 40.143 -12.861 -42.281 1.00 97.12 684 GLN A N 1
ATOM 5251 C CA . GLN A 1 684 ? 40.483 -12.168 -43.504 1.00 97.12 684 GLN A CA 1
ATOM 5252 C C . GLN A 1 684 ? 41.069 -13.165 -44.505 1.00 97.12 684 GLN A C 1
ATOM 5254 O O . GLN A 1 684 ? 42.221 -13.581 -44.377 1.00 97.12 684 GLN A O 1
ATOM 5259 N N . THR A 1 685 ? 40.290 -13.520 -45.525 1.00 94.75 685 THR A N 1
ATOM 5260 C CA . THR A 1 685 ? 40.688 -14.502 -46.549 1.00 94.75 685 THR A CA 1
ATOM 5261 C C . THR A 1 685 ? 41.323 -13.869 -47.785 1.00 94.75 685 THR A C 1
ATOM 5263 O O . THR A 1 685 ? 42.151 -14.496 -48.440 1.00 94.75 685 THR A O 1
ATOM 5266 N N . ASN A 1 686 ? 40.978 -12.621 -48.109 1.00 95.06 686 ASN A N 1
ATOM 5267 C CA . ASN A 1 686 ? 41.590 -11.866 -49.199 1.00 95.06 686 ASN A CA 1
ATOM 5268 C C . ASN A 1 686 ? 42.694 -10.937 -48.686 1.00 95.06 686 ASN A C 1
ATOM 5270 O O . ASN A 1 686 ? 42.506 -10.244 -47.686 1.00 95.06 686 ASN A O 1
ATOM 5274 N N . VAL A 1 687 ? 43.813 -10.886 -49.416 1.00 96.06 687 VAL A N 1
ATOM 5275 C CA . VAL A 1 687 ? 44.965 -10.026 -49.108 1.00 96.06 687 VAL A CA 1
ATOM 5276 C C . VAL A 1 687 ? 44.522 -8.563 -49.077 1.00 96.06 687 VAL A C 1
ATOM 5278 O O . VAL A 1 687 ? 44.175 -7.990 -50.109 1.00 96.06 687 VAL A O 1
ATOM 5281 N N . ASN A 1 688 ? 44.530 -7.959 -47.890 1.00 97.00 688 ASN A N 1
ATOM 5282 C CA . ASN A 1 688 ? 44.155 -6.563 -47.685 1.00 97.00 688 ASN A CA 1
ATOM 5283 C C . ASN A 1 688 ? 44.905 -5.996 -46.471 1.00 97.00 688 ASN A C 1
ATOM 5285 O O . ASN A 1 688 ? 45.185 -6.726 -45.525 1.00 97.00 688 ASN A O 1
ATOM 5289 N N . SER A 1 689 ? 45.268 -4.716 -46.499 1.00 96.19 689 SER A N 1
ATOM 5290 C CA . SER A 1 689 ? 45.871 -4.022 -45.352 1.00 96.19 689 SER A CA 1
ATOM 5291 C C . SER A 1 689 ? 44.822 -3.378 -44.444 1.00 96.19 689 SER A C 1
ATOM 5293 O O . SER A 1 689 ? 45.148 -2.942 -43.348 1.00 96.19 689 SER A O 1
ATOM 5295 N N . SER A 1 690 ? 43.562 -3.320 -44.879 1.00 97.25 690 SER A N 1
ATOM 5296 C CA . SER A 1 690 ? 42.465 -2.680 -44.156 1.00 97.25 690 SER A CA 1
ATOM 5297 C C . SER A 1 690 ? 41.346 -3.689 -43.901 1.00 97.25 690 SER A C 1
ATOM 5299 O O . SER A 1 690 ? 40.539 -3.984 -44.786 1.00 97.25 690 SER A O 1
ATOM 5301 N N . TRP A 1 691 ? 41.320 -4.275 -42.703 1.00 97.56 691 TRP A N 1
ATOM 5302 C CA . TRP A 1 691 ? 40.337 -5.301 -42.339 1.00 97.56 691 TRP A CA 1
ATOM 5303 C C . TRP A 1 691 ? 39.146 -4.634 -41.656 1.00 97.56 691 TRP A C 1
ATOM 5305 O O . TRP A 1 691 ? 39.324 -3.816 -40.760 1.00 97.56 691 TRP A O 1
ATOM 5315 N N . THR A 1 692 ? 37.923 -4.961 -42.074 1.00 97.19 692 THR A N 1
ATOM 5316 C CA . THR A 1 692 ? 36.701 -4.418 -41.459 1.00 97.19 692 THR A CA 1
ATOM 5317 C C . THR A 1 692 ? 36.046 -5.486 -40.602 1.00 97.19 692 THR A C 1
ATOM 5319 O O . THR A 1 692 ? 35.633 -6.511 -41.139 1.00 97.19 692 THR A O 1
ATOM 5322 N N . VAL A 1 693 ? 35.904 -5.224 -39.304 1.00 97.06 693 VAL A N 1
ATOM 5323 C CA . VAL A 1 693 ? 35.234 -6.127 -38.355 1.00 97.06 693 VAL A CA 1
ATOM 5324 C C . VAL A 1 693 ? 33.907 -5.509 -37.915 1.00 97.06 693 VAL A C 1
ATOM 5326 O O . VAL A 1 693 ? 33.854 -4.317 -37.605 1.00 97.06 693 VAL A O 1
ATOM 5329 N N . GLN A 1 694 ? 32.831 -6.301 -37.930 1.00 94.75 694 GLN A N 1
ATOM 5330 C CA . GLN A 1 694 ? 31.460 -5.862 -37.633 1.00 94.75 694 GLN A CA 1
ATOM 5331 C C . GLN A 1 694 ? 31.045 -6.240 -36.206 1.00 94.75 694 GLN A C 1
ATOM 5333 O O . GLN A 1 694 ? 31.339 -7.346 -35.757 1.00 94.75 694 GLN A O 1
ATOM 5338 N N . PHE A 1 695 ? 30.352 -5.326 -35.519 1.00 94.88 695 PHE A N 1
ATOM 5339 C CA . PHE A 1 695 ? 29.870 -5.497 -34.140 1.00 94.88 695 PHE A CA 1
ATOM 5340 C C . PHE A 1 695 ? 28.347 -5.313 -33.995 1.00 94.88 695 PHE A C 1
ATOM 5342 O O . PHE A 1 695 ? 27.810 -5.450 -32.900 1.00 94.88 695 PHE A O 1
ATOM 5349 N N . ASP A 1 696 ? 27.646 -5.010 -35.087 1.00 78.50 696 ASP A N 1
ATOM 5350 C CA . ASP A 1 696 ? 26.250 -4.555 -35.131 1.00 78.50 696 ASP A CA 1
ATOM 5351 C C . ASP A 1 696 ? 25.242 -5.454 -34.398 1.00 78.50 696 ASP A C 1
ATOM 5353 O O . ASP A 1 696 ? 24.348 -4.945 -33.728 1.00 78.50 696 ASP A O 1
ATOM 5357 N N . ARG A 1 697 ? 25.420 -6.776 -34.461 1.00 86.25 697 ARG A N 1
ATOM 5358 C CA . ARG A 1 697 ? 24.543 -7.761 -33.796 1.00 86.25 697 ARG A CA 1
ATOM 5359 C C . ARG A 1 697 ? 24.751 -7.902 -32.289 1.00 86.25 697 ARG A C 1
ATOM 5361 O O . ARG A 1 697 ? 24.010 -8.623 -31.633 1.00 86.25 697 ARG A O 1
ATOM 5368 N N . PHE A 1 698 ? 25.789 -7.286 -31.734 1.00 93.81 698 PHE A N 1
ATOM 5369 C CA . PHE A 1 698 ? 26.191 -7.525 -30.348 1.00 93.81 698 PHE A CA 1
ATOM 5370 C C . PHE A 1 698 ? 26.059 -6.292 -29.466 1.00 93.81 698 PHE A C 1
ATOM 5372 O O . PHE A 1 698 ? 25.823 -6.428 -28.270 1.00 93.81 698 PHE A O 1
ATOM 5379 N N . LEU A 1 699 ? 26.221 -5.091 -30.020 1.00 96.19 699 LEU A N 1
ATOM 5380 C CA . LEU A 1 699 ? 26.234 -3.888 -29.197 1.00 96.19 699 LEU A CA 1
ATOM 5381 C C . LEU A 1 699 ? 24.831 -3.615 -28.611 1.00 96.19 699 LEU A C 1
ATOM 5383 O O . LEU A 1 699 ? 23.837 -3.579 -29.356 1.00 96.19 699 LEU A O 1
ATOM 5387 N N . PRO A 1 700 ? 24.724 -3.429 -27.279 1.00 96.56 700 PRO A N 1
ATOM 5388 C CA . PRO A 1 700 ? 23.459 -3.120 -26.632 1.00 96.56 700 PRO A CA 1
ATOM 5389 C C . PRO A 1 700 ? 22.797 -1.868 -27.214 1.00 96.56 700 PRO A C 1
ATOM 5391 O O . PRO A 1 700 ? 23.469 -0.916 -27.608 1.00 96.56 700 PRO A O 1
ATOM 5394 N N . PHE A 1 701 ? 21.470 -1.883 -27.263 1.00 95.50 701 PHE A N 1
ATOM 5395 C CA . PHE A 1 701 ? 20.575 -0.823 -27.709 1.00 95.50 701 PHE A CA 1
ATOM 5396 C C . PHE A 1 701 ? 20.892 -0.282 -29.109 1.00 95.50 701 PHE A C 1
ATOM 5398 O O . PHE A 1 701 ? 20.678 0.892 -29.384 1.00 95.50 701 PHE A O 1
ATOM 5405 N N . GLY A 1 702 ? 21.440 -1.132 -29.986 1.00 91.81 702 GLY A N 1
ATOM 5406 C CA . GLY A 1 702 ? 21.873 -0.732 -31.330 1.00 91.81 702 GLY A CA 1
ATOM 5407 C C . GLY A 1 702 ? 23.077 0.216 -31.335 1.00 91.81 702 GLY A C 1
ATOM 5408 O O . GLY A 1 702 ? 23.266 0.944 -32.305 1.00 91.81 702 GLY A O 1
ATOM 5409 N N . GLY A 1 703 ? 23.868 0.225 -30.258 1.00 93.38 703 GLY A N 1
ATOM 5410 C CA . GLY A 1 703 ? 24.903 1.225 -30.023 1.00 93.38 703 GLY A CA 1
ATOM 5411 C C . GLY A 1 703 ? 26.058 1.248 -31.026 1.00 93.38 703 GLY A C 1
ATOM 5412 O O . GLY A 1 703 ? 26.307 0.308 -31.783 1.00 93.38 703 GLY A O 1
ATOM 5413 N N . GLU A 1 704 ? 26.802 2.352 -30.982 1.00 95.50 704 GLU A N 1
ATOM 5414 C CA . GLU A 1 704 ? 28.027 2.551 -31.756 1.00 95.50 704 GLU A CA 1
ATOM 5415 C C . GLU A 1 704 ? 29.230 1.863 -31.101 1.00 95.50 704 GLU A C 1
ATOM 5417 O O . GLU A 1 704 ? 29.273 1.680 -29.888 1.00 95.50 704 GLU A O 1
ATOM 5422 N N . LEU A 1 705 ? 30.248 1.516 -31.891 1.00 96.44 705 LEU A N 1
ATOM 5423 C CA . LEU A 1 705 ? 31.502 0.971 -31.379 1.00 96.44 705 LEU A CA 1
ATOM 5424 C C . LEU A 1 705 ? 32.417 2.122 -30.947 1.00 96.44 705 LEU A C 1
ATOM 5426 O O . LEU A 1 705 ? 33.083 2.719 -31.793 1.00 96.44 705 LEU A O 1
ATOM 5430 N N . LEU A 1 706 ? 32.460 2.428 -29.650 1.00 96.00 706 LEU A N 1
ATOM 5431 C CA . LEU A 1 706 ? 33.229 3.558 -29.112 1.00 96.00 706 LEU A CA 1
ATOM 5432 C C . LEU A 1 706 ? 34.655 3.184 -28.704 1.00 96.00 706 LEU A C 1
ATOM 5434 O O . LEU A 1 706 ? 35.553 4.016 -28.806 1.00 96.00 706 LEU A O 1
ATOM 5438 N N . GLY A 1 707 ? 34.884 1.936 -28.292 1.00 94.94 707 GLY A N 1
ATOM 5439 C CA . GLY A 1 707 ? 36.192 1.477 -27.826 1.00 94.94 707 GLY A CA 1
ATOM 5440 C C . GLY A 1 707 ? 36.581 0.103 -28.362 1.00 94.94 707 GLY A C 1
ATOM 5441 O O . GLY A 1 707 ? 35.727 -0.731 -28.672 1.00 94.94 707 GLY A O 1
ATOM 5442 N N . VAL A 1 708 ? 37.891 -0.137 -28.439 1.00 95.75 708 VAL A N 1
ATOM 5443 C CA . VAL A 1 708 ? 38.497 -1.448 -28.704 1.00 95.75 708 VAL A CA 1
ATOM 5444 C C . VAL A 1 708 ? 39.497 -1.733 -27.591 1.00 95.75 708 VAL A C 1
ATOM 5446 O O . VAL A 1 708 ? 40.516 -1.058 -27.484 1.00 95.75 708 VAL A O 1
ATOM 5449 N N . ASP A 1 709 ? 39.201 -2.740 -26.774 1.00 94.06 709 ASP A N 1
ATOM 5450 C CA . ASP A 1 709 ? 40.030 -3.133 -25.630 1.00 94.06 709 ASP A CA 1
ATOM 5451 C C . ASP A 1 709 ? 41.259 -3.948 -26.070 1.00 94.06 709 ASP A C 1
ATOM 5453 O O . ASP A 1 709 ? 42.255 -4.020 -25.353 1.00 94.06 709 ASP A O 1
ATOM 5457 N N . GLY A 1 710 ? 41.194 -4.608 -27.233 1.00 94.88 710 GLY A N 1
ATOM 5458 C CA . GLY A 1 710 ? 42.321 -5.385 -27.740 1.00 94.88 710 GLY A CA 1
ATOM 5459 C C . GLY A 1 710 ? 42.067 -6.112 -29.055 1.00 94.88 710 GLY A C 1
ATOM 5460 O O . GLY A 1 710 ? 40.933 -6.447 -29.405 1.00 94.88 710 GLY A O 1
ATOM 5461 N N . VAL A 1 711 ? 43.165 -6.386 -29.761 1.00 96.50 711 VAL A N 1
ATOM 5462 C CA . VAL A 1 711 ? 43.223 -7.202 -30.980 1.00 96.50 711 VAL A CA 1
ATOM 5463 C C . VAL A 1 711 ? 44.260 -8.297 -30.761 1.00 96.50 711 VAL A C 1
ATOM 5465 O O . VAL A 1 711 ? 45.408 -8.004 -30.432 1.00 96.50 711 VAL A O 1
ATOM 5468 N N . VAL A 1 712 ? 43.866 -9.556 -30.939 1.00 96.25 712 VAL A N 1
ATOM 5469 C CA . VAL A 1 712 ? 44.741 -10.722 -30.756 1.00 96.25 712 VAL A CA 1
ATOM 5470 C C . VAL A 1 712 ? 44.699 -11.587 -32.008 1.00 96.25 712 VAL A C 1
ATOM 5472 O O . VAL A 1 712 ? 43.626 -12.007 -32.436 1.00 96.25 712 VAL A O 1
ATOM 5475 N N . ALA A 1 713 ? 45.859 -11.868 -32.599 1.00 95.38 713 ALA A N 1
ATOM 5476 C CA . ALA A 1 713 ? 45.962 -12.786 -33.728 1.00 95.38 713 ALA A CA 1
ATOM 5477 C C . ALA A 1 713 ? 45.738 -14.243 -33.289 1.00 95.38 713 ALA A C 1
ATOM 5479 O O . ALA A 1 713 ? 46.269 -14.696 -32.275 1.00 95.38 713 ALA A O 1
ATOM 5480 N N . HIS A 1 714 ? 44.969 -14.985 -34.084 1.00 93.75 714 HIS A N 1
ATOM 5481 C CA . HIS A 1 714 ? 44.746 -16.422 -33.938 1.00 93.75 714 HIS A CA 1
ATOM 5482 C C . HIS A 1 714 ? 45.574 -17.161 -34.987 1.00 93.75 714 HIS A C 1
ATOM 5484 O O . HIS A 1 714 ? 45.121 -17.405 -36.104 1.00 93.75 714 HIS A O 1
ATOM 5490 N N . GLY A 1 715 ? 46.808 -17.502 -34.618 1.00 92.25 715 GLY A N 1
ATOM 5491 C CA . GLY A 1 715 ? 47.798 -18.043 -35.550 1.00 92.25 715 GLY A CA 1
ATOM 5492 C C . GLY A 1 715 ? 48.541 -16.949 -36.333 1.00 92.25 715 GLY A C 1
ATOM 5493 O O . GLY A 1 715 ? 48.399 -15.764 -36.027 1.00 92.25 715 GLY A O 1
ATOM 5494 N N . PRO A 1 716 ? 49.384 -17.332 -37.309 1.00 93.38 716 PRO A N 1
ATOM 5495 C CA . PRO A 1 716 ? 50.182 -16.376 -38.067 1.00 93.38 716 PRO A CA 1
ATOM 5496 C C . PRO A 1 716 ? 49.303 -15.530 -38.995 1.00 93.38 716 PRO A C 1
ATOM 5498 O O . PRO A 1 716 ? 48.510 -16.061 -39.772 1.00 93.38 716 PRO A O 1
ATOM 5501 N N . VAL A 1 717 ? 49.498 -14.213 -38.965 1.00 96.81 717 VAL A N 1
ATOM 5502 C CA . VAL A 1 717 ? 49.020 -13.308 -40.019 1.00 96.81 717 VAL A CA 1
ATOM 5503 C C . VAL A 1 717 ? 50.022 -13.375 -41.165 1.00 96.81 717 VAL A C 1
ATOM 5505 O O . VAL A 1 717 ? 51.224 -13.321 -40.930 1.00 96.81 717 VAL A O 1
ATOM 5508 N N . GLN A 1 718 ? 49.557 -13.539 -42.400 1.00 96.50 718 GLN A N 1
ATOM 5509 C CA . GLN A 1 718 ? 50.417 -13.781 -43.559 1.00 96.50 718 GLN A CA 1
ATOM 5510 C C . GLN A 1 718 ? 50.348 -12.616 -44.538 1.00 96.50 718 GLN A C 1
ATOM 5512 O O . GLN A 1 718 ? 49.270 -12.249 -44.999 1.00 96.50 718 GLN A O 1
ATOM 5517 N N . ALA A 1 719 ? 51.500 -12.044 -44.877 1.00 94.06 719 ALA A N 1
ATOM 5518 C CA . ALA A 1 719 ? 51.622 -11.067 -45.949 1.00 94.06 719 ALA A CA 1
ATOM 5519 C C . ALA A 1 719 ? 51.417 -11.722 -47.326 1.00 94.06 719 ALA A C 1
ATOM 5521 O O . ALA A 1 719 ? 51.471 -12.948 -47.478 1.00 94.06 719 ALA A O 1
ATOM 5522 N N . ASN A 1 720 ? 51.241 -10.895 -48.357 1.00 87.56 720 ASN A N 1
ATOM 5523 C CA . ASN A 1 720 ? 51.247 -11.368 -49.739 1.00 87.56 720 ASN A CA 1
ATOM 5524 C C . ASN A 1 720 ? 52.538 -12.164 -50.037 1.00 87.56 720 ASN A C 1
ATOM 5526 O O . ASN A 1 720 ? 53.639 -11.651 -49.845 1.00 87.56 720 ASN A O 1
ATOM 5530 N N . GLY A 1 721 ? 52.408 -13.418 -50.478 1.00 83.62 721 GLY A N 1
ATOM 5531 C CA . GLY A 1 721 ? 53.539 -14.339 -50.668 1.00 83.62 721 GLY A CA 1
ATOM 5532 C C . GLY A 1 721 ? 53.831 -15.290 -49.494 1.00 83.62 721 GLY A C 1
ATOM 5533 O O . GLY A 1 721 ? 54.746 -16.101 -49.605 1.00 83.62 721 GLY A O 1
ATOM 5534 N N . GLY A 1 722 ? 53.057 -15.243 -48.400 1.00 85.94 722 GLY A N 1
ATOM 5535 C CA . GLY A 1 722 ? 53.037 -16.278 -47.351 1.00 85.94 722 GLY A CA 1
ATOM 5536 C C . GLY A 1 722 ? 53.993 -16.074 -46.170 1.00 85.94 722 GLY A C 1
ATOM 5537 O O . GLY A 1 722 ? 54.027 -16.911 -45.268 1.00 85.94 722 GLY A O 1
ATOM 5538 N N . ALA A 1 723 ? 54.753 -14.975 -46.137 1.00 93.06 723 ALA A N 1
ATOM 5539 C CA . ALA A 1 723 ? 55.596 -14.631 -44.992 1.00 93.06 723 ALA A CA 1
ATOM 5540 C C . ALA A 1 723 ? 54.750 -14.194 -43.784 1.00 93.06 723 ALA A C 1
ATOM 5542 O O . ALA A 1 723 ? 53.778 -13.455 -43.943 1.00 93.06 723 ALA A O 1
ATOM 5543 N N . THR A 1 724 ? 55.132 -14.614 -42.575 1.00 95.31 724 THR A N 1
ATOM 5544 C CA . THR A 1 724 ? 54.464 -14.181 -41.339 1.00 95.31 724 THR A CA 1
ATOM 5545 C C . THR A 1 724 ? 54.715 -12.696 -41.078 1.00 95.31 724 THR A C 1
ATOM 5547 O O . THR A 1 724 ? 55.863 -12.254 -41.038 1.00 95.31 724 THR A O 1
ATOM 5550 N N . LEU A 1 725 ? 53.636 -11.950 -40.865 1.00 93.81 725 LEU A N 1
ATOM 5551 C CA . LEU A 1 725 ? 53.627 -10.566 -40.415 1.00 93.81 725 LEU A CA 1
ATOM 5552 C C . LEU A 1 725 ? 53.503 -10.533 -38.884 1.00 93.81 725 LEU A C 1
ATOM 5554 O O . LEU A 1 725 ? 52.629 -11.193 -38.323 1.00 93.81 725 LEU A O 1
ATOM 5558 N N . TYR A 1 726 ? 54.375 -9.772 -38.219 1.00 91.06 726 TYR A N 1
ATOM 5559 C CA . TYR A 1 726 ? 54.428 -9.668 -36.751 1.00 91.06 726 TYR A CA 1
ATOM 5560 C C . TYR A 1 726 ? 53.855 -8.352 -36.208 1.00 91.06 726 TYR A C 1
ATOM 5562 O O . TYR A 1 726 ? 53.804 -8.156 -34.995 1.00 91.06 726 TYR A O 1
ATOM 5570 N N . ASP A 1 727 ? 53.446 -7.449 -37.095 1.00 89.50 727 ASP A N 1
ATOM 5571 C CA . ASP A 1 727 ? 53.001 -6.109 -36.729 1.00 89.50 727 ASP A CA 1
ATOM 5572 C C . ASP A 1 727 ? 51.613 -6.160 -36.073 1.00 89.50 727 ASP A C 1
ATOM 5574 O O . ASP A 1 727 ? 50.768 -6.972 -36.445 1.00 89.50 727 ASP A O 1
ATOM 5578 N N . MET A 1 728 ? 51.357 -5.275 -35.109 1.00 92.50 728 MET A N 1
ATOM 5579 C CA . MET A 1 728 ? 50.031 -5.102 -34.511 1.00 92.50 728 MET A CA 1
ATOM 5580 C C . MET A 1 728 ? 49.265 -4.013 -35.276 1.00 92.50 728 MET A C 1
ATOM 5582 O O . MET A 1 728 ? 49.824 -2.931 -35.479 1.00 92.50 728 MET A O 1
ATOM 5586 N N . PRO A 1 729 ? 48.006 -4.243 -35.694 1.00 95.88 729 PRO A N 1
ATOM 5587 C CA . PRO A 1 729 ? 47.244 -3.218 -36.387 1.00 95.88 729 PRO A CA 1
ATOM 5588 C C . PRO A 1 729 ? 46.802 -2.130 -35.409 1.00 95.88 729 PRO A C 1
ATOM 5590 O O . PRO A 1 729 ? 46.485 -2.415 -34.251 1.00 95.88 729 PRO A O 1
ATOM 5593 N N . TRP A 1 730 ? 46.693 -0.894 -35.891 1.00 95.50 730 TRP A N 1
ATOM 5594 C CA . TRP A 1 730 ? 45.930 0.123 -35.169 1.00 95.50 730 TRP A CA 1
ATOM 5595 C C . TRP A 1 730 ? 44.446 0.022 -35.540 1.00 95.50 730 TRP A C 1
ATOM 5597 O O . TRP A 1 730 ? 44.090 -0.431 -36.633 1.00 95.50 730 TRP A O 1
ATOM 5607 N N . ALA A 1 731 ? 43.580 0.400 -34.601 1.00 96.75 731 ALA A N 1
ATOM 5608 C CA . ALA A 1 731 ? 42.134 0.269 -34.719 1.00 96.75 731 ALA A CA 1
ATOM 5609 C C . ALA A 1 731 ? 41.474 1.639 -34.911 1.00 96.75 731 ALA A C 1
ATOM 5611 O O . ALA A 1 731 ? 41.674 2.550 -34.113 1.00 96.75 731 ALA A O 1
ATOM 5612 N N . GLU A 1 732 ? 40.655 1.762 -35.949 1.00 97.19 732 GLU A N 1
ATOM 5613 C CA . GLU A 1 732 ? 39.809 2.922 -36.217 1.00 97.19 732 GLU A CA 1
ATOM 5614 C C . GLU A 1 732 ? 38.358 2.551 -35.908 1.00 97.19 732 GLU A C 1
ATOM 5616 O O . GLU A 1 732 ? 37.753 1.748 -36.624 1.00 97.19 732 GLU A O 1
ATOM 5621 N N . THR A 1 733 ? 37.806 3.077 -34.819 1.00 95.75 733 THR A N 1
ATOM 5622 C CA . THR A 1 733 ? 36.425 2.804 -34.402 1.00 95.75 733 THR A CA 1
ATOM 5623 C C . THR A 1 733 ? 35.411 3.626 -35.203 1.00 95.75 733 THR A C 1
ATOM 5625 O O . THR A 1 733 ? 35.779 4.412 -36.083 1.00 95.75 733 THR A O 1
ATOM 5628 N N . ARG A 1 734 ? 34.116 3.418 -34.924 1.00 95.12 734 ARG A N 1
ATOM 5629 C CA . ARG A 1 734 ? 32.997 4.183 -35.502 1.00 95.12 734 ARG A CA 1
ATOM 5630 C C . ARG A 1 734 ? 32.956 4.194 -37.033 1.00 95.12 734 ARG A C 1
ATOM 5632 O O . ARG A 1 734 ? 32.684 5.207 -37.666 1.00 95.12 734 ARG A O 1
ATOM 5639 N N . GLN A 1 735 ? 33.224 3.043 -37.641 1.00 96.38 735 GLN A N 1
ATOM 5640 C CA . GLN A 1 735 ? 33.221 2.878 -39.094 1.00 96.38 735 GLN A CA 1
ATOM 5641 C C . GLN A 1 735 ? 31.882 2.326 -39.603 1.00 96.38 735 GLN A C 1
ATOM 5643 O O . GLN A 1 735 ? 31.172 1.612 -38.894 1.00 96.38 735 GLN A O 1
ATOM 5648 N N . GLY A 1 736 ? 31.582 2.570 -40.884 1.00 93.44 736 GLY A N 1
ATOM 5649 C CA . GLY A 1 736 ? 30.339 2.128 -41.532 1.00 93.44 736 GLY A CA 1
ATOM 5650 C C . GLY A 1 736 ? 29.145 3.047 -41.251 1.00 93.44 736 GLY A C 1
ATOM 5651 O O . GLY A 1 736 ? 29.254 3.987 -40.478 1.00 93.44 736 GLY A O 1
ATOM 5652 N N . GLY A 1 737 ? 28.000 2.780 -41.893 1.00 92.44 737 GLY A N 1
ATOM 5653 C CA . GLY A 1 737 ? 26.817 3.657 -41.816 1.00 92.44 737 GLY A CA 1
ATOM 5654 C C . GLY A 1 737 ? 26.177 3.770 -40.427 1.00 92.44 737 GLY A C 1
ATOM 5655 O O . GLY A 1 737 ? 25.564 4.788 -40.141 1.00 92.44 737 GLY A O 1
ATOM 5656 N N . ASN A 1 738 ? 26.372 2.762 -39.569 1.00 91.38 738 ASN A N 1
ATOM 5657 C CA . ASN A 1 738 ? 25.833 2.707 -38.203 1.00 91.38 738 ASN A CA 1
ATOM 5658 C C . ASN A 1 738 ? 26.928 2.889 -37.132 1.00 91.38 738 ASN A C 1
ATOM 5660 O O . ASN A 1 738 ? 26.717 2.534 -35.978 1.00 91.38 738 ASN A O 1
ATOM 5664 N N . SER A 1 739 ? 28.138 3.323 -37.513 1.00 96.25 739 SER A N 1
ATOM 5665 C CA . SER A 1 739 ? 29.272 3.526 -36.590 1.00 96.25 739 SER A CA 1
ATOM 5666 C C . SER A 1 739 ? 29.616 2.314 -35.698 1.00 96.25 739 SER A C 1
ATOM 5668 O O . SER A 1 739 ? 30.171 2.458 -34.612 1.00 96.25 739 SER A O 1
ATOM 5670 N N . ASN A 1 740 ? 29.309 1.095 -36.138 1.00 95.12 740 ASN A N 1
ATOM 5671 C CA . ASN A 1 740 ? 29.420 -0.142 -35.353 1.00 95.12 740 ASN A CA 1
ATOM 5672 C C . ASN A 1 740 ? 30.432 -1.132 -35.950 1.00 95.12 740 ASN A C 1
ATOM 5674 O O . ASN A 1 740 ? 30.332 -2.351 -35.796 1.00 95.12 740 ASN A O 1
ATOM 5678 N N . ARG A 1 741 ? 31.411 -0.603 -36.683 1.00 97.00 741 ARG A N 1
ATOM 5679 C CA . ARG A 1 741 ? 32.524 -1.369 -37.243 1.00 97.00 741 ARG A CA 1
ATOM 5680 C C . ARG A 1 741 ? 33.842 -0.766 -36.792 1.00 97.00 741 ARG A C 1
ATOM 5682 O O . ARG A 1 741 ? 33.930 0.431 -36.520 1.00 97.00 741 ARG A O 1
ATOM 5689 N N . VAL A 1 742 ? 34.876 -1.596 -36.790 1.00 97.44 742 VAL A N 1
ATOM 5690 C CA . VAL A 1 742 ? 36.269 -1.161 -36.650 1.00 97.44 742 VAL A CA 1
ATOM 5691 C C . VAL A 1 742 ? 37.029 -1.462 -37.932 1.00 97.44 742 VAL A C 1
ATOM 5693 O O . VAL A 1 742 ? 36.846 -2.522 -38.542 1.00 97.44 742 VAL A O 1
ATOM 5696 N N . ARG A 1 743 ? 37.889 -0.528 -38.339 1.00 98.00 743 ARG A N 1
ATOM 5697 C CA . ARG A 1 743 ? 38.934 -0.769 -39.333 1.00 98.00 743 ARG A CA 1
ATOM 5698 C C . ARG A 1 743 ? 40.226 -1.132 -38.619 1.00 98.00 743 ARG A C 1
ATOM 5700 O O . ARG A 1 743 ? 40.714 -0.349 -37.814 1.00 98.00 743 ARG A O 1
ATOM 5707 N N . LEU A 1 744 ? 40.786 -2.295 -38.918 1.00 97.88 744 LEU A N 1
ATOM 5708 C CA . LEU A 1 744 ? 42.136 -2.656 -38.504 1.00 97.88 744 LEU A CA 1
ATOM 5709 C C . LEU A 1 744 ? 43.091 -2.349 -39.649 1.00 97.88 744 LEU A C 1
ATOM 5711 O O . LEU A 1 744 ? 42.912 -2.856 -40.760 1.00 97.88 744 LEU A O 1
ATOM 5715 N N . HIS A 1 745 ? 44.093 -1.528 -39.372 1.00 97.81 745 HIS A N 1
ATOM 5716 C CA . HIS A 1 745 ? 45.057 -1.071 -40.362 1.00 97.81 745 HIS A CA 1
ATOM 5717 C C . HIS A 1 745 ? 46.409 -1.736 -40.132 1.00 97.81 745 HIS A C 1
ATOM 5719 O O . HIS A 1 745 ? 47.066 -1.516 -39.116 1.00 97.81 745 HIS A O 1
ATOM 5725 N N . TRP A 1 746 ? 46.809 -2.550 -41.101 1.00 97.12 746 TRP A N 1
ATOM 5726 C CA . TRP A 1 746 ? 48.061 -3.294 -41.126 1.00 97.12 746 TRP A CA 1
ATOM 5727 C C . TRP A 1 746 ? 49.103 -2.578 -41.985 1.00 97.12 746 TRP A C 1
ATOM 5729 O O . TRP A 1 746 ? 48.768 -1.844 -42.915 1.00 97.12 746 TRP A O 1
ATOM 5739 N N . SER A 1 747 ? 50.381 -2.840 -41.715 1.00 95.50 747 SER A N 1
ATOM 5740 C CA . SER A 1 747 ? 51.510 -2.266 -42.462 1.00 95.50 747 SER A CA 1
ATOM 5741 C C . SER A 1 747 ? 51.569 -2.708 -43.930 1.00 95.50 747 SER A C 1
ATOM 5743 O O . SER A 1 747 ? 52.132 -2.003 -44.767 1.00 95.50 747 SER A O 1
ATOM 5745 N N . ALA A 1 748 ? 50.977 -3.860 -44.259 1.00 94.62 748 ALA A N 1
ATOM 5746 C CA . ALA A 1 748 ? 50.932 -4.418 -45.603 1.00 94.62 748 ALA A CA 1
ATOM 5747 C C . ALA A 1 748 ? 49.659 -5.244 -45.833 1.00 94.62 748 ALA A C 1
ATOM 5749 O O . ALA A 1 748 ? 48.951 -5.626 -44.899 1.00 94.62 748 ALA A O 1
ATOM 5750 N N . GLY A 1 749 ? 49.376 -5.543 -47.105 1.00 96.56 749 GLY A N 1
ATOM 5751 C CA . GLY A 1 749 ? 48.301 -6.459 -47.475 1.00 96.56 749 GLY A CA 1
ATOM 5752 C C . GLY A 1 749 ? 48.541 -7.856 -46.903 1.00 96.56 749 GLY A C 1
ATOM 5753 O O . GLY A 1 749 ? 49.561 -8.475 -47.212 1.00 96.56 749 GLY A O 1
ATOM 5754 N N . CYS A 1 750 ? 47.603 -8.350 -46.094 1.00 96.94 750 CYS A N 1
ATOM 5755 C CA . CYS A 1 750 ? 47.721 -9.632 -45.405 1.00 96.94 750 CYS A CA 1
ATOM 5756 C C . CYS A 1 750 ? 46.381 -10.378 -45.275 1.00 96.94 750 CYS A C 1
ATOM 5758 O O . CYS A 1 750 ? 45.310 -9.823 -45.531 1.00 96.94 750 CYS A O 1
ATOM 5760 N N . THR A 1 751 ? 46.466 -11.654 -44.900 1.00 97.19 751 THR A N 1
ATOM 5761 C CA . THR A 1 751 ? 45.359 -12.564 -44.563 1.00 97.19 751 THR A CA 1
ATOM 5762 C C . THR A 1 751 ? 45.600 -13.185 -43.191 1.00 97.19 751 THR A C 1
ATOM 5764 O O . THR A 1 751 ? 46.743 -13.285 -42.745 1.00 97.19 751 THR A O 1
ATOM 5767 N N . GLY A 1 752 ? 44.553 -13.648 -42.519 1.00 96.25 752 GLY A N 1
ATOM 5768 C CA . GLY A 1 752 ? 44.683 -14.314 -41.224 1.00 96.25 752 GLY A CA 1
ATOM 5769 C C . GLY A 1 752 ? 43.421 -14.213 -40.385 1.00 96.25 752 GLY A C 1
ATOM 5770 O O . GLY A 1 752 ? 42.368 -13.795 -40.861 1.00 96.25 752 GLY A O 1
ATOM 5771 N N . VAL A 1 753 ? 43.534 -14.594 -39.118 1.00 97.31 753 VAL A N 1
ATOM 5772 C CA . VAL A 1 753 ? 42.421 -14.568 -38.170 1.00 97.31 753 VAL A CA 1
ATOM 5773 C C . VAL A 1 753 ? 42.807 -13.697 -36.988 1.00 97.31 753 VAL A C 1
ATOM 5775 O O . VAL A 1 753 ? 43.895 -13.838 -36.434 1.00 97.31 753 VAL A O 1
ATOM 5778 N N . VAL A 1 754 ? 41.903 -12.817 -36.575 1.00 97.25 754 VAL A N 1
ATOM 5779 C CA . VAL A 1 754 ? 42.031 -12.043 -35.339 1.00 97.25 754 VAL A CA 1
ATOM 5780 C C . VAL A 1 754 ? 40.781 -12.181 -34.492 1.00 97.25 754 VAL A C 1
ATOM 5782 O O . VAL A 1 754 ? 39.689 -12.463 -34.977 1.00 97.25 754 VAL A O 1
ATOM 5785 N N . GLN A 1 755 ? 40.952 -11.942 -33.206 1.00 97.00 755 GLN A N 1
ATOM 5786 C CA . GLN A 1 755 ? 39.886 -11.700 -32.261 1.00 97.00 755 GLN A CA 1
ATOM 5787 C C . GLN A 1 755 ? 39.969 -10.243 -31.825 1.00 97.00 755 GLN A C 1
ATOM 5789 O O . GLN A 1 755 ? 41.032 -9.780 -31.411 1.00 97.00 755 GLN A O 1
ATOM 5794 N N . VAL A 1 756 ? 38.853 -9.530 -31.925 1.00 97.44 756 VAL A N 1
ATOM 5795 C CA . VAL A 1 756 ? 38.748 -8.119 -31.558 1.00 97.44 756 VAL A CA 1
ATOM 5796 C C . VAL A 1 756 ? 37.755 -7.985 -30.417 1.00 97.44 756 VAL A C 1
ATOM 5798 O O . VAL A 1 756 ? 36.624 -8.456 -30.527 1.00 97.44 756 VAL A O 1
ATOM 5801 N N . ARG A 1 757 ? 38.176 -7.347 -29.325 1.00 97.06 757 ARG A N 1
ATOM 5802 C CA . ARG A 1 757 ? 37.307 -7.019 -28.195 1.00 97.06 757 ARG A CA 1
ATOM 5803 C C . ARG A 1 757 ? 36.882 -5.558 -28.295 1.00 97.06 757 ARG A C 1
ATOM 5805 O O . ARG A 1 757 ? 37.733 -4.678 -28.207 1.00 97.06 757 ARG A O 1
ATOM 5812 N N . GLY A 1 758 ? 35.595 -5.313 -28.509 1.00 96.38 758 GLY A N 1
ATOM 5813 C CA . GLY A 1 758 ? 35.016 -3.988 -28.739 1.00 96.38 758 GLY A CA 1
ATOM 5814 C C . GLY A 1 758 ? 33.880 -3.670 -27.770 1.00 96.38 758 GLY A C 1
ATOM 5815 O O . GLY A 1 758 ? 33.286 -4.584 -27.205 1.00 96.38 758 GLY A O 1
ATOM 5816 N N . ARG A 1 759 ? 33.577 -2.387 -27.564 1.00 96.25 759 ARG A N 1
ATOM 5817 C CA . ARG A 1 759 ? 32.589 -1.919 -26.576 1.00 96.25 759 ARG A CA 1
ATOM 5818 C C . ARG A 1 759 ? 31.790 -0.710 -27.055 1.00 96.25 759 ARG A C 1
ATOM 5820 O O . ARG A 1 759 ? 32.282 0.071 -27.873 1.00 96.25 759 ARG A O 1
ATOM 5827 N N . CYS A 1 760 ? 30.571 -0.568 -26.532 1.00 95.88 760 CYS A N 1
ATOM 5828 C CA . CYS A 1 760 ? 29.646 0.509 -26.900 1.00 95.88 760 CYS A CA 1
ATOM 5829 C C . CYS A 1 760 ? 29.748 1.771 -26.034 1.00 95.88 760 CYS A C 1
ATOM 5831 O O . CYS A 1 760 ? 28.983 2.711 -26.220 1.00 95.88 760 CYS A O 1
ATOM 5833 N N . ASP A 1 761 ? 30.646 1.783 -25.057 1.00 94.94 761 ASP A N 1
ATOM 5834 C CA . ASP A 1 761 ? 30.860 2.889 -24.136 1.00 94.94 761 ASP A CA 1
ATOM 5835 C C . ASP A 1 761 ? 32.303 3.396 -24.207 1.00 94.94 761 ASP A C 1
ATOM 5837 O O . ASP A 1 761 ? 33.233 2.641 -24.507 1.00 94.94 761 ASP A O 1
ATOM 5841 N N . ALA A 1 762 ? 32.482 4.694 -23.972 1.00 87.50 762 ALA A N 1
ATOM 5842 C CA . ALA A 1 762 ? 33.785 5.331 -24.068 1.00 87.50 762 ALA A CA 1
ATOM 5843 C C . ALA A 1 762 ? 34.738 4.795 -22.977 1.00 87.50 762 ALA A C 1
ATOM 5845 O O . ALA A 1 762 ? 34.346 4.733 -21.805 1.00 87.50 762 ALA A O 1
ATOM 5846 N N . PRO A 1 763 ? 35.982 4.404 -23.321 1.00 76.88 763 PRO A N 1
ATOM 5847 C CA . PRO A 1 763 ? 37.029 4.221 -22.321 1.00 76.88 763 PRO A CA 1
ATOM 5848 C C . PRO A 1 763 ? 37.310 5.563 -21.621 1.00 76.88 763 PRO A C 1
ATOM 5850 O O . PRO A 1 763 ? 37.110 6.616 -22.217 1.00 76.88 763 PRO A O 1
ATOM 5853 N N . GLY A 1 764 ? 37.723 5.529 -20.350 1.00 73.00 764 GLY A N 1
ATOM 5854 C CA . GLY A 1 764 ? 37.982 6.756 -19.587 1.00 73.00 764 GLY A CA 1
ATOM 5855 C C . GLY A 1 764 ? 39.106 7.601 -20.198 1.00 73.00 764 GLY A C 1
ATOM 5856 O O . GLY A 1 764 ? 40.107 7.032 -20.637 1.00 73.00 764 GLY A O 1
ATOM 5857 N N . ASP A 1 765 ? 38.916 8.924 -20.194 1.00 52.97 765 ASP A N 1
ATOM 5858 C CA . ASP A 1 765 ? 39.936 9.931 -20.534 1.00 52.97 765 ASP A CA 1
ATOM 5859 C C . ASP A 1 765 ? 40.966 10.127 -19.409 1.00 52.97 765 ASP A C 1
ATOM 5861 O O . ASP A 1 765 ? 40.564 10.122 -18.216 1.00 52.97 765 ASP A O 1
#

InterPro domains:
  IPR011050 Pectin lyase fold/virulence factor [SSF51126] (187-670)
  IPR012334 Pectin lyase fold [G3DSA:2.160.20.10] (190-632)
  IPR024535 Rhamnogalacturonase A/B/Epimerase-like, pectate lyase domain [PF12708] (189-245)

Sequence (765 aa):
MNKAITEGLDFMPPAFIDGLGVWSSGAGTPGSPRYSNDPNGTLVASDPDFGPCIEIVKADSPQRLRYTGETPLLPGCYLEISARVKLVSGPFPTVRASGFAGDVNGNWIGGSLTGQGPAISLDEYGRIYTVRAIVGSGNRTGVDMVWGTEPVYGHFGIDIEGSNGAVVRVESIQIHDRTDVFHRKLMDWVDVRDYGAIGDGIADDAAAFETADAAANGRDLIVPAGTYYLGKNVTLLSRVRFEGTVTQAAEHRFILRASFDFPTYVDAFGDERTALTKALQTLFNFSDHESLDLKGRRIQLSAPIDVAAAAPSITTFGNRRAIRNGQLEATDSAGWDPDMVTTQGSYSDANPLELTNVSAVASIEVGSLITGFGVGRDVYVRDRNIGAQTLTLSQPLGRANSQQSYTFTRYKYLLDFGGMENVNAFNISDIEFLCNRRANGVMLPDRGIAWSIRDCWFSRPRTRAISSKGTACQGISIDRNQFIAPDDDVPVPQRNSTAFNINGDDAKIRNNRCVQFKHFAIINGGGSLVLGNHFWQLDDDIDGENTAGLVFTRTSNKSAVVGNYIDNMSIELANEHDPNGDVYGNGFGKITITGNIFTAQKVPDWFTFIKIRPRGNNWFMNGITVANNAFKVFGASIIDRIDEYDDAFGTLDHTATRDVIFTGNSFEKVRDKAESPVTVRHEQTNVNSSWTVQFDRFLPFGGELLGVDGVVAHGPVQANGGATLYDMPWAETRQGGNSNRVRLHWSAGCTGVVQVRGRCDAPGD

Organism: NCBI:txid2683284

Foldseek 3Di:
DQCCVPVVFDQWFDWCVVDFQQWAQDQLAPPGHTLNPDPQWDWDQQDPPFRTWIKGFFDDAFRWTWGNDWRFAAALWKKKKKKKKFWADDDWKKKAKFKFFQAPVRDGPDDDWGRTFDIDIRPDGPDIDMHMAMEHQDDDVRHRTHDHRGGGTITIGMIIHDDGRIIMIIGRMTMGTPSVVCVVVVALEFELVVQPFDQAQPDASQVSQQVRLVVSPAGEYEYAAHEHEHAAAHARCYHYDAPHEYDYDLPHAYADQVDLEQVRLCSHHVASLVSVLNSLLNCQDPRVDQEYENQAEEGEDQAADASCSSNVVALADADAHEYAHYEYAHDDHPNQPKDKDKFKWFADLVQQFKTFPTPPQVSADFQWAKDDPQADPQKTFLDTDPVRRMTGIQFGRADDDRMDMMMTIGGTENYESQSHAEDENYEYAHYEHRQVLRHEHYEFYQYYAAYEYENYEDHAHVAENYEYRHQNQALYEAYHYEAEHNPLVDALVPARHEHYEHSAAQYEAEQYEHHAHNEPYAYAHANYEAYNYEYEHDDPDQAGDHEANAEHQHQQRLYEHAQYEYERHAHEYENSRNHPLDDDPGARDNYAYENYEYEYESHAQQDAHYEYEGAHEAGEAEAHHHAQYEHEYDDPDAHAEHYAYDPPHYYYPLLQYANHADYNYHDDRYNQAAGFQDKDKDWFPWFDQKDKDFCQSHHHNSAAFADWPDKAFDDFKAAVPGDGDPDFFDWDFLDDPSRGMIITGHPGGTTGMMMIGTGSHHDDD